Protein AF-A0A975BTT2-F1 (afdb_monomer)

Organism: NCBI:txid45655

Nearest PDB structures (foldseek):
  5cwn-assembly1_A  TM=3.944E-01  e=1.419E-01  synthetic construct
  6ait-assembly1_B  TM=2.945E-01  e=3.411E+00  Escherichia coli K-12
  5xi8-assembly1_A  TM=2.889E-01  e=7.943E+00  Escherichia coli K-12

InterPro domains:
  IPR011990 Tetratricopeptide-like helical domain superfamily [G3DSA:1.25.40.10] (944-1102)
  IPR011990 Tetratricopeptide-like helical domain superfamily [SSF48452] (947-1094)

Mean predicted aligned error: 12.02 Å

Foldseek 3Di:
DVVVVVVVVVVLQVVLVVLLVVLLVVLLVLVCVLLVVVLLQDLFAFFDAQSLFVLVLLVCCQPPAVVVVHQWFWDCFAQLIFTRLLQAFGVLSCQQRVCCNPPVRRSRNSNSCSLCVLVSLQLVLQLQLCVLLVFGFPQSLLLSLLLLCQQQVPPDQCLACYLSNSLNPRSLRSNLNSLQSNLLSNVNNCLVVVPDLLVSLVSLLNSCSSDVLSSLLSVLLLVLVCLQRLRVVSSVSSPLLSCLQCLLRVLSCVVFLPPFFDQLFFAPQQCLDPLVVLVVVLVLLLLCLLVLLLCLLAPPLCVSQDVDRLVVSLVSVLLSQLSNQLSVLLNVLLCQQQPVCSRDGFQDDGDSCNHVVHNPVSVVCPVCSNVVSNVRSVVRSVVSNVLSVDPVSNNVVSVVRSLVSLLVVVLVVLLLLLLLVLCLDPDPVSSVVSPPPVNSCVVSVVVSVVVSCCCVPPPLNVVLSVCSNHDDDRSCSSSLVSSLLSLLLCLLLCLVVSHYSSNSVSSNVSSSSCCNSNSPPRSSLVSDPSVSSSVVSVVSSVSSSVCSVRPGDVSSVSSCLRSVHQVPFQQSVLVLVVLCCQLPVDPDHQLLFFAEEEAQDQPCVRRRGRCNCSCSCVRNVHRYHDHDRSRRGLSSLLSQQLNQLLYVDGDDSAFFQHFHVNLPLNVLVCQLQLYFKYKYQDPQSCVSQVVDVQKDWDDDRPRITMITRNPRPRDQKDFQFFQEAEAADPCLQVQLVVLSLPSVLSSHKYFHVVFVPDPLLVVSHDYYDNDSPDPPVRRVHTDDCPPWDKDWDDDSFKIKMFTPDAQGKMWRSRFDDPQKDKDQFDDWTQMGNGTTITHGNDRMMMIGRHDDPSSVVSVVSNVVSVVVVVVVVCCVVVVCVVVVVVVVVVVVVDCVVVVVVVVSVVCVVCSSVVVVVVSVSSVVSSVVSSVPPPLLSVLLSQLSNLQVVLVVCVVVVNNVSSLVSLVVSLVSLVVCQVVVVVDRRPSNLSSLQSNLVSCVSVVVNVVSLVSLVCCCPVPLRGPCVLVSLLSNLVSLVVQLVVLQVVLLVCLVVVVQVSSVVSLVSSLVSLVSSLVSLVSSCVSNVSDPSVVVSVVVSVVVVVVLQVCLVVQCVRHDDVVSNVSSDDDDQDDAWDKQKDKFFLLDDFAFSVHWDAQQWKKWKAKDKWKWLAAPVCCVQTPTDTQQAPPPRPVQVVCLVCQVQKPHRPRHFFHKWKDFDHDIDTDDHGDIDRHRHTGTITIHTTYRNVSSNRMGMIITMIMHTD

Radius of gyration: 40.45 Å; Cα contacts (8 Å, |Δi|>4): 2154; chains: 1; bounding box: 118×83×113 Å

Secondary structure (DSSP, 8-state):
-HHHHHHHHHHHHHHHHHHHHHHHHHHHHHHHHHTTGGGGGS-----STTHHHHHHHHHHIIIIITTTT-SSEEETTSTT-EEETTSS--HHHHHHHHHHHHH---HHHHHHHHHHHHHHHHHHHHHHHHHHTT--TTHHHHHHHHTHHHHT--S-SSSSSSHHHIIIIIHHHHHHHHHHHHHHHHHHHHHHHT--HHHHHHHHHHHHHH-HHHHHHHHHHHHHHHHHH--HHHHHHHHHHHHHHHHHHHHHHHHHSTTTS-------GGGGSHHHHHHHHHHHHHHHHHHHHHHHHSTTSGGGTSSSHHHHHHHHHHHHHHHHHHHHHHHHHHHHHHGGGGG--TTPPP-GGG-TT-HHHHHHHTTTHHHHHHHHHHHHHHHHHHHTTSHHHHHHHHHHHHHHHHHHHHHHHHHHHHHHHHHT-SSHHHHHHHTSHHHHHHHHHHHHHHHHHHHHH-HHHHHHHHHHHHS-----HHHHHHHHHHHHHHHHHGGGGTS-GGGGHHHHHHHHHHIIIIIIIIHHHHTS-HHHHHHHHHHHHHHHHHHHHHH--HHHHHHHHHHH-GGGSTTHHHHHHHHHHHHHSSSS-TTTSPEEEE---GGGGGGTSTTGGGGHHHHTS--BS--S-GGG-TTHHHHHHHHHTT-S----SS------S-TTTHHHHHHHTTEEEEEE-SHHHHHHHHTSTTEEEEEEETTEEEEEETT----SEE--SBPPEEE--TTHHHHHHHHHT-GGGTTS-EEEGGG---HHHHTT---EES-SS--GGGGG-B---TT--EEEEE-SSEEEEEES-TTS-EEEEEE--TTEEEESEEEEEEETTTEEEEEESSSEEEEEE---HHHHHHHHHHHHHHHHHHHHHHHHTTTTHHHHHHHHHHHHHSTHHHHHHHHHHHHHHHHHHHHHHHHHHHHHHHHHHHHHTTHHHHHHHHHHHHHHHHHHHHHTT-HHHHHHHHHHHHHHHHHHHTTGGG---HHHHHHHHHHHHHHHHTT-HHHHHHHHHHHHHH-TTSTTHHHHHHHHHHHHHHHHHHHHHHHHHHHHTT-HHHHHHHHHHHHHHHHHHHHHHHHHHHHTTTSHHHHHHHHHHHHHHHHHHHHHHHHHTT---HHHHHHHS---PPPTT-EEEEEEETT--SEEEEEEE-TT-EEEEEEEEEEESS-GGGTTTS--B-TBTTTT-HHHHHTGGGGGGSSSTTSPTTBEEEEETTEEEE--TT-EEEPSSSEEEEEEESS-TTTGGG-EEEEEEEEEE-

pLDDT: mean 88.84, std 9.87, range [39.41, 98.69]

Structure (mmCIF, N/CA/C/O backbone):
data_AF-A0A975BTT2-F1
#
_entry.id   AF-A0A975BTT2-F1
#
loop_
_atom_site.group_PDB
_atom_site.id
_atom_site.type_symbol
_atom_site.label_atom_id
_atom_site.label_alt_id
_atom_site.label_comp_id
_atom_site.label_asym_id
_atom_site.label_entity_id
_atom_site.label_seq_id
_atom_site.pdbx_PDB_ins_code
_atom_site.Cartn_x
_atom_site.Cartn_y
_atom_site.Cartn_z
_atom_site.occupancy
_atom_site.B_iso_or_equiv
_atom_site.auth_seq_id
_atom_site.auth_comp_id
_atom_site.auth_asym_id
_atom_site.auth_atom_id
_atom_site.pdbx_PDB_model_num
ATOM 1 N N . MET A 1 1 ? -45.512 -0.799 49.404 1.00 47.72 1 MET A N 1
ATOM 2 C CA . MET A 1 1 ? -44.491 0.119 48.835 1.00 47.72 1 MET A CA 1
ATOM 3 C C . MET A 1 1 ? -43.420 -0.596 48.000 1.00 47.72 1 MET A C 1
ATOM 5 O O . MET A 1 1 ? -43.301 -0.250 46.832 1.00 47.72 1 MET A O 1
ATOM 9 N N . ASN A 1 2 ? -42.724 -1.633 48.498 1.00 48.53 2 ASN A N 1
ATOM 10 C CA . ASN A 1 2 ? -41.663 -2.338 47.738 1.00 48.53 2 ASN A CA 1
ATOM 11 C C . ASN A 1 2 ? -42.106 -2.972 46.397 1.00 48.53 2 ASN A C 1
ATOM 13 O O . ASN A 1 2 ? -41.347 -2.934 45.431 1.00 48.53 2 ASN A O 1
ATOM 17 N N . ALA A 1 3 ? -43.338 -3.491 46.289 1.00 39.41 3 ALA A N 1
ATOM 18 C CA . ALA A 1 3 ? -43.885 -4.033 45.033 1.00 39.41 3 ALA A CA 1
ATOM 19 C C . ALA A 1 3 ? -44.203 -2.946 43.979 1.00 39.41 3 ALA A C 1
ATOM 21 O O . ALA A 1 3 ? -44.110 -3.169 42.777 1.00 39.41 3 ALA A O 1
ATOM 22 N N . MET A 1 4 ? -44.548 -1.735 44.424 1.00 39.75 4 MET A N 1
ATOM 23 C CA . MET A 1 4 ? -44.899 -0.613 43.544 1.00 39.75 4 MET A CA 1
ATOM 24 C C . MET A 1 4 ? -43.637 0.062 42.982 1.00 39.75 4 MET A C 1
ATOM 26 O O . MET A 1 4 ? -43.594 0.450 41.815 1.00 39.75 4 MET A O 1
ATOM 30 N N . GLU A 1 5 ? -42.576 0.140 43.791 1.00 45.06 5 GLU A N 1
ATOM 31 C CA . GLU A 1 5 ? -41.278 0.693 43.393 1.00 45.06 5 GLU A CA 1
ATOM 32 C C . GLU A 1 5 ? -40.499 -0.246 42.452 1.00 45.06 5 GLU A C 1
ATOM 34 O O . GLU A 1 5 ? -39.875 0.208 41.491 1.00 45.06 5 GLU A O 1
ATOM 39 N N . THR A 1 6 ? -40.593 -1.562 42.666 1.00 53.91 6 THR A N 1
ATOM 40 C CA . THR A 1 6 ? -40.057 -2.582 41.745 1.00 53.91 6 THR A CA 1
ATOM 41 C C . THR A 1 6 ? -40.800 -2.588 40.408 1.00 53.91 6 THR A C 1
ATOM 43 O O . THR A 1 6 ? -40.156 -2.599 39.359 1.00 53.91 6 THR A O 1
ATOM 46 N N . ASN A 1 7 ? -42.132 -2.464 40.414 1.00 54.94 7 ASN A N 1
ATOM 47 C CA . ASN A 1 7 ? -42.937 -2.369 39.190 1.00 54.94 7 ASN A CA 1
ATOM 48 C C . ASN A 1 7 ? -42.639 -1.073 38.395 1.00 54.94 7 ASN A C 1
ATOM 50 O O . ASN A 1 7 ? -42.498 -1.097 37.172 1.00 54.94 7 ASN A O 1
ATOM 54 N N . LYS A 1 8 ? -42.417 0.061 39.080 1.00 59.75 8 LYS A N 1
ATOM 55 C CA . LYS A 1 8 ? -42.018 1.337 38.450 1.00 59.75 8 LYS A CA 1
ATOM 56 C C . LYS A 1 8 ? -40.603 1.300 37.851 1.00 59.75 8 LYS A C 1
ATOM 58 O O . LYS A 1 8 ? -40.391 1.830 36.757 1.00 59.75 8 LYS A O 1
ATOM 63 N N . LYS A 1 9 ? -39.645 0.644 38.521 1.00 68.69 9 LYS A N 1
ATOM 64 C CA . LYS A 1 9 ? -38.297 0.400 37.972 1.00 68.69 9 LYS A CA 1
ATOM 65 C C . LYS A 1 9 ? -38.365 -0.524 36.749 1.00 68.69 9 LYS A C 1
ATOM 67 O O . LYS A 1 9 ? -37.767 -0.200 35.729 1.00 68.69 9 LYS A O 1
ATOM 72 N N . SER A 1 10 ? -39.164 -1.592 36.806 1.00 73.62 10 SER A N 1
ATOM 73 C CA . SER A 1 10 ? -39.391 -2.519 35.684 1.00 73.62 10 SER A CA 1
ATOM 74 C C . SER A 1 10 ? -39.946 -1.816 34.435 1.00 73.62 10 SER A C 1
ATOM 76 O O . SER A 1 10 ? -39.355 -1.921 33.361 1.00 73.62 10 SER A O 1
ATOM 78 N N . LYS A 1 11 ? -41.004 -1.003 34.581 1.00 78.88 11 LYS A N 1
ATOM 79 C CA . LYS A 1 11 ? -41.582 -0.221 33.468 1.00 78.88 11 LYS A CA 1
ATOM 80 C C . LYS A 1 11 ? -40.584 0.758 32.843 1.00 78.88 11 LYS A C 1
ATOM 82 O O . LYS A 1 11 ? -40.527 0.886 31.625 1.00 78.88 11 LYS A O 1
ATOM 87 N N . THR A 1 12 ? -39.771 1.422 33.668 1.00 82.12 12 THR A N 1
ATOM 88 C CA . THR A 1 12 ? -38.714 2.329 33.185 1.00 82.12 12 THR A CA 1
ATOM 89 C C . THR A 1 12 ? -37.678 1.578 32.343 1.00 82.12 12 THR A C 1
ATOM 91 O O . THR A 1 12 ? -37.356 2.019 31.245 1.00 82.12 12 THR A O 1
ATOM 94 N N . TYR A 1 13 ? -37.202 0.416 32.804 1.00 84.62 13 TYR A N 1
ATOM 95 C CA . TYR A 1 13 ? -36.250 -0.404 32.044 1.00 84.62 13 TYR A CA 1
ATOM 96 C C . TYR A 1 13 ? -36.829 -0.942 30.732 1.00 84.62 13 TYR A C 1
ATOM 98 O O . TYR A 1 13 ? -36.121 -0.999 29.728 1.00 84.62 13 TYR A O 1
ATOM 106 N N . GLN A 1 14 ? -38.108 -1.328 30.722 1.00 87.56 14 GLN A N 1
ATOM 107 C CA . GLN A 1 14 ? -38.795 -1.734 29.494 1.00 87.56 14 GLN A CA 1
ATOM 108 C C . GLN A 1 14 ? -38.831 -0.588 28.478 1.00 87.56 14 GLN A C 1
ATOM 110 O O . GLN A 1 14 ? -38.454 -0.792 27.327 1.00 87.56 14 GLN A O 1
ATOM 115 N N . LEU A 1 15 ? -39.201 0.622 28.910 1.00 91.12 15 LEU A N 1
ATOM 116 C CA . LEU A 1 15 ? -39.246 1.800 28.043 1.00 91.12 15 LEU A CA 1
ATOM 117 C C . LEU A 1 15 ? -37.867 2.152 27.460 1.00 91.12 15 LEU A C 1
ATOM 119 O O . LEU A 1 15 ? -37.757 2.445 26.271 1.00 91.12 15 LEU A O 1
ATOM 123 N N . GLU A 1 16 ? -36.809 2.082 28.271 1.00 91.94 16 GLU A N 1
ATOM 124 C CA . GLU A 1 16 ? -35.426 2.297 27.821 1.00 91.94 16 GLU A CA 1
ATOM 125 C C . GLU A 1 16 ? -35.002 1.274 26.756 1.00 91.94 16 GLU A C 1
ATOM 127 O O . GLU A 1 16 ? -34.456 1.655 25.724 1.00 91.94 16 GLU A O 1
ATOM 132 N N . ASN A 1 17 ? -35.290 -0.016 26.966 1.00 91.62 17 ASN A N 1
ATOM 133 C CA . ASN A 1 17 ? -34.939 -1.065 26.005 1.00 91.62 17 ASN A CA 1
ATOM 134 C C . ASN A 1 17 ? -35.750 -0.960 24.699 1.00 91.62 17 ASN A C 1
ATOM 136 O O . ASN A 1 17 ? -35.196 -1.186 23.625 1.00 91.62 17 ASN A O 1
ATOM 140 N N . ILE A 1 18 ? -37.039 -0.598 24.768 1.00 94.50 18 ILE A N 1
ATOM 141 C CA . ILE A 1 18 ? -37.861 -0.332 23.574 1.00 94.50 18 ILE A CA 1
ATOM 142 C C . ILE A 1 18 ? -37.282 0.854 22.799 1.00 94.50 18 ILE A C 1
ATOM 144 O O . ILE A 1 18 ? -37.147 0.787 21.581 1.00 94.50 18 ILE A O 1
ATOM 148 N N . THR A 1 19 ? -36.890 1.918 23.504 1.00 95.38 19 THR A N 1
ATOM 149 C CA . THR A 1 19 ? -36.279 3.101 22.882 1.00 95.38 19 THR A CA 1
ATOM 150 C C . THR A 1 19 ? -34.962 2.745 22.191 1.00 95.38 19 THR A C 1
ATOM 152 O O . THR A 1 19 ? -34.764 3.124 21.040 1.00 95.38 19 THR A O 1
ATOM 155 N N . ASP A 1 20 ? -34.088 1.980 22.857 1.00 95.19 20 ASP A N 1
ATOM 156 C CA . ASP A 1 20 ? -32.849 1.460 22.265 1.00 95.19 20 ASP A CA 1
ATOM 157 C C . ASP A 1 20 ? -33.132 0.680 20.969 1.00 95.19 20 ASP A C 1
ATOM 159 O O . ASP A 1 20 ? -32.488 0.930 19.951 1.00 95.19 20 ASP A O 1
ATOM 163 N N . PHE A 1 21 ? -34.110 -0.233 20.987 1.00 96.50 21 PHE A N 1
ATOM 164 C CA . PHE A 1 21 ? -34.485 -1.036 19.821 1.00 96.50 21 PHE A CA 1
ATOM 165 C C . PHE A 1 21 ? -35.000 -0.174 18.662 1.00 96.50 21 PHE A C 1
ATOM 167 O O . PHE A 1 21 ? -34.540 -0.331 17.530 1.00 96.50 21 PHE A O 1
ATOM 174 N N . VAL A 1 22 ? -35.912 0.764 18.934 1.00 98.00 22 VAL A N 1
ATOM 175 C CA . VAL A 1 22 ? -36.478 1.662 17.914 1.00 98.00 22 VAL A CA 1
ATOM 176 C C . VAL A 1 22 ? -35.386 2.519 17.281 1.00 98.00 22 VAL A C 1
ATOM 178 O O . VAL A 1 22 ? -35.292 2.584 16.057 1.00 98.00 22 VAL A O 1
ATOM 181 N N . LEU A 1 23 ? -34.530 3.142 18.093 1.00 98.12 23 LEU A N 1
ATOM 182 C CA . LEU A 1 23 ? -33.458 4.006 17.599 1.00 98.12 23 LEU A CA 1
ATOM 183 C C . LEU A 1 23 ? -32.373 3.217 16.852 1.00 98.12 23 LEU A C 1
ATOM 185 O O . LEU A 1 23 ? -31.891 3.681 15.823 1.00 98.12 23 LEU A O 1
ATOM 189 N N . LEU A 1 24 ? -32.012 2.015 17.309 1.00 97.75 24 LEU A N 1
ATOM 190 C CA . LEU A 1 24 ? -31.065 1.165 16.584 1.00 97.75 24 LEU A CA 1
ATOM 191 C C . LEU A 1 24 ? -31.643 0.706 15.237 1.00 97.75 24 LEU A C 1
ATOM 193 O O . LEU A 1 24 ? -30.945 0.745 14.226 1.00 97.75 24 LEU A O 1
ATOM 197 N N . THR A 1 25 ? -32.926 0.337 15.202 1.00 98.06 25 THR A N 1
ATOM 198 C CA . THR A 1 25 ? -33.619 -0.022 13.955 1.00 98.06 25 THR A CA 1
ATOM 199 C C . THR A 1 25 ? -33.701 1.179 13.013 1.00 98.06 25 THR A C 1
ATOM 201 O O . THR A 1 25 ? -33.450 1.029 11.823 1.00 98.06 25 THR A O 1
ATOM 204 N N . TYR A 1 26 ? -33.968 2.381 13.533 1.00 98.19 26 TYR A N 1
ATOM 205 C CA . TYR A 1 26 ? -33.929 3.629 12.765 1.00 98.19 26 TYR A CA 1
ATOM 206 C C . TYR A 1 26 ? -32.566 3.852 12.092 1.00 98.19 26 TYR A C 1
ATOM 208 O O . TYR A 1 26 ? -32.519 4.133 10.896 1.00 98.19 26 TYR A O 1
ATOM 216 N N . LEU A 1 27 ? -31.458 3.660 12.817 1.00 98.25 27 LEU A N 1
ATOM 217 C CA . LEU A 1 27 ? -30.109 3.775 12.251 1.00 98.25 27 LEU A CA 1
ATOM 218 C C . LEU A 1 27 ? -29.862 2.732 11.144 1.00 98.25 27 LEU A C 1
ATOM 220 O O . LEU A 1 27 ? -29.331 3.067 10.088 1.00 98.25 27 LEU A O 1
ATOM 224 N N . LEU A 1 28 ? -30.270 1.477 11.344 1.00 98.06 28 LEU A N 1
ATOM 225 C CA . LEU A 1 28 ? -30.096 0.421 10.337 1.00 98.06 28 LEU A CA 1
ATOM 226 C C . LEU A 1 28 ? -30.966 0.636 9.092 1.00 98.06 28 LEU A C 1
ATOM 228 O O . LEU A 1 28 ? -30.482 0.467 7.973 1.00 98.06 28 LEU A O 1
ATOM 232 N N . MET A 1 29 ? -32.221 1.054 9.274 1.00 97.88 29 MET A N 1
ATOM 233 C CA . MET A 1 29 ? -33.107 1.430 8.170 1.00 97.88 29 MET A CA 1
ATOM 234 C C . MET A 1 29 ? -32.534 2.613 7.391 1.00 97.88 29 MET A C 1
ATOM 236 O O . MET A 1 29 ? -32.548 2.598 6.164 1.00 97.88 29 MET A O 1
ATOM 240 N N . PHE A 1 30 ? -31.964 3.603 8.083 1.00 97.75 30 PHE A N 1
ATOM 241 C CA . PHE A 1 30 ? -31.269 4.702 7.426 1.00 97.75 30 PHE A CA 1
ATOM 242 C C . PHE A 1 30 ? -30.112 4.209 6.547 1.00 97.75 30 PHE A C 1
ATOM 244 O O . PHE A 1 30 ? -30.034 4.615 5.391 1.00 97.75 30 PHE A O 1
ATOM 251 N N . LEU A 1 31 ? -29.248 3.315 7.048 1.00 97.56 31 LEU A N 1
ATOM 252 C CA . LEU A 1 31 ? -28.158 2.751 6.240 1.00 97.56 31 LEU A CA 1
ATOM 253 C C . LEU A 1 31 ? -28.687 2.032 4.994 1.00 97.56 31 LEU A C 1
ATOM 255 O O . LEU A 1 31 ? -28.156 2.253 3.911 1.00 97.56 31 LEU A O 1
ATOM 259 N N . ALA A 1 32 ? -29.745 1.227 5.130 1.00 96.88 32 ALA A N 1
ATOM 260 C CA . ALA A 1 32 ? -30.360 0.500 4.015 1.00 96.88 32 ALA A CA 1
ATOM 261 C C . ALA A 1 32 ? -31.002 1.418 2.958 1.00 96.88 32 ALA A C 1
ATOM 263 O O . ALA A 1 32 ? -31.023 1.083 1.774 1.00 96.88 32 ALA A O 1
ATOM 264 N N . LEU A 1 33 ? -31.531 2.572 3.375 1.00 96.38 33 LEU A N 1
ATOM 265 C CA . LEU A 1 33 ? -32.117 3.562 2.469 1.00 96.38 33 LEU A CA 1
ATOM 266 C C . LEU A 1 33 ? -31.047 4.445 1.815 1.00 96.38 33 LEU A C 1
ATOM 268 O O . LEU A 1 33 ? -31.126 4.719 0.619 1.00 96.38 33 LEU A O 1
ATOM 272 N N . TYR A 1 34 ? -30.046 4.886 2.582 1.00 96.25 34 TYR A N 1
ATOM 273 C CA . TYR A 1 34 ? -28.946 5.710 2.078 1.00 96.25 34 TYR A CA 1
ATOM 274 C C . TYR A 1 34 ? -28.091 4.920 1.077 1.00 96.25 34 TYR A C 1
ATOM 276 O O . TYR A 1 34 ? -27.867 5.361 -0.055 1.00 96.25 34 TYR A O 1
ATOM 284 N N . PHE A 1 35 ? -27.660 3.722 1.478 1.00 96.25 35 PHE A N 1
ATOM 285 C CA . PHE A 1 35 ? -27.037 2.736 0.604 1.00 96.25 35 PHE A CA 1
ATOM 286 C C . PHE A 1 35 ? -28.126 1.861 0.001 1.00 96.25 35 PHE A C 1
ATOM 288 O O . PHE A 1 35 ? -28.300 0.729 0.433 1.00 96.25 35 PHE A O 1
ATOM 295 N N . ASP A 1 36 ? -28.863 2.419 -0.963 1.00 95.19 36 ASP A N 1
ATOM 296 C CA . ASP A 1 36 ? -29.970 1.774 -1.680 1.00 95.19 36 ASP A CA 1
ATOM 297 C C . ASP A 1 36 ? -29.777 0.253 -1.815 1.00 95.19 36 ASP A C 1
ATOM 299 O O . ASP A 1 36 ? -29.040 -0.229 -2.686 1.00 95.19 36 ASP A O 1
ATOM 303 N N . ILE A 1 37 ? -30.408 -0.489 -0.897 1.00 95.81 37 ILE A N 1
ATOM 304 C CA . ILE A 1 37 ? -30.110 -1.905 -0.641 1.00 95.81 37 ILE A CA 1
ATOM 305 C C . ILE A 1 37 ? -30.389 -2.790 -1.859 1.00 95.81 37 ILE A C 1
ATOM 307 O O . ILE A 1 37 ? -29.839 -3.881 -1.983 1.00 95.81 37 ILE A O 1
ATOM 311 N N . ARG A 1 38 ? -31.199 -2.299 -2.805 1.00 95.44 38 ARG A N 1
ATOM 312 C CA . ARG A 1 38 ? -31.540 -2.997 -4.048 1.00 95.44 38 ARG A CA 1
ATOM 313 C C . ARG A 1 38 ? -30.301 -3.318 -4.882 1.00 95.44 38 ARG A C 1
ATOM 315 O O . ARG A 1 38 ? -30.254 -4.384 -5.486 1.00 95.44 38 ARG A O 1
ATOM 322 N N . TYR A 1 39 ? -29.278 -2.457 -4.873 1.00 95.94 39 TYR A N 1
ATOM 323 C CA . TYR A 1 39 ? -28.038 -2.725 -5.612 1.00 95.94 39 TYR A CA 1
ATOM 324 C C . TYR A 1 39 ? -27.250 -3.917 -5.052 1.00 95.94 39 TYR A C 1
ATOM 326 O O . TYR A 1 39 ? -26.527 -4.556 -5.814 1.00 95.94 39 TYR A O 1
ATOM 334 N N . LEU A 1 40 ? -27.419 -4.277 -3.774 1.00 96.00 40 LEU A N 1
ATOM 335 C CA . LEU A 1 40 ? -26.759 -5.458 -3.200 1.00 96.00 40 LEU A CA 1
ATOM 336 C C . LEU A 1 40 ? -27.276 -6.762 -3.798 1.00 96.00 40 LEU A C 1
ATOM 338 O O . LEU A 1 40 ? -26.522 -7.719 -3.894 1.00 96.00 40 LEU A O 1
ATOM 342 N N . PHE A 1 41 ? -28.540 -6.777 -4.216 1.00 96.31 41 PHE A N 1
ATOM 343 C CA . PHE A 1 41 ? -29.203 -7.943 -4.798 1.00 96.31 41 PHE A CA 1
ATOM 344 C C . PHE A 1 41 ? -29.212 -7.926 -6.330 1.00 96.31 41 PHE A C 1
ATOM 346 O O . PHE A 1 41 ? -29.799 -8.809 -6.947 1.00 96.31 41 PHE A O 1
ATOM 353 N N . SER A 1 42 ? -28.580 -6.925 -6.950 1.00 95.12 42 SER A N 1
ATOM 354 C CA . SER A 1 42 ? -28.370 -6.918 -8.398 1.00 95.12 42 SER A CA 1
ATOM 355 C C . SER A 1 42 ? -27.211 -7.840 -8.767 1.00 95.12 42 SER A C 1
ATOM 357 O O . SER A 1 42 ? -26.133 -7.740 -8.175 1.00 95.12 42 SER A O 1
ATOM 359 N N . ASP A 1 43 ? -27.432 -8.717 -9.745 1.00 96.00 43 ASP A N 1
ATOM 360 C CA . ASP A 1 43 ? -26.402 -9.591 -10.307 1.00 96.00 43 ASP A CA 1
ATOM 361 C C . ASP A 1 43 ? -25.536 -8.802 -11.297 1.00 96.00 43 ASP A C 1
ATOM 363 O O . ASP A 1 43 ? -25.738 -8.823 -12.506 1.00 96.00 43 ASP A O 1
ATOM 367 N N . THR A 1 44 ? -24.647 -7.986 -10.737 1.00 95.12 44 THR A N 1
ATOM 368 C CA . THR A 1 44 ? -23.674 -7.179 -11.480 1.00 95.12 44 THR A CA 1
ATOM 369 C C . THR A 1 44 ? -22.331 -7.236 -10.774 1.00 95.12 44 THR A C 1
ATOM 371 O O . THR A 1 44 ? -22.275 -7.213 -9.537 1.00 95.12 44 THR A O 1
ATOM 374 N N . ILE A 1 45 ? -21.241 -7.320 -11.525 1.00 94.56 45 ILE A N 1
ATOM 375 C CA . ILE A 1 45 ? -19.903 -7.504 -10.960 1.00 94.56 45 ILE A CA 1
ATOM 376 C C . ILE A 1 45 ? -19.398 -6.177 -10.398 1.00 94.56 45 ILE A C 1
ATOM 378 O O . ILE A 1 45 ? -19.357 -5.167 -11.097 1.00 94.56 45 ILE A O 1
ATOM 382 N N . VAL A 1 46 ? -18.998 -6.175 -9.124 1.00 93.62 46 VAL A N 1
ATOM 383 C CA . VAL A 1 46 ? -18.501 -4.971 -8.444 1.00 93.62 46 VAL A CA 1
ATOM 384 C C . VAL A 1 46 ? -17.289 -4.364 -9.154 1.00 93.62 46 VAL A C 1
ATOM 386 O O . VAL A 1 46 ? -16.412 -5.077 -9.626 1.00 93.62 46 VAL A O 1
ATOM 389 N N . THR A 1 47 ? -17.223 -3.033 -9.190 1.00 91.88 47 THR A N 1
ATOM 390 C CA . THR A 1 47 ? -16.120 -2.286 -9.817 1.00 91.88 47 THR A CA 1
ATOM 391 C C . THR A 1 47 ? -15.638 -1.131 -8.929 1.00 91.88 47 THR A C 1
ATOM 393 O O . THR A 1 47 ? -16.225 -0.872 -7.881 1.00 91.88 47 THR A O 1
ATOM 396 N N . GLY A 1 48 ? -14.592 -0.413 -9.347 1.00 86.25 48 GLY A N 1
ATOM 397 C CA . GLY A 1 48 ? -14.101 0.810 -8.703 1.00 86.25 48 GLY A CA 1
ATOM 398 C C . GLY A 1 48 ? -13.011 0.572 -7.657 1.00 86.25 48 GLY A C 1
ATOM 399 O O . GLY A 1 48 ? -13.151 -0.269 -6.770 1.00 86.25 48 GLY A O 1
ATOM 400 N N . GLY A 1 49 ? -11.921 1.344 -7.748 1.00 83.00 49 GLY A N 1
ATOM 401 C CA . GLY A 1 49 ? -10.746 1.174 -6.886 1.00 83.00 49 GLY A CA 1
ATOM 402 C C . GLY A 1 49 ? -10.218 -0.263 -6.918 1.00 83.00 49 GLY A C 1
ATOM 403 O O . GLY A 1 49 ? -10.261 -0.920 -7.957 1.00 83.00 49 GLY A O 1
ATOM 404 N N . ASP A 1 50 ? -9.798 -0.774 -5.763 1.00 87.25 50 ASP A N 1
ATOM 405 C CA . ASP A 1 50 ? -9.366 -2.168 -5.602 1.00 87.25 50 ASP A CA 1
ATOM 406 C C . ASP A 1 50 ? -10.547 -3.160 -5.644 1.00 87.25 50 ASP A C 1
ATOM 408 O O . ASP A 1 50 ? -10.350 -4.360 -5.823 1.00 87.25 50 ASP A O 1
ATOM 412 N N . THR A 1 51 ? -11.792 -2.674 -5.523 1.00 86.75 51 THR A N 1
ATOM 413 C CA . THR A 1 51 ? -12.997 -3.523 -5.505 1.00 86.75 51 THR A CA 1
ATOM 414 C C . THR A 1 51 ? -13.198 -4.290 -6.809 1.00 86.75 51 THR A C 1
ATOM 416 O O . THR A 1 51 ? -13.665 -5.426 -6.773 1.00 86.75 51 THR A O 1
ATOM 419 N N . ALA A 1 52 ? -12.788 -3.701 -7.935 1.00 87.44 52 ALA A N 1
ATOM 420 C CA . ALA A 1 52 ? -12.759 -4.346 -9.249 1.00 87.44 52 ALA A CA 1
ATOM 421 C C . ALA A 1 52 ? -11.997 -5.686 -9.235 1.00 87.44 52 ALA A C 1
ATOM 423 O O . ALA A 1 52 ? -12.450 -6.680 -9.799 1.00 87.44 52 ALA A O 1
ATOM 424 N N . SER A 1 53 ? -10.869 -5.736 -8.527 1.00 89.94 53 SER A N 1
ATOM 425 C CA . SER A 1 53 ? -9.998 -6.911 -8.471 1.00 89.94 53 SER A CA 1
ATOM 426 C C . SER A 1 53 ? -10.487 -7.965 -7.470 1.00 89.94 53 SER A C 1
ATOM 428 O O . SER A 1 53 ? -10.181 -9.149 -7.612 1.00 89.94 53 SER A O 1
ATOM 430 N N . TRP A 1 54 ? -11.285 -7.573 -6.466 1.00 92.00 54 TRP A N 1
ATOM 431 C CA . TRP A 1 54 ? -11.776 -8.498 -5.435 1.00 92.00 54 TRP A CA 1
ATOM 432 C C . TRP A 1 54 ? -12.724 -9.567 -5.956 1.00 92.00 54 TRP A C 1
ATOM 434 O O . TRP A 1 54 ? -12.813 -10.630 -5.339 1.00 92.00 54 TRP A O 1
ATOM 444 N N . TYR A 1 55 ? -13.396 -9.326 -7.083 1.00 93.25 55 TYR A N 1
ATOM 445 C CA . TYR A 1 55 ? -14.217 -10.357 -7.705 1.00 93.25 55 TYR A CA 1
ATOM 446 C C . TYR A 1 55 ? -13.371 -11.554 -8.155 1.00 93.25 55 TYR A C 1
ATOM 448 O O . TYR A 1 55 ? -13.731 -12.680 -7.836 1.00 93.25 55 TYR A O 1
ATOM 456 N N . GLY A 1 56 ? -12.217 -11.325 -8.797 1.00 92.69 56 GLY A N 1
ATOM 457 C CA . GLY A 1 56 ? -11.308 -12.404 -9.210 1.00 92.69 56 GLY A CA 1
ATOM 458 C C . GLY A 1 56 ? -10.753 -13.200 -8.032 1.00 92.69 56 GLY A C 1
ATOM 459 O O . GLY A 1 56 ? -10.776 -14.426 -8.042 1.00 92.69 56 GLY A O 1
ATOM 460 N N . VAL A 1 57 ? -10.382 -12.512 -6.952 1.00 93.94 57 VAL A N 1
ATOM 461 C CA . VAL A 1 57 ? -9.907 -13.154 -5.715 1.00 93.94 57 VAL A CA 1
ATOM 462 C C . VAL A 1 57 ? -11.001 -14.015 -5.065 1.00 93.94 57 VAL A C 1
ATOM 464 O O . VAL A 1 57 ? -10.741 -15.141 -4.637 1.00 93.94 57 VAL A O 1
ATOM 467 N N . ALA A 1 58 ? -12.239 -13.514 -5.003 1.00 95.75 58 ALA A N 1
ATOM 468 C CA . ALA A 1 58 ? -13.379 -14.269 -4.484 1.00 95.75 58 ALA A CA 1
ATOM 469 C C . ALA A 1 58 ? -13.771 -15.439 -5.403 1.00 95.75 58 ALA A C 1
ATOM 471 O O . ALA A 1 58 ? -14.166 -16.495 -4.911 1.00 95.75 58 ALA A O 1
ATOM 472 N N . HIS A 1 59 ? -13.644 -15.254 -6.719 1.00 95.56 59 HIS A N 1
ATOM 473 C CA . HIS A 1 59 ? -13.904 -16.276 -7.725 1.00 95.56 59 HIS A CA 1
ATOM 474 C C . HIS A 1 59 ? -12.924 -17.438 -7.580 1.00 95.56 59 HIS A C 1
ATOM 476 O O . HIS A 1 59 ? -13.369 -18.568 -7.447 1.00 95.56 59 HIS A O 1
ATOM 482 N N . HIS A 1 60 ? -11.623 -17.163 -7.462 1.00 95.38 60 HIS A N 1
ATOM 483 C CA . HIS A 1 60 ? -10.607 -18.188 -7.209 1.00 95.38 60 HIS A CA 1
ATOM 484 C C . HIS A 1 60 ? -10.879 -18.988 -5.919 1.00 95.38 60 HIS A C 1
ATOM 486 O O . HIS A 1 60 ? -10.738 -20.209 -5.887 1.00 95.38 60 HIS A O 1
ATOM 492 N N . MET A 1 61 ? -11.344 -18.330 -4.845 1.00 96.94 61 MET A N 1
ATOM 493 C CA . MET A 1 61 ? -11.780 -19.048 -3.638 1.00 96.94 61 MET A CA 1
ATOM 494 C C . MET A 1 61 ? -12.960 -19.990 -3.918 1.00 96.94 61 MET A C 1
ATOM 496 O O . MET A 1 61 ? -12.995 -21.094 -3.379 1.00 96.94 61 MET A O 1
ATOM 500 N N . LEU A 1 62 ? -13.928 -19.549 -4.724 1.00 97.50 62 LEU A N 1
ATOM 501 C CA . LEU A 1 62 ? -15.137 -20.303 -5.047 1.00 97.50 62 LEU A CA 1
ATOM 502 C C . LEU A 1 62 ? -14.870 -21.487 -5.987 1.00 97.50 62 LEU A C 1
ATOM 504 O O . LEU A 1 62 ? -15.435 -22.552 -5.749 1.00 97.50 62 LEU A O 1
ATOM 508 N N . THR A 1 63 ? -14.075 -21.290 -7.042 1.00 95.31 63 THR A N 1
ATOM 509 C CA . THR A 1 63 ? -13.906 -22.269 -8.129 1.00 95.31 63 THR A CA 1
ATOM 510 C C . THR A 1 63 ? -12.730 -23.209 -7.926 1.00 95.31 63 THR A C 1
ATOM 512 O O . THR A 1 63 ? -12.854 -24.369 -8.289 1.00 95.31 63 THR A O 1
ATOM 515 N N . GLU A 1 64 ? -11.653 -22.751 -7.281 1.00 95.25 64 GLU A N 1
ATOM 516 C CA . GLU A 1 64 ? -10.434 -23.557 -7.117 1.00 95.25 64 GLU A CA 1
ATOM 517 C C . GLU A 1 64 ? -10.266 -24.041 -5.672 1.00 95.25 64 GLU A C 1
ATOM 519 O O . GLU A 1 64 ? -10.098 -25.226 -5.398 1.00 95.25 64 GLU A O 1
ATOM 524 N N . LEU A 1 65 ? -10.341 -23.131 -4.692 1.00 96.38 65 LEU A N 1
ATOM 525 C CA . LEU A 1 65 ? -9.928 -23.468 -3.323 1.00 96.38 65 LEU A CA 1
ATOM 526 C C . LEU A 1 65 ? -10.969 -24.284 -2.551 1.00 96.38 65 LEU A C 1
ATOM 528 O O . LEU A 1 65 ? -10.623 -25.293 -1.934 1.00 96.38 65 LEU A O 1
ATOM 532 N N . LEU A 1 66 ? -12.231 -23.845 -2.527 1.00 96.62 66 LEU A N 1
ATOM 533 C CA . LEU A 1 66 ? -13.279 -24.529 -1.762 1.00 96.62 66 LEU A CA 1
ATOM 534 C C . LEU A 1 66 ? -13.561 -25.960 -2.260 1.00 96.62 66 LEU A C 1
ATOM 536 O O . LEU A 1 66 ? -13.676 -26.833 -1.391 1.00 96.62 66 LEU A O 1
ATOM 540 N N . PRO A 1 67 ? -13.632 -26.239 -3.580 1.00 95.56 67 PRO A N 1
ATOM 541 C CA . PRO A 1 67 ? -13.805 -27.603 -4.091 1.00 95.56 67 PRO A CA 1
ATOM 542 C C . PRO A 1 67 ? -12.689 -28.560 -3.650 1.00 95.56 67 PRO A C 1
ATOM 544 O O . PRO A 1 67 ? -12.974 -29.691 -3.261 1.00 95.56 67 PRO A O 1
ATOM 547 N N . ASP A 1 68 ? -11.450 -28.070 -3.577 1.00 92.50 68 ASP A N 1
ATOM 548 C CA . ASP A 1 68 ? -10.281 -28.823 -3.099 1.00 92.50 68 ASP A CA 1
ATOM 549 C C . ASP A 1 68 ? -10.163 -28.898 -1.563 1.00 92.50 68 ASP A C 1
ATOM 551 O O . ASP A 1 68 ? -9.184 -29.418 -1.013 1.00 92.50 68 ASP A O 1
ATOM 555 N N . GLY A 1 69 ? -11.128 -28.346 -0.819 1.00 92.75 69 GLY A N 1
ATOM 556 C CA . GLY A 1 69 ? -11.085 -28.293 0.645 1.00 92.75 69 GLY A CA 1
ATOM 557 C C . GLY A 1 69 ? -9.957 -27.405 1.189 1.00 92.75 69 GLY A C 1
ATOM 558 O O . GLY A 1 69 ? -9.423 -27.655 2.279 1.00 92.75 69 GLY A O 1
ATOM 559 N N . ARG A 1 70 ? -9.565 -26.374 0.435 1.00 93.38 70 ARG A N 1
ATOM 560 C CA . ARG A 1 70 ? -8.488 -25.429 0.752 1.00 93.38 70 ARG A CA 1
ATOM 561 C C . ARG A 1 70 ? -9.032 -24.043 1.107 1.00 93.38 70 ARG A C 1
ATOM 563 O O . ARG A 1 70 ? -10.109 -23.630 0.697 1.00 93.38 70 ARG A O 1
ATOM 570 N N . LEU A 1 71 ? -8.250 -23.308 1.901 1.00 94.56 71 LEU A N 1
ATOM 571 C CA . LEU A 1 71 ? -8.497 -21.891 2.232 1.00 94.56 71 LEU A CA 1
ATOM 572 C C . LEU A 1 71 ? -7.429 -20.950 1.660 1.00 94.56 71 LEU A C 1
ATOM 574 O O . LEU A 1 71 ? -7.575 -19.736 1.736 1.00 94.56 71 LEU A O 1
ATOM 578 N N . MET A 1 72 ? -6.332 -21.519 1.164 1.00 94.00 72 MET A N 1
ATOM 579 C CA . MET A 1 72 ? -5.156 -20.838 0.629 1.00 94.00 72 MET A CA 1
ATOM 580 C C . MET A 1 72 ? -4.621 -21.700 -0.513 1.00 94.00 72 MET A C 1
ATOM 582 O O . MET A 1 72 ? -4.700 -22.932 -0.429 1.00 94.00 72 MET A O 1
ATOM 586 N N . GLY A 1 73 ? -4.074 -21.074 -1.549 1.00 94.00 73 GLY A N 1
ATOM 587 C CA . GLY A 1 73 ? -3.535 -21.782 -2.706 1.00 94.00 73 GLY A CA 1
ATOM 588 C C . GLY A 1 73 ? -2.906 -20.840 -3.721 1.00 94.00 73 GLY A C 1
ATOM 589 O O . GLY A 1 73 ? -2.814 -19.641 -3.477 1.00 94.00 73 GLY A O 1
ATOM 590 N N . TRP A 1 74 ? -2.444 -21.394 -4.830 1.00 95.69 74 TRP A N 1
ATOM 591 C CA . TRP A 1 74 ? -1.782 -20.671 -5.901 1.00 95.69 74 TRP A CA 1
ATOM 592 C C . TRP A 1 74 ? -2.778 -20.187 -6.948 1.00 95.69 74 TRP A C 1
ATOM 594 O O . TRP A 1 74 ? -3.590 -20.959 -7.439 1.00 95.69 74 TRP A O 1
ATOM 604 N N . ASP A 1 75 ? -2.698 -18.907 -7.291 1.00 94.75 75 ASP A N 1
ATOM 605 C CA . ASP A 1 75 ? -3.499 -18.300 -8.347 1.00 94.75 75 ASP A CA 1
ATOM 606 C C . ASP A 1 75 ? -2.583 -17.884 -9.501 1.00 94.75 75 ASP A C 1
ATOM 608 O O . ASP A 1 75 ? -1.767 -16.980 -9.321 1.00 94.75 75 ASP A O 1
ATOM 612 N N . MET A 1 76 ? -2.709 -18.529 -10.668 1.00 93.00 76 MET A N 1
ATOM 613 C CA . MET A 1 76 ? -1.920 -18.224 -11.874 1.00 93.00 76 MET A CA 1
ATOM 614 C C . MET A 1 76 ? -2.313 -16.899 -12.541 1.00 93.00 76 MET A C 1
ATOM 616 O O . MET A 1 76 ? -1.567 -16.393 -13.381 1.00 93.00 76 MET A O 1
ATOM 620 N N . GLY A 1 77 ? -3.477 -16.336 -12.203 1.00 90.25 77 GLY A N 1
ATOM 621 C CA . GLY A 1 77 ? -4.117 -15.271 -12.972 1.00 90.25 77 GLY A CA 1
ATOM 622 C C . GLY A 1 77 ? -3.328 -13.963 -13.057 1.00 90.25 77 GLY A C 1
ATOM 623 O O . GLY A 1 77 ? -3.430 -13.261 -14.063 1.00 90.25 77 GLY A O 1
ATOM 624 N N . ASN A 1 78 ? -2.532 -13.634 -12.034 1.00 92.31 78 ASN A N 1
ATOM 625 C CA . ASN A 1 78 ? -1.766 -12.386 -11.951 1.00 92.31 78 ASN A CA 1
ATOM 626 C C . ASN A 1 78 ? -0.310 -12.652 -11.535 1.00 92.31 78 ASN A C 1
ATOM 628 O O . ASN A 1 78 ? -0.017 -13.676 -10.925 1.00 92.31 78 ASN A O 1
ATOM 632 N N . PHE A 1 79 ? 0.599 -11.702 -11.780 1.00 93.00 79 PHE A N 1
ATOM 633 C CA . PHE A 1 79 ? 1.970 -11.702 -11.243 1.00 93.00 79 PHE A CA 1
ATOM 634 C C . PHE A 1 79 ? 2.815 -12.953 -11.543 1.00 93.00 79 PHE A C 1
ATOM 636 O O . PHE A 1 79 ? 3.691 -13.287 -10.755 1.00 93.00 79 PHE A O 1
ATOM 643 N N . CYS A 1 80 ? 2.563 -13.643 -12.660 1.00 94.62 80 CYS A N 1
ATOM 644 C CA . CYS A 1 80 ? 3.145 -14.962 -12.951 1.00 94.62 80 CYS A CA 1
ATOM 645 C C . CYS A 1 80 ? 2.816 -16.041 -11.907 1.00 94.62 80 CYS A C 1
ATOM 647 O O . CYS A 1 80 ? 3.525 -17.040 -11.817 1.00 94.62 80 CYS A O 1
ATOM 649 N N . GLY A 1 81 ? 1.742 -15.859 -11.149 1.00 94.19 81 GLY A N 1
ATOM 650 C CA . GLY A 1 81 ? 1.353 -16.725 -10.056 1.00 94.19 81 GLY A CA 1
ATOM 651 C C . GLY A 1 81 ? 1.663 -16.128 -8.682 1.00 94.19 81 GLY A C 1
ATOM 652 O O . GLY A 1 81 ? 2.724 -15.542 -8.460 1.00 94.19 81 GLY A O 1
ATOM 653 N N . TYR A 1 82 ? 0.738 -16.268 -7.734 1.00 93.81 82 TYR A N 1
ATOM 654 C CA . TYR A 1 82 ? 0.958 -15.846 -6.349 1.00 93.81 82 TYR A CA 1
ATOM 655 C C . TYR A 1 82 ? 0.162 -16.705 -5.348 1.00 93.81 82 TYR A C 1
ATOM 657 O O . TYR A 1 82 ? -0.897 -17.240 -5.686 1.00 93.81 82 TYR A O 1
ATOM 665 N N . PRO A 1 83 ? 0.633 -16.838 -4.091 1.00 93.81 83 PRO A N 1
ATOM 666 C CA . PRO A 1 83 ? -0.015 -17.650 -3.063 1.00 93.81 83 PRO A CA 1
ATOM 667 C C . PRO A 1 83 ? -1.208 -16.902 -2.440 1.00 93.81 83 PRO A C 1
ATOM 669 O O . PRO A 1 83 ? -1.121 -16.309 -1.355 1.00 93.81 83 PRO A O 1
ATOM 672 N N . ASN A 1 84 ? -2.342 -16.925 -3.134 1.00 92.38 84 ASN A N 1
ATOM 673 C CA . ASN A 1 84 ? -3.591 -16.300 -2.718 1.00 92.38 84 ASN A CA 1
ATOM 674 C C . ASN A 1 84 ? -4.016 -16.745 -1.297 1.00 92.38 84 ASN A C 1
ATOM 676 O O . ASN A 1 84 ? -3.862 -17.903 -0.894 1.00 92.38 84 ASN A O 1
ATOM 680 N N . PHE A 1 85 ? -4.501 -15.786 -0.503 1.00 93.12 85 PHE A N 1
ATOM 681 C CA . PHE A 1 85 ? -4.839 -15.893 0.929 1.00 93.12 85 PHE A CA 1
ATOM 682 C C . PHE A 1 85 ? -3.722 -16.317 1.900 1.00 93.12 85 PHE A C 1
ATOM 684 O O . PHE A 1 85 ? -3.935 -16.263 3.112 1.00 93.12 85 PHE A O 1
ATOM 691 N N . SER A 1 86 ? -2.514 -16.642 1.430 1.00 91.00 86 SER A N 1
ATOM 692 C CA . SER A 1 86 ? -1.392 -16.977 2.326 1.00 91.00 86 SER A CA 1
ATOM 693 C C . SER A 1 86 ? -0.885 -15.753 3.086 1.00 91.00 86 SER A C 1
ATOM 695 O O . SER A 1 86 ? -0.519 -15.856 4.249 1.00 91.00 86 SER A O 1
ATOM 697 N N . PHE A 1 87 ? -0.931 -14.575 2.457 1.00 88.88 87 PHE A N 1
ATOM 698 C CA . PHE A 1 87 ? -0.576 -13.287 3.071 1.00 88.88 87 PHE A CA 1
ATOM 699 C C . PHE A 1 87 ? -1.754 -12.301 3.103 1.00 88.88 87 PHE A C 1
ATOM 701 O O . PHE A 1 87 ? -1.560 -11.099 3.298 1.00 88.88 87 PHE A O 1
ATOM 708 N N . TYR A 1 88 ? -2.978 -12.798 2.899 1.00 89.81 88 TYR A N 1
ATOM 709 C CA . TYR A 1 88 ? -4.197 -11.991 2.875 1.00 89.81 88 TYR A CA 1
ATOM 710 C C . TYR A 1 88 ? -5.338 -12.639 3.668 1.00 89.81 88 TYR A C 1
ATOM 712 O O . TYR A 1 88 ? -5.233 -13.767 4.136 1.00 89.81 88 TYR A O 1
ATOM 720 N N . PHE A 1 89 ? -6.413 -11.889 3.887 1.00 93.38 89 PHE A N 1
ATOM 721 C CA . PHE A 1 89 ? -7.465 -12.214 4.850 1.00 93.38 89 PHE A CA 1
ATOM 722 C C . PHE A 1 89 ? -8.503 -13.198 4.306 1.00 93.38 89 PHE A C 1
ATOM 724 O O . PHE A 1 89 ? -8.883 -13.109 3.145 1.00 93.38 89 PHE A O 1
ATOM 731 N N . ILE A 1 90 ? -9.011 -14.089 5.164 1.00 95.62 90 ILE A N 1
ATOM 732 C CA . ILE A 1 90 ? -9.849 -15.232 4.752 1.00 95.62 90 ILE A CA 1
ATOM 733 C C . ILE A 1 90 ? -11.350 -15.038 5.062 1.00 95.62 90 ILE A C 1
ATOM 735 O O . ILE A 1 90 ? -12.163 -15.141 4.144 1.00 95.62 90 ILE A O 1
ATOM 739 N N . PRO A 1 91 ? -11.785 -14.735 6.307 1.00 97.12 91 PRO A N 1
ATOM 740 C CA . PRO A 1 91 ? -13.204 -14.708 6.665 1.00 97.12 91 PRO A CA 1
ATOM 741 C C . PRO A 1 91 ? -14.065 -13.744 5.836 1.00 97.12 91 PRO A C 1
ATOM 743 O O . PRO A 1 91 ? -15.169 -14.144 5.476 1.00 97.12 91 PRO A O 1
ATOM 746 N N . PRO A 1 92 ? -13.613 -12.519 5.488 1.00 96.44 92 PRO A N 1
ATOM 747 C CA . PRO A 1 92 ? -14.382 -11.632 4.618 1.00 96.44 92 PRO A CA 1
ATOM 748 C C . PRO A 1 92 ? -14.710 -12.251 3.251 1.00 96.44 92 PRO A C 1
ATOM 750 O O . PRO A 1 92 ? -15.822 -12.073 2.765 1.00 96.44 92 PRO A O 1
ATOM 753 N N . PHE A 1 93 ? -13.783 -13.010 2.657 1.00 97.50 93 PHE A N 1
ATOM 754 C CA . PHE A 1 93 ? -14.013 -13.695 1.382 1.00 97.50 93 PHE A CA 1
ATOM 755 C C . PHE A 1 93 ? -14.840 -14.965 1.559 1.00 97.50 93 PHE A C 1
ATOM 757 O O . PHE A 1 93 ? -15.719 -15.221 0.744 1.00 97.50 93 PHE A O 1
ATOM 764 N N . LEU A 1 94 ? -14.674 -15.701 2.664 1.00 97.56 94 LEU A N 1
ATOM 765 C CA . LEU A 1 94 ? -15.560 -16.825 2.989 1.00 97.56 94 LEU A CA 1
ATOM 766 C C . LEU A 1 94 ? -17.016 -16.383 3.181 1.00 97.56 94 LEU A C 1
ATOM 768 O O . LEU A 1 94 ? -17.921 -17.114 2.790 1.00 97.56 94 LEU A O 1
ATOM 772 N N . LEU A 1 95 ? -17.261 -15.188 3.732 1.00 97.19 95 LEU A N 1
ATOM 773 C CA . LEU A 1 95 ? -18.612 -14.620 3.823 1.00 97.19 95 LEU A CA 1
ATOM 774 C C . LEU A 1 95 ? -19.255 -14.389 2.445 1.00 97.19 95 LEU A C 1
ATOM 776 O O . LEU A 1 95 ? -20.480 -14.381 2.360 1.00 97.19 95 LEU A O 1
ATOM 780 N N . ALA A 1 96 ? -18.455 -14.230 1.386 1.00 97.06 96 ALA A N 1
ATOM 781 C CA . ALA A 1 96 ? -18.927 -14.133 0.007 1.00 97.06 96 ALA A CA 1
ATOM 782 C C . ALA A 1 96 ? -19.005 -15.509 -0.679 1.00 97.06 96 ALA A C 1
ATOM 784 O O . ALA A 1 96 ? -20.037 -15.871 -1.245 1.00 97.06 96 ALA A O 1
ATOM 785 N N . ALA A 1 97 ? -17.930 -16.294 -0.614 1.00 98.06 97 ALA A N 1
ATOM 786 C CA . ALA A 1 97 ? -17.790 -17.539 -1.359 1.00 98.06 97 ALA A CA 1
ATOM 787 C C . ALA A 1 97 ? -18.629 -18.687 -0.775 1.00 98.06 97 ALA A C 1
ATOM 789 O O . ALA A 1 97 ? -19.228 -19.431 -1.542 1.00 98.06 97 ALA A O 1
ATOM 790 N N . LEU A 1 98 ? -18.750 -18.821 0.555 1.00 96.88 98 LEU A N 1
ATOM 791 C CA . LEU A 1 98 ? -19.495 -19.940 1.156 1.00 96.88 98 LEU A CA 1
ATOM 792 C C . LEU A 1 98 ? -20.991 -19.926 0.819 1.00 96.88 98 LEU A C 1
ATOM 794 O O . LEU A 1 98 ? -21.502 -20.985 0.463 1.00 96.88 98 LEU A O 1
ATOM 798 N N . PRO A 1 99 ? -21.727 -18.796 0.897 1.00 97.31 99 PRO A N 1
ATOM 799 C CA . PRO A 1 99 ? -23.130 -18.798 0.492 1.00 97.31 99 PRO A CA 1
ATOM 800 C C . PRO A 1 99 ? -23.319 -19.104 -0.999 1.00 97.31 99 PRO A C 1
ATOM 802 O O . PRO A 1 99 ? -24.296 -19.755 -1.357 1.00 97.31 99 PRO A O 1
ATOM 805 N N . SER A 1 100 ? -22.381 -18.673 -1.849 1.00 97.38 100 SER A N 1
ATOM 806 C CA . SER A 1 100 ? -22.372 -19.028 -3.273 1.00 97.38 100 SER A CA 1
ATOM 807 C C . SER A 1 100 ? -22.164 -20.536 -3.459 1.00 97.38 100 SER A C 1
ATOM 809 O O . SER A 1 100 ? -22.990 -21.202 -4.076 1.00 97.38 100 SER A O 1
ATOM 811 N N . TYR A 1 101 ? -21.142 -21.102 -2.812 1.00 97.12 101 TYR A N 1
ATOM 812 C CA . TYR A 1 101 ? -20.800 -22.523 -2.885 1.00 97.12 101 TYR A CA 1
ATOM 813 C C . TYR A 1 101 ? -21.898 -23.446 -2.328 1.00 97.12 101 TYR A C 1
ATOM 815 O O . TYR A 1 101 ? -22.234 -24.455 -2.936 1.00 97.12 101 TYR A O 1
ATOM 823 N N . LEU A 1 102 ? -22.477 -23.107 -1.170 1.00 96.62 102 LEU A N 1
ATOM 824 C CA . LEU A 1 102 ? -23.437 -23.967 -0.466 1.00 96.62 102 LEU A CA 1
ATOM 825 C C . LEU A 1 102 ? -24.874 -23.845 -0.986 1.00 96.62 102 LEU A C 1
ATOM 827 O O . LEU A 1 102 ? -25.637 -24.803 -0.871 1.00 96.62 102 LEU A O 1
ATOM 831 N N . PHE A 1 103 ? -25.266 -22.675 -1.497 1.00 96.88 103 PHE A N 1
ATOM 832 C CA . PHE A 1 103 ? -26.656 -22.391 -1.878 1.00 96.88 103 PHE A CA 1
ATOM 833 C C . PHE A 1 103 ? -26.833 -22.007 -3.353 1.00 96.88 103 PHE A C 1
ATOM 835 O O . PHE A 1 103 ? -27.961 -21.743 -3.764 1.00 96.88 103 PHE A O 1
ATOM 842 N N . GLY A 1 104 ? -25.759 -21.945 -4.148 1.00 94.75 104 GLY A N 1
ATOM 843 C CA . GLY A 1 104 ? -25.818 -21.563 -5.564 1.00 94.75 104 GLY A CA 1
ATOM 844 C C . GLY A 1 104 ? -26.209 -20.100 -5.800 1.00 94.75 104 GLY A C 1
ATOM 845 O O . GLY A 1 104 ? -26.764 -19.770 -6.845 1.00 94.75 104 GLY A O 1
ATOM 846 N N . LEU A 1 105 ? -25.986 -19.220 -4.818 1.00 96.94 105 LEU A N 1
ATOM 847 C CA . LEU A 1 105 ? -26.268 -17.787 -4.956 1.00 96.94 105 LEU A CA 1
ATOM 848 C C . LEU A 1 105 ? -25.200 -17.111 -5.834 1.00 96.94 105 LEU A C 1
ATOM 850 O O . LEU A 1 105 ? -24.026 -17.437 -5.680 1.00 96.94 105 LEU A O 1
ATOM 854 N N . PRO A 1 106 ? -25.545 -16.121 -6.681 1.00 97.38 106 PRO A N 1
ATOM 855 C CA . PRO A 1 106 ? -24.550 -15.416 -7.489 1.00 97.38 106 PRO A CA 1
ATOM 856 C C . PRO A 1 106 ? -23.440 -14.790 -6.631 1.00 97.38 106 PRO A C 1
ATOM 858 O O . PRO A 1 106 ? -23.721 -14.029 -5.697 1.00 97.38 106 PRO A O 1
ATOM 861 N N . LEU A 1 107 ? -22.174 -15.069 -6.967 1.00 97.50 107 LEU A N 1
ATOM 862 C CA . LEU A 1 107 ? -21.012 -14.535 -6.240 1.00 97.50 107 LEU A CA 1
ATOM 863 C C . LEU A 1 107 ? -20.984 -12.998 -6.248 1.00 97.50 107 LEU A C 1
ATOM 865 O O . LEU A 1 107 ? -20.582 -12.369 -5.270 1.00 97.50 107 LEU A O 1
ATOM 869 N N . SER A 1 108 ? -21.450 -12.389 -7.338 1.00 96.38 108 SER A N 1
ATOM 870 C CA . SER A 1 108 ? -21.627 -10.941 -7.491 1.00 96.38 108 SER A CA 1
ATOM 871 C C . SER A 1 108 ? -22.489 -10.342 -6.369 1.00 96.38 108 SER A C 1
ATOM 873 O O . SER A 1 108 ? -22.159 -9.286 -5.830 1.00 96.38 108 SER A O 1
ATOM 875 N N . VAL A 1 109 ? -23.554 -11.036 -5.960 1.00 97.75 109 VAL A N 1
ATOM 876 C CA . VAL A 1 109 ? -24.483 -10.630 -4.896 1.00 97.75 109 VAL A CA 1
ATOM 877 C C . VAL A 1 109 ? -23.876 -10.896 -3.521 1.00 97.75 109 VAL A C 1
ATOM 879 O O . VAL A 1 109 ? -23.849 -10.008 -2.663 1.00 97.75 109 VAL A O 1
ATOM 882 N N . THR A 1 110 ? -23.352 -12.100 -3.288 1.00 98.00 110 THR A N 1
ATOM 883 C CA . THR A 1 110 ? -22.806 -12.471 -1.973 1.00 98.00 110 THR A CA 1
ATOM 884 C C . THR A 1 110 ? -21.562 -11.655 -1.617 1.00 98.00 110 THR A C 1
ATOM 886 O O . THR A 1 110 ? -21.393 -11.280 -0.454 1.00 98.00 110 THR A O 1
ATOM 889 N N . LEU A 1 111 ? -20.738 -11.279 -2.601 1.00 97.62 111 LEU A N 1
ATOM 890 C CA . LEU A 1 111 ? -19.595 -10.386 -2.405 1.00 97.62 111 LEU A CA 1
ATOM 891 C C . LEU A 1 111 ? -20.029 -8.970 -2.007 1.00 97.62 111 LEU A C 1
ATOM 893 O O . LEU A 1 111 ? -19.462 -8.407 -1.070 1.00 97.62 111 LEU A O 1
ATOM 897 N N . LYS A 1 112 ? -21.070 -8.403 -2.632 1.00 97.69 112 LYS A N 1
ATOM 898 C CA . LYS A 1 112 ? -21.629 -7.096 -2.224 1.00 97.69 112 LYS A CA 1
ATOM 899 C C . LYS A 1 112 ? -22.135 -7.125 -0.784 1.00 97.69 112 LYS A C 1
ATOM 901 O O . LYS A 1 112 ? -21.872 -6.200 -0.011 1.00 97.69 112 LYS A O 1
ATOM 906 N N . LEU A 1 113 ? -22.819 -8.204 -0.399 1.00 97.62 113 LEU A N 1
ATOM 907 C CA . LEU A 1 113 ? -23.272 -8.410 0.978 1.00 97.62 113 LEU A CA 1
ATOM 908 C C . LEU A 1 113 ? -22.085 -8.498 1.949 1.00 97.62 113 LEU A C 1
ATOM 910 O O . LEU A 1 113 ? -22.096 -7.835 2.991 1.00 97.62 113 LEU A O 1
ATOM 914 N N . ALA A 1 114 ? -21.034 -9.245 1.600 1.00 97.56 114 ALA A N 1
ATOM 915 C CA . ALA A 1 114 ? -19.819 -9.344 2.407 1.00 97.56 114 ALA A CA 1
ATOM 916 C C . ALA A 1 114 ? -19.125 -7.979 2.575 1.00 97.56 114 ALA A C 1
ATOM 918 O O . ALA A 1 114 ? -18.797 -7.597 3.702 1.00 97.56 114 ALA A O 1
ATOM 919 N N . ILE A 1 115 ? -18.994 -7.199 1.494 1.00 97.06 115 ILE A N 1
ATOM 920 C CA . ILE A 1 115 ? -18.416 -5.844 1.509 1.00 97.06 115 ILE A CA 1
ATOM 921 C C . ILE A 1 115 ? -19.189 -4.923 2.465 1.00 97.06 115 ILE A C 1
ATOM 923 O O . ILE A 1 115 ? -18.591 -4.210 3.274 1.00 97.06 115 ILE A O 1
ATOM 927 N N . MET A 1 116 ? -20.523 -4.961 2.422 1.00 97.31 116 MET A N 1
ATOM 928 C CA . MET A 1 116 ? -21.371 -4.094 3.249 1.00 97.31 116 MET A CA 1
ATOM 929 C C . MET A 1 116 ? -21.507 -4.550 4.704 1.00 97.31 116 MET A C 1
ATOM 931 O O . MET A 1 116 ? -21.877 -3.745 5.563 1.00 97.31 116 MET A O 1
ATOM 935 N N . THR A 1 117 ? -21.198 -5.810 5.015 1.00 97.25 117 THR A N 1
ATOM 936 C CA . THR A 1 117 ? -21.438 -6.394 6.344 1.00 97.25 117 THR A CA 1
ATOM 937 C C . THR A 1 117 ? -20.769 -5.585 7.459 1.00 97.25 117 THR A C 1
ATOM 939 O O . THR A 1 117 ? -21.403 -5.298 8.473 1.00 97.25 117 THR A O 1
ATOM 942 N N . GLY A 1 118 ? -19.525 -5.131 7.269 1.00 97.19 118 GLY A N 1
ATOM 943 C CA . GLY A 1 118 ? -18.832 -4.301 8.262 1.00 97.19 118 GLY A CA 1
ATOM 944 C C . GLY A 1 118 ? -19.535 -2.962 8.542 1.00 97.19 118 GLY A C 1
ATOM 945 O O . GLY A 1 118 ? -19.638 -2.548 9.698 1.00 97.19 118 GLY A O 1
ATOM 946 N N . ILE A 1 119 ? -20.084 -2.314 7.507 1.00 97.75 119 ILE A N 1
ATOM 947 C CA . ILE A 1 119 ? -20.813 -1.038 7.620 1.00 97.75 119 ILE A CA 1
ATOM 948 C C . ILE A 1 119 ? -22.084 -1.202 8.456 1.00 97.75 119 ILE A C 1
ATOM 950 O O . ILE A 1 119 ? -22.322 -0.413 9.373 1.00 97.75 119 ILE A O 1
ATOM 954 N N . PHE A 1 120 ? -22.873 -2.244 8.189 1.00 98.00 120 PHE A N 1
ATOM 955 C CA . PHE A 1 120 ? -24.102 -2.511 8.942 1.00 98.00 120 PHE A CA 1
ATOM 956 C C . PHE A 1 120 ? -23.830 -3.032 10.359 1.00 98.00 120 PHE A C 1
ATOM 958 O O . PHE A 1 120 ? -24.585 -2.723 11.284 1.00 98.00 120 PHE A O 1
ATOM 965 N N . LEU A 1 121 ? -22.748 -3.792 10.562 1.00 97.94 121 LEU A N 1
ATOM 966 C CA . LEU A 1 121 ? -22.415 -4.351 11.872 1.00 97.94 121 LEU A CA 1
ATOM 967 C C . LEU A 1 121 ? -21.887 -3.309 12.859 1.00 97.94 121 LEU A C 1
ATOM 969 O O . LEU A 1 121 ? -22.209 -3.417 14.040 1.00 97.94 121 LEU A O 1
ATOM 973 N N . LEU A 1 122 ? -21.108 -2.313 12.425 1.00 98.19 122 LEU A N 1
ATOM 974 C CA . LEU A 1 122 ? -20.444 -1.372 13.338 1.00 98.19 122 LEU A CA 1
ATOM 975 C C . LEU A 1 122 ? -21.381 -0.683 14.363 1.00 98.19 122 LEU A C 1
ATOM 977 O O . LEU A 1 122 ? -21.041 -0.692 15.553 1.00 98.19 122 LEU A O 1
ATOM 981 N N . PRO A 1 123 ? -22.547 -0.104 13.999 1.00 98.00 123 PRO A N 1
ATOM 982 C CA . PRO A 1 123 ? -23.453 0.485 14.992 1.00 98.00 123 PRO A CA 1
ATOM 983 C C . PRO A 1 123 ? -24.009 -0.563 15.970 1.00 98.00 123 PRO A C 1
ATOM 985 O O . PRO A 1 123 ? -24.120 -0.300 17.171 1.00 98.00 123 PRO A O 1
ATOM 988 N N . VAL A 1 124 ? -24.298 -1.773 15.484 1.00 98.31 124 VAL A N 1
ATOM 989 C CA . VAL A 1 124 ? -24.856 -2.882 16.275 1.00 98.31 124 VAL A CA 1
ATOM 990 C C . VAL A 1 124 ? -23.833 -3.403 17.282 1.00 98.31 124 VAL A C 1
ATOM 992 O O . VAL A 1 124 ? -24.116 -3.530 18.476 1.00 98.31 124 VAL A O 1
ATOM 995 N N . THR A 1 125 ? -22.612 -3.672 16.834 1.00 98.25 125 THR A N 1
ATOM 996 C CA . THR A 1 125 ? -21.527 -4.153 17.692 1.00 98.25 125 THR A CA 1
ATOM 997 C C . THR A 1 125 ? -21.054 -3.080 18.665 1.00 98.25 125 THR A C 1
ATOM 999 O O . THR A 1 125 ? -20.685 -3.420 19.789 1.00 98.25 125 THR A O 1
ATOM 1002 N N . THR A 1 126 ? -21.129 -1.796 18.299 1.00 98.00 126 THR A N 1
ATOM 1003 C CA . THR A 1 126 ? -20.878 -0.673 19.217 1.00 98.00 126 THR A CA 1
ATOM 1004 C C . THR A 1 126 ? -21.924 -0.626 20.327 1.00 98.00 126 THR A C 1
ATOM 1006 O O . THR A 1 126 ? -21.554 -0.580 21.504 1.00 98.00 126 THR A O 1
ATOM 1009 N N . TYR A 1 127 ? -23.216 -0.726 19.986 1.00 97.75 127 TYR A N 1
ATOM 1010 C CA . TYR A 1 127 ? -24.304 -0.807 20.967 1.00 97.75 127 TYR A CA 1
ATOM 1011 C C . TYR A 1 127 ? -24.059 -1.946 21.966 1.00 97.75 127 TYR A C 1
ATOM 1013 O O . TYR A 1 127 ? -23.968 -1.738 23.181 1.00 97.75 127 TYR A O 1
ATOM 1021 N N . PHE A 1 128 ? -23.887 -3.164 21.456 1.00 97.44 128 PHE A N 1
ATOM 1022 C CA . PHE A 1 128 ? -23.724 -4.341 22.298 1.00 97.44 128 PHE A CA 1
ATOM 1023 C C . PHE A 1 128 ? -22.387 -4.353 23.056 1.00 97.44 128 PHE A C 1
ATOM 1025 O O . PHE A 1 128 ? -22.338 -4.800 24.206 1.00 97.44 128 PHE A O 1
ATOM 1032 N N . GLY A 1 129 ? -21.318 -3.820 22.462 1.00 96.56 129 GLY A N 1
ATOM 1033 C CA . GLY A 1 129 ? -20.018 -3.629 23.102 1.00 96.56 129 GLY A CA 1
ATOM 1034 C C . GLY A 1 129 ? -20.119 -2.720 24.326 1.00 96.56 129 GLY A C 1
ATOM 1035 O O . GLY A 1 129 ? -19.700 -3.104 25.420 1.00 96.56 129 GLY A O 1
ATOM 1036 N N . LEU A 1 130 ? -20.779 -1.567 24.194 1.00 95.06 130 LEU A N 1
ATOM 1037 C CA . LEU A 1 130 ? -21.006 -0.646 25.312 1.00 95.06 130 LEU A CA 1
ATOM 1038 C C . LEU A 1 130 ? -21.916 -1.255 26.393 1.00 95.06 130 LEU A C 1
ATOM 1040 O O . LEU A 1 130 ? -21.619 -1.131 27.585 1.00 95.06 130 LEU A O 1
ATOM 1044 N N . ARG A 1 131 ? -22.970 -1.998 26.019 1.00 93.50 131 ARG A N 1
ATOM 1045 C CA . ARG A 1 131 ? -23.781 -2.761 26.995 1.00 93.50 131 ARG A CA 1
ATOM 1046 C C . ARG A 1 131 ? -22.927 -3.775 27.758 1.00 93.50 131 ARG A C 1
ATOM 1048 O O . ARG A 1 131 ? -23.062 -3.902 28.975 1.00 93.50 131 ARG A O 1
ATOM 1055 N N . ALA A 1 132 ? -22.025 -4.481 27.074 1.00 93.81 132 ALA A N 1
ATOM 1056 C CA . ALA A 1 132 ? -21.122 -5.440 27.705 1.00 93.81 132 ALA A CA 1
ATOM 1057 C C . ALA A 1 132 ? -20.122 -4.760 28.663 1.00 93.81 132 ALA A C 1
ATOM 1059 O O . ALA A 1 132 ? -19.838 -5.310 29.727 1.00 93.81 132 ALA A O 1
ATOM 1060 N N . MET A 1 133 ? -19.696 -3.526 28.375 1.00 91.12 133 MET A N 1
ATOM 1061 C CA . MET A 1 133 ? -18.917 -2.686 29.303 1.00 91.12 133 MET A CA 1
ATOM 1062 C C . MET A 1 133 ? -19.727 -2.113 30.479 1.00 91.12 133 MET A C 1
ATOM 1064 O O . MET A 1 133 ? -19.170 -1.407 31.317 1.00 91.12 133 MET A O 1
ATOM 1068 N N . ARG A 1 134 ? -21.016 -2.466 30.596 1.00 89.69 134 ARG A N 1
ATOM 1069 C CA . ARG A 1 134 ? -21.959 -2.034 31.644 1.00 89.69 134 ARG A CA 1
ATOM 1070 C C . ARG A 1 134 ? -22.421 -0.579 31.535 1.00 89.69 134 ARG A C 1
ATOM 1072 O O . ARG A 1 134 ? -22.966 -0.052 32.507 1.00 89.69 134 ARG A O 1
ATOM 1079 N N . TYR A 1 135 ? -22.274 0.056 30.372 1.00 89.69 135 TYR A N 1
ATOM 1080 C CA . TYR A 1 135 ? -22.959 1.324 30.126 1.00 89.69 135 TYR A CA 1
ATOM 1081 C C . TYR A 1 135 ? -24.474 1.102 30.052 1.00 89.69 135 TYR A C 1
ATOM 1083 O O . TYR A 1 135 ? -24.954 0.104 29.506 1.00 89.69 135 TYR A O 1
ATOM 1091 N N . ARG A 1 136 ? -25.230 2.041 30.624 1.00 88.44 136 ARG A N 1
ATOM 1092 C CA . ARG A 1 136 ? -26.698 2.029 30.661 1.00 88.44 136 ARG A CA 1
ATOM 1093 C C . ARG A 1 136 ? -27.273 3.065 29.701 1.00 88.44 136 ARG A C 1
ATOM 1095 O O . ARG A 1 136 ? -26.563 3.962 29.253 1.00 88.44 136 ARG A O 1
ATOM 1102 N N . PHE A 1 137 ? -28.564 2.939 29.412 1.00 91.12 137 PHE A N 1
ATOM 1103 C CA . PHE A 1 137 ? -29.307 3.914 28.622 1.00 91.12 137 PHE A CA 1
ATOM 1104 C C . PHE A 1 137 ? -29.076 5.354 29.133 1.00 91.12 137 PHE A C 1
ATOM 1106 O O . PHE A 1 137 ? -29.176 5.577 30.349 1.00 91.12 137 PHE A O 1
ATOM 1113 N N . PRO A 1 138 ? -28.777 6.336 28.256 1.00 93.19 138 PRO A N 1
ATOM 1114 C CA . PRO A 1 138 ? -28.826 6.294 26.781 1.00 93.19 138 PRO A CA 1
ATOM 1115 C C . PRO A 1 138 ? -27.485 6.011 26.071 1.00 93.19 138 PRO A C 1
ATOM 1117 O O . PRO A 1 138 ? -27.400 6.080 24.847 1.00 93.19 138 PRO A O 1
ATOM 1120 N N . VAL A 1 139 ? -26.414 5.705 26.809 1.00 93.56 139 VAL A N 1
ATOM 1121 C CA . VAL A 1 139 ? -25.043 5.649 26.265 1.00 93.56 139 VAL A CA 1
ATOM 1122 C C . VAL A 1 139 ? -24.866 4.673 25.085 1.00 93.56 139 VAL A C 1
ATOM 1124 O O . VAL A 1 139 ? -24.262 5.072 24.091 1.00 93.56 139 VAL A O 1
ATOM 1127 N N . PRO A 1 140 ? -25.358 3.419 25.132 1.00 95.31 140 PRO A N 1
ATOM 1128 C CA . PRO A 1 140 ? -25.100 2.444 24.072 1.00 95.31 140 PRO A CA 1
ATOM 1129 C C . PRO A 1 140 ? -25.670 2.846 22.710 1.00 95.31 140 PRO A C 1
ATOM 1131 O O . PRO A 1 140 ? -24.984 2.703 21.700 1.00 95.31 140 PRO A O 1
ATOM 1134 N N . VAL A 1 141 ? -26.895 3.381 22.673 1.00 96.38 141 VAL A N 1
ATOM 1135 C CA . VAL A 1 141 ? -27.522 3.823 21.420 1.00 96.38 141 VAL A CA 1
ATOM 1136 C C . VAL A 1 141 ? -26.927 5.131 20.907 1.00 96.38 141 VAL A C 1
ATOM 1138 O O . VAL A 1 141 ? -26.738 5.284 19.704 1.00 96.38 141 VAL A O 1
ATOM 1141 N N . MET A 1 142 ? -26.505 6.029 21.806 1.00 95.38 142 MET A N 1
ATOM 1142 C CA . MET A 1 142 ? -25.691 7.184 21.414 1.00 95.38 142 MET A CA 1
ATOM 1143 C C . MET A 1 142 ? -24.357 6.743 20.803 1.00 95.38 142 MET A C 1
ATOM 1145 O O . MET A 1 142 ? -23.941 7.297 19.795 1.00 95.38 142 MET A O 1
ATOM 1149 N N . GLY A 1 143 ? -23.699 5.719 21.351 1.00 95.38 143 GLY A N 1
ATOM 1150 C CA . GLY A 1 143 ? -22.492 5.146 20.750 1.00 95.38 143 GLY A CA 1
ATOM 1151 C C . GLY A 1 143 ? -22.740 4.579 19.350 1.00 95.38 143 GLY A C 1
ATOM 1152 O O . GLY A 1 143 ? -21.945 4.821 18.444 1.00 95.38 143 GLY A O 1
ATOM 1153 N N . ALA A 1 144 ? -23.868 3.888 19.150 1.00 97.06 144 ALA A N 1
ATOM 1154 C CA . ALA A 1 144 ? -24.282 3.407 17.833 1.00 97.06 144 ALA A CA 1
ATOM 1155 C C . ALA A 1 144 ? -24.480 4.563 16.837 1.00 97.06 144 ALA A C 1
ATOM 1157 O O . ALA A 1 144 ? -23.914 4.519 15.748 1.00 97.06 144 ALA A O 1
ATOM 1158 N N . GLY A 1 145 ? -25.189 5.629 17.224 1.00 96.44 145 GLY A N 1
ATOM 1159 C CA . GLY A 1 145 ? -25.346 6.828 16.392 1.00 96.44 145 GLY A CA 1
ATOM 1160 C C . GLY A 1 145 ? -24.014 7.531 16.104 1.00 96.44 145 GLY A C 1
ATOM 1161 O O . GLY A 1 145 ? -23.738 7.899 14.967 1.00 96.44 145 GLY A O 1
ATOM 1162 N N . ALA A 1 146 ? -23.135 7.638 17.104 1.00 94.94 146 ALA A N 1
ATOM 1163 C CA . ALA A 1 146 ? -21.823 8.267 16.962 1.00 94.94 146 ALA A CA 1
ATOM 1164 C C . ALA A 1 146 ? -20.895 7.505 15.999 1.00 94.94 146 ALA A C 1
ATOM 1166 O O . ALA A 1 146 ? -20.030 8.121 15.378 1.00 94.94 146 ALA A O 1
ATOM 1167 N N . SER A 1 147 ? -21.090 6.192 15.822 1.00 96.00 147 SER A N 1
ATOM 1168 C CA . SER A 1 147 ? -20.330 5.407 14.840 1.00 96.00 147 SER A CA 1
ATOM 1169 C C . SER A 1 147 ? -20.529 5.893 13.396 1.00 96.00 147 SER A C 1
ATOM 1171 O O . SER A 1 147 ? -19.615 5.760 12.582 1.00 96.00 147 SER A O 1
ATOM 1173 N N . PHE A 1 148 ? -21.653 6.554 13.078 1.00 95.50 148 PHE A N 1
ATOM 1174 C CA . PHE A 1 148 ? -21.884 7.138 11.749 1.00 95.50 148 PHE A CA 1
ATOM 1175 C C . PHE A 1 148 ? -20.894 8.257 11.425 1.00 95.50 148 PHE A C 1
ATOM 1177 O O . PHE A 1 148 ? -20.503 8.401 10.271 1.00 95.50 148 PHE A O 1
ATOM 1184 N N . LEU A 1 149 ? -20.418 8.993 12.435 1.00 91.25 149 LEU A N 1
ATOM 1185 C CA . LEU A 1 149 ? -19.395 10.029 12.254 1.00 91.25 149 LEU A CA 1
ATOM 1186 C C . LEU A 1 149 ? -18.054 9.448 11.777 1.00 91.25 149 LEU A C 1
ATOM 1188 O O . LEU A 1 149 ? -17.211 10.184 11.274 1.00 91.25 149 LEU A O 1
ATOM 1192 N N . ILE A 1 150 ? -17.854 8.137 11.937 1.00 93.00 150 ILE A N 1
ATOM 1193 C CA . ILE A 1 150 ? -16.705 7.410 11.390 1.00 93.00 150 ILE A CA 1
ATOM 1194 C C . ILE A 1 150 ? -17.057 6.844 10.023 1.00 93.00 150 ILE A C 1
ATOM 1196 O O . ILE A 1 150 ? -16.341 7.123 9.067 1.00 93.00 150 ILE A O 1
ATOM 1200 N N . VAL A 1 151 ? -18.173 6.113 9.915 1.00 95.81 151 VAL A N 1
ATOM 1201 C CA . VAL A 1 151 ? -18.608 5.473 8.660 1.00 95.81 151 VAL A CA 1
ATOM 1202 C C . VAL A 1 151 ? -18.688 6.479 7.512 1.00 95.81 151 VAL A C 1
ATOM 1204 O O . VAL A 1 151 ? -18.234 6.184 6.411 1.00 95.81 151 VAL A O 1
ATOM 1207 N N . PHE A 1 152 ? -19.212 7.675 7.768 1.00 94.81 152 PHE A N 1
ATOM 1208 C CA . PHE A 1 152 ? -19.431 8.711 6.756 1.00 94.81 152 PHE A CA 1
ATOM 1209 C C . PHE A 1 152 ? -18.361 9.809 6.759 1.00 94.81 152 PHE A C 1
ATOM 1211 O O . PHE A 1 152 ? -18.556 10.863 6.159 1.00 94.81 152 PHE A O 1
ATOM 1218 N N . ASN A 1 153 ? -17.225 9.588 7.423 1.00 90.50 153 ASN A N 1
ATOM 1219 C CA . ASN A 1 153 ? -16.127 10.547 7.408 1.00 90.50 153 ASN A CA 1
ATOM 1220 C C . ASN A 1 153 ? -15.518 10.637 5.999 1.00 90.50 153 ASN A C 1
ATOM 1222 O O . ASN A 1 153 ? -14.931 9.667 5.530 1.00 90.50 153 ASN A O 1
ATOM 1226 N N . GLU A 1 154 ? -15.627 11.789 5.335 1.00 90.81 154 GLU A N 1
ATOM 1227 C CA . GLU A 1 154 ? -15.077 11.993 3.986 1.00 90.81 154 GLU A CA 1
ATOM 1228 C C . GLU A 1 154 ? -13.656 12.561 3.951 1.00 90.81 154 GLU A C 1
ATOM 1230 O O . GLU A 1 154 ? -13.081 12.722 2.869 1.00 90.81 154 GLU A O 1
ATOM 1235 N N . SER A 1 155 ? -13.076 12.872 5.111 1.00 82.62 155 SER A N 1
ATOM 1236 C CA . SER A 1 155 ? -11.737 13.458 5.209 1.00 82.62 155 SER A CA 1
ATOM 1237 C C . SER A 1 155 ? -10.638 12.484 4.779 1.00 82.62 155 SER A C 1
ATOM 1239 O O . SER A 1 155 ? -9.494 12.900 4.611 1.00 82.62 155 SER A O 1
ATOM 1241 N N . TYR A 1 156 ? -10.965 11.199 4.601 1.00 83.69 156 TYR A N 1
ATOM 1242 C CA . TYR A 1 156 ? -10.050 10.182 4.101 1.00 83.69 156 TYR A CA 1
ATOM 1243 C C . TYR A 1 156 ? -10.757 9.067 3.325 1.00 83.69 156 TYR A C 1
ATOM 1245 O O . TYR A 1 156 ? -11.900 8.711 3.610 1.00 83.69 156 TYR A O 1
ATOM 1253 N N . THR A 1 157 ? -10.049 8.489 2.353 1.00 83.62 157 THR A N 1
ATOM 1254 C CA . THR A 1 157 ? -10.598 7.504 1.406 1.00 83.62 157 THR A CA 1
ATOM 1255 C C . THR A 1 157 ? -9.922 6.135 1.441 1.00 83.62 157 THR A C 1
ATOM 1257 O O . THR A 1 157 ? -10.465 5.220 0.845 1.00 83.62 157 THR A O 1
ATOM 1260 N N . MET A 1 158 ? -8.769 5.975 2.107 1.00 75.12 158 MET A N 1
ATOM 1261 C CA . MET A 1 158 ? -7.981 4.722 2.127 1.00 75.12 158 MET A CA 1
ATOM 1262 C C . MET A 1 158 ? -7.296 4.475 3.490 1.00 75.12 158 MET A C 1
ATOM 1264 O O . MET A 1 158 ? -6.144 4.047 3.557 1.00 75.12 158 MET A O 1
ATOM 1268 N N . PHE A 1 159 ? -7.928 4.873 4.605 1.00 78.94 159 PHE A N 1
ATOM 1269 C CA . PHE A 1 159 ? -7.323 4.722 5.949 1.00 78.94 159 PHE A CA 1
ATOM 1270 C C . PHE A 1 159 ? -7.921 3.552 6.737 1.00 78.94 159 PHE A C 1
ATOM 1272 O O . PHE A 1 159 ? -7.253 2.997 7.614 1.00 78.94 159 PHE A O 1
ATOM 1279 N N . GLY A 1 160 ? -9.132 3.124 6.382 1.00 86.00 160 GLY A N 1
ATOM 1280 C CA . GLY A 1 160 ? -9.865 2.034 7.017 1.00 86.00 160 GLY A CA 1
ATOM 1281 C C . GLY A 1 160 ? -10.947 2.535 7.968 1.00 86.00 160 GLY A C 1
ATOM 1282 O O . GLY A 1 160 ? -10.872 3.634 8.511 1.00 86.00 160 GLY A O 1
ATOM 1283 N N . GLY A 1 161 ? -11.979 1.718 8.176 1.00 89.62 161 GLY A N 1
ATOM 1284 C CA . GLY A 1 161 ? -13.021 1.970 9.179 1.00 89.62 161 GLY A CA 1
ATOM 1285 C C . GLY A 1 161 ? -14.150 2.913 8.742 1.00 89.62 161 GLY A C 1
ATOM 1286 O O . GLY A 1 161 ? -15.068 3.136 9.530 1.00 89.62 161 GLY A O 1
ATOM 1287 N N . ASN A 1 162 ? -14.121 3.432 7.507 1.00 94.88 162 ASN A N 1
ATOM 1288 C CA . ASN A 1 162 ? -15.204 4.222 6.912 1.00 94.88 162 ASN A CA 1
ATOM 1289 C C . ASN A 1 162 ? -15.704 3.634 5.575 1.00 94.88 162 ASN A C 1
ATOM 1291 O O . ASN A 1 162 ? -15.105 2.718 5.001 1.00 94.88 162 ASN A O 1
ATOM 1295 N N . ALA A 1 163 ? -16.812 4.172 5.066 1.00 96.00 163 ALA A N 1
ATOM 1296 C CA . ALA A 1 163 ? -17.448 3.718 3.832 1.00 96.00 163 ALA A CA 1
ATOM 1297 C C . ALA A 1 163 ? -16.571 3.967 2.595 1.00 96.00 163 ALA A C 1
ATOM 1299 O O . ALA A 1 163 ? -16.458 3.088 1.749 1.00 96.00 163 ALA A O 1
ATOM 1300 N N . LEU A 1 164 ? -15.891 5.118 2.507 1.00 95.31 164 LEU A N 1
ATOM 1301 C CA . LEU A 1 164 ? -15.004 5.413 1.373 1.00 95.31 164 LEU A CA 1
ATOM 1302 C C . LEU A 1 164 ? -13.845 4.422 1.283 1.00 95.31 164 LEU A C 1
ATOM 1304 O O . LEU A 1 164 ? -13.591 3.897 0.209 1.00 95.31 164 LEU A O 1
ATOM 1308 N N . SER A 1 165 ? -13.217 4.096 2.414 1.00 94.06 165 SER A N 1
ATOM 1309 C CA . SER A 1 165 ? -12.175 3.068 2.485 1.00 94.06 165 SER A CA 1
ATOM 1310 C C . SER A 1 165 ? -12.716 1.688 2.122 1.00 94.06 165 SER A C 1
ATOM 1312 O O . SER A 1 165 ? -12.068 0.942 1.397 1.00 94.06 165 SER A O 1
ATOM 1314 N N . THR A 1 166 ? -13.931 1.358 2.570 1.00 95.38 166 THR A N 1
ATOM 1315 C CA . THR A 1 166 ? -14.598 0.094 2.217 1.00 95.38 166 THR A CA 1
ATOM 1316 C C . THR A 1 166 ? -14.765 -0.036 0.700 1.00 95.38 166 THR A C 1
ATOM 1318 O O . THR A 1 166 ? -14.385 -1.057 0.138 1.00 95.38 166 THR A O 1
ATOM 1321 N N . PHE A 1 167 ? -15.253 1.014 0.032 1.00 94.12 167 PHE A N 1
ATOM 1322 C CA . PHE A 1 167 ? -15.445 1.044 -1.425 1.00 94.12 167 PHE A CA 1
ATOM 1323 C C . PHE A 1 167 ? -14.151 1.273 -2.220 1.00 94.12 167 PHE A C 1
ATOM 1325 O O . PHE A 1 167 ? -14.098 0.952 -3.405 1.00 94.12 167 PHE A O 1
ATOM 1332 N N . ALA A 1 168 ? -13.094 1.787 -1.590 1.00 90.81 168 ALA A N 1
ATOM 1333 C CA . ALA A 1 168 ? -11.756 1.776 -2.170 1.00 90.81 168 ALA A CA 1
ATOM 1334 C C . ALA A 1 168 ? -11.166 0.359 -2.214 1.00 90.81 168 ALA A C 1
ATOM 1336 O O . ALA A 1 168 ? 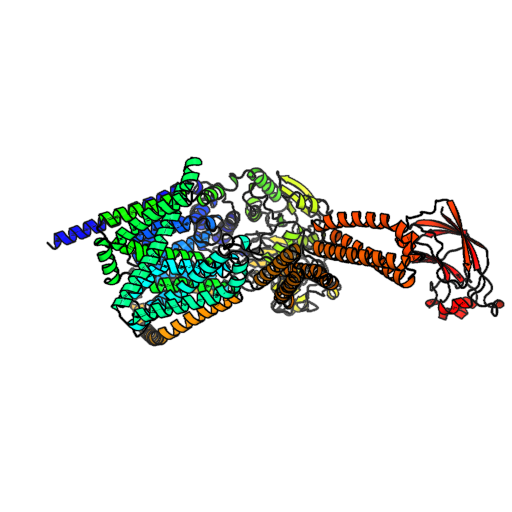-10.307 0.110 -3.050 1.00 90.81 168 ALA A O 1
ATOM 1337 N N . GLY A 1 169 ? -11.644 -0.553 -1.354 1.00 89.69 169 GLY A N 1
ATOM 1338 C CA . GLY A 1 169 ? -11.215 -1.951 -1.308 1.00 89.69 169 GLY A CA 1
ATOM 1339 C C . GLY A 1 169 ? -11.001 -2.533 0.086 1.00 89.69 169 GLY A C 1
ATOM 1340 O O . GLY A 1 169 ? -10.697 -3.713 0.218 1.00 89.69 169 GLY A O 1
ATOM 1341 N N . GLU A 1 170 ? -11.152 -1.752 1.150 1.00 92.00 170 GLU A N 1
ATOM 1342 C CA . GLU A 1 170 ? -10.732 -2.136 2.503 1.00 92.00 170 GLU A CA 1
ATOM 1343 C C . GLU A 1 170 ? -11.858 -2.762 3.332 1.00 92.00 170 GLU A C 1
ATOM 1345 O O . GLU A 1 170 ? -11.957 -2.575 4.550 1.00 92.00 170 GLU A O 1
ATOM 1350 N N . PHE A 1 171 ? -12.738 -3.516 2.679 1.00 94.94 171 PHE A N 1
ATOM 1351 C CA . PHE A 1 171 ? -13.888 -4.130 3.337 1.00 94.94 171 PHE A CA 1
ATOM 1352 C C . PHE A 1 171 ? -13.482 -5.165 4.402 1.00 94.94 171 PHE A C 1
ATOM 1354 O O . PHE A 1 171 ? -14.127 -5.255 5.448 1.00 94.94 171 PHE A O 1
ATOM 1361 N N . CYS A 1 172 ? -12.355 -5.862 4.207 1.00 95.81 172 CYS A N 1
ATOM 1362 C CA . CYS A 1 172 ? -11.750 -6.741 5.211 1.00 95.81 172 CYS A CA 1
ATOM 1363 C C . CYS A 1 172 ? -11.418 -5.985 6.509 1.00 95.81 172 CYS A C 1
ATOM 1365 O O . CYS A 1 172 ? -11.756 -6.439 7.607 1.00 95.81 172 CYS A O 1
ATOM 1367 N N . TYR A 1 173 ? -10.818 -4.789 6.388 1.00 96.12 173 TYR A N 1
ATOM 1368 C CA . TYR A 1 173 ? -10.557 -3.907 7.530 1.00 96.12 173 TYR A CA 1
ATOM 1369 C C . TYR A 1 173 ? -11.869 -3.515 8.198 1.00 96.12 173 TYR A C 1
ATOM 1371 O O . TYR A 1 173 ? -11.981 -3.602 9.419 1.00 96.12 173 TYR A O 1
ATOM 1379 N N . MET A 1 174 ? -12.863 -3.092 7.412 1.00 97.19 174 MET A N 1
ATOM 1380 C CA . MET A 1 174 ? -14.147 -2.631 7.936 1.00 97.19 174 MET A CA 1
ATOM 1381 C C . MET A 1 174 ? -14.878 -3.725 8.722 1.00 97.19 174 MET A C 1
ATOM 1383 O O . MET A 1 174 ? -15.415 -3.447 9.795 1.00 97.19 174 MET A O 1
ATOM 1387 N N . LEU A 1 175 ? -14.855 -4.974 8.248 1.00 97.81 175 LEU A N 1
ATOM 1388 C CA . LEU A 1 175 ? -15.426 -6.107 8.976 1.00 97.81 175 LEU A CA 1
ATOM 1389 C C . LEU A 1 175 ? -14.704 -6.340 10.308 1.00 97.81 175 LEU A C 1
ATOM 1391 O O . LEU A 1 175 ? -15.348 -6.407 11.357 1.00 97.81 175 LEU A O 1
ATOM 1395 N N . ALA A 1 176 ? -13.370 -6.417 10.294 1.00 98.31 176 ALA A N 1
ATOM 1396 C CA . ALA A 1 176 ? -12.585 -6.594 11.515 1.00 98.31 176 ALA A CA 1
ATOM 1397 C C . ALA A 1 176 ? -12.812 -5.436 12.505 1.00 98.31 176 ALA A C 1
ATOM 1399 O O . ALA A 1 176 ? -12.971 -5.651 13.710 1.00 98.31 176 ALA A O 1
ATOM 1400 N N . PHE A 1 177 ? -12.884 -4.205 11.993 1.00 98.19 177 PHE A N 1
ATOM 1401 C CA . PHE A 1 177 ? -13.149 -2.994 12.762 1.00 98.19 177 PHE A CA 1
ATOM 1402 C C . PHE A 1 177 ? -14.553 -2.991 13.366 1.00 98.19 177 PHE A C 1
ATOM 1404 O O . PHE A 1 177 ? -14.716 -2.608 14.519 1.00 98.19 177 PHE A O 1
ATOM 1411 N N . ALA A 1 178 ? -15.557 -3.500 12.652 1.00 98.12 178 ALA A N 1
ATOM 1412 C CA . ALA A 1 178 ? -16.900 -3.685 13.185 1.00 98.12 178 ALA A CA 1
ATOM 1413 C C . ALA A 1 178 ? -16.953 -4.743 14.297 1.00 98.12 178 ALA A C 1
ATOM 1415 O O . ALA A 1 178 ? -17.765 -4.623 15.207 1.00 98.12 178 ALA A O 1
ATOM 1416 N N . LEU A 1 179 ? -16.086 -5.758 14.299 1.00 98.25 179 LEU A N 1
ATOM 1417 C CA . LEU A 1 179 ? -16.027 -6.752 15.382 1.00 98.25 179 LEU A CA 1
ATOM 1418 C C . LEU A 1 179 ? -15.316 -6.230 16.644 1.00 98.25 179 LEU A C 1
ATOM 1420 O O . LEU A 1 179 ? -15.615 -6.684 17.757 1.00 98.25 179 LEU A O 1
ATOM 1424 N N . LEU A 1 180 ? -14.414 -5.257 16.493 1.00 98.12 180 LEU A N 1
ATOM 1425 C CA . LEU A 1 180 ? -13.593 -4.711 17.574 1.00 98.12 180 LEU A CA 1
ATOM 1426 C C . LEU A 1 180 ? -14.410 -4.165 18.772 1.00 98.12 180 LEU A C 1
ATOM 1428 O O . LEU A 1 180 ? -14.101 -4.561 19.895 1.00 98.12 180 LEU A O 1
ATOM 1432 N N . PRO A 1 181 ? -15.476 -3.348 18.621 1.00 97.62 181 PRO A N 1
ATOM 1433 C CA . PRO A 1 181 ? -16.256 -2.840 19.756 1.00 97.62 181 PRO A CA 1
ATOM 1434 C C . PRO A 1 181 ? -16.903 -3.950 20.594 1.00 97.62 181 PRO A C 1
ATOM 1436 O O . PRO A 1 181 ? -16.893 -3.910 21.831 1.00 97.62 181 PRO A O 1
ATOM 1439 N N . TRP A 1 182 ? -17.442 -4.975 19.928 1.00 97.44 182 TRP A N 1
ATOM 1440 C CA . TRP A 1 182 ? -18.040 -6.127 20.598 1.00 97.44 182 TRP A CA 1
ATOM 1441 C C . TRP A 1 182 ? -16.985 -6.947 21.336 1.00 97.44 182 TRP A C 1
ATOM 1443 O O . TRP A 1 182 ? -17.203 -7.342 22.487 1.00 97.44 182 TRP A O 1
ATOM 1453 N N . PHE A 1 183 ? -15.820 -7.150 20.719 1.00 98.12 183 PHE A N 1
ATOM 1454 C CA . PHE A 1 183 ? -14.668 -7.768 21.369 1.00 98.12 183 PHE A CA 1
ATOM 1455 C C . PHE A 1 183 ? -14.238 -6.977 22.604 1.00 98.12 183 PHE A C 1
ATOM 1457 O O . PHE A 1 183 ? -14.145 -7.535 23.698 1.00 98.12 183 PHE A O 1
ATOM 1464 N N . MET A 1 184 ? -14.082 -5.660 22.473 1.00 96.62 184 MET A N 1
ATOM 1465 C CA . MET A 1 184 ? -13.659 -4.803 23.572 1.00 96.62 184 MET A CA 1
ATOM 1466 C C . MET A 1 184 ? -14.595 -4.937 24.778 1.00 96.62 184 MET A C 1
ATOM 1468 O O . MET A 1 184 ? -14.141 -5.145 25.909 1.00 96.62 184 MET A O 1
ATOM 1472 N N . GLY A 1 185 ? -15.908 -4.876 24.539 1.00 95.38 185 GLY A N 1
ATOM 1473 C CA . GLY A 1 185 ? -16.909 -4.971 25.596 1.00 95.38 185 GLY A CA 1
ATOM 1474 C C . GLY A 1 185 ? -17.056 -6.363 26.202 1.00 95.38 185 GLY A C 1
ATOM 1475 O O . GLY A 1 185 ? -17.158 -6.507 27.425 1.00 95.38 185 GLY A O 1
ATOM 1476 N N . SER A 1 186 ? -17.032 -7.405 25.375 1.00 95.81 186 SER A N 1
ATOM 1477 C CA . SER A 1 186 ? -17.139 -8.794 25.834 1.00 95.81 186 SER A CA 1
ATOM 1478 C C . SER A 1 186 ? -15.918 -9.234 26.645 1.00 95.81 186 SER A C 1
ATOM 1480 O O . SER A 1 186 ? -16.087 -9.877 27.687 1.00 95.81 186 SER A O 1
ATOM 1482 N N . VAL A 1 187 ? -14.706 -8.827 26.252 1.00 95.25 187 VAL A N 1
ATOM 1483 C CA . VAL A 1 187 ? -13.482 -9.065 27.032 1.00 95.25 187 VAL A CA 1
ATOM 1484 C C . VAL A 1 187 ? -13.502 -8.257 28.326 1.00 95.25 187 VAL A C 1
ATOM 1486 O O . VAL A 1 187 ? -13.186 -8.811 29.381 1.00 95.25 187 VAL A O 1
ATOM 1489 N N . TYR A 1 188 ? -13.936 -6.991 28.291 1.00 93.50 188 TYR A N 1
ATOM 1490 C CA . TYR A 1 188 ? -14.076 -6.175 29.500 1.00 93.50 188 TYR A CA 1
ATOM 1491 C C . TYR A 1 188 ? -14.998 -6.847 30.526 1.00 93.50 188 TYR A C 1
ATOM 1493 O O . TYR A 1 188 ? -14.623 -6.979 31.692 1.00 93.50 188 TYR A O 1
ATOM 1501 N N . ARG A 1 189 ? -16.165 -7.348 30.102 1.00 91.88 189 ARG A N 1
ATOM 1502 C CA . ARG A 1 189 ? -17.092 -8.087 30.976 1.00 91.88 189 ARG A CA 1
ATOM 1503 C C . ARG A 1 189 ? -16.500 -9.399 31.484 1.00 91.88 189 ARG A C 1
ATOM 1505 O O . ARG A 1 189 ? -16.628 -9.729 32.665 1.00 91.88 189 ARG A O 1
ATOM 1512 N N . GLY A 1 190 ? -15.876 -10.161 30.591 1.00 90.81 190 GLY A N 1
ATOM 1513 C CA . GLY A 1 190 ? -15.292 -11.453 30.929 1.00 90.81 190 GLY A CA 1
ATOM 1514 C C . GLY A 1 190 ? -14.112 -11.327 31.889 1.00 90.81 190 GLY A C 1
ATOM 1515 O O . GLY A 1 190 ? -13.972 -12.156 32.771 1.00 90.81 190 GLY A O 1
ATOM 1516 N N . SER A 1 191 ? -13.345 -10.236 31.836 1.00 89.00 191 SER A N 1
ATOM 1517 C CA . SER A 1 191 ? -12.244 -9.991 32.781 1.00 89.00 191 SER A CA 1
ATOM 1518 C C . SER A 1 191 ? -12.691 -9.795 34.238 1.00 89.00 191 SER A C 1
ATOM 1520 O O . SER A 1 191 ? -11.898 -10.034 35.141 1.00 89.00 191 SER A O 1
ATOM 1522 N N . ASP A 1 192 ? -13.949 -9.403 34.485 1.00 85.88 192 ASP A N 1
ATOM 1523 C CA . ASP A 1 192 ? -14.506 -9.338 35.847 1.00 85.88 192 ASP A CA 1
ATOM 1524 C C . ASP A 1 192 ? -15.041 -10.688 36.332 1.00 85.88 192 ASP A C 1
ATOM 1526 O O . ASP A 1 192 ? -15.095 -10.944 37.529 1.00 85.88 192 ASP A O 1
ATOM 1530 N N . THR A 1 193 ? -15.518 -11.517 35.402 1.00 86.31 193 THR A N 1
ATOM 1531 C CA . THR A 1 193 ? -16.244 -12.761 35.709 1.00 86.31 193 THR A CA 1
ATOM 1532 C C . THR A 1 193 ? -15.407 -14.018 35.483 1.00 86.31 193 THR A C 1
ATOM 1534 O O . THR A 1 193 ? -15.843 -15.102 35.852 1.00 86.31 193 THR A O 1
ATOM 1537 N N . GLU A 1 194 ? -14.251 -13.879 34.833 1.00 83.44 194 GLU A N 1
ATOM 1538 C CA . GLU A 1 194 ? -13.394 -14.936 34.277 1.00 83.44 194 GLU A CA 1
ATOM 1539 C C . GLU A 1 194 ? -14.128 -15.921 33.341 1.00 83.44 194 GLU A C 1
ATOM 1541 O O . GLU A 1 194 ? -13.645 -17.017 33.051 1.00 83.44 194 GLU A O 1
ATOM 1546 N N . LYS A 1 195 ? -15.291 -15.513 32.814 1.00 86.19 195 LYS A N 1
ATOM 1547 C CA . LYS A 1 195 ? -16.146 -16.301 31.915 1.00 86.19 195 LYS A CA 1
ATOM 1548 C C . LYS A 1 195 ? -16.074 -15.785 30.479 1.00 86.19 195 LYS A C 1
ATOM 1550 O O . LYS A 1 195 ? -15.824 -14.609 30.233 1.00 86.19 195 LYS A O 1
ATOM 1555 N N . GLY A 1 196 ? -16.341 -16.672 29.520 1.00 88.31 196 GLY A N 1
ATOM 1556 C CA . GLY A 1 196 ? -16.415 -16.322 28.095 1.00 88.31 196 GLY A CA 1
ATOM 1557 C C . GLY A 1 196 ? -15.069 -16.260 27.364 1.00 88.31 196 GLY A C 1
ATOM 1558 O O . GLY A 1 196 ? -15.017 -15.731 26.258 1.00 88.31 196 GLY A O 1
ATOM 1559 N N . ALA A 1 197 ? -13.993 -16.812 27.940 1.00 90.81 197 ALA A N 1
ATOM 1560 C CA . ALA A 1 197 ? -12.663 -16.806 27.323 1.00 90.81 197 ALA A CA 1
ATOM 1561 C C . ALA A 1 197 ? -12.642 -17.484 25.941 1.00 90.81 197 ALA A C 1
ATOM 1563 O O . ALA A 1 197 ? -11.994 -16.971 25.040 1.00 90.81 197 ALA A O 1
ATOM 1564 N N . VAL A 1 198 ? -13.399 -18.577 25.757 1.00 91.69 198 VAL A N 1
ATOM 1565 C CA . VAL A 1 198 ? -13.516 -19.282 24.466 1.00 91.69 198 VAL A CA 1
ATOM 1566 C C . VAL A 1 198 ? -14.121 -18.382 23.396 1.00 91.69 198 VAL A C 1
ATOM 1568 O O . VAL A 1 198 ? -13.486 -18.127 22.380 1.00 91.69 198 VAL A O 1
ATOM 1571 N N . LYS A 1 199 ? -15.307 -17.820 23.664 1.00 94.12 199 LYS A N 1
ATOM 1572 C CA . LYS A 1 199 ? -15.972 -16.868 22.764 1.00 94.12 199 LYS A CA 1
ATOM 1573 C C . LYS A 1 199 ? -15.044 -15.713 22.382 1.00 94.12 199 LYS A C 1
ATOM 1575 O O . LYS A 1 199 ? -14.977 -15.337 21.219 1.00 94.12 199 LYS A O 1
ATOM 1580 N N . ASN A 1 200 ? -14.344 -15.147 23.361 1.00 96.31 200 ASN A N 1
ATOM 1581 C CA . ASN A 1 200 ? -13.484 -13.993 23.131 1.00 96.31 200 ASN A CA 1
ATOM 1582 C C . ASN A 1 200 ? -12.178 -14.362 22.418 1.00 96.31 200 ASN A C 1
ATOM 1584 O O . ASN A 1 200 ? -11.705 -13.576 21.608 1.00 96.31 200 ASN A O 1
ATOM 1588 N N . GLY A 1 201 ? -11.627 -15.553 22.657 1.00 96.75 201 GLY A N 1
ATOM 1589 C CA . GLY A 1 201 ? -10.504 -16.089 21.891 1.00 96.75 201 GLY A CA 1
ATOM 1590 C C . GLY A 1 201 ? -10.869 -16.334 20.429 1.00 96.75 201 GLY A C 1
ATOM 1591 O O . GLY A 1 201 ? -10.145 -15.888 19.549 1.00 96.75 201 GLY A O 1
ATOM 1592 N N . ILE A 1 202 ? -12.034 -16.936 20.159 1.00 97.19 202 ILE A N 1
ATOM 1593 C CA . ILE A 1 202 ? -12.550 -17.102 18.789 1.00 97.19 202 ILE A CA 1
ATOM 1594 C C . ILE A 1 202 ? -12.739 -15.735 18.129 1.00 97.19 202 ILE A C 1
ATOM 1596 O O . ILE A 1 202 ? -12.309 -15.537 17.001 1.00 97.19 202 ILE A O 1
ATOM 1600 N N . LEU A 1 203 ? -13.334 -14.770 18.834 1.00 97.69 203 LEU A N 1
ATOM 1601 C CA . LEU A 1 203 ? -13.538 -13.424 18.301 1.00 97.69 203 LEU A CA 1
ATOM 1602 C C . LEU A 1 203 ? -12.212 -12.702 18.010 1.00 97.69 203 LEU A C 1
ATOM 1604 O O . LEU A 1 203 ? -12.106 -12.036 16.985 1.00 97.69 203 LEU A O 1
ATOM 1608 N N . LEU A 1 204 ? -11.194 -12.867 18.861 1.00 98.19 204 LEU A N 1
ATOM 1609 C CA . LEU A 1 204 ? -9.839 -12.374 18.597 1.00 98.19 204 LEU A CA 1
ATOM 1610 C C . LEU A 1 204 ? -9.245 -13.032 17.342 1.00 98.19 204 LEU A C 1
ATOM 1612 O O . LEU A 1 204 ? -8.698 -12.330 16.494 1.00 98.19 204 LEU A O 1
ATOM 1616 N N . GLY A 1 205 ? -9.404 -14.352 17.210 1.00 97.62 205 GLY A N 1
ATOM 1617 C CA . GLY A 1 205 ? -8.984 -15.114 16.035 1.00 97.62 205 GLY A CA 1
ATOM 1618 C C . GLY A 1 205 ? -9.670 -14.642 14.751 1.00 97.62 205 GLY A C 1
ATOM 1619 O O . GLY A 1 205 ? -9.006 -14.397 13.752 1.00 97.62 205 GLY A O 1
ATOM 1620 N N . LEU A 1 206 ? -10.987 -14.415 14.792 1.00 97.62 206 LEU A N 1
ATOM 1621 C CA . LEU A 1 206 ? -11.764 -13.891 13.664 1.00 97.62 206 LEU A CA 1
ATOM 1622 C C . LEU A 1 206 ? -11.331 -12.478 13.267 1.00 97.62 206 LEU A C 1
ATOM 1624 O O . LEU A 1 206 ? -11.227 -12.199 12.075 1.00 97.62 206 LEU A O 1
ATOM 1628 N N . ILE A 1 207 ? -11.046 -11.597 14.233 1.00 98.38 207 ILE A N 1
ATOM 1629 C CA . ILE A 1 207 ? -10.483 -10.267 13.949 1.00 98.38 207 ILE A CA 1
ATOM 1630 C C . ILE A 1 207 ? -9.121 -10.413 13.255 1.00 98.38 207 ILE A C 1
ATOM 1632 O O . ILE A 1 207 ? -8.885 -9.742 12.254 1.00 98.38 207 ILE A O 1
ATOM 1636 N N . GLY A 1 208 ? -8.255 -11.308 13.741 1.00 97.00 208 GLY A N 1
ATOM 1637 C CA . GLY A 1 208 ? -6.944 -11.600 13.150 1.00 97.00 208 GLY A CA 1
ATOM 1638 C C . GLY A 1 208 ? -7.001 -12.124 11.726 1.00 97.00 208 GLY A C 1
ATOM 1639 O O . GLY A 1 208 ? -6.348 -11.559 10.852 1.00 97.00 208 GLY A O 1
ATOM 1640 N N . LEU A 1 209 ? -7.823 -13.142 11.483 1.00 97.06 209 LEU A N 1
ATOM 1641 C CA . LEU A 1 209 ? -8.021 -13.711 10.152 1.00 97.06 209 LEU A CA 1
ATOM 1642 C C . LEU A 1 209 ? -8.702 -12.724 9.192 1.00 97.06 209 LEU A C 1
ATOM 1644 O O . LEU A 1 209 ? -8.500 -12.832 7.986 1.00 97.06 209 LEU A O 1
ATOM 1648 N N . SER A 1 210 ? -9.504 -11.780 9.705 1.00 97.00 210 SER A N 1
ATOM 1649 C CA . SER A 1 210 ? -10.189 -10.765 8.890 1.00 97.00 210 SER A CA 1
ATOM 1650 C C . SER A 1 210 ? -9.309 -9.571 8.553 1.00 97.00 210 SER A C 1
ATOM 1652 O O . SER A 1 210 ? -9.426 -9.041 7.453 1.00 97.00 210 SER A O 1
ATOM 1654 N N . HIS A 1 211 ? -8.481 -9.098 9.492 1.00 94.75 211 HIS A N 1
ATOM 1655 C CA . HIS A 1 211 ? -7.538 -8.020 9.225 1.00 94.75 211 HIS A CA 1
ATOM 1656 C C . HIS A 1 211 ? -6.456 -7.859 10.307 1.00 94.75 211 HIS A C 1
ATOM 1658 O O . HIS A 1 211 ? -6.722 -7.410 11.430 1.00 94.75 211 HIS A O 1
ATOM 1664 N N . LEU A 1 212 ? -5.190 -8.076 9.938 1.00 90.94 212 LEU A N 1
ATOM 1665 C CA . LEU A 1 212 ? -4.053 -8.023 10.867 1.00 90.94 212 LEU A CA 1
ATOM 1666 C C . LEU A 1 212 ? -3.888 -6.649 11.549 1.00 90.94 212 LEU A C 1
ATOM 1668 O O . LEU A 1 212 ? -3.599 -6.572 12.743 1.00 90.94 212 LEU A O 1
ATOM 1672 N N . PHE A 1 213 ? -4.133 -5.544 10.833 1.00 92.00 213 PHE A N 1
ATOM 1673 C CA . PHE A 1 213 ? -3.981 -4.199 11.416 1.00 92.00 213 PHE A CA 1
ATOM 1674 C C . PHE A 1 213 ? -5.074 -3.825 12.432 1.00 92.00 213 PHE A C 1
ATOM 1676 O O . PHE A 1 213 ? -4.859 -2.908 13.218 1.00 92.00 213 PHE A O 1
ATOM 1683 N N . VAL A 1 214 ? -6.208 -4.540 12.478 1.00 96.62 214 VAL A N 1
ATOM 1684 C CA . VAL A 1 214 ? -7.229 -4.367 13.536 1.00 96.62 214 VAL A CA 1
ATOM 1685 C C . VAL A 1 214 ? -6.993 -5.341 14.695 1.00 96.62 214 VAL A C 1
ATOM 1687 O O . VAL A 1 214 ? -7.274 -5.024 15.854 1.00 96.62 214 VAL A O 1
ATOM 1690 N N . PHE A 1 215 ? -6.394 -6.497 14.409 1.00 96.81 215 PHE A N 1
ATOM 1691 C CA . PHE A 1 215 ? -5.953 -7.450 15.424 1.00 96.81 215 PHE A CA 1
ATOM 1692 C C . PHE A 1 215 ? -4.943 -6.856 16.402 1.00 96.81 215 PHE A C 1
ATOM 1694 O O . PHE A 1 215 ? -5.067 -7.085 17.602 1.00 96.81 215 PHE A O 1
ATOM 1701 N N . ILE A 1 216 ? -4.006 -6.028 15.935 1.00 95.81 216 ILE A N 1
ATOM 1702 C CA . ILE A 1 216 ? -3.043 -5.352 16.819 1.00 95.81 216 ILE A CA 1
ATOM 1703 C C . ILE A 1 216 ? -3.763 -4.485 17.881 1.00 95.81 216 ILE A C 1
ATOM 1705 O O . ILE A 1 216 ? -3.542 -4.728 19.068 1.00 95.81 216 ILE A O 1
ATOM 1709 N N . PRO A 1 217 ? -4.673 -3.546 17.538 1.00 96.88 217 PRO A N 1
ATOM 1710 C CA . PRO A 1 217 ? -5.531 -2.862 18.510 1.00 96.88 217 PRO A CA 1
ATOM 1711 C C . PRO A 1 217 ? -6.328 -3.795 19.435 1.00 96.88 217 PRO A C 1
ATOM 1713 O O . PRO A 1 217 ? -6.470 -3.497 20.622 1.00 96.88 217 PRO A O 1
ATOM 1716 N N . ALA A 1 218 ? -6.829 -4.931 18.939 1.00 97.81 218 ALA A N 1
ATOM 1717 C CA . ALA A 1 218 ? -7.525 -5.916 19.771 1.00 97.81 218 ALA A CA 1
ATOM 1718 C C . ALA A 1 218 ? -6.582 -6.559 20.811 1.00 97.81 218 ALA A C 1
ATOM 1720 O O . ALA A 1 218 ? -6.933 -6.672 21.987 1.00 97.81 218 ALA A O 1
ATOM 1721 N N . VAL A 1 219 ? -5.356 -6.913 20.421 1.00 96.94 219 VAL A N 1
ATOM 1722 C CA . VAL A 1 219 ? -4.319 -7.411 21.337 1.00 96.94 219 VAL A CA 1
ATOM 1723 C C . VAL A 1 219 ? -3.903 -6.325 22.332 1.00 96.94 219 VAL A C 1
ATOM 1725 O O . VAL A 1 219 ? -3.840 -6.592 23.533 1.00 96.94 219 VAL A O 1
ATOM 1728 N N . LEU A 1 220 ? -3.700 -5.085 21.875 1.00 95.69 220 LEU A N 1
ATOM 1729 C CA . LEU A 1 220 ? -3.412 -3.941 22.744 1.00 95.69 220 LEU A CA 1
ATOM 1730 C C . LEU A 1 220 ? -4.518 -3.742 23.784 1.00 95.69 220 LEU A C 1
ATOM 1732 O O . LEU A 1 220 ? -4.216 -3.540 24.956 1.00 95.69 220 LEU A O 1
ATOM 1736 N N . TRP A 1 221 ? -5.790 -3.882 23.403 1.00 95.31 221 TRP A N 1
ATOM 1737 C CA . TRP A 1 221 ? -6.910 -3.824 24.343 1.00 95.31 221 TRP A CA 1
ATOM 1738 C C . TRP A 1 221 ? -6.803 -4.885 25.448 1.00 95.31 221 TRP A C 1
ATOM 1740 O O . TRP A 1 221 ? -7.007 -4.578 26.626 1.00 95.31 221 TRP A O 1
ATOM 1750 N N . VAL A 1 222 ? -6.431 -6.120 25.096 1.00 94.56 222 VAL A N 1
ATOM 1751 C CA . VAL A 1 222 ? -6.207 -7.214 26.057 1.00 94.56 222 VAL A CA 1
ATOM 1752 C C . VAL A 1 222 ? -5.018 -6.915 26.980 1.00 94.56 222 VAL A C 1
ATOM 1754 O O . VAL A 1 222 ? -5.123 -7.109 28.193 1.00 94.56 222 VAL A O 1
ATOM 1757 N N . ILE A 1 223 ? -3.916 -6.386 26.442 1.00 92.44 223 ILE A N 1
ATOM 1758 C CA . ILE A 1 223 ? -2.732 -5.979 27.217 1.00 92.44 223 ILE A CA 1
ATOM 1759 C C . ILE A 1 223 ? -3.082 -4.837 28.183 1.00 92.44 223 ILE A C 1
ATOM 1761 O O . ILE A 1 223 ? -2.769 -4.901 29.374 1.00 92.44 223 ILE A O 1
ATOM 1765 N N . CYS A 1 224 ? -3.786 -3.807 27.714 1.00 91.06 224 CYS A N 1
ATOM 1766 C CA . CYS A 1 224 ? -4.243 -2.703 28.553 1.00 91.06 224 CYS A CA 1
ATOM 1767 C C . CYS A 1 224 ? -5.190 -3.193 29.655 1.00 91.06 224 CYS A C 1
ATOM 1769 O O . CYS A 1 224 ? -5.088 -2.740 30.795 1.00 91.06 224 CYS A O 1
ATOM 1771 N N . LEU A 1 225 ? -6.066 -4.156 29.355 1.00 89.50 225 LEU A N 1
ATOM 1772 C CA . LEU A 1 225 ? -6.917 -4.808 30.350 1.00 89.50 225 LEU A CA 1
ATOM 1773 C C . LEU A 1 225 ? -6.123 -5.602 31.388 1.00 89.50 225 LEU A C 1
ATOM 1775 O O . LEU A 1 225 ? -6.465 -5.551 32.570 1.00 89.50 225 LEU A O 1
ATOM 1779 N N . TYR A 1 226 ? -5.057 -6.299 30.988 1.00 88.56 226 TYR A N 1
ATOM 1780 C CA . TYR A 1 226 ? -4.151 -6.956 31.930 1.00 88.56 226 TYR A CA 1
ATOM 1781 C C . TYR A 1 226 ? -3.540 -5.937 32.896 1.00 88.56 226 TYR A C 1
ATOM 1783 O O . TYR A 1 226 ? -3.650 -6.099 34.114 1.00 88.56 226 TYR A O 1
ATOM 1791 N N . PHE A 1 227 ? -2.982 -4.840 32.381 1.00 85.56 227 PHE A N 1
ATOM 1792 C CA . PHE A 1 227 ? -2.440 -3.778 33.229 1.00 85.56 227 PHE A CA 1
ATOM 1793 C C . PHE A 1 227 ? -3.504 -3.102 34.095 1.00 85.56 227 PHE A C 1
ATOM 1795 O O . PHE A 1 227 ? -3.164 -2.616 35.169 1.00 85.56 227 PHE A O 1
ATOM 1802 N N . ALA A 1 228 ? -4.768 -3.102 33.656 1.00 80.44 228 ALA A N 1
ATOM 1803 C CA . ALA A 1 228 ? -5.903 -2.482 34.335 1.00 80.44 228 ALA A CA 1
ATOM 1804 C C . ALA A 1 228 ? -6.705 -3.407 35.265 1.00 80.44 228 ALA A C 1
ATOM 1806 O O . ALA A 1 228 ? -7.584 -2.907 35.965 1.00 80.44 228 ALA A O 1
ATOM 1807 N N . LYS A 1 229 ? -6.468 -4.727 35.282 1.00 81.62 229 LYS A N 1
ATOM 1808 C CA . LYS A 1 229 ? -7.200 -5.676 36.155 1.00 81.62 229 LYS A CA 1
ATOM 1809 C C . LYS A 1 229 ? -6.340 -6.798 36.751 1.00 81.62 229 LYS A C 1
ATOM 1811 O O . LYS A 1 229 ? -6.711 -7.346 37.781 1.00 81.62 229 LYS A O 1
ATOM 1816 N N . GLY A 1 230 ? -5.188 -7.123 36.163 1.00 77.44 230 GLY A N 1
ATOM 1817 C CA . GLY A 1 230 ? -4.235 -8.131 36.655 1.00 77.44 230 GLY A CA 1
ATOM 1818 C C . GLY A 1 230 ? -4.587 -9.593 36.374 1.00 77.44 230 GLY A C 1
ATOM 1819 O O . GLY A 1 230 ? -3.827 -10.472 36.753 1.00 77.44 230 GLY A O 1
ATOM 1820 N N . LYS A 1 231 ? -5.711 -9.863 35.704 1.00 80.56 231 LYS A N 1
ATOM 1821 C CA . LYS A 1 231 ? -6.279 -11.211 35.549 1.00 80.56 231 LYS A CA 1
ATOM 1822 C C . LYS A 1 231 ? -5.636 -12.007 34.416 1.00 80.56 231 LYS A C 1
ATOM 1824 O O . LYS A 1 231 ? -6.183 -12.110 33.317 1.00 80.56 231 LYS A O 1
ATOM 1829 N N . ILE A 1 232 ? -4.472 -12.586 34.690 1.00 83.62 232 ILE A N 1
ATOM 1830 C CA . ILE A 1 232 ? -3.632 -13.210 33.663 1.00 83.62 232 ILE A CA 1
ATOM 1831 C C . ILE A 1 232 ? -4.209 -14.530 33.137 1.00 83.62 232 ILE A C 1
ATOM 1833 O O . ILE A 1 232 ? -4.194 -14.753 31.932 1.00 83.62 232 ILE A O 1
ATOM 1837 N N . ARG A 1 233 ? -4.819 -15.366 33.992 1.00 83.94 233 ARG A N 1
ATOM 1838 C CA . ARG A 1 233 ? -5.394 -16.668 33.592 1.00 83.94 233 ARG A CA 1
ATOM 1839 C C . ARG A 1 233 ? -6.438 -16.535 32.482 1.00 83.94 233 ARG A C 1
ATOM 1841 O O . ARG A 1 233 ? -6.428 -17.288 31.512 1.00 83.94 233 ARG A O 1
ATOM 1848 N N . TYR A 1 234 ? -7.356 -15.586 32.636 1.00 87.94 234 TYR A N 1
ATOM 1849 C CA . TYR A 1 234 ? -8.410 -15.328 31.658 1.00 87.94 234 TYR A CA 1
ATOM 1850 C C . TYR A 1 234 ? -7.838 -14.812 30.329 1.00 87.94 234 TYR A C 1
ATOM 1852 O O . TYR A 1 234 ? -8.244 -15.259 29.257 1.00 87.94 234 TYR A O 1
ATOM 1860 N N . ILE A 1 235 ? -6.853 -13.918 30.409 1.00 90.19 235 ILE A N 1
ATOM 1861 C CA . ILE A 1 235 ? -6.190 -13.308 29.253 1.00 90.19 235 ILE A CA 1
ATOM 1862 C C . ILE A 1 235 ? -5.360 -14.332 28.473 1.00 90.19 235 ILE A C 1
ATOM 1864 O O . ILE A 1 235 ? -5.480 -14.401 27.253 1.00 90.19 235 ILE A O 1
ATOM 1868 N N . TRP A 1 236 ? -4.608 -15.190 29.166 1.00 88.56 236 TRP A N 1
ATOM 1869 C CA . TRP A 1 236 ? -3.875 -16.299 28.553 1.00 88.56 236 TRP A CA 1
ATOM 1870 C C . TRP A 1 236 ? -4.790 -17.238 27.772 1.00 88.56 236 TRP A C 1
ATOM 1872 O O . TRP A 1 236 ? -4.445 -17.632 26.663 1.00 88.56 236 TRP A O 1
ATOM 1882 N N . LYS A 1 237 ? -5.973 -17.569 28.309 1.00 89.94 237 LYS A N 1
ATOM 1883 C CA . LYS A 1 237 ? -6.952 -18.404 27.593 1.00 89.94 237 LYS A CA 1
ATOM 1884 C C . LYS A 1 237 ? -7.430 -17.747 26.297 1.00 89.94 237 LYS A C 1
ATOM 1886 O O . LYS A 1 237 ? -7.527 -18.430 25.286 1.00 89.94 237 LYS A O 1
ATOM 1891 N N . ILE A 1 238 ? -7.714 -16.441 26.316 1.00 94.75 238 ILE A N 1
ATOM 1892 C CA . ILE A 1 238 ? -8.095 -15.701 25.101 1.00 94.75 238 ILE A CA 1
ATOM 1893 C C . ILE A 1 238 ? -6.964 -15.753 24.074 1.00 94.75 238 ILE A C 1
ATOM 1895 O O . ILE A 1 238 ? -7.224 -16.061 22.915 1.00 94.75 238 ILE A O 1
ATOM 1899 N N . ALA A 1 239 ? -5.728 -15.474 24.500 1.00 94.44 239 ALA A N 1
ATOM 1900 C CA . ALA A 1 239 ? -4.566 -15.442 23.620 1.00 94.44 239 ALA A CA 1
ATOM 1901 C C . ALA A 1 239 ? -4.297 -16.809 22.972 1.00 94.44 239 ALA A C 1
ATOM 1903 O O . ALA A 1 239 ? -4.159 -16.877 21.756 1.00 94.44 239 ALA A O 1
ATOM 1904 N N . TRP A 1 240 ? -4.303 -17.895 23.753 1.00 94.00 240 TRP A N 1
ATOM 1905 C CA . TRP A 1 240 ? -4.088 -19.250 23.235 1.00 94.00 240 TRP A CA 1
ATOM 1906 C C . TRP A 1 240 ? -5.184 -19.706 22.281 1.00 94.00 240 TRP A C 1
ATOM 1908 O O . TRP A 1 240 ? -4.878 -20.307 21.260 1.00 94.00 240 TRP A O 1
ATOM 1918 N N . ILE A 1 241 ? -6.450 -19.413 22.585 1.00 95.81 241 ILE A N 1
ATOM 1919 C CA . ILE A 1 241 ? -7.558 -19.775 21.694 1.00 95.81 241 ILE A CA 1
ATOM 1920 C C . ILE A 1 241 ? -7.500 -18.942 20.412 1.00 95.81 241 ILE A C 1
ATOM 1922 O O . ILE A 1 241 ? -7.660 -19.498 19.332 1.00 95.81 241 ILE A O 1
ATOM 1926 N N . GLY A 1 242 ? -7.226 -17.637 20.512 1.00 96.94 242 GLY A N 1
ATOM 1927 C CA . GLY A 1 242 ? -7.048 -16.774 19.343 1.00 96.94 242 GLY A CA 1
ATOM 1928 C C . GLY A 1 242 ? -5.891 -17.234 18.456 1.00 96.94 242 GLY A C 1
ATOM 1929 O O . GLY A 1 242 ? -6.080 -17.399 17.255 1.00 96.94 242 GLY A O 1
ATOM 1930 N N . PHE A 1 243 ? -4.730 -17.525 19.053 1.00 97.19 243 PHE A N 1
ATOM 1931 C CA . PHE A 1 243 ? -3.584 -18.104 18.350 1.00 97.19 243 PHE A CA 1
ATOM 1932 C C . PHE A 1 243 ? -3.936 -19.452 17.720 1.00 97.19 243 PHE A C 1
ATOM 1934 O O . PHE A 1 243 ? -3.686 -19.648 16.540 1.00 97.19 243 PHE A O 1
ATOM 1941 N N . GLY A 1 244 ? -4.567 -20.353 18.474 1.00 97.50 244 GLY A N 1
ATOM 1942 C CA . GLY A 1 244 ? -4.953 -21.674 17.996 1.00 97.50 244 GLY A CA 1
ATOM 1943 C C . GLY A 1 244 ? -5.876 -21.611 16.780 1.00 97.50 244 GLY A C 1
ATOM 1944 O O . GLY A 1 244 ? -5.605 -22.255 15.773 1.00 97.50 244 GLY A O 1
ATOM 1945 N N . VAL A 1 245 ? -6.903 -20.756 16.812 1.00 97.50 245 VAL A N 1
ATOM 1946 C CA . VAL A 1 245 ? -7.812 -20.516 15.673 1.00 97.50 245 VAL A CA 1
ATOM 1947 C C . VAL A 1 245 ? -7.071 -19.984 14.440 1.00 97.50 245 VAL A C 1
ATOM 1949 O O . VAL A 1 245 ? -7.468 -20.283 13.319 1.00 97.50 245 VAL A O 1
ATOM 1952 N N . MET A 1 246 ? -5.995 -19.221 14.634 1.00 97.19 246 MET A N 1
ATOM 1953 C CA . MET A 1 246 ? -5.219 -18.588 13.563 1.00 97.19 246 MET A CA 1
ATOM 1954 C C . MET A 1 246 ? -3.973 -19.367 13.131 1.00 97.19 246 MET A C 1
ATOM 1956 O O . MET A 1 246 ? -3.334 -18.963 12.161 1.00 97.19 246 MET A O 1
ATOM 1960 N N . ALA A 1 247 ? -3.580 -20.421 13.849 1.00 97.38 247 ALA A N 1
ATOM 1961 C CA . ALA A 1 247 ? -2.255 -21.031 13.727 1.00 97.38 247 ALA A CA 1
ATOM 1962 C C . ALA A 1 247 ? -1.939 -21.497 12.298 1.00 97.38 247 ALA A C 1
ATOM 1964 O O . ALA A 1 247 ? -0.823 -21.284 11.829 1.00 97.38 247 ALA A O 1
ATOM 1965 N N . PHE A 1 248 ? -2.931 -22.050 11.590 1.00 95.81 248 PHE A N 1
ATOM 1966 C CA . PHE A 1 248 ? -2.819 -22.461 10.185 1.00 95.81 248 PHE A CA 1
ATOM 1967 C C . PHE A 1 248 ? -2.432 -21.330 9.219 1.00 95.81 248 PHE A C 1
ATOM 1969 O O . PHE A 1 248 ? -1.887 -21.615 8.162 1.00 95.81 248 PHE A O 1
ATOM 1976 N N . TRP A 1 249 ? -2.703 -20.074 9.579 1.00 95.31 249 TRP A N 1
ATOM 1977 C CA . TRP A 1 249 ? -2.480 -18.891 8.746 1.00 95.31 249 TRP A CA 1
ATOM 1978 C C . TRP A 1 249 ? -1.312 -18.037 9.257 1.00 95.31 249 TRP A C 1
ATOM 1980 O O . TRP A 1 249 ? -0.439 -17.640 8.493 1.00 95.31 249 TRP A O 1
ATOM 1990 N N . ILE A 1 250 ? -1.231 -17.793 10.571 1.00 94.88 250 ILE A N 1
ATOM 1991 C CA . ILE A 1 250 ? -0.198 -16.911 11.137 1.00 94.88 250 ILE A CA 1
ATOM 1992 C C . ILE A 1 250 ? 1.201 -17.544 11.124 1.00 94.88 250 ILE A C 1
ATOM 1994 O O . ILE A 1 250 ? 2.179 -16.819 10.967 1.00 94.88 250 ILE A O 1
ATOM 1998 N N . LEU A 1 251 ? 1.322 -18.871 11.273 1.00 95.06 251 LEU A N 1
ATOM 1999 C CA . LEU A 1 251 ? 2.632 -19.534 11.260 1.00 95.06 251 LEU A CA 1
ATOM 2000 C C . LEU A 1 251 ? 3.284 -19.509 9.868 1.00 95.06 251 LEU A C 1
ATOM 2002 O O . LEU A 1 251 ? 4.435 -19.076 9.796 1.00 95.06 251 LEU A O 1
ATOM 2006 N N . PRO A 1 252 ? 2.589 -19.873 8.769 1.00 93.00 252 PRO A N 1
ATOM 2007 C CA . PRO A 1 252 ? 3.136 -19.704 7.422 1.00 93.00 252 PRO A CA 1
ATOM 2008 C C . PRO A 1 252 ? 3.519 -18.257 7.110 1.00 93.00 252 PRO A C 1
ATOM 2010 O O . PRO A 1 252 ? 4.596 -18.024 6.574 1.00 93.00 252 PRO A O 1
ATOM 2013 N N . ILE A 1 253 ? 2.705 -17.274 7.517 1.00 90.94 253 ILE A N 1
ATOM 2014 C CA . ILE A 1 253 ? 3.043 -15.853 7.338 1.00 90.94 253 ILE A CA 1
ATOM 2015 C C . ILE A 1 253 ? 4.357 -15.502 8.030 1.00 90.94 253 ILE A C 1
ATOM 2017 O O . ILE A 1 253 ? 5.205 -14.847 7.433 1.00 90.94 253 ILE A O 1
ATOM 2021 N N . LEU A 1 254 ? 4.537 -15.914 9.287 1.00 90.88 254 LEU A N 1
ATOM 2022 C CA . LEU A 1 254 ? 5.764 -15.622 10.031 1.00 90.88 254 LEU A CA 1
ATOM 2023 C C . LEU A 1 254 ? 6.990 -16.306 9.416 1.00 90.88 254 LEU A C 1
ATOM 2025 O O . LEU A 1 254 ? 8.068 -15.721 9.436 1.00 90.88 254 LEU A O 1
ATOM 2029 N N . ALA A 1 255 ? 6.820 -17.508 8.865 1.00 92.44 255 ALA A N 1
ATOM 2030 C CA . ALA A 1 255 ? 7.902 -18.274 8.257 1.00 92.44 255 ALA A CA 1
ATOM 2031 C C . ALA A 1 255 ? 8.286 -17.785 6.851 1.00 92.44 255 ALA A C 1
ATOM 2033 O O . ALA A 1 255 ? 9.461 -17.825 6.503 1.00 92.44 255 ALA A O 1
ATOM 2034 N N . TYR A 1 256 ? 7.315 -17.331 6.053 1.00 90.50 256 TYR A N 1
ATOM 2035 C CA . TYR A 1 256 ? 7.496 -17.076 4.618 1.00 90.50 256 TYR A CA 1
ATOM 2036 C C . TYR A 1 256 ? 7.283 -15.619 4.203 1.00 90.50 256 TYR A C 1
ATOM 2038 O O . TYR A 1 256 ? 7.261 -15.322 3.013 1.00 90.50 256 TYR A O 1
ATOM 2046 N N . ARG A 1 257 ? 7.140 -14.679 5.145 1.00 86.38 257 ARG A N 1
ATOM 2047 C CA . ARG A 1 257 ? 7.015 -13.255 4.800 1.00 86.38 257 ARG A CA 1
ATOM 2048 C C . ARG A 1 257 ? 8.222 -12.749 4.004 1.00 86.38 257 ARG A C 1
ATOM 2050 O O . ARG A 1 257 ? 8.039 -12.124 2.969 1.00 86.38 257 ARG A O 1
ATOM 2057 N N . TYR A 1 258 ? 9.440 -12.958 4.489 1.00 84.75 258 TYR A N 1
ATOM 2058 C CA . TYR A 1 258 ? 10.653 -12.534 3.786 1.00 84.75 258 TYR A CA 1
ATOM 2059 C C . TYR A 1 258 ? 11.355 -13.768 3.202 1.00 84.75 258 TYR A C 1
ATOM 2061 O O . TYR A 1 258 ? 11.460 -14.760 3.927 1.00 84.75 258 TYR A O 1
ATOM 2069 N N . PRO A 1 259 ? 11.815 -13.753 1.936 1.00 87.12 259 PRO A N 1
ATOM 2070 C CA . PRO A 1 259 ? 11.773 -12.652 0.959 1.00 87.12 259 PRO A CA 1
ATOM 2071 C C . PRO A 1 259 ? 10.555 -12.666 0.005 1.00 87.12 259 PRO A C 1
ATOM 2073 O O . PRO A 1 259 ? 10.491 -11.881 -0.933 1.00 87.12 259 PRO A O 1
ATOM 2076 N N . TYR A 1 260 ? 9.563 -13.537 0.222 1.00 89.25 260 TYR A N 1
ATOM 2077 C CA . TYR A 1 260 ? 8.493 -13.804 -0.759 1.00 89.25 260 TYR A CA 1
ATOM 2078 C C . TYR A 1 260 ? 7.347 -12.776 -0.807 1.00 89.25 260 TYR A C 1
ATOM 2080 O O . TYR A 1 260 ? 6.391 -12.944 -1.566 1.00 89.25 260 TYR A O 1
ATOM 2088 N N . THR A 1 261 ? 7.408 -11.716 0.001 1.00 84.75 261 THR A N 1
ATOM 2089 C CA . THR A 1 261 ? 6.418 -10.630 0.009 1.00 84.75 261 THR A CA 1
ATOM 2090 C C . THR A 1 261 ? 7.071 -9.299 -0.315 1.00 84.75 261 THR A C 1
ATOM 2092 O O . THR A 1 261 ? 8.194 -9.023 0.102 1.00 84.75 261 THR A O 1
ATOM 2095 N N . SER A 1 262 ? 6.332 -8.432 -1.006 1.00 77.94 262 SER A N 1
ATOM 2096 C CA . SER A 1 262 ? 6.774 -7.061 -1.260 1.00 77.94 262 SER A CA 1
ATOM 2097 C C . SER A 1 262 ? 6.294 -6.135 -0.132 1.00 77.94 262 SER A C 1
ATOM 2099 O O . SER A 1 262 ? 5.090 -6.091 0.152 1.00 77.94 262 SER A O 1
ATOM 2101 N N . PRO A 1 263 ? 7.178 -5.366 0.531 1.00 73.69 263 PRO A N 1
ATOM 2102 C CA . PRO A 1 263 ? 6.757 -4.438 1.575 1.00 73.69 263 PRO A CA 1
ATOM 2103 C C . PRO A 1 263 ? 5.817 -3.344 1.044 1.00 73.69 263 PRO A C 1
ATOM 2105 O O . PRO A 1 263 ? 6.167 -2.572 0.153 1.00 73.69 263 PRO A O 1
ATOM 2108 N N . VAL A 1 264 ? 4.627 -3.228 1.639 1.00 70.50 264 VAL A N 1
ATOM 2109 C CA . VAL A 1 264 ? 3.645 -2.171 1.334 1.00 70.50 264 VAL A CA 1
ATOM 2110 C C . VAL A 1 264 ? 3.777 -1.072 2.383 1.00 70.50 264 VAL A C 1
ATOM 2112 O O . VAL A 1 264 ? 3.030 -1.015 3.363 1.00 70.50 264 VAL A O 1
ATOM 2115 N N . TYR A 1 265 ? 4.775 -0.211 2.200 1.00 69.94 265 TYR A N 1
ATOM 2116 C CA . TYR A 1 265 ? 5.097 0.854 3.144 1.00 69.94 265 TYR A CA 1
ATOM 2117 C C . TYR A 1 265 ? 4.484 2.193 2.709 1.00 69.94 265 TYR A C 1
ATOM 2119 O O . TYR A 1 265 ? 5.101 2.995 2.013 1.00 69.94 265 TYR A O 1
ATOM 2127 N N . ILE A 1 266 ? 3.241 2.438 3.138 1.00 68.25 266 ILE A N 1
ATOM 2128 C CA . ILE A 1 266 ? 2.518 3.688 2.865 1.00 68.25 266 ILE A CA 1
ATOM 2129 C C . ILE A 1 266 ? 2.631 4.608 4.076 1.00 68.25 266 ILE A C 1
ATOM 2131 O O . ILE A 1 266 ? 2.186 4.270 5.174 1.00 68.25 266 ILE A O 1
ATOM 2135 N N . ILE A 1 267 ? 3.197 5.791 3.848 1.00 65.44 267 ILE A N 1
ATOM 2136 C CA . ILE A 1 267 ? 3.437 6.794 4.883 1.00 65.44 267 ILE A CA 1
ATOM 2137 C C . ILE A 1 267 ? 2.507 7.963 4.656 1.00 65.44 267 ILE A C 1
ATOM 2139 O O . ILE A 1 267 ? 2.536 8.609 3.601 1.00 65.44 267 ILE A O 1
ATOM 2143 N N . TRP A 1 268 ? 1.739 8.309 5.682 1.00 70.38 268 TRP A N 1
ATOM 2144 C CA . TRP A 1 268 ? 0.954 9.529 5.624 1.00 70.38 268 TRP A CA 1
ATOM 2145 C C . TRP A 1 268 ? 1.841 10.780 5.719 1.00 70.38 268 TRP A C 1
ATOM 2147 O O . TRP A 1 268 ? 2.307 11.169 6.797 1.00 70.38 268 TRP A O 1
ATOM 2157 N N . ARG A 1 269 ? 2.088 11.394 4.554 1.00 69.06 269 ARG A N 1
ATOM 2158 C CA . ARG A 1 269 ? 3.086 12.458 4.353 1.00 69.06 269 ARG A CA 1
ATOM 2159 C C . ARG A 1 269 ? 2.827 13.714 5.191 1.00 69.06 269 ARG A C 1
ATOM 2161 O O . ARG A 1 269 ? 3.786 14.319 5.663 1.00 69.06 269 ARG A O 1
ATOM 2168 N N . ASP A 1 270 ? 1.572 14.082 5.445 1.00 68.50 270 ASP A N 1
ATOM 2169 C CA . ASP A 1 270 ? 1.250 15.313 6.186 1.00 68.50 270 ASP A CA 1
ATOM 2170 C C . ASP A 1 270 ? 1.749 15.261 7.639 1.00 68.50 270 ASP A C 1
ATOM 2172 O O . ASP A 1 270 ? 2.353 16.212 8.139 1.00 68.50 270 ASP A O 1
ATOM 2176 N N . PHE A 1 271 ? 1.631 14.099 8.289 1.00 67.25 271 PHE A N 1
ATOM 2177 C CA . PHE A 1 271 ? 2.098 13.860 9.663 1.00 67.25 271 PHE A CA 1
ATOM 2178 C C . PHE A 1 271 ? 3.616 13.651 9.779 1.00 67.25 271 PHE A C 1
ATOM 2180 O O . PHE A 1 271 ? 4.119 13.283 10.841 1.00 67.25 271 PHE A O 1
ATOM 2187 N N . MET A 1 272 ? 4.373 13.887 8.705 1.00 70.25 272 MET A N 1
ATOM 2188 C CA . MET A 1 272 ? 5.827 14.056 8.791 1.00 70.25 272 MET A CA 1
ATOM 2189 C C . MET A 1 272 ? 6.208 15.433 9.347 1.00 70.25 272 MET A C 1
ATOM 2191 O O . MET A 1 272 ? 7.323 15.621 9.833 1.00 70.25 272 MET A O 1
ATOM 2195 N N . ASN A 1 273 ? 5.296 16.406 9.285 1.00 78.00 273 ASN A N 1
ATOM 2196 C CA . ASN A 1 273 ? 5.518 17.764 9.760 1.00 78.00 273 ASN A CA 1
ATOM 2197 C C . ASN A 1 273 ? 5.016 17.928 11.201 1.00 78.00 273 ASN A C 1
ATOM 2199 O O . ASN A 1 273 ? 3.876 17.592 11.525 1.00 78.00 273 ASN A O 1
ATOM 2203 N N . LEU A 1 274 ? 5.852 18.528 12.052 1.00 82.50 274 LEU A N 1
ATOM 2204 C CA . LEU A 1 274 ? 5.563 18.721 13.472 1.00 82.50 274 LEU A CA 1
ATOM 2205 C C . LEU A 1 274 ? 4.240 19.467 13.731 1.00 82.50 274 LEU A C 1
ATOM 2207 O O . LEU A 1 274 ? 3.566 19.161 14.708 1.00 82.50 274 LEU A O 1
ATOM 2211 N N . ARG A 1 275 ? 3.818 20.386 12.851 1.00 88.69 275 ARG A N 1
ATOM 2212 C CA . ARG A 1 275 ? 2.532 21.103 12.972 1.00 88.69 275 ARG A CA 1
ATOM 2213 C C . ARG A 1 275 ? 1.333 20.173 12.849 1.00 88.69 275 ARG A C 1
ATOM 2215 O O . ARG A 1 275 ? 0.410 20.277 13.647 1.00 88.69 275 ARG A O 1
ATOM 2222 N N . TYR A 1 276 ? 1.357 19.250 11.893 1.00 86.69 276 TYR A N 1
ATOM 2223 C CA . TYR A 1 276 ? 0.286 18.271 11.709 1.00 86.69 276 TYR A CA 1
ATOM 2224 C C . TYR A 1 276 ? 0.266 17.266 12.858 1.00 86.69 276 TYR A C 1
ATOM 2226 O O . TYR A 1 276 ? -0.786 17.035 13.452 1.00 86.69 276 TYR A O 1
ATOM 2234 N N . THR A 1 277 ? 1.438 16.770 13.262 1.00 85.62 277 THR A N 1
ATOM 2235 C CA . THR A 1 277 ? 1.574 15.882 14.425 1.00 85.62 277 THR A CA 1
ATOM 2236 C C . THR A 1 277 ? 1.044 16.534 15.700 1.00 85.62 277 THR A C 1
ATOM 2238 O O . THR A 1 277 ? 0.246 15.931 16.416 1.00 85.62 277 THR A O 1
ATOM 2241 N N . LEU A 1 278 ? 1.424 17.786 15.972 1.00 90.44 278 LEU A N 1
ATOM 2242 C CA . LEU A 1 278 ? 0.936 18.536 17.130 1.00 90.44 278 LEU A CA 1
ATOM 2243 C C . LEU A 1 278 ? -0.541 18.919 17.001 1.00 90.44 278 LEU A C 1
ATOM 2245 O O . LEU A 1 278 ? -1.225 18.968 18.013 1.00 90.44 278 LEU A O 1
ATOM 2249 N N . THR A 1 279 ? -1.074 19.112 15.795 1.00 91.06 279 THR A N 1
ATOM 2250 C CA . THR A 1 279 ? -2.523 19.292 15.590 1.00 91.06 279 THR A CA 1
ATOM 2251 C C . THR A 1 279 ? -3.286 18.026 15.968 1.00 91.06 279 THR A C 1
ATOM 2253 O O . THR A 1 279 ? -4.244 18.100 16.735 1.00 91.06 279 THR A O 1
ATOM 2256 N N . GLY A 1 280 ? -2.831 16.857 15.505 1.00 89.06 280 GLY A N 1
ATOM 2257 C CA . GLY A 1 280 ? -3.417 15.570 15.880 1.00 89.06 280 GLY A CA 1
ATOM 2258 C C . GLY A 1 280 ? -3.343 15.311 17.388 1.00 89.06 280 GLY A C 1
ATOM 2259 O O . GLY A 1 280 ? -4.349 14.967 18.007 1.00 89.06 280 GLY A O 1
ATOM 2260 N N . LEU A 1 281 ? -2.182 15.556 18.008 1.00 90.19 281 LEU A N 1
ATOM 2261 C CA . LEU A 1 281 ? -2.020 15.462 19.465 1.00 90.19 281 LEU A CA 1
ATOM 2262 C C . LEU A 1 281 ? -2.887 16.482 20.211 1.00 90.19 281 LEU A C 1
ATOM 2264 O O . LEU A 1 281 ? -3.481 16.146 21.230 1.00 90.19 281 LEU A O 1
ATOM 2268 N N . GLY A 1 282 ? -3.010 17.703 19.693 1.00 92.75 282 GLY A N 1
ATOM 2269 C CA . GLY A 1 282 ? -3.868 18.749 20.240 1.00 92.75 282 GLY A CA 1
ATOM 2270 C C . GLY A 1 282 ? -5.338 18.346 20.223 1.00 92.75 282 GLY A C 1
ATOM 2271 O O . GLY A 1 282 ? -6.016 18.504 21.236 1.00 92.75 282 GLY A O 1
ATOM 2272 N N . ALA A 1 283 ? -5.808 17.750 19.125 1.00 91.75 283 ALA A N 1
ATOM 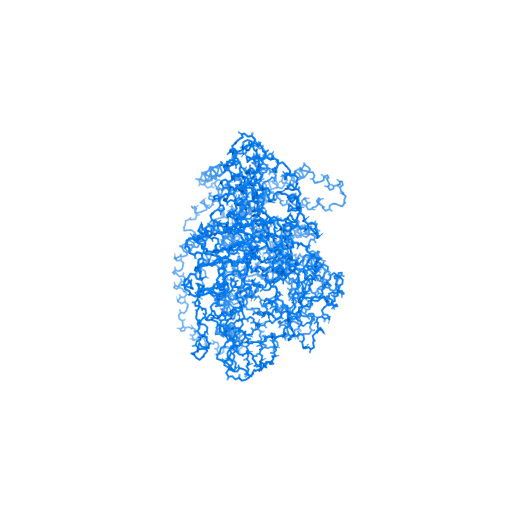2273 C CA . ALA A 1 283 ? -7.153 17.191 19.024 1.00 91.75 283 ALA A CA 1
ATOM 2274 C C . ALA A 1 283 ? -7.365 16.039 20.021 1.00 91.75 283 ALA A C 1
ATOM 2276 O O . ALA A 1 283 ? -8.385 16.013 20.711 1.00 91.75 283 ALA A O 1
ATOM 2277 N N . ILE A 1 284 ? -6.387 15.134 20.168 1.00 93.25 284 ILE A N 1
ATOM 2278 C CA . ILE A 1 284 ? -6.420 14.066 21.181 1.00 93.25 284 ILE A CA 1
ATOM 2279 C C . ILE A 1 284 ? -6.536 14.670 22.584 1.00 93.25 284 ILE A C 1
ATOM 2281 O O . ILE A 1 284 ? -7.467 14.326 23.311 1.00 93.25 284 ILE A O 1
ATOM 2285 N N . PHE A 1 285 ? -5.637 15.586 22.963 1.00 93.88 285 PHE A N 1
ATOM 2286 C CA . PHE A 1 285 ? -5.637 16.228 24.281 1.00 93.88 285 PHE A CA 1
ATOM 2287 C C . PHE A 1 285 ? -6.942 16.974 24.552 1.00 93.88 285 PHE A C 1
ATOM 2289 O O . PHE A 1 285 ? -7.520 16.833 25.629 1.00 93.88 285 PHE A O 1
ATOM 2296 N N . LEU A 1 286 ? -7.452 17.711 23.570 1.00 93.50 286 LEU A N 1
ATOM 2297 C CA . LEU A 1 286 ? -8.706 18.436 23.703 1.00 93.50 286 LEU A CA 1
ATOM 2298 C C . LEU A 1 286 ? -9.884 17.483 23.971 1.00 93.50 286 LEU A C 1
ATOM 2300 O O . LEU A 1 286 ? -10.656 17.705 24.905 1.00 93.50 286 LEU A O 1
ATOM 2304 N N . MET A 1 287 ? -9.982 16.394 23.203 1.00 92.44 287 MET A N 1
ATOM 2305 C CA . MET A 1 287 ? -11.055 15.400 23.319 1.00 92.44 287 MET A CA 1
ATOM 2306 C C . MET A 1 287 ? -10.996 14.606 24.631 1.00 92.44 287 MET A C 1
ATOM 2308 O O . MET A 1 287 ? -12.036 14.336 25.236 1.00 92.44 287 MET A O 1
ATOM 2312 N N . ILE A 1 288 ? -9.800 14.243 25.111 1.00 92.00 288 ILE A N 1
ATOM 2313 C CA . ILE A 1 288 ? -9.649 13.480 26.365 1.00 92.00 288 ILE A CA 1
ATOM 2314 C C . ILE A 1 288 ? -9.624 14.364 27.614 1.00 92.00 288 ILE A C 1
ATOM 2316 O O . ILE A 1 288 ? -9.841 13.849 28.711 1.00 92.00 288 ILE A O 1
ATOM 2320 N N . GLY A 1 289 ? -9.400 15.674 27.477 1.00 91.88 289 GLY A N 1
ATOM 2321 C CA . GLY A 1 289 ? -9.293 16.635 28.580 1.00 91.88 289 GLY A CA 1
ATOM 2322 C C . GLY A 1 289 ? -10.423 16.550 29.618 1.00 91.88 289 GLY A C 1
ATOM 2323 O O . GLY A 1 289 ? -10.122 16.448 30.813 1.00 91.88 289 GLY A O 1
ATOM 2324 N N . PRO A 1 290 ? -11.712 16.501 29.219 1.00 91.12 290 PRO A N 1
ATOM 2325 C CA . PRO A 1 290 ? -12.817 16.317 30.162 1.00 91.12 290 PRO A CA 1
ATOM 2326 C C . PRO A 1 290 ? -12.728 14.983 30.919 1.00 91.12 290 PRO A C 1
ATOM 2328 O O . PRO A 1 290 ? -12.921 14.942 32.134 1.00 91.12 290 PRO A O 1
ATOM 2331 N N . SER A 1 291 ? -12.363 13.899 30.231 1.00 88.56 291 SER A N 1
ATOM 2332 C CA . SER A 1 291 ? -12.219 12.563 30.826 1.00 88.56 291 SER A CA 1
ATOM 2333 C C . SER A 1 291 ? -11.029 12.468 31.787 1.00 88.56 291 SER A C 1
ATOM 2335 O O . SER A 1 291 ? -11.137 11.830 32.838 1.00 88.56 291 SER A O 1
ATOM 2337 N N . VAL A 1 292 ? -9.911 13.133 31.470 1.00 89.19 292 VAL A N 1
ATOM 2338 C CA . VAL A 1 292 ? -8.741 13.267 32.355 1.00 89.19 292 VAL A CA 1
ATOM 2339 C C . VAL A 1 292 ? -9.137 14.016 33.625 1.00 89.19 292 VAL A C 1
ATOM 2341 O O . VAL A 1 292 ? -8.907 13.518 34.727 1.00 89.19 292 VAL A O 1
ATOM 2344 N N . ALA A 1 293 ? -9.799 15.170 33.485 1.00 89.50 293 ALA A N 1
ATOM 2345 C CA . ALA A 1 293 ? -10.256 15.973 34.615 1.00 89.50 293 ALA A CA 1
ATOM 2346 C C . ALA A 1 293 ? -11.197 15.183 35.537 1.00 89.50 293 ALA A C 1
ATOM 2348 O O . ALA A 1 293 ? -10.989 15.141 36.750 1.00 89.50 293 ALA A O 1
ATOM 2349 N N . LEU A 1 294 ? -12.191 14.495 34.969 1.00 86.06 294 LEU A N 1
ATOM 2350 C CA . LEU A 1 294 ? -13.107 13.639 35.725 1.00 86.06 294 LEU A CA 1
ATOM 2351 C C . LEU A 1 294 ? -12.376 12.484 36.423 1.00 86.06 294 LEU A C 1
ATOM 2353 O O . LEU A 1 294 ? -12.659 12.187 37.584 1.00 86.06 294 LEU A O 1
ATOM 2357 N N . SER A 1 295 ? -11.404 11.860 35.757 1.00 82.94 295 SER A N 1
ATOM 2358 C CA . SER A 1 295 ? -10.610 10.767 36.332 1.00 82.94 295 SER A CA 1
ATOM 2359 C C . SER A 1 295 ? -9.729 11.224 37.497 1.00 82.94 295 SER A C 1
ATOM 2361 O O . SER A 1 295 ? -9.587 10.482 38.470 1.00 82.94 295 SER A O 1
ATOM 2363 N N . CYS A 1 296 ? -9.192 12.446 37.445 1.00 83.81 296 CYS A N 1
ATOM 2364 C CA . CYS A 1 296 ? -8.458 13.067 38.552 1.00 83.81 296 CYS A CA 1
ATOM 2365 C C . CYS A 1 296 ? -9.365 13.428 39.743 1.00 83.81 296 CYS A C 1
ATOM 2367 O O . CYS A 1 296 ? -8.902 13.421 40.883 1.00 83.81 296 CYS A O 1
ATOM 2369 N N . LEU A 1 297 ? -10.648 13.719 39.497 1.00 82.62 297 LEU A N 1
ATOM 2370 C CA . LEU A 1 297 ? -11.631 14.052 40.536 1.00 82.62 297 LEU A CA 1
ATOM 2371 C C . LEU A 1 297 ? -12.222 12.817 41.238 1.00 82.62 297 LEU A C 1
ATOM 2373 O O . LEU A 1 297 ? -12.569 12.883 42.419 1.00 82.62 297 LEU A O 1
ATOM 2377 N N . ARG A 1 298 ? -12.344 11.681 40.540 1.00 78.31 298 ARG A N 1
ATOM 2378 C CA . ARG A 1 298 ? -12.915 10.443 41.096 1.00 78.31 298 ARG A CA 1
ATOM 2379 C C . ARG A 1 298 ? -11.985 9.806 42.137 1.00 78.31 298 ARG A C 1
ATOM 2381 O O . ARG A 1 298 ? -10.845 9.431 41.852 1.00 78.31 298 ARG A O 1
ATOM 2388 N N . LYS A 1 299 ? -12.493 9.572 43.353 1.00 63.00 299 LYS A N 1
ATOM 2389 C CA . LYS A 1 299 ? -11.751 8.844 44.399 1.00 63.00 299 LYS A CA 1
ATOM 2390 C C . LYS A 1 299 ? -11.551 7.373 43.986 1.00 63.00 299 LYS A C 1
ATOM 2392 O O . LYS A 1 299 ? -12.509 6.638 43.793 1.00 63.00 299 LYS A O 1
ATOM 2397 N N . GLY A 1 300 ? -10.296 6.925 43.891 1.00 53.97 300 GLY A N 1
ATOM 2398 C CA . GLY A 1 300 ? -9.924 5.507 43.762 1.00 53.97 300 GLY A CA 1
ATOM 2399 C C . GLY A 1 300 ? -9.601 5.012 42.347 1.00 53.97 300 GLY A C 1
ATOM 2400 O O . GLY A 1 300 ? -9.165 3.871 42.215 1.00 53.97 300 GLY A O 1
ATOM 2401 N N . VAL A 1 301 ? -9.743 5.840 41.304 1.00 51.66 301 VAL A N 1
ATOM 2402 C CA . VAL A 1 301 ? -9.478 5.438 39.903 1.00 51.66 301 VAL A CA 1
ATOM 2403 C C . VAL A 1 301 ? -7.976 5.262 39.628 1.00 51.66 301 VAL A C 1
ATOM 2405 O O . VAL A 1 301 ? -7.572 4.254 39.056 1.00 51.66 301 VAL A O 1
ATOM 2408 N N . LEU A 1 302 ? -7.125 6.172 40.119 1.00 50.59 302 LEU A N 1
ATOM 2409 C CA . LEU A 1 302 ? -5.660 6.104 39.950 1.00 50.59 302 LEU A CA 1
ATOM 2410 C C . LEU A 1 302 ? -4.930 5.179 40.942 1.00 50.59 302 LEU A C 1
ATOM 2412 O O . LEU A 1 302 ? -3.763 4.858 40.724 1.00 50.59 302 LEU A O 1
ATOM 2416 N N . LYS A 1 303 ? -5.611 4.690 41.993 1.00 45.69 303 LYS A N 1
ATOM 2417 C CA . LYS A 1 303 ? -5.055 3.704 42.948 1.00 45.69 303 LYS A CA 1
ATOM 2418 C C . LYS A 1 303 ? -4.722 2.368 42.264 1.00 45.69 303 LYS A C 1
ATOM 2420 O O . LYS A 1 303 ? -3.956 1.576 42.794 1.00 45.69 303 LYS A O 1
ATOM 2425 N N . PHE A 1 304 ? -5.307 2.131 41.089 1.00 46.12 304 PHE A N 1
ATOM 2426 C CA . PHE A 1 304 ? -5.126 0.912 40.315 1.00 46.12 304 PHE A CA 1
ATOM 2427 C C . PHE A 1 304 ? -3.727 0.803 39.669 1.00 46.12 304 PHE A C 1
ATOM 2429 O O . PHE A 1 304 ? -3.197 -0.298 39.544 1.00 46.12 304 PHE A O 1
ATOM 2436 N N . TYR A 1 305 ? -3.105 1.936 39.318 1.00 48.25 305 TYR A N 1
ATOM 2437 C CA . TYR A 1 305 ? -1.829 1.975 38.588 1.00 48.25 305 TYR A CA 1
ATOM 2438 C C . TYR A 1 305 ? -0.623 2.359 39.461 1.00 48.25 305 TYR A C 1
ATOM 2440 O O . TYR A 1 305 ? 0.499 1.977 39.145 1.00 48.25 305 TYR A O 1
ATOM 2448 N N . PHE A 1 306 ? -0.838 3.074 40.574 1.00 46.75 306 PHE A N 1
ATOM 2449 C CA . PHE A 1 306 ? 0.235 3.566 41.445 1.00 46.75 306 PHE A CA 1
ATOM 2450 C C . PHE A 1 306 ? -0.109 3.399 42.934 1.00 46.75 306 PHE A C 1
ATOM 2452 O O . PHE A 1 306 ? -1.230 3.670 43.366 1.00 46.75 306 PHE A O 1
ATOM 2459 N N . SER A 1 307 ? 0.881 3.000 43.741 1.00 41.94 307 SER A N 1
ATOM 2460 C CA . SER A 1 307 ? 0.720 2.627 45.159 1.00 41.94 307 SER A CA 1
ATOM 2461 C C . SER A 1 307 ? 0.322 3.779 46.101 1.00 41.94 307 SER A C 1
ATOM 2463 O O . SER A 1 307 ? -0.132 3.523 47.216 1.00 41.94 307 SER A O 1
ATOM 2465 N N . LYS A 1 308 ? 0.427 5.051 45.674 1.00 50.97 308 LYS A N 1
ATOM 2466 C CA . LYS A 1 308 ? 0.016 6.242 46.450 1.00 50.97 308 LYS A CA 1
ATOM 2467 C C . LYS A 1 308 ? -0.964 7.128 45.663 1.00 50.97 308 LYS A C 1
ATOM 2469 O O . LYS A 1 308 ? -0.577 7.903 44.796 1.00 50.97 308 LYS A O 1
ATOM 2474 N N . GLN A 1 309 ? -2.243 7.060 46.043 1.00 46.34 309 GLN A N 1
ATOM 2475 C CA . GLN A 1 309 ? -3.402 7.598 45.312 1.00 46.34 309 GLN A CA 1
ATOM 2476 C C . GLN A 1 309 ? -3.398 9.121 45.051 1.00 46.34 309 GLN A C 1
ATOM 2478 O O . GLN A 1 309 ? -3.762 9.537 43.954 1.00 46.34 309 GLN A O 1
ATOM 2483 N N . LEU A 1 310 ? -3.011 9.965 46.021 1.00 50.22 310 LEU A N 1
ATOM 2484 C CA . LEU A 1 310 ? -3.086 11.427 45.840 1.00 50.22 310 LEU A CA 1
ATOM 2485 C C . LEU A 1 310 ? -1.967 11.977 44.941 1.00 50.22 310 LEU A C 1
ATOM 2487 O O . LEU A 1 310 ? -2.239 12.798 44.071 1.00 50.22 310 LEU A O 1
ATOM 2491 N N . LYS A 1 311 ? -0.723 11.499 45.096 1.00 59.72 311 LYS A N 1
ATOM 2492 C CA . LYS A 1 311 ? 0.427 12.046 44.352 1.00 59.72 311 LYS A CA 1
ATOM 2493 C C . LYS A 1 311 ? 0.339 11.767 42.844 1.00 59.72 311 LYS A C 1
ATOM 2495 O O . LYS A 1 311 ? 0.670 12.642 42.054 1.00 59.72 311 LYS A O 1
ATOM 2500 N N . SER A 1 312 ? -0.171 10.604 42.437 1.00 66.44 312 SER A N 1
ATOM 2501 C CA . SER A 1 312 ? -0.236 10.220 41.018 1.00 66.44 312 SER A CA 1
ATOM 2502 C C . SER A 1 312 ? -1.266 11.011 40.204 1.00 66.44 312 SER A C 1
ATOM 2504 O O . SER A 1 312 ? -0.998 11.346 39.055 1.00 66.44 312 SER A O 1
ATOM 2506 N N . SER A 1 313 ? -2.419 11.356 40.791 1.00 73.62 313 SER A N 1
ATOM 2507 C CA . SER A 1 313 ? -3.450 12.168 40.114 1.00 73.62 313 SER A CA 1
ATOM 2508 C C . SER A 1 313 ? -2.988 13.604 39.840 1.00 73.62 313 SER A C 1
ATOM 2510 O O . SER A 1 313 ? -3.227 14.152 38.766 1.00 73.62 313 SER A O 1
ATOM 2512 N N . HIS A 1 314 ? -2.253 14.184 40.792 1.00 84.38 314 HIS A N 1
ATOM 2513 C CA . HIS A 1 314 ? -1.660 15.509 40.667 1.00 84.38 314 HIS A CA 1
ATOM 2514 C C . HIS A 1 314 ? -0.603 15.536 39.558 1.00 84.38 314 HIS A C 1
ATOM 2516 O O . HIS A 1 314 ? -0.648 16.411 38.698 1.00 84.38 314 HIS A O 1
ATOM 2522 N N . ILE A 1 315 ? 0.298 14.547 39.535 1.00 83.25 315 ILE A N 1
ATOM 2523 C CA . ILE A 1 315 ? 1.349 14.437 38.512 1.00 83.25 315 ILE A CA 1
ATOM 2524 C C . ILE A 1 315 ? 0.740 14.278 37.115 1.00 83.25 315 ILE A C 1
ATOM 2526 O O . ILE A 1 315 ? 1.157 14.982 36.199 1.00 83.25 315 ILE A O 1
ATOM 2530 N N . LEU A 1 316 ? -0.273 13.415 36.954 1.00 85.19 316 LEU A N 1
ATOM 2531 C CA . LEU A 1 316 ? -0.957 13.227 35.671 1.00 85.19 316 LEU A CA 1
ATOM 2532 C C . LEU A 1 316 ? -1.514 14.551 35.134 1.00 85.19 316 LEU A C 1
ATOM 2534 O O . LEU A 1 316 ? -1.270 14.894 33.981 1.00 85.19 316 LEU A O 1
ATOM 2538 N N . MET A 1 317 ? -2.223 15.310 35.973 1.00 89.31 317 MET A N 1
ATOM 2539 C CA . MET A 1 317 ? -2.809 16.590 35.571 1.00 89.31 317 MET A CA 1
ATOM 2540 C C . MET A 1 317 ? -1.739 17.640 35.229 1.00 89.31 317 MET A C 1
ATOM 2542 O O . MET A 1 317 ? -1.895 18.384 34.261 1.00 89.31 317 MET A O 1
ATOM 2546 N N . VAL A 1 318 ? -0.640 17.697 35.989 1.00 90.00 318 VAL A N 1
ATOM 2547 C CA . VAL A 1 318 ? 0.483 18.618 35.729 1.00 90.00 318 VAL A CA 1
ATOM 2548 C C . VAL A 1 318 ? 1.149 18.310 34.387 1.00 90.00 318 VAL A C 1
ATOM 2550 O O . VAL A 1 318 ? 1.315 19.213 33.571 1.00 90.00 318 VAL A O 1
ATOM 2553 N N . LEU A 1 319 ? 1.477 17.042 34.124 1.00 89.31 319 LEU A N 1
ATOM 2554 C CA . LEU A 1 319 ? 2.082 16.630 32.853 1.00 89.31 319 LEU A CA 1
ATOM 2555 C C . LEU A 1 319 ? 1.138 16.893 31.677 1.00 89.31 319 LEU A C 1
ATOM 2557 O O . LEU A 1 319 ? 1.546 17.477 30.676 1.00 89.31 319 LEU A O 1
ATOM 2561 N N . PHE A 1 320 ? -0.135 16.521 31.825 1.00 91.25 320 PHE A N 1
ATOM 2562 C CA . PHE A 1 320 ? -1.148 16.712 30.794 1.00 91.25 320 PHE A CA 1
ATOM 2563 C C . PHE A 1 320 ? -1.314 18.186 30.414 1.00 91.25 320 PHE A C 1
ATOM 2565 O O . PHE A 1 320 ? -1.279 18.538 29.238 1.00 91.25 320 PHE A O 1
ATOM 2572 N N . THR A 1 321 ? -1.462 19.062 31.412 1.00 92.69 321 THR A N 1
ATOM 2573 C CA . THR A 1 321 ? -1.631 20.502 31.177 1.00 92.69 321 THR A CA 1
ATOM 2574 C C . THR A 1 321 ? -0.384 21.151 30.583 1.00 92.69 321 THR A C 1
ATOM 2576 O O . THR A 1 321 ? -0.530 21.978 29.687 1.00 92.69 321 THR A O 1
ATOM 2579 N N . GLY A 1 322 ? 0.822 20.739 30.993 1.00 93.44 322 GLY A N 1
ATOM 2580 C CA . GLY A 1 322 ? 2.073 21.183 30.367 1.00 93.44 322 GLY A CA 1
ATOM 2581 C C . GLY A 1 322 ? 2.163 20.782 28.890 1.00 93.44 322 GLY A C 1
ATOM 2582 O O . GLY A 1 322 ? 2.338 21.636 28.022 1.00 93.44 322 GLY A O 1
ATOM 2583 N N . MET A 1 323 ? 1.949 19.500 28.573 1.00 92.62 323 MET A N 1
ATOM 2584 C CA . MET A 1 323 ? 1.978 18.997 27.189 1.00 92.62 323 MET A CA 1
ATOM 2585 C C . MET A 1 323 ? 0.907 19.645 26.301 1.00 92.62 323 MET A C 1
ATOM 2587 O O . MET A 1 323 ? 1.173 19.992 25.145 1.00 92.62 323 MET A O 1
ATOM 2591 N N . PHE A 1 324 ? -0.300 19.841 26.834 1.00 94.62 324 PHE A N 1
ATOM 2592 C CA . PHE A 1 324 ? -1.377 20.499 26.103 1.00 94.62 324 PHE A CA 1
ATOM 2593 C C . PHE A 1 324 ? -1.077 21.986 25.869 1.00 94.62 324 PHE A C 1
ATOM 2595 O O . PHE A 1 324 ? -1.273 22.476 24.758 1.00 94.62 324 PHE A O 1
ATOM 2602 N N . ALA A 1 325 ? -0.519 22.684 26.866 1.00 94.75 325 ALA A N 1
ATOM 2603 C CA . ALA A 1 325 ? -0.085 24.072 26.728 1.00 94.75 325 ALA A CA 1
ATOM 2604 C C . ALA A 1 325 ? 1.037 24.223 25.692 1.00 94.75 325 ALA A C 1
ATOM 2606 O O . ALA A 1 325 ? 0.942 25.102 24.838 1.00 94.75 325 ALA A O 1
ATOM 2607 N N . PHE A 1 326 ? 2.046 23.341 25.705 1.00 96.06 326 PHE A N 1
ATOM 2608 C CA . PHE A 1 326 ? 3.085 23.307 24.669 1.00 96.06 326 PHE A CA 1
ATOM 2609 C C . PHE A 1 326 ? 2.463 23.220 23.273 1.00 96.06 326 PHE A C 1
ATOM 2611 O O . PHE A 1 326 ? 2.780 24.014 22.392 1.00 96.06 326 PHE A O 1
ATOM 2618 N N . THR A 1 327 ? 1.543 22.271 23.097 1.00 95.19 327 THR A N 1
ATOM 2619 C CA . THR A 1 327 ? 0.884 22.002 21.816 1.00 95.19 327 THR A CA 1
ATOM 2620 C C . THR A 1 327 ? 0.085 23.213 21.336 1.00 95.19 327 THR A C 1
ATOM 2622 O O . THR A 1 327 ? 0.246 23.646 20.196 1.00 95.19 327 THR A O 1
ATOM 2625 N N . LEU A 1 328 ? -0.737 23.802 22.208 1.00 94.50 328 LEU A N 1
ATOM 2626 C CA . LEU A 1 328 ? -1.573 24.951 21.868 1.00 94.50 328 LEU A CA 1
ATOM 2627 C C . LEU A 1 328 ? -0.734 26.192 21.539 1.00 94.50 328 LEU A C 1
ATOM 2629 O O . LEU A 1 328 ? -0.988 26.848 20.531 1.00 94.50 328 LEU A O 1
ATOM 2633 N N . VAL A 1 329 ? 0.277 26.499 22.356 1.00 96.06 329 VAL A N 1
ATOM 2634 C CA . VAL A 1 329 ? 1.154 27.663 22.144 1.00 96.06 329 VAL A CA 1
ATOM 2635 C C . VAL A 1 329 ? 1.982 27.495 20.877 1.00 96.06 329 VAL A C 1
ATOM 2637 O O . VAL A 1 329 ? 2.108 28.455 20.115 1.00 96.06 329 VAL A O 1
ATOM 2640 N N . TYR A 1 330 ? 2.471 26.282 20.604 1.00 95.88 330 TYR A N 1
ATOM 2641 C CA . TYR A 1 330 ? 3.172 25.974 19.363 1.00 95.88 330 TYR A CA 1
ATOM 2642 C C . TYR A 1 330 ? 2.280 26.238 18.150 1.00 95.88 330 TYR A C 1
ATOM 2644 O O . TYR A 1 330 ? 2.674 26.982 17.253 1.00 95.88 330 TYR A O 1
ATOM 2652 N N . LEU A 1 331 ? 1.067 25.674 18.124 1.00 94.69 331 LEU A N 1
ATOM 2653 C CA . LEU A 1 331 ? 0.146 25.838 16.997 1.00 94.69 331 LEU A CA 1
ATOM 2654 C C . LEU A 1 331 ? -0.302 27.293 16.835 1.00 94.69 331 LEU A C 1
ATOM 2656 O O . LEU A 1 331 ? -0.341 27.790 15.712 1.00 94.69 331 LEU A O 1
ATOM 2660 N N . LEU A 1 332 ? -0.566 27.997 17.938 1.00 94.56 332 LEU A N 1
ATOM 2661 C CA . LEU A 1 332 ? -0.923 29.414 17.916 1.00 94.56 332 LEU A CA 1
ATOM 2662 C C . LEU A 1 332 ? 0.227 30.269 17.379 1.00 94.56 332 LEU A C 1
ATOM 2664 O O . LEU A 1 332 ? 0.013 31.100 16.504 1.00 94.56 332 LEU A O 1
ATOM 2668 N N . SER A 1 333 ? 1.454 30.041 17.845 1.00 94.00 333 SER A N 1
ATOM 2669 C CA . SER A 1 333 ? 2.637 30.748 17.346 1.00 94.00 333 SER A CA 1
ATOM 2670 C C . SER A 1 333 ? 2.877 30.471 15.862 1.00 94.00 333 SER A C 1
ATOM 2672 O O . SER A 1 333 ? 3.148 31.397 15.102 1.00 94.00 333 SER A O 1
ATOM 2674 N N . GLN A 1 334 ? 2.708 29.224 15.415 1.00 92.75 334 GLN A N 1
ATOM 2675 C CA . GLN A 1 334 ? 2.791 28.880 13.993 1.00 92.75 334 GLN A CA 1
ATOM 2676 C C . GLN A 1 334 ? 1.694 29.566 13.174 1.00 92.75 334 GLN A C 1
ATOM 2678 O O . GLN A 1 334 ? 1.980 30.073 12.093 1.00 92.75 334 GLN A O 1
ATOM 2683 N N . TYR A 1 335 ? 0.462 29.634 13.682 1.00 92.62 335 TYR A N 1
ATOM 2684 C CA . TYR A 1 335 ? -0.631 30.353 13.027 1.00 92.62 335 TYR A CA 1
ATOM 2685 C C . TYR A 1 335 ? -0.352 31.859 12.937 1.00 92.62 335 TYR A C 1
ATOM 2687 O O . TYR A 1 335 ? -0.557 32.456 11.886 1.00 92.62 335 TYR A O 1
ATOM 2695 N N . LEU A 1 336 ? 0.186 32.469 13.996 1.00 92.94 336 LEU A N 1
ATOM 2696 C CA . LEU A 1 336 ? 0.575 33.882 13.988 1.00 92.94 336 LEU A CA 1
ATOM 2697 C C . LEU A 1 336 ? 1.672 34.176 12.953 1.00 92.94 336 LEU A C 1
ATOM 2699 O O . LEU A 1 336 ? 1.627 35.219 12.306 1.00 92.94 336 LEU A O 1
ATOM 2703 N N . ILE A 1 337 ? 2.621 33.252 12.771 1.00 91.31 337 ILE A N 1
ATOM 2704 C CA . ILE A 1 337 ? 3.739 33.376 11.820 1.00 91.31 337 ILE A CA 1
ATOM 2705 C C . ILE A 1 337 ? 3.308 33.108 10.374 1.00 91.31 337 ILE A C 1
ATOM 2707 O O . ILE A 1 337 ? 3.816 33.751 9.458 1.00 91.31 337 ILE A O 1
ATOM 2711 N N . LEU A 1 338 ? 2.427 32.134 10.147 1.00 89.31 338 LEU A N 1
ATOM 2712 C CA . LEU A 1 338 ? 2.128 31.615 8.808 1.00 89.31 338 LEU A CA 1
ATOM 2713 C C . LEU A 1 338 ? 0.760 32.041 8.267 1.00 89.31 338 LEU A C 1
ATOM 2715 O O . LEU A 1 338 ? 0.525 31.933 7.067 1.00 89.31 338 LEU A O 1
ATOM 2719 N N . GLY A 1 339 ? -0.148 32.508 9.122 1.00 89.00 339 GLY A N 1
ATOM 2720 C CA . GLY A 1 339 ? -1.510 32.859 8.735 1.00 89.00 339 GLY A CA 1
ATOM 2721 C C . GLY A 1 339 ? -2.226 31.691 8.053 1.00 89.00 339 GLY A C 1
ATOM 2722 O O . GLY A 1 339 ? -2.282 30.579 8.585 1.00 89.00 339 GLY A O 1
ATOM 2723 N N . LYS A 1 340 ? -2.762 31.932 6.850 1.00 85.25 340 LYS A N 1
ATOM 2724 C CA . LYS A 1 340 ? -3.480 30.903 6.075 1.00 85.25 340 LYS A CA 1
ATOM 2725 C C . LYS A 1 340 ? -2.550 29.809 5.531 1.00 85.25 340 LYS A C 1
ATOM 2727 O O . LYS A 1 340 ? -3.013 28.694 5.311 1.00 85.25 340 LYS A O 1
ATOM 2732 N N . ASP A 1 341 ? -1.244 30.070 5.436 1.00 85.81 341 ASP A N 1
ATOM 2733 C CA . ASP A 1 341 ? -0.234 29.090 5.009 1.00 85.81 341 ASP A CA 1
ATOM 2734 C C . ASP A 1 341 ? 0.200 28.135 6.147 1.00 85.81 341 ASP A C 1
ATOM 2736 O O . ASP A 1 341 ? 1.175 27.379 6.013 1.00 85.81 341 ASP A O 1
ATOM 2740 N N . LEU A 1 342 ? -0.514 28.115 7.284 1.00 86.88 342 LEU A N 1
ATOM 2741 C CA . LEU A 1 342 ? -0.290 27.152 8.372 1.00 86.88 342 LEU A CA 1
ATOM 2742 C C . LEU A 1 342 ? -0.304 25.697 7.873 1.00 86.88 342 LEU A C 1
ATOM 2744 O O . LEU A 1 342 ? 0.437 24.866 8.392 1.00 86.88 342 LEU A O 1
ATOM 2748 N N . TRP A 1 343 ? -1.089 25.407 6.838 1.00 85.75 343 TRP A N 1
ATOM 2749 C CA . TRP A 1 343 ? -1.296 24.058 6.315 1.00 85.75 343 TRP A CA 1
ATOM 2750 C C . TRP A 1 343 ? -0.510 23.759 5.029 1.00 85.75 343 TRP A C 1
ATOM 2752 O O . TRP A 1 343 ? -0.795 22.773 4.363 1.00 85.75 343 TRP A O 1
ATOM 2762 N N . HIS A 1 344 ? 0.506 24.547 4.660 1.00 81.44 344 HIS A N 1
ATOM 2763 C CA . HIS A 1 344 ? 1.337 24.194 3.496 1.00 81.44 344 HIS A CA 1
ATOM 2764 C C . HIS A 1 344 ? 2.041 22.830 3.689 1.00 81.44 344 HIS A C 1
ATOM 2766 O O . HIS A 1 344 ? 2.508 22.510 4.793 1.00 81.44 344 HIS A O 1
ATOM 2772 N N . THR A 1 345 ? 2.150 22.042 2.617 1.00 72.88 345 THR A N 1
ATOM 2773 C CA . THR A 1 345 ? 2.761 20.700 2.599 1.00 72.88 345 THR A CA 1
ATOM 2774 C C . THR A 1 345 ? 3.730 20.532 1.426 1.00 72.88 345 THR A C 1
ATOM 2776 O O . THR A 1 345 ? 3.808 21.364 0.519 1.00 72.88 345 THR A O 1
ATOM 2779 N N . GLY A 1 346 ? 4.515 19.451 1.466 1.00 74.44 346 GLY A N 1
ATOM 2780 C CA . GLY A 1 346 ? 5.495 19.131 0.430 1.00 74.44 346 GLY A CA 1
ATOM 2781 C C . GLY A 1 346 ? 6.643 20.136 0.367 1.00 74.44 346 GLY A C 1
ATOM 2782 O O . GLY A 1 346 ? 7.103 20.622 1.402 1.00 74.44 346 GLY A O 1
ATOM 2783 N N . VAL A 1 347 ? 7.097 20.416 -0.854 1.00 73.50 347 VAL A N 1
ATOM 2784 C CA . VAL A 1 347 ? 8.238 21.296 -1.157 1.00 73.50 347 VAL A CA 1
ATOM 2785 C C . VAL A 1 347 ? 7.901 22.783 -1.047 1.00 73.50 347 VAL A C 1
ATOM 2787 O O . VAL A 1 347 ? 8.809 23.584 -0.882 1.00 73.50 347 VAL A O 1
ATOM 2790 N N . THR A 1 348 ? 6.609 23.131 -1.047 1.00 76.69 348 THR A N 1
ATOM 2791 C CA . THR A 1 348 ? 6.146 24.523 -1.050 1.00 76.69 348 THR A CA 1
ATOM 2792 C C . THR A 1 348 ? 6.661 25.306 0.157 1.00 76.69 348 THR A C 1
ATOM 2794 O O . THR A 1 348 ? 6.556 24.864 1.311 1.00 76.69 348 THR A O 1
ATOM 2797 N N . VAL A 1 349 ? 7.213 26.495 -0.093 1.00 77.81 349 VAL A N 1
ATOM 2798 C CA . VAL A 1 349 ? 7.711 27.369 0.972 1.00 77.81 349 VAL A CA 1
ATOM 2799 C C . VAL A 1 349 ? 6.657 28.425 1.322 1.00 77.81 349 VAL A C 1
ATOM 2801 O O . VAL A 1 349 ? 6.275 29.217 0.458 1.00 77.81 349 VAL A O 1
ATOM 2804 N N . PRO A 1 350 ? 6.248 28.533 2.599 1.00 77.69 350 PRO A N 1
ATOM 2805 C CA . PRO A 1 350 ? 5.167 29.418 3.014 1.00 77.69 350 PRO A CA 1
ATOM 2806 C C . PRO A 1 350 ? 5.448 30.885 2.687 1.00 77.69 350 PRO A C 1
ATOM 2808 O O . PRO A 1 350 ? 6.588 31.373 2.775 1.00 77.69 350 PRO A O 1
ATOM 2811 N N . ASN A 1 351 ? 4.389 31.614 2.354 1.00 79.00 351 ASN A N 1
ATOM 2812 C CA . ASN A 1 351 ? 4.445 33.041 2.132 1.00 79.00 351 ASN A CA 1
ATOM 2813 C C . ASN A 1 351 ? 4.209 33.801 3.445 1.00 79.00 351 ASN A C 1
ATOM 2815 O O . ASN A 1 351 ? 3.084 34.087 3.851 1.00 79.00 351 ASN A O 1
ATOM 2819 N N . LEU A 1 352 ? 5.309 34.211 4.080 1.00 80.44 352 LEU A N 1
ATOM 2820 C CA . LEU A 1 352 ? 5.287 34.998 5.318 1.00 80.44 352 LEU A CA 1
ATOM 2821 C C . LEU A 1 352 ? 4.613 36.375 5.179 1.00 80.44 352 LEU A C 1
ATOM 2823 O O . LEU A 1 352 ? 4.381 37.026 6.194 1.00 80.44 352 LEU A O 1
ATOM 2827 N N . SER A 1 353 ? 4.276 36.843 3.969 1.00 79.12 353 SER A N 1
ATOM 2828 C CA . SER A 1 353 ? 3.467 38.062 3.816 1.00 79.12 353 SER A CA 1
ATOM 2829 C C . SER A 1 353 ? 2.046 37.895 4.356 1.00 79.12 353 SER A C 1
ATOM 2831 O O . SER A 1 353 ? 1.391 38.888 4.647 1.00 79.12 353 SER A O 1
ATOM 2833 N N . GLN A 1 354 ? 1.570 36.656 4.498 1.00 81.44 354 GLN A N 1
ATOM 2834 C CA . GLN A 1 354 ? 0.270 36.346 5.093 1.00 81.44 354 GLN A CA 1
ATOM 2835 C C . GLN A 1 354 ? 0.308 36.280 6.629 1.00 81.44 354 GLN A C 1
ATOM 2837 O O . GLN A 1 354 ? -0.712 36.001 7.259 1.00 81.44 354 GLN A O 1
ATOM 2842 N N . SER A 1 355 ? 1.478 36.512 7.233 1.00 87.12 355 SER A N 1
ATOM 2843 C CA . SER A 1 355 ? 1.662 36.536 8.681 1.00 87.12 355 SER A CA 1
ATOM 2844 C C . SER A 1 355 ? 0.820 37.625 9.343 1.00 87.12 355 SER A C 1
ATOM 2846 O O . SER A 1 355 ? 0.839 38.780 8.916 1.00 87.12 355 SER A O 1
ATOM 2848 N N . LEU A 1 356 ? 0.181 37.282 10.462 1.00 87.81 356 LEU A N 1
ATOM 2849 C CA . LEU A 1 356 ? -0.524 38.240 11.321 1.00 87.81 356 LEU A CA 1
ATOM 2850 C C . LEU A 1 356 ? 0.445 39.169 12.075 1.00 87.81 356 LEU A C 1
ATOM 2852 O O . LEU A 1 356 ? 0.038 40.221 12.555 1.00 87.81 356 LEU A O 1
ATOM 2856 N N . LEU A 1 357 ? 1.723 38.791 12.165 1.00 87.94 357 LEU A N 1
ATOM 2857 C CA . LEU A 1 357 ? 2.799 39.556 12.806 1.00 87.94 357 LEU A CA 1
ATOM 2858 C C . LEU A 1 357 ? 3.577 40.449 11.821 1.00 87.94 357 LEU A C 1
ATOM 2860 O O . LEU A 1 357 ? 4.452 41.209 12.230 1.00 87.94 357 LEU A O 1
ATOM 2864 N N . GLY A 1 358 ? 3.301 40.334 10.518 1.00 85.25 358 GLY A N 1
ATOM 2865 C CA . GLY A 1 358 ? 4.105 40.937 9.453 1.00 85.25 358 GLY A CA 1
ATOM 2866 C C . GLY A 1 358 ? 5.379 40.141 9.120 1.00 85.25 358 GLY A C 1
ATOM 2867 O O . GLY A 1 358 ? 5.912 39.390 9.939 1.00 85.25 358 GLY A O 1
ATOM 2868 N N . LYS A 1 359 ? 5.885 40.301 7.885 1.00 83.50 359 LYS A N 1
ATOM 2869 C CA . LYS A 1 359 ? 6.976 39.479 7.305 1.00 83.50 359 LYS A CA 1
ATOM 2870 C C . LYS A 1 359 ? 8.262 39.490 8.147 1.00 83.50 359 LYS A C 1
ATOM 2872 O O . LYS A 1 359 ? 8.858 38.436 8.355 1.00 83.50 359 LYS A O 1
ATOM 2877 N N . SER A 1 360 ? 8.683 40.665 8.626 1.00 82.12 360 SER A N 1
ATOM 2878 C CA . SER A 1 360 ? 9.950 40.844 9.358 1.00 82.12 360 SER A CA 1
ATOM 2879 C C . SER A 1 360 ? 9.933 40.153 10.727 1.00 82.12 360 SER A C 1
ATOM 2881 O O . SER A 1 360 ? 10.786 39.312 11.017 1.00 82.12 360 SER A O 1
ATOM 2883 N N . LEU A 1 361 ? 8.900 40.424 11.533 1.00 84.31 361 LEU A N 1
ATOM 2884 C CA . LEU A 1 361 ? 8.751 39.830 12.862 1.00 84.31 361 LEU A CA 1
ATOM 2885 C C . LEU A 1 361 ? 8.519 38.313 12.779 1.00 84.31 361 LEU A C 1
ATOM 2887 O O . LEU A 1 361 ? 9.090 37.559 13.563 1.00 84.31 361 LEU A O 1
ATOM 2891 N N . ALA A 1 362 ? 7.759 37.844 11.784 1.00 85.12 362 ALA A N 1
ATOM 2892 C CA . ALA A 1 362 ? 7.531 36.418 11.550 1.00 85.12 362 ALA A CA 1
ATOM 2893 C C . ALA A 1 362 ? 8.828 35.642 11.269 1.00 85.12 362 ALA A C 1
ATOM 2895 O O . ALA A 1 362 ? 9.020 34.542 11.792 1.00 85.12 362 ALA A O 1
ATOM 2896 N N . ALA A 1 363 ? 9.733 36.220 10.472 1.00 81.44 363 ALA A N 1
ATOM 2897 C CA . ALA A 1 363 ? 11.025 35.614 10.165 1.00 81.44 363 ALA A CA 1
ATOM 2898 C C . ALA A 1 363 ? 11.907 35.477 11.418 1.00 81.44 363 ALA A C 1
ATOM 2900 O O . ALA A 1 363 ? 12.529 34.434 11.612 1.00 81.44 363 ALA A O 1
ATOM 2901 N N . GLN A 1 364 ? 11.904 36.485 12.296 1.00 85.12 364 GLN A N 1
ATOM 2902 C CA . GLN A 1 364 ? 12.637 36.446 13.566 1.00 85.12 364 GLN A CA 1
ATOM 2903 C C . GLN A 1 364 ? 12.017 35.450 14.556 1.00 85.12 364 GLN A C 1
ATOM 2905 O O . GLN A 1 364 ? 12.727 34.656 15.175 1.00 85.12 364 GLN A O 1
ATOM 2910 N N . MET A 1 365 ? 10.686 35.440 14.679 1.00 86.75 365 MET A N 1
ATOM 2911 C CA . MET A 1 365 ? 9.975 34.587 15.636 1.00 86.75 365 MET A CA 1
ATOM 2912 C C . MET A 1 365 ? 10.036 33.094 15.304 1.00 86.75 365 MET A C 1
ATOM 2914 O O . MET A 1 365 ? 9.886 32.274 16.209 1.00 86.75 365 MET A O 1
ATOM 2918 N N . LYS A 1 366 ? 10.304 32.713 14.047 1.00 83.88 366 LYS A N 1
ATOM 2919 C CA . LYS A 1 366 ? 10.351 31.307 13.609 1.00 83.88 366 LYS A CA 1
ATOM 2920 C C . LYS A 1 366 ? 11.277 30.432 14.466 1.00 83.88 366 LYS A C 1
ATOM 2922 O O . LYS A 1 366 ? 10.900 29.312 14.804 1.00 83.88 366 LYS A O 1
ATOM 2927 N N . ASN A 1 367 ? 12.440 30.949 14.868 1.00 85.81 367 ASN A N 1
ATOM 2928 C CA . ASN A 1 367 ? 13.412 30.211 15.689 1.00 85.81 367 ASN A CA 1
ATOM 2929 C C . ASN A 1 367 ? 13.033 30.160 17.181 1.00 85.81 367 ASN A C 1
ATOM 2931 O O . ASN A 1 367 ? 13.528 29.311 17.918 1.00 85.81 367 ASN A O 1
ATOM 2935 N N . TRP A 1 368 ? 12.125 31.032 17.625 1.00 91.06 368 TRP A N 1
ATOM 2936 C CA . TRP A 1 368 ? 11.696 31.143 19.020 1.00 91.06 368 TRP A CA 1
ATOM 2937 C C . TRP A 1 368 ? 10.424 30.357 19.338 1.00 91.06 368 TRP A C 1
ATOM 2939 O O . TRP A 1 368 ? 10.094 30.201 20.511 1.00 91.06 368 TRP A O 1
ATOM 2949 N N . VAL A 1 369 ? 9.733 29.803 18.335 1.00 92.69 369 VAL A N 1
ATOM 2950 C CA . VAL A 1 369 ? 8.470 29.070 18.535 1.00 92.69 369 VAL A CA 1
ATOM 2951 C C . VAL A 1 369 ? 8.612 27.943 19.560 1.00 92.69 369 VAL A C 1
ATOM 2953 O O . VAL A 1 369 ? 7.798 27.847 20.477 1.00 92.69 369 VAL A O 1
ATOM 2956 N N . ILE A 1 370 ? 9.640 27.096 19.431 1.00 93.69 370 ILE A N 1
ATOM 2957 C CA . ILE A 1 370 ? 9.860 25.975 20.358 1.00 93.69 370 ILE A CA 1
ATOM 2958 C C . ILE A 1 370 ? 10.229 26.487 21.765 1.00 93.69 370 ILE A C 1
ATOM 2960 O O . ILE A 1 370 ? 9.533 26.097 22.704 1.00 93.69 370 ILE A O 1
ATOM 2964 N N . PRO A 1 371 ? 11.230 27.379 21.946 1.00 95.69 371 PRO A N 1
ATOM 2965 C CA . PRO A 1 371 ? 11.534 27.968 23.253 1.00 95.69 371 PRO A CA 1
ATOM 2966 C C . PRO A 1 371 ? 10.334 28.626 23.945 1.00 95.69 371 PRO A C 1
ATOM 2968 O O . PRO A 1 371 ? 10.088 28.361 25.120 1.00 95.69 371 PRO A O 1
ATOM 2971 N N . ILE A 1 372 ? 9.547 29.430 23.219 1.00 94.00 372 ILE A N 1
ATOM 2972 C CA . ILE A 1 372 ? 8.338 30.084 23.746 1.00 94.00 372 ILE A CA 1
ATOM 2973 C C . ILE A 1 372 ? 7.330 29.023 24.199 1.00 94.00 372 ILE A C 1
ATOM 2975 O O . ILE A 1 372 ? 6.821 29.080 25.317 1.00 94.00 372 ILE A O 1
ATOM 2979 N N . SER A 1 373 ? 7.084 28.011 23.367 1.00 95.62 373 SER A N 1
ATOM 2980 C CA . SER A 1 373 ? 6.155 26.924 23.696 1.00 95.62 373 SER A CA 1
ATOM 2981 C C . SER A 1 373 ? 6.601 26.141 24.937 1.00 95.62 373 SER A C 1
ATOM 2983 O O . SER A 1 373 ? 5.769 25.803 25.780 1.00 95.62 373 SER A O 1
ATOM 2985 N N . LEU A 1 374 ? 7.907 25.885 25.093 1.00 95.56 374 LEU A N 1
ATOM 2986 C CA . LEU A 1 374 ? 8.476 25.245 26.286 1.00 95.56 374 LEU A CA 1
ATOM 2987 C C . LEU A 1 374 ? 8.334 26.123 27.533 1.00 95.56 374 LEU A C 1
ATOM 2989 O O . LEU A 1 374 ? 7.941 25.618 28.583 1.00 95.56 374 LEU A O 1
ATOM 2993 N N . PHE A 1 375 ? 8.600 27.425 27.423 1.00 96.25 375 PHE A N 1
ATOM 2994 C CA . PHE A 1 375 ? 8.443 28.368 28.530 1.00 96.25 375 PHE A CA 1
ATOM 2995 C C . PHE A 1 375 ? 6.998 28.390 29.047 1.00 96.25 375 PHE A C 1
ATOM 2997 O O . PHE A 1 375 ? 6.763 28.183 30.239 1.00 96.25 375 PHE A O 1
ATOM 3004 N N . PHE A 1 376 ? 6.016 28.552 28.153 1.00 95.12 376 PHE A N 1
ATOM 3005 C CA . PHE A 1 376 ? 4.601 28.538 28.536 1.00 95.12 376 PHE A CA 1
ATOM 3006 C C . PHE A 1 376 ? 4.148 27.170 29.061 1.00 95.12 376 PHE A C 1
ATOM 3008 O O . PHE A 1 376 ? 3.359 27.114 30.003 1.00 95.12 376 PHE A O 1
ATOM 3015 N N . SER A 1 377 ? 4.671 26.070 28.513 1.00 95.44 377 SER A N 1
ATOM 3016 C CA . SER A 1 377 ? 4.445 24.719 29.042 1.00 95.44 377 SER A CA 1
ATOM 3017 C C . SER A 1 377 ? 4.909 24.584 30.494 1.00 95.44 377 SER A C 1
ATOM 3019 O O . SER A 1 377 ? 4.130 24.168 31.354 1.00 95.44 377 SER A O 1
ATOM 3021 N N . LEU A 1 378 ? 6.145 24.999 30.797 1.00 95.50 378 LEU A N 1
ATOM 3022 C CA . LEU A 1 378 ? 6.704 24.963 32.151 1.00 95.50 378 LEU A CA 1
ATOM 3023 C C . LEU A 1 378 ? 5.940 25.887 33.103 1.00 95.50 378 LEU A C 1
ATOM 3025 O O . LEU A 1 378 ? 5.653 25.496 34.235 1.00 95.50 378 LEU A O 1
ATOM 3029 N N . MET A 1 379 ? 5.552 27.078 32.642 1.00 94.94 379 MET A N 1
ATOM 3030 C CA . MET A 1 379 ? 4.744 28.018 33.419 1.00 94.94 379 MET A CA 1
ATOM 3031 C C . MET A 1 379 ? 3.372 27.424 33.769 1.00 94.94 379 MET A C 1
ATOM 3033 O O . MET A 1 379 ? 2.950 27.478 34.926 1.00 94.94 379 MET A O 1
ATOM 3037 N N . MET A 1 380 ? 2.695 26.795 32.804 1.00 93.06 380 MET A N 1
ATOM 3038 C CA . MET A 1 380 ? 1.408 26.132 33.029 1.00 93.06 380 MET A CA 1
ATOM 3039 C C . MET A 1 380 ? 1.539 24.900 33.928 1.00 93.06 380 MET A C 1
ATOM 3041 O O . MET A 1 380 ? 0.701 24.701 34.809 1.00 93.06 380 MET A O 1
ATOM 3045 N N . ALA A 1 381 ? 2.607 24.115 33.778 1.00 91.44 381 ALA A N 1
ATOM 3046 C CA . ALA A 1 381 ? 2.903 22.992 34.662 1.00 91.44 381 ALA A CA 1
ATOM 3047 C C . ALA A 1 381 ? 3.178 23.461 36.104 1.00 91.44 381 ALA A C 1
ATOM 3049 O O . ALA A 1 381 ? 2.658 22.871 37.054 1.00 91.44 381 ALA A O 1
ATOM 3050 N N . ALA A 1 382 ? 3.924 24.554 36.290 1.00 91.31 382 ALA A N 1
ATOM 3051 C CA . ALA A 1 382 ? 4.175 25.156 37.600 1.00 91.31 382 ALA A CA 1
ATOM 3052 C C . ALA A 1 382 ? 2.890 25.717 38.234 1.00 91.31 382 ALA A C 1
ATOM 3054 O O . ALA A 1 382 ? 2.647 25.516 39.428 1.00 91.31 382 ALA A O 1
ATOM 3055 N N . ALA A 1 383 ? 2.026 26.355 37.439 1.00 89.75 383 ALA A N 1
ATOM 3056 C CA . ALA A 1 383 ? 0.710 26.801 37.887 1.00 89.75 383 ALA A CA 1
ATOM 3057 C C . ALA A 1 383 ? -0.163 25.611 38.322 1.00 89.75 383 ALA A C 1
ATOM 3059 O O . ALA A 1 383 ? -0.711 25.619 39.427 1.00 89.75 383 ALA A O 1
ATOM 3060 N N . ALA A 1 384 ? -0.234 24.550 37.512 1.00 87.69 384 ALA A N 1
ATOM 3061 C CA . ALA A 1 384 ? -0.937 23.315 37.858 1.00 87.69 384 ALA A CA 1
ATOM 3062 C C . ALA A 1 384 ? -0.385 22.701 39.156 1.00 87.69 384 ALA A C 1
ATOM 3064 O O . ALA A 1 384 ? -1.160 22.355 40.051 1.00 87.69 384 ALA A O 1
ATOM 3065 N N . LEU A 1 385 ? 0.942 22.657 39.321 1.00 89.44 385 LEU A N 1
ATOM 3066 C CA . LEU A 1 385 ? 1.602 22.190 40.542 1.00 89.44 385 LEU A CA 1
ATOM 3067 C C . LEU A 1 385 ? 1.197 23.040 41.757 1.00 89.44 385 LEU A C 1
ATOM 3069 O O . LEU A 1 385 ? 0.925 22.499 42.829 1.00 89.44 385 LEU A O 1
ATOM 3073 N N . TRP A 1 386 ? 1.074 24.359 41.610 1.00 88.62 386 TRP A N 1
ATOM 3074 C CA . TRP A 1 386 ? 0.601 25.233 42.685 1.00 88.62 386 TRP A CA 1
ATOM 3075 C C . TRP A 1 386 ? -0.839 24.917 43.117 1.00 88.62 386 TRP A C 1
ATOM 3077 O O . TRP A 1 386 ? -1.116 24.860 44.321 1.00 88.62 386 TRP A O 1
ATOM 3087 N N . PHE A 1 387 ? -1.745 24.631 42.174 1.00 87.19 387 PHE A N 1
ATOM 3088 C CA . PHE A 1 387 ? -3.119 24.217 42.493 1.00 87.19 387 PHE A CA 1
ATOM 3089 C C . PHE A 1 387 ? -3.168 22.890 43.266 1.00 87.19 387 PHE A C 1
ATOM 3091 O O . PHE A 1 387 ? -4.061 22.715 44.096 1.00 87.19 387 PHE A O 1
ATOM 3098 N N . THR A 1 388 ? -2.185 21.999 43.084 1.00 83.56 388 THR A N 1
ATOM 3099 C CA . THR A 1 388 ? -2.102 20.720 43.819 1.00 83.56 388 THR A CA 1
ATOM 3100 C C . THR A 1 388 ? -1.751 20.873 45.305 1.00 83.56 388 THR A C 1
ATOM 3102 O O . THR A 1 388 ? -1.961 19.936 46.075 1.00 83.56 388 THR A O 1
ATOM 3105 N N . LYS A 1 389 ? -1.283 22.053 45.754 1.00 84.50 389 LYS A N 1
ATOM 3106 C CA . LYS A 1 389 ? -0.948 22.305 47.173 1.00 84.50 389 LYS A CA 1
ATOM 3107 C C . LYS A 1 389 ? -2.164 22.245 48.108 1.00 84.50 389 LYS A C 1
ATOM 3109 O O . LYS A 1 389 ? -1.998 21.993 49.298 1.00 84.50 389 LYS A O 1
ATOM 3114 N N . LYS A 1 390 ? -3.381 22.500 47.606 1.00 84.31 390 LYS A N 1
ATOM 3115 C CA . LYS A 1 390 ? -4.639 22.383 48.371 1.00 84.31 390 LYS A CA 1
ATOM 3116 C C . LYS A 1 390 ? -5.683 21.624 47.555 1.00 84.31 390 LYS A C 1
ATOM 3118 O O . LYS A 1 390 ? -6.026 22.059 46.461 1.00 84.31 390 LYS A O 1
ATOM 3123 N N . ASN A 1 391 ? -6.284 20.578 48.128 1.00 80.75 391 ASN A N 1
ATOM 3124 C CA . ASN A 1 391 ? -7.286 19.753 47.434 1.00 80.75 391 ASN A CA 1
ATOM 3125 C C . ASN A 1 391 ? -8.473 20.566 46.885 1.00 80.75 391 ASN A C 1
ATOM 3127 O O . ASN A 1 391 ? -8.908 20.327 45.765 1.00 80.75 391 ASN A O 1
ATOM 3131 N N . SER A 1 392 ? -8.952 21.578 47.619 1.00 83.69 392 SER A N 1
ATOM 3132 C CA . SER A 1 392 ? -10.050 22.441 47.153 1.00 83.69 392 SER A CA 1
ATOM 3133 C C . SER A 1 392 ? -9.673 23.309 45.946 1.00 83.69 392 SER A C 1
ATOM 3135 O O . SER A 1 392 ? -10.522 23.614 45.110 1.00 83.69 392 SER A O 1
ATOM 3137 N N . ARG A 1 393 ? -8.399 23.706 45.832 1.00 86.88 393 ARG A N 1
ATOM 3138 C CA . ARG A 1 393 ? -7.870 24.446 44.678 1.00 86.88 393 ARG A CA 1
ATOM 3139 C C . ARG A 1 393 ? -7.692 23.520 43.476 1.00 86.88 393 ARG A C 1
ATOM 3141 O O . ARG A 1 393 ? -8.105 23.883 42.380 1.00 86.88 393 ARG A O 1
ATOM 3148 N N . PHE A 1 394 ? -7.156 22.321 43.699 1.00 86.62 394 PHE A N 1
ATOM 3149 C CA . PHE A 1 394 ? -7.002 21.293 42.670 1.00 86.62 394 PHE A CA 1
ATOM 3150 C C . PHE A 1 394 ? -8.347 20.858 42.074 1.00 86.62 394 PHE A C 1
ATOM 3152 O O . PHE A 1 394 ? -8.484 20.753 40.857 1.00 86.62 394 PHE A O 1
ATOM 3159 N N . GLU A 1 395 ? -9.365 20.676 42.916 1.00 87.12 395 GLU A N 1
ATOM 3160 C CA . GLU A 1 395 ? -10.713 20.324 42.472 1.00 87.12 395 GLU A CA 1
ATOM 3161 C C . GLU A 1 395 ? -11.324 21.415 41.582 1.00 87.12 395 GLU A C 1
ATOM 3163 O O . GLU A 1 395 ? -11.832 21.115 40.499 1.00 87.12 395 GLU A O 1
ATOM 3168 N N . LYS A 1 396 ? -11.236 22.686 42.003 1.00 88.56 396 LYS A N 1
ATOM 3169 C CA . LYS A 1 396 ? -11.693 23.830 41.194 1.00 88.56 396 LYS A CA 1
ATOM 3170 C C . LYS A 1 396 ? -10.961 23.898 39.855 1.00 88.56 396 LYS A C 1
ATOM 3172 O O . LYS A 1 396 ? -11.603 24.106 38.831 1.00 88.56 396 LYS A O 1
ATOM 3177 N N . PHE A 1 397 ? -9.646 23.680 39.865 1.00 90.69 397 PHE A N 1
ATOM 3178 C CA . PHE A 1 397 ? -8.826 23.661 38.658 1.00 90.69 397 PHE A CA 1
ATOM 3179 C C . PHE A 1 397 ? -9.253 22.552 37.687 1.00 90.69 397 PHE A C 1
ATOM 3181 O O . PHE A 1 397 ? -9.520 22.840 36.525 1.00 90.69 397 PHE A O 1
ATOM 3188 N N . CYS A 1 398 ? -9.407 21.308 38.156 1.00 89.31 398 CYS A N 1
ATOM 3189 C CA . CYS A 1 398 ? -9.846 20.194 37.309 1.00 89.31 398 CYS A CA 1
ATOM 3190 C C . CYS A 1 398 ? -11.244 20.435 36.725 1.00 89.31 398 CYS A C 1
ATOM 3192 O O . CYS A 1 398 ? -11.450 20.226 35.531 1.00 89.31 398 CYS A O 1
ATOM 3194 N N . LYS A 1 399 ? -12.195 20.916 37.541 1.00 88.75 399 LYS A N 1
ATOM 3195 C CA . LYS A 1 399 ? -13.553 21.254 37.083 1.00 88.75 399 LYS A CA 1
ATOM 3196 C C . LYS A 1 399 ? -13.526 22.334 35.997 1.00 88.75 399 LYS A C 1
ATOM 3198 O O . LYS A 1 399 ? -14.157 22.154 34.961 1.00 88.75 399 LYS A O 1
ATOM 3203 N N . ALA A 1 400 ? -12.772 23.415 36.208 1.00 90.69 400 ALA A N 1
ATOM 3204 C CA . ALA A 1 400 ? -12.645 24.502 35.238 1.00 90.69 400 ALA A CA 1
ATOM 3205 C C . ALA A 1 400 ? -11.970 24.044 33.935 1.00 90.69 400 ALA A C 1
ATOM 3207 O O . ALA A 1 400 ? -12.469 24.334 32.851 1.00 90.69 400 ALA A O 1
ATOM 3208 N N . PHE A 1 401 ? -10.877 23.285 34.035 1.00 91.44 401 PHE A N 1
ATOM 3209 C CA . PHE A 1 401 ? -10.150 22.769 32.877 1.00 91.44 401 PHE A CA 1
ATOM 3210 C C . PHE A 1 401 ? -11.001 21.805 32.040 1.00 91.44 401 PHE A C 1
ATOM 3212 O O . PHE A 1 401 ? -11.106 21.962 30.824 1.00 91.44 401 PHE A O 1
ATOM 3219 N N . GLY A 1 402 ? -11.638 20.827 32.692 1.00 91.06 402 GLY A N 1
ATOM 3220 C CA . GLY A 1 402 ? -12.511 19.866 32.021 1.00 91.06 402 GLY A CA 1
ATOM 3221 C C . GLY A 1 402 ? -13.708 20.545 31.358 1.00 91.06 402 GLY A C 1
ATOM 3222 O O . GLY A 1 402 ? -14.038 20.216 30.221 1.00 91.06 402 GLY A O 1
ATOM 3223 N N . PHE A 1 403 ? -14.306 21.536 32.029 1.00 91.00 403 PHE A N 1
ATOM 3224 C CA . PHE A 1 403 ? -15.376 22.356 31.465 1.00 91.00 403 PHE A CA 1
ATOM 3225 C C . PHE A 1 403 ? -14.912 23.134 30.229 1.00 91.00 403 PHE A C 1
ATOM 3227 O O . PHE A 1 403 ? -15.584 23.084 29.205 1.00 91.00 403 PHE A O 1
ATOM 3234 N N . LEU A 1 404 ? -13.751 23.794 30.283 1.00 92.38 404 LEU A N 1
ATOM 3235 C CA . LEU A 1 404 ? -13.216 24.549 29.147 1.00 92.38 404 LEU A CA 1
ATOM 3236 C C . LEU A 1 404 ? -12.952 23.645 27.936 1.00 92.38 404 LEU A C 1
ATOM 3238 O O . LEU A 1 404 ? -13.342 23.990 26.822 1.00 92.38 404 LEU A O 1
ATOM 3242 N N . CYS A 1 405 ? -12.343 22.473 28.149 1.00 93.25 405 CYS A N 1
ATOM 3243 C CA . CYS A 1 405 ? -12.119 21.504 27.074 1.00 93.25 405 CYS A CA 1
ATOM 3244 C C . CYS A 1 405 ? -13.450 21.018 26.485 1.00 93.25 405 CYS A C 1
ATOM 3246 O O . CYS A 1 405 ? -13.619 21.032 25.270 1.00 93.25 405 CYS A O 1
ATOM 3248 N N . PHE A 1 406 ? -14.416 20.651 27.336 1.00 92.25 406 PHE A N 1
ATOM 3249 C CA . PHE A 1 406 ? -15.736 20.191 26.899 1.00 92.25 406 PHE A CA 1
ATOM 3250 C C . PHE A 1 406 ? -16.467 21.258 26.082 1.00 92.25 406 PHE A C 1
ATOM 3252 O O . PHE A 1 406 ? -16.956 20.966 24.994 1.00 92.25 406 PHE A O 1
ATOM 3259 N N . MET A 1 407 ? -16.492 22.499 26.574 1.00 93.00 407 MET A N 1
ATOM 3260 C CA . MET A 1 407 ? -17.112 23.616 25.867 1.00 93.00 407 MET A CA 1
ATOM 3261 C C . MET A 1 407 ? -16.416 23.892 24.540 1.00 93.00 407 MET A C 1
ATOM 3263 O O . MET A 1 407 ? -17.097 24.130 23.558 1.00 93.00 407 MET A O 1
ATOM 3267 N N . THR A 1 408 ? -15.088 23.791 24.477 1.00 93.38 408 THR A N 1
ATOM 3268 C CA . THR A 1 408 ? -14.341 23.977 23.225 1.00 93.38 408 THR A CA 1
ATOM 3269 C C . THR A 1 408 ? -14.699 22.902 22.196 1.00 93.38 408 THR A C 1
ATOM 3271 O O . THR A 1 408 ? -14.976 23.236 21.047 1.00 93.38 408 THR A O 1
ATOM 3274 N N . VAL A 1 409 ? -14.760 21.624 22.596 1.00 93.19 409 VAL A N 1
ATOM 3275 C CA . VAL A 1 409 ? -15.212 20.539 21.705 1.00 93.19 409 VAL A CA 1
ATOM 3276 C C . VAL A 1 409 ? -16.652 20.778 21.251 1.00 93.19 409 VAL A C 1
ATOM 3278 O O . VAL A 1 409 ? -16.952 20.647 20.068 1.00 93.19 409 VAL A O 1
ATOM 3281 N N . LEU A 1 410 ? -17.539 21.177 22.167 1.00 92.12 410 LEU A N 1
ATOM 3282 C CA . LEU A 1 410 ? -18.932 21.480 21.848 1.00 92.12 410 LEU A CA 1
ATOM 3283 C C . LEU A 1 410 ? -19.048 22.640 20.848 1.00 92.12 410 LEU A C 1
ATOM 3285 O O . LEU A 1 410 ? -19.823 22.536 19.903 1.00 92.12 410 LEU A O 1
ATOM 3289 N N . THR A 1 411 ? -18.254 23.702 21.003 1.00 93.56 411 THR A N 1
ATOM 3290 C CA . THR A 1 411 ? -18.193 24.821 20.052 1.00 93.56 411 THR A CA 1
ATOM 3291 C C . THR A 1 411 ? -17.774 24.350 18.667 1.00 93.56 411 THR A C 1
ATOM 3293 O O . THR A 1 411 ? -18.387 24.756 17.684 1.00 93.56 411 THR A O 1
ATOM 3296 N N . VAL A 1 412 ? -16.760 23.480 18.578 1.00 92.19 412 VAL A N 1
ATOM 3297 C CA . VAL A 1 412 ? -16.324 22.901 17.298 1.00 92.19 412 VAL A CA 1
ATOM 3298 C C . VAL A 1 412 ? -17.455 22.085 16.676 1.00 92.19 412 VAL A C 1
ATOM 3300 O O . VAL A 1 412 ? -17.779 22.302 15.516 1.00 92.19 412 VAL A O 1
ATOM 3303 N N . ILE A 1 413 ? -18.125 21.221 17.446 1.00 90.25 413 ILE A N 1
ATOM 3304 C CA . ILE A 1 413 ? -19.268 20.434 16.955 1.00 90.25 413 ILE A CA 1
ATOM 3305 C C . ILE A 1 413 ? -20.400 21.345 16.457 1.00 90.25 413 ILE A C 1
ATOM 3307 O O . ILE A 1 413 ? -20.947 21.102 15.385 1.00 90.25 413 ILE A O 1
ATOM 3311 N N . ILE A 1 414 ? -20.745 22.402 17.200 1.00 91.75 414 ILE A N 1
ATOM 3312 C CA . ILE A 1 414 ? -21.777 23.372 16.798 1.00 91.75 414 ILE A CA 1
ATOM 3313 C C . ILE A 1 414 ? -21.370 24.089 15.507 1.00 91.75 414 ILE A C 1
ATOM 3315 O O . ILE A 1 414 ? -22.198 24.227 14.610 1.00 91.75 414 ILE A O 1
ATOM 3319 N N . ALA A 1 415 ? -20.112 24.521 15.397 1.00 91.88 415 ALA A N 1
ATOM 3320 C CA . ALA A 1 415 ? -19.602 25.197 14.209 1.00 91.88 415 ALA A CA 1
ATOM 3321 C C . ALA A 1 415 ? -19.612 24.281 12.978 1.00 91.88 415 ALA A C 1
ATOM 3323 O O . ALA A 1 415 ? -20.041 24.709 11.908 1.00 91.88 415 ALA A O 1
ATOM 3324 N N . GLU A 1 416 ? -19.207 23.020 13.129 1.00 89.31 416 GLU A N 1
ATOM 3325 C CA . GLU A 1 416 ? -19.249 22.026 12.053 1.00 89.31 416 GLU A CA 1
ATOM 3326 C C . GLU A 1 416 ? -20.689 21.710 11.632 1.00 89.31 416 GLU A C 1
ATOM 3328 O O . GLU A 1 416 ? -21.010 21.754 10.445 1.00 89.31 416 GLU A O 1
ATOM 3333 N N . LEU A 1 417 ? -21.600 21.483 12.586 1.00 88.56 417 LEU A N 1
ATOM 3334 C CA . LEU A 1 417 ? -23.023 21.284 12.287 1.00 88.56 417 LEU A CA 1
ATOM 3335 C C . LEU A 1 417 ? -23.626 22.501 11.576 1.00 88.56 417 LEU A C 1
ATOM 3337 O O . LEU A 1 417 ? -24.354 22.343 10.597 1.00 88.56 417 LEU A O 1
ATOM 3341 N N . TYR A 1 418 ? -23.295 23.713 12.024 1.00 91.31 418 TYR A N 1
ATOM 3342 C CA . TYR A 1 418 ? -23.720 24.947 11.371 1.00 91.31 418 TYR A CA 1
ATOM 3343 C C . TYR A 1 418 ? -23.194 25.032 9.935 1.00 91.31 418 TYR A C 1
ATOM 3345 O O . TYR A 1 418 ? -23.954 25.387 9.033 1.00 91.31 418 TYR A O 1
ATOM 3353 N N . GLN A 1 419 ? -21.923 24.690 9.697 1.00 90.19 419 GLN A N 1
ATOM 3354 C CA . GLN A 1 419 ? -21.352 24.673 8.350 1.00 90.19 419 GLN A CA 1
ATOM 3355 C C . GLN A 1 419 ? -22.044 23.647 7.454 1.00 90.19 419 GLN A C 1
ATOM 3357 O O . GLN A 1 419 ? -22.386 23.986 6.323 1.00 90.19 419 GLN A O 1
ATOM 3362 N N . ILE A 1 420 ? -22.281 22.430 7.950 1.00 87.69 420 ILE A N 1
ATOM 3363 C CA . ILE A 1 420 ? -22.977 21.367 7.213 1.00 87.69 420 ILE A CA 1
ATOM 3364 C C . ILE A 1 420 ? -24.379 21.835 6.804 1.00 87.69 420 ILE A C 1
ATOM 3366 O O . ILE A 1 420 ? -24.721 21.810 5.622 1.00 87.69 420 ILE A O 1
ATOM 3370 N N . ILE A 1 421 ? -25.164 22.343 7.759 1.00 87.25 421 ILE A N 1
ATOM 3371 C CA . ILE A 1 421 ? -26.526 22.829 7.502 1.00 87.25 421 ILE A CA 1
ATOM 3372 C C . ILE A 1 421 ? -26.497 24.013 6.528 1.00 87.25 421 ILE A C 1
ATOM 3374 O O . ILE A 1 421 ? -27.217 24.012 5.532 1.00 87.25 421 ILE A O 1
ATOM 3378 N N . SER A 1 422 ? -25.625 24.996 6.755 1.00 88.88 422 SER A N 1
ATOM 3379 C CA . SER A 1 422 ? -25.551 26.200 5.918 1.00 88.88 422 SER A CA 1
ATOM 3380 C C . SER A 1 422 ? -25.115 25.893 4.484 1.00 88.88 422 SER A C 1
ATOM 3382 O O . SER A 1 422 ? -25.630 26.497 3.546 1.00 88.88 422 SER A O 1
ATOM 3384 N N . ARG A 1 423 ? -24.190 24.941 4.286 1.00 87.00 423 ARG A N 1
ATOM 3385 C CA . ARG A 1 423 ? -23.743 24.514 2.947 1.00 87.00 423 ARG A CA 1
ATOM 3386 C C . ARG A 1 423 ? -24.816 23.750 2.177 1.00 87.00 423 ARG A C 1
ATOM 3388 O O . ARG A 1 423 ? -24.761 23.758 0.951 1.00 87.00 423 ARG A O 1
ATOM 3395 N N . SER A 1 424 ? -25.764 23.130 2.877 1.00 84.06 424 SER A N 1
ATOM 3396 C CA . SER A 1 424 ? -26.876 22.391 2.269 1.00 84.06 424 SER A CA 1
ATOM 3397 C C . SER A 1 424 ? -28.028 23.277 1.771 1.00 84.06 424 SER A C 1
ATOM 3399 O O . SER A 1 424 ? -28.940 22.778 1.115 1.00 84.06 424 SER A O 1
ATOM 3401 N N . ALA A 1 425 ? -28.004 24.587 2.051 1.00 84.56 425 ALA A N 1
ATOM 3402 C CA . ALA A 1 425 ? -29.024 25.516 1.574 1.00 84.56 425 ALA A CA 1
ATOM 3403 C C . ALA A 1 425 ? -29.014 25.615 0.035 1.00 84.56 425 ALA A C 1
ATOM 3405 O O . ALA A 1 425 ? -27.976 25.889 -0.566 1.00 84.56 425 ALA A O 1
ATOM 3406 N N . GLY A 1 426 ? -30.180 25.411 -0.592 1.00 80.38 426 GLY A N 1
ATOM 3407 C CA . GLY A 1 426 ? -30.314 25.382 -2.054 1.00 80.38 426 GLY A CA 1
ATOM 3408 C C . GLY A 1 426 ? -30.204 26.747 -2.746 1.00 80.38 426 GLY A C 1
ATOM 3409 O O . GLY A 1 426 ? -29.835 26.804 -3.913 1.00 80.38 426 GLY A O 1
ATOM 3410 N N . ASP A 1 427 ? -30.493 27.845 -2.040 1.00 90.25 427 ASP A N 1
ATOM 3411 C CA . ASP A 1 427 ? -30.346 29.206 -2.567 1.00 90.25 427 ASP A CA 1
ATOM 3412 C C . ASP A 1 427 ? -28.942 29.761 -2.263 1.00 90.25 427 ASP A C 1
ATOM 3414 O O . ASP A 1 427 ? -28.534 29.864 -1.102 1.00 90.25 427 ASP A O 1
ATOM 3418 N N . GLU A 1 428 ? -28.203 30.149 -3.307 1.00 90.25 428 GLU A N 1
ATOM 3419 C CA . GLU A 1 428 ? -26.823 30.642 -3.185 1.00 90.25 428 GLU A CA 1
ATOM 3420 C C . GLU A 1 428 ? -26.710 31.963 -2.402 1.00 90.25 428 GLU A C 1
ATOM 3422 O O . GLU A 1 428 ? -25.711 32.182 -1.715 1.00 90.25 428 GLU A O 1
ATOM 3427 N N . LYS A 1 429 ? -27.728 32.837 -2.419 1.00 89.31 429 LYS A N 1
ATOM 3428 C CA . LYS A 1 429 ? -27.709 34.082 -1.627 1.00 89.31 429 LYS A CA 1
ATOM 3429 C C . LYS A 1 429 ? -27.881 33.780 -0.143 1.00 89.31 429 LYS A C 1
ATOM 3431 O O . LYS A 1 429 ? -27.169 34.355 0.685 1.00 89.31 429 LYS A O 1
ATOM 3436 N N . VAL A 1 430 ? -28.786 32.863 0.194 1.00 87.94 430 VAL A N 1
ATOM 3437 C CA . VAL A 1 430 ? -29.005 32.394 1.572 1.00 87.94 430 VAL A CA 1
ATOM 3438 C C . VAL A 1 430 ? -27.752 31.694 2.095 1.00 87.94 430 VAL A C 1
ATOM 3440 O O . VAL A 1 430 ? -27.244 32.042 3.164 1.00 87.94 430 VAL A O 1
ATOM 3443 N N . LYS A 1 431 ? -27.193 30.769 1.312 1.00 89.81 431 LYS A N 1
ATOM 3444 C CA . LYS A 1 431 ? -25.945 30.066 1.623 1.00 89.81 431 LYS A CA 1
ATOM 3445 C C . LYS A 1 431 ? -24.787 31.039 1.848 1.00 89.81 431 LYS A C 1
ATOM 3447 O O . LYS A 1 431 ? -24.126 30.973 2.884 1.00 89.81 431 LYS A O 1
ATOM 3452 N N . ALA A 1 432 ? -24.571 31.989 0.938 1.00 90.62 432 ALA A N 1
ATOM 3453 C CA . ALA A 1 432 ? -23.519 32.993 1.076 1.00 90.62 432 ALA A CA 1
ATOM 3454 C C . ALA A 1 432 ? -23.700 33.868 2.326 1.00 90.62 432 ALA A C 1
ATOM 3456 O O . ALA A 1 432 ? -22.711 34.209 2.974 1.00 90.62 432 ALA A O 1
ATOM 3457 N N . PHE A 1 433 ? -24.939 34.216 2.695 1.00 92.50 433 PHE A N 1
ATOM 3458 C CA . PHE A 1 433 ? -25.225 34.971 3.916 1.00 92.50 433 PHE A CA 1
ATOM 3459 C C . PHE A 1 433 ? -24.843 34.191 5.180 1.00 92.50 433 PHE A C 1
ATOM 3461 O O . PHE A 1 433 ? -24.083 34.711 6.001 1.00 92.50 433 PHE A O 1
ATOM 3468 N N . PHE A 1 434 ? -25.310 32.947 5.320 1.00 90.56 434 PHE A N 1
ATOM 3469 C CA . PHE A 1 434 ? -25.023 32.125 6.500 1.00 90.56 434 PHE A CA 1
ATOM 3470 C C . PHE A 1 434 ? -23.550 31.694 6.581 1.00 90.56 434 PHE A C 1
ATOM 3472 O O . PHE A 1 434 ? -23.026 31.524 7.680 1.00 90.56 434 PHE A O 1
ATOM 3479 N N . LEU A 1 435 ? -22.837 31.599 5.456 1.00 90.75 435 LEU A N 1
ATOM 3480 C CA . LEU A 1 435 ? -21.400 31.298 5.440 1.00 90.75 435 LEU A CA 1
ATOM 3481 C C . LEU A 1 435 ? -20.495 32.501 5.759 1.00 90.75 435 LEU A C 1
ATOM 3483 O O . LEU A 1 435 ? -19.284 32.321 5.901 1.00 90.75 435 LEU A O 1
ATOM 3487 N N . LYS A 1 436 ? -21.034 33.720 5.915 1.00 92.19 436 LYS A N 1
ATOM 3488 C CA . LYS A 1 436 ? -20.231 34.867 6.372 1.00 92.19 436 LYS A CA 1
ATOM 3489 C C . LYS A 1 436 ? -19.658 34.583 7.760 1.00 92.19 436 LYS A C 1
ATOM 3491 O O . LYS A 1 436 ? -20.402 34.292 8.695 1.00 92.19 436 LYS A O 1
ATOM 3496 N N . THR A 1 437 ? -18.348 34.783 7.923 1.00 89.31 437 THR A N 1
ATOM 3497 C CA . THR A 1 437 ? -17.630 34.536 9.186 1.00 89.31 437 THR A CA 1
ATOM 3498 C C . THR A 1 437 ? -18.272 35.246 10.377 1.00 89.31 437 THR A C 1
ATOM 3500 O O . THR A 1 437 ? -18.370 34.657 11.447 1.00 89.31 437 THR A O 1
ATOM 3503 N N . ALA A 1 438 ? -18.755 36.481 10.188 1.00 91.50 438 ALA A N 1
ATOM 3504 C CA . ALA A 1 438 ? -19.436 37.238 11.237 1.00 91.50 438 ALA A CA 1
ATOM 3505 C C . ALA A 1 438 ? -20.743 36.565 11.689 1.00 91.50 438 ALA A C 1
ATOM 3507 O O . ALA A 1 438 ? -20.946 36.381 12.883 1.00 91.50 438 ALA A O 1
ATOM 3508 N N . VAL A 1 439 ? -21.591 36.134 10.746 1.00 92.12 439 VAL A N 1
ATOM 3509 C CA . VAL A 1 439 ? -22.874 35.474 11.049 1.00 92.12 439 VAL A CA 1
ATOM 3510 C C . VAL A 1 439 ? -22.628 34.133 11.732 1.00 92.12 439 VAL A C 1
ATOM 3512 O O . VAL A 1 439 ? -23.185 33.878 12.798 1.00 92.12 439 VAL A O 1
ATOM 3515 N N . MET A 1 440 ? -21.729 33.317 11.174 1.00 91.38 440 MET A N 1
ATOM 3516 C CA . MET A 1 440 ? -21.335 32.040 11.770 1.00 91.38 440 MET A CA 1
ATOM 3517 C C . MET A 1 440 ? -20.823 32.226 13.203 1.00 91.38 440 MET A C 1
ATOM 3519 O O . MET A 1 440 ? -21.278 31.530 14.109 1.00 91.38 440 MET A O 1
ATOM 3523 N N . ALA A 1 441 ? -19.911 33.179 13.424 1.00 91.50 441 ALA A N 1
ATOM 3524 C CA . ALA A 1 441 ? -19.352 33.454 14.744 1.00 91.50 441 ALA A CA 1
ATOM 3525 C C . ALA A 1 441 ? -20.422 33.936 15.735 1.00 91.50 441 ALA A C 1
ATOM 3527 O O . ALA A 1 441 ? -20.431 33.477 16.875 1.00 91.50 441 ALA A O 1
ATOM 3528 N N . SER A 1 442 ? -21.348 34.803 15.311 1.00 92.25 442 SER A N 1
ATOM 3529 C CA . SER A 1 442 ? -22.460 35.262 16.150 1.00 92.25 442 SER A CA 1
ATOM 3530 C C .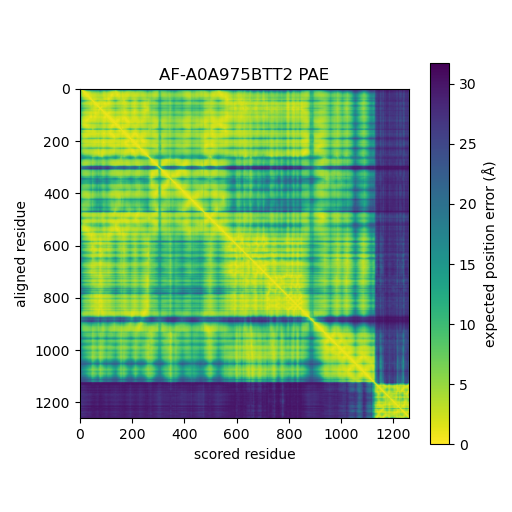 SER A 1 442 ? -23.391 34.115 16.540 1.00 92.25 442 SER A C 1
ATOM 3532 O O . SER A 1 442 ? -23.669 33.940 17.724 1.00 92.25 442 SER A O 1
ATOM 3534 N N . VAL A 1 443 ? -23.833 33.299 15.580 1.00 92.00 443 VAL A N 1
ATOM 3535 C CA . VAL A 1 443 ? -24.755 32.182 15.839 1.00 92.00 443 VAL A CA 1
ATOM 3536 C C . VAL A 1 443 ? -24.091 31.125 16.721 1.00 92.00 443 VAL A C 1
ATOM 3538 O O . VAL A 1 443 ? -24.626 30.774 17.775 1.00 92.00 443 VAL A O 1
ATOM 3541 N N . CYS A 1 444 ? -22.896 30.662 16.346 1.00 92.31 444 CYS A N 1
ATOM 3542 C CA . CYS A 1 444 ? -22.154 29.678 17.136 1.00 92.31 444 CYS A CA 1
ATOM 3543 C C . CYS A 1 444 ? -21.822 30.223 18.531 1.00 92.31 444 CYS A C 1
ATOM 3545 O O . CYS A 1 444 ? -21.902 29.485 19.513 1.00 92.31 444 CYS A O 1
ATOM 3547 N N . GLY A 1 445 ? -21.497 31.516 18.630 1.00 92.50 445 GLY A N 1
ATOM 3548 C CA . GLY A 1 445 ? -21.255 32.217 19.886 1.00 92.50 445 GLY A CA 1
ATOM 3549 C C . GLY A 1 445 ? -22.478 32.212 20.798 1.00 92.50 445 GLY A C 1
ATOM 3550 O O . GLY A 1 445 ? -22.354 31.817 21.954 1.00 92.50 445 GLY A O 1
ATOM 3551 N N . VAL A 1 446 ? -23.664 32.557 20.283 1.00 94.12 446 VAL A N 1
ATOM 3552 C CA . VAL A 1 446 ? -24.923 32.511 21.048 1.00 94.12 446 VAL A CA 1
ATOM 3553 C C . VAL A 1 446 ? -25.186 31.098 21.565 1.00 94.12 446 VAL A C 1
ATOM 3555 O O . VAL A 1 446 ? -25.332 30.923 22.771 1.00 94.12 446 VAL A O 1
ATOM 3558 N N . PHE A 1 447 ? -25.154 30.075 20.704 1.00 91.88 447 PHE A N 1
ATOM 3559 C CA . PHE A 1 447 ? -25.383 28.689 21.136 1.00 91.88 447 PHE A CA 1
ATOM 3560 C C . PHE A 1 447 ? -24.363 28.216 22.177 1.00 91.88 447 PHE A C 1
ATOM 3562 O O . PHE A 1 447 ? -24.736 27.588 23.169 1.00 91.88 447 PHE A O 1
ATOM 3569 N N . THR A 1 448 ? -23.086 28.551 21.987 1.00 92.31 448 THR A N 1
ATOM 3570 C CA . THR A 1 448 ? -22.011 28.196 22.923 1.00 92.31 448 THR A CA 1
ATOM 3571 C C . THR A 1 448 ? -22.200 28.884 24.273 1.00 92.31 448 THR A C 1
ATOM 3573 O O . THR A 1 448 ? -22.055 28.241 25.313 1.00 92.31 448 THR A O 1
ATOM 3576 N N . LEU A 1 449 ? -22.553 30.172 24.282 1.00 92.12 449 LEU A N 1
ATOM 3577 C CA . LEU A 1 449 ? -22.798 30.938 25.504 1.00 92.12 449 LEU A CA 1
ATOM 3578 C C . LEU A 1 449 ? -24.052 30.448 26.229 1.00 92.12 449 LEU A C 1
ATOM 3580 O O . LEU A 1 449 ? -24.013 30.290 27.446 1.00 92.12 449 LEU A O 1
ATOM 3584 N N . THR A 1 450 ? -25.133 30.140 25.510 1.00 91.44 450 THR A N 1
ATOM 3585 C CA . THR A 1 450 ? -26.351 29.561 26.094 1.00 91.44 450 THR A CA 1
ATOM 3586 C C . THR A 1 450 ? -26.080 28.179 26.682 1.00 91.44 450 THR A C 1
ATOM 3588 O O . THR A 1 450 ? -26.483 27.909 27.815 1.00 91.44 450 THR A O 1
ATOM 3591 N N . ALA A 1 451 ? -25.348 27.318 25.967 1.00 87.62 451 ALA A N 1
ATOM 3592 C CA . ALA A 1 451 ? -24.926 26.020 26.485 1.00 87.62 451 ALA A CA 1
ATOM 3593 C C . ALA A 1 451 ? -24.045 26.192 27.730 1.00 87.62 451 ALA A C 1
ATOM 3595 O O . ALA A 1 451 ? -24.317 25.583 28.763 1.00 87.62 451 ALA A O 1
ATOM 3596 N N . GLY A 1 452 ? -23.042 27.071 27.676 1.00 88.62 452 GLY A N 1
ATOM 3597 C CA . GLY A 1 452 ? -22.157 27.368 28.801 1.00 88.62 452 GLY A CA 1
ATOM 3598 C C . GLY A 1 452 ? -22.913 27.901 30.018 1.00 88.62 452 GLY A C 1
ATOM 3599 O O . GLY A 1 452 ? -22.681 27.438 31.134 1.00 88.62 452 GLY A O 1
ATOM 3600 N N . TRP A 1 453 ? -23.870 28.807 29.808 1.00 89.25 453 TRP A N 1
ATOM 3601 C CA . TRP A 1 453 ? -24.754 29.326 30.850 1.00 89.25 453 TRP A CA 1
ATOM 3602 C C . TRP A 1 453 ? -25.595 28.206 31.472 1.00 89.25 453 TRP A C 1
ATOM 3604 O O . TRP A 1 453 ? -25.619 28.060 32.696 1.00 89.25 453 TRP A O 1
ATOM 3614 N N . PHE A 1 454 ? -26.205 27.347 30.650 1.00 85.94 454 PHE A N 1
ATOM 3615 C CA . PHE A 1 454 ? -26.958 26.192 31.133 1.00 85.94 454 PHE A CA 1
ATOM 3616 C C . PHE A 1 454 ? -26.073 25.243 31.952 1.00 85.94 454 PHE A C 1
ATOM 3618 O O . PHE A 1 454 ? -26.428 24.906 33.081 1.00 85.94 454 PHE A O 1
ATOM 3625 N N . PHE A 1 455 ? -24.898 24.857 31.446 1.00 83.56 455 PHE A N 1
ATOM 3626 C CA . PHE A 1 455 ? -23.985 23.962 32.159 1.00 83.56 455 PHE A CA 1
ATOM 3627 C C . PHE A 1 455 ? -23.457 24.572 33.469 1.00 83.56 455 PHE A C 1
ATOM 3629 O O . PHE A 1 455 ? -23.275 23.857 34.456 1.00 83.56 455 PHE A O 1
ATOM 3636 N N . PHE A 1 456 ? -23.237 25.887 33.519 1.00 81.88 456 PHE A N 1
ATOM 3637 C CA . PHE A 1 456 ? -22.677 26.542 34.700 1.00 81.88 456 PHE A CA 1
ATOM 3638 C C . PHE A 1 456 ? -23.723 26.844 35.785 1.00 81.88 456 PHE A C 1
ATOM 3640 O O . PHE A 1 456 ? -23.440 26.693 36.980 1.00 81.88 456 PHE A O 1
ATOM 3647 N N . PHE A 1 457 ? -24.937 27.255 35.406 1.00 84.44 457 PHE A N 1
ATOM 3648 C CA . PHE A 1 457 ? -25.968 27.696 36.353 1.00 84.44 457 PHE A CA 1
ATOM 3649 C C . PHE A 1 457 ? -27.023 26.630 36.676 1.00 84.44 457 PHE A C 1
ATOM 3651 O O . PHE A 1 457 ? -27.612 26.685 37.758 1.00 84.44 457 PHE A O 1
ATOM 3658 N N . SER A 1 458 ? -27.226 25.622 35.821 1.00 84.44 458 SER A N 1
ATOM 3659 C CA . SER A 1 458 ? -28.237 24.584 36.054 1.00 84.44 458 SER A CA 1
ATOM 3660 C C . SER A 1 458 ? -27.936 23.748 37.299 1.00 84.44 458 SER A C 1
ATOM 3662 O O . SER A 1 458 ? -26.891 23.101 37.431 1.00 84.44 458 SER A O 1
ATOM 3664 N N . LYS A 1 459 ? -28.912 23.699 38.213 1.00 82.81 459 LYS A N 1
ATOM 3665 C CA . LYS A 1 459 ? -28.865 22.839 39.403 1.00 82.81 459 LYS A CA 1
ATOM 3666 C C . LYS A 1 459 ? -28.801 21.358 39.020 1.00 82.81 459 LYS A C 1
ATOM 3668 O O . LYS A 1 459 ? -28.071 20.605 39.657 1.00 82.81 459 LYS A O 1
ATOM 3673 N N . ILE A 1 460 ? -29.506 20.962 37.957 1.00 79.31 460 ILE A N 1
ATOM 3674 C CA . ILE A 1 460 ? -29.513 19.586 37.437 1.00 79.31 460 ILE A CA 1
ATOM 3675 C C . ILE A 1 460 ? -28.105 19.196 36.981 1.00 79.31 460 ILE A C 1
ATOM 3677 O O . ILE A 1 460 ? -27.616 18.131 37.350 1.00 79.31 460 ILE A O 1
ATOM 3681 N N . VAL A 1 461 ? -27.421 20.086 36.250 1.00 80.38 461 VAL A N 1
ATOM 3682 C CA . VAL A 1 461 ? -26.052 19.843 35.772 1.00 80.38 461 VAL A CA 1
ATOM 3683 C C . VAL A 1 461 ? -25.083 19.698 36.943 1.00 80.38 461 VAL A C 1
ATOM 3685 O O . VAL A 1 461 ? -24.317 18.738 36.984 1.00 80.38 461 VAL A O 1
ATOM 3688 N N . LYS A 1 462 ? -25.127 20.609 37.924 1.00 82.75 462 LYS A N 1
ATOM 3689 C CA . LYS A 1 462 ? -24.250 20.543 39.108 1.00 82.75 462 LYS A CA 1
ATOM 3690 C C . LYS A 1 462 ? -24.415 19.230 39.870 1.00 82.75 462 LYS A C 1
ATOM 3692 O O . LYS A 1 462 ? -23.414 18.627 40.255 1.00 82.75 462 LYS A O 1
ATOM 3697 N N . VAL A 1 463 ? -25.658 18.780 40.058 1.00 82.12 463 VAL A N 1
ATOM 3698 C CA . VAL A 1 463 ? -25.965 17.495 40.704 1.00 82.12 463 VAL A CA 1
ATOM 3699 C C . VAL A 1 463 ? -25.428 16.330 39.871 1.00 82.12 463 VAL A C 1
ATOM 3701 O O . VAL A 1 463 ? -24.734 15.477 40.417 1.00 82.12 463 VAL A O 1
ATOM 3704 N N . ALA A 1 464 ? -25.661 16.324 38.556 1.00 79.00 464 ALA A N 1
ATOM 3705 C CA . ALA A 1 464 ? -25.184 15.268 37.665 1.00 79.00 464 ALA A CA 1
ATOM 3706 C C . ALA A 1 464 ? -23.647 15.175 37.622 1.00 79.00 464 ALA A C 1
ATOM 3708 O O . ALA A 1 464 ? -23.101 14.080 37.735 1.00 79.00 464 ALA A O 1
ATOM 3709 N N . VAL A 1 465 ? -22.925 16.301 37.538 1.00 80.75 465 VAL A N 1
ATOM 3710 C CA . VAL A 1 465 ? -21.449 16.315 37.593 1.00 80.75 465 VAL A CA 1
ATOM 3711 C C . VAL A 1 465 ? -20.947 15.821 38.949 1.00 80.75 465 VAL A C 1
ATOM 3713 O O . VAL A 1 465 ? -20.010 15.025 39.000 1.00 80.75 465 VAL A O 1
ATOM 3716 N N . GLN A 1 466 ? -21.570 16.249 40.050 1.00 81.69 466 GLN A N 1
ATOM 3717 C CA . GLN A 1 466 ? -21.187 15.782 41.381 1.00 81.69 466 GLN A CA 1
ATOM 3718 C C . GLN A 1 466 ? -21.423 14.273 41.536 1.00 81.69 466 GLN A C 1
ATOM 3720 O O . GLN A 1 466 ? -20.566 13.586 42.090 1.00 81.69 466 GLN A O 1
ATOM 3725 N N . HIS A 1 467 ? -22.523 13.747 40.990 1.00 77.06 467 HIS A N 1
ATOM 3726 C CA . HIS A 1 467 ? -22.784 12.308 40.927 1.00 77.06 467 HIS A CA 1
ATOM 3727 C C . HIS A 1 467 ? -21.764 11.562 40.073 1.00 77.06 467 HIS A C 1
ATOM 3729 O O . HIS A 1 467 ? -21.259 10.529 40.496 1.00 77.06 467 HIS A O 1
ATOM 3735 N N . LEU A 1 468 ? -21.371 12.109 38.925 1.00 77.81 468 LEU A N 1
ATOM 3736 C CA . LEU A 1 468 ? -20.363 11.501 38.057 1.00 77.81 468 LEU A CA 1
ATOM 3737 C C . LEU A 1 468 ? -18.964 11.427 38.703 1.00 77.81 468 LEU A C 1
ATOM 3739 O O . LEU A 1 468 ? -18.139 10.591 38.317 1.00 77.81 468 LEU A O 1
ATOM 3743 N N . ILE A 1 469 ? -18.693 12.315 39.664 1.00 79.44 469 ILE A N 1
ATOM 3744 C CA . ILE A 1 469 ? -17.487 12.313 40.503 1.00 79.44 469 ILE A CA 1
ATOM 3745 C C . ILE A 1 469 ? -17.625 11.306 41.657 1.00 79.44 469 ILE A C 1
ATOM 3747 O O . ILE A 1 469 ? -16.638 10.652 42.008 1.00 79.44 469 ILE A O 1
ATOM 3751 N N . SER A 1 470 ? -18.814 11.188 42.259 1.00 74.62 470 SER A N 1
ATOM 3752 C CA . SER A 1 470 ? -19.047 10.341 43.436 1.00 74.62 470 SER A CA 1
ATOM 3753 C C . SER A 1 470 ? -19.322 8.873 43.110 1.00 74.62 470 SER A C 1
ATOM 3755 O O . SER A 1 470 ? -18.936 8.008 43.895 1.00 74.62 470 SER A O 1
ATOM 3757 N N . GLU A 1 471 ? -19.962 8.573 41.980 1.00 66.62 471 GLU A N 1
ATOM 3758 C CA . GLU A 1 471 ? -20.275 7.210 41.560 1.00 66.62 471 GLU A CA 1
ATOM 3759 C C . GLU A 1 471 ? -19.227 6.643 40.587 1.00 66.62 471 GLU A C 1
ATOM 3761 O O . GLU A 1 471 ? -18.910 7.257 39.561 1.00 66.62 471 GLU A O 1
ATOM 3766 N N . PRO A 1 472 ? -18.688 5.440 40.854 1.00 59.41 472 PRO A N 1
ATOM 3767 C CA . PRO A 1 472 ? -17.772 4.782 39.942 1.00 59.41 472 PRO A CA 1
ATOM 3768 C C . PRO A 1 472 ? -18.555 4.146 38.782 1.00 59.41 472 PRO A C 1
ATOM 3770 O O . PRO A 1 472 ? -19.013 3.010 38.879 1.00 59.41 472 PRO A O 1
ATOM 3773 N N . GLY A 1 473 ? -18.674 4.864 37.662 1.00 62.69 473 GLY A N 1
ATOM 3774 C CA . GLY A 1 473 ? -19.045 4.265 36.373 1.00 62.69 473 GLY A CA 1
ATOM 3775 C C . GLY A 1 473 ? -18.019 3.219 35.889 1.00 62.69 473 GLY A C 1
ATOM 3776 O O . GLY A 1 473 ? -17.059 2.904 36.608 1.00 62.69 473 GLY A O 1
ATOM 3777 N N . PRO A 1 474 ? -18.173 2.677 34.664 1.00 66.19 474 PRO A N 1
ATOM 3778 C CA . PRO A 1 474 ? -17.181 1.781 34.074 1.00 66.19 474 PRO A CA 1
ATOM 3779 C C . PRO A 1 474 ? -15.772 2.390 34.148 1.00 66.19 474 PRO A C 1
ATOM 3781 O O . PRO A 1 474 ? -15.542 3.539 33.774 1.00 66.19 474 PRO A O 1
ATOM 3784 N N . ARG A 1 475 ? -14.806 1.631 34.679 1.00 72.38 475 ARG A N 1
ATOM 3785 C CA . ARG A 1 475 ? -13.402 2.067 34.795 1.00 72.38 475 ARG A CA 1
ATOM 3786 C C . ARG A 1 475 ? -12.665 1.810 33.482 1.00 72.38 475 ARG A C 1
ATOM 3788 O O . ARG A 1 475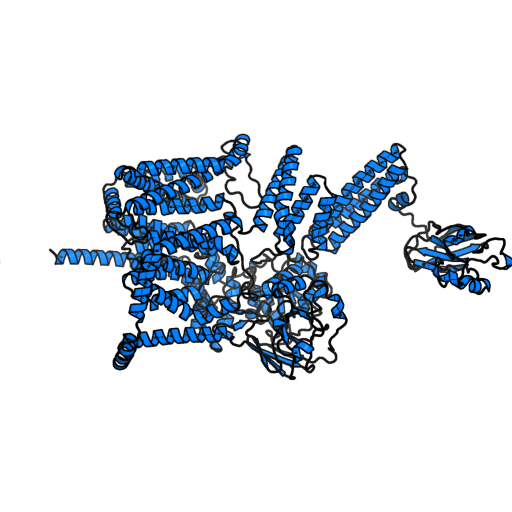 ? -11.852 0.894 33.401 1.00 72.38 475 ARG A O 1
ATOM 3795 N N . THR A 1 476 ? -13.015 2.560 32.448 1.00 82.25 476 THR A N 1
ATOM 3796 C CA . THR A 1 476 ? -12.553 2.360 31.062 1.00 82.25 476 THR A CA 1
ATOM 3797 C C . THR A 1 476 ? -11.488 3.365 30.632 1.00 82.25 476 THR A C 1
ATOM 3799 O O . THR A 1 476 ? -10.639 3.010 29.820 1.00 82.25 476 THR A O 1
ATOM 3802 N N . PHE A 1 477 ? -11.445 4.559 31.241 1.00 83.56 477 PHE A N 1
ATOM 3803 C CA . PHE A 1 477 ? -10.506 5.638 30.893 1.00 83.56 477 PHE A CA 1
ATOM 3804 C C . PHE A 1 477 ? -9.051 5.172 30.722 1.00 83.56 477 PHE A C 1
ATOM 3806 O O . PHE A 1 477 ? -8.458 5.405 29.676 1.00 83.56 477 PHE A O 1
ATOM 3813 N N . GLY A 1 478 ? -8.474 4.487 31.718 1.00 80.50 478 GLY A N 1
ATOM 3814 C CA . GLY A 1 478 ? -7.074 4.044 31.655 1.00 80.50 478 GLY A CA 1
ATOM 3815 C C . GLY A 1 478 ? -6.806 3.015 30.551 1.00 80.50 478 GLY A C 1
ATOM 3816 O O . GLY A 1 478 ? -5.721 2.995 29.979 1.00 80.50 478 GLY A O 1
ATOM 3817 N N . ILE A 1 479 ? -7.808 2.199 30.211 1.00 89.44 479 ILE A N 1
ATOM 3818 C CA . ILE A 1 479 ? -7.716 1.196 29.144 1.00 89.44 479 ILE A CA 1
ATOM 3819 C C . ILE A 1 479 ? -7.813 1.890 27.780 1.00 89.44 479 ILE A C 1
ATOM 3821 O O . ILE A 1 479 ? -6.991 1.626 26.910 1.00 89.44 479 ILE A O 1
ATOM 3825 N N . TYR A 1 480 ? -8.756 2.824 27.610 1.00 91.81 480 TYR A N 1
ATOM 3826 C CA . TYR A 1 480 ? -8.876 3.643 26.400 1.00 91.81 480 TYR A CA 1
ATOM 3827 C C . TYR A 1 480 ? -7.635 4.503 26.155 1.00 91.81 480 TYR A C 1
ATOM 3829 O O . TYR A 1 480 ? -7.111 4.510 25.046 1.00 91.81 480 TYR A O 1
ATOM 3837 N N . ALA A 1 481 ? -7.119 5.173 27.188 1.00 89.19 481 ALA A N 1
ATOM 3838 C CA . ALA A 1 481 ? -5.892 5.958 27.097 1.00 89.19 481 ALA A CA 1
ATOM 3839 C C . ALA A 1 481 ? -4.683 5.080 26.735 1.00 89.19 481 ALA A C 1
ATOM 3841 O O . ALA A 1 481 ? -3.881 5.465 25.887 1.00 89.19 481 ALA A O 1
ATOM 3842 N N . GLY A 1 482 ? -4.584 3.883 27.328 1.00 90.94 482 GLY A N 1
ATOM 3843 C CA . GLY A 1 482 ? -3.565 2.896 26.973 1.00 90.94 482 GLY A CA 1
ATOM 3844 C C . GLY A 1 482 ? -3.675 2.427 25.521 1.00 90.94 482 GLY A C 1
ATOM 3845 O O . GLY A 1 482 ? -2.658 2.345 24.840 1.00 90.94 482 GLY A O 1
ATOM 3846 N N . LEU A 1 483 ? -4.893 2.189 25.024 1.00 94.44 483 LEU A N 1
ATOM 3847 C CA . LEU A 1 483 ? -5.132 1.809 23.630 1.00 94.44 483 LEU A CA 1
ATOM 3848 C C . LEU A 1 483 ? -4.773 2.946 22.663 1.00 94.44 483 LEU A C 1
ATOM 3850 O O . LEU A 1 483 ? -4.090 2.692 21.678 1.00 94.44 483 LEU A O 1
ATOM 3854 N N . ILE A 1 484 ? -5.162 4.194 22.958 1.00 94.75 484 ILE A N 1
ATOM 3855 C CA . ILE A 1 484 ? -4.764 5.368 22.162 1.00 94.75 484 ILE A CA 1
ATOM 3856 C C . ILE A 1 484 ? -3.239 5.464 22.108 1.00 94.75 484 ILE A C 1
ATOM 3858 O O . ILE A 1 484 ? -2.668 5.562 21.025 1.00 94.75 484 ILE A O 1
ATOM 3862 N N . PHE A 1 485 ? -2.575 5.402 23.264 1.00 92.69 485 PHE A N 1
ATOM 3863 C CA . PHE A 1 485 ? -1.121 5.488 23.340 1.00 92.69 485 PHE A CA 1
ATOM 3864 C C . PHE A 1 485 ? -0.436 4.335 22.595 1.00 92.69 485 PHE A C 1
ATOM 3866 O O . PHE A 1 485 ? 0.506 4.573 21.845 1.00 92.69 485 PHE A O 1
ATOM 3873 N N . GLY A 1 486 ? -0.943 3.107 22.734 1.00 94.88 486 GLY A N 1
ATOM 3874 C CA . GLY A 1 486 ? -0.456 1.936 22.008 1.00 94.88 486 GLY A CA 1
ATOM 3875 C C . GLY A 1 486 ? -0.614 2.079 20.494 1.00 94.88 486 GLY A C 1
ATOM 3876 O O . GLY A 1 486 ? 0.349 1.871 19.766 1.00 94.88 486 GLY A O 1
ATOM 3877 N N . CYS A 1 487 ? -1.781 2.505 20.005 1.00 95.19 487 CYS A N 1
ATOM 3878 C CA . CYS A 1 487 ? -2.000 2.751 18.578 1.00 95.19 487 CYS A CA 1
ATOM 3879 C C . CYS A 1 487 ? -1.099 3.870 18.036 1.00 95.19 487 CYS A C 1
ATOM 3881 O O . CYS A 1 487 ? -0.566 3.731 16.940 1.00 95.19 487 CYS A O 1
ATOM 3883 N N . VAL A 1 488 ? -0.873 4.947 18.798 1.00 92.88 488 VAL A N 1
ATOM 3884 C CA . VAL A 1 488 ? 0.085 6.005 18.426 1.00 92.88 488 VAL A CA 1
ATOM 3885 C C . VAL A 1 488 ? 1.516 5.462 18.396 1.00 92.88 488 VAL A C 1
ATOM 3887 O O . VAL A 1 488 ? 2.265 5.768 17.471 1.00 92.88 488 VAL A O 1
ATOM 3890 N N . ALA A 1 489 ? 1.901 4.619 19.356 1.00 93.62 489 ALA A N 1
ATOM 3891 C CA . ALA A 1 489 ? 3.214 3.986 19.358 1.00 93.62 489 ALA A CA 1
ATOM 3892 C C . ALA A 1 489 ? 3.414 3.094 18.128 1.00 93.62 489 ALA A C 1
ATOM 3894 O O . ALA A 1 489 ? 4.429 3.219 17.449 1.00 93.62 489 ALA A O 1
ATOM 3895 N N . ILE A 1 490 ? 2.427 2.262 17.786 1.00 93.44 490 ILE A N 1
ATOM 3896 C CA . ILE A 1 490 ? 2.482 1.420 16.587 1.00 93.44 490 ILE A CA 1
ATOM 3897 C C . ILE A 1 490 ? 2.430 2.258 15.304 1.00 93.44 490 ILE A C 1
ATOM 3899 O O . ILE A 1 490 ? 3.146 1.934 14.364 1.00 93.44 490 ILE A O 1
ATOM 3903 N N . TYR A 1 491 ? 1.679 3.361 15.258 1.00 91.31 491 TYR A N 1
ATOM 3904 C CA . TYR A 1 491 ? 1.697 4.293 14.123 1.00 91.31 491 TYR A CA 1
ATOM 3905 C C . TYR A 1 491 ? 3.127 4.766 13.811 1.00 91.31 491 TYR A C 1
ATOM 3907 O O . TYR A 1 491 ? 3.582 4.660 12.677 1.00 91.31 491 TYR A O 1
ATOM 3915 N N . PHE A 1 492 ? 3.884 5.204 14.822 1.00 89.00 492 PHE A N 1
ATOM 3916 C CA . PHE A 1 492 ? 5.285 5.596 14.625 1.00 89.00 492 PHE A CA 1
ATOM 3917 C C . PHE A 1 492 ? 6.229 4.399 14.433 1.00 89.00 492 PHE A C 1
ATOM 3919 O O . PHE A 1 492 ? 7.193 4.498 13.676 1.00 89.00 492 PHE A O 1
ATOM 3926 N N . GLY A 1 493 ? 5.945 3.264 15.074 1.00 90.00 493 GLY A N 1
ATOM 3927 C CA . GLY A 1 493 ? 6.728 2.033 14.962 1.00 90.00 493 GLY A CA 1
ATOM 3928 C C . GLY A 1 493 ? 6.549 1.274 13.647 1.00 90.00 493 GLY A C 1
ATOM 3929 O O . GLY A 1 493 ? 7.415 0.483 13.284 1.00 90.00 493 GLY A O 1
ATOM 3930 N N . SER A 1 494 ? 5.470 1.537 12.905 1.00 89.06 494 SER A N 1
ATOM 3931 C CA . SER A 1 494 ? 5.148 0.889 11.624 1.00 89.06 494 SER A CA 1
ATOM 3932 C C . SER A 1 494 ? 6.243 1.071 10.574 1.00 89.06 494 SER A C 1
ATOM 3934 O O . SER A 1 494 ? 6.410 0.210 9.715 1.00 89.06 494 SER A O 1
ATOM 3936 N N . HIS A 1 495 ? 7.041 2.138 10.701 1.00 85.56 495 HIS A N 1
ATOM 3937 C CA . HIS A 1 495 ? 8.250 2.354 9.912 1.00 85.56 495 HIS A CA 1
ATOM 3938 C C . HIS A 1 495 ? 9.221 1.169 9.978 1.00 85.56 495 HIS A C 1
ATOM 3940 O O . HIS A 1 495 ? 9.691 0.721 8.942 1.00 85.56 495 HIS A O 1
ATOM 3946 N N . PHE A 1 496 ? 9.482 0.628 11.169 1.00 85.69 496 PHE A N 1
ATOM 3947 C CA . PHE A 1 496 ? 10.440 -0.469 11.353 1.00 85.69 496 PHE A CA 1
ATOM 3948 C C . PHE A 1 496 ? 9.906 -1.819 10.866 1.00 85.69 496 PHE A C 1
ATOM 3950 O O . PHE A 1 496 ? 10.669 -2.759 10.688 1.00 85.69 496 PHE A O 1
ATOM 3957 N N . LEU A 1 497 ? 8.590 -1.919 10.667 1.00 80.81 497 LEU A N 1
ATOM 3958 C CA . LEU A 1 497 ? 7.921 -3.124 10.181 1.00 80.81 497 LEU A CA 1
ATOM 3959 C C . LEU A 1 497 ? 7.602 -3.054 8.679 1.00 80.81 497 LEU A C 1
ATOM 3961 O O . LEU A 1 497 ? 7.060 -4.023 8.142 1.00 80.81 497 LEU A O 1
ATOM 3965 N N . ASN A 1 498 ? 7.885 -1.920 8.020 1.00 79.50 498 ASN A N 1
ATOM 3966 C CA . ASN A 1 498 ? 7.497 -1.615 6.640 1.00 79.50 498 ASN A CA 1
ATOM 3967 C C . ASN A 1 498 ? 6.012 -1.926 6.355 1.00 79.50 498 ASN A C 1
ATOM 3969 O O . ASN A 1 498 ? 5.679 -2.596 5.378 1.00 79.50 498 ASN A O 1
ATOM 3973 N N . ILE A 1 499 ? 5.118 -1.473 7.244 1.00 83.50 499 ILE A N 1
ATOM 3974 C CA . ILE A 1 499 ? 3.656 -1.628 7.116 1.00 83.50 499 ILE A CA 1
ATOM 3975 C C . ILE A 1 499 ? 2.950 -0.262 7.042 1.00 83.50 499 ILE A C 1
ATOM 3977 O O . ILE A 1 499 ? 3.518 0.734 7.496 1.00 83.50 499 ILE A O 1
ATOM 3981 N N . PRO A 1 500 ? 1.703 -0.188 6.532 1.00 85.12 500 PRO A N 1
ATOM 3982 C CA . PRO A 1 500 ? 0.950 1.063 6.465 1.00 85.12 500 PRO A CA 1
ATOM 3983 C C . PRO A 1 500 ? 0.628 1.622 7.859 1.00 85.12 500 PRO A C 1
ATOM 3985 O O . PRO A 1 500 ? -0.161 1.042 8.610 1.00 85.12 500 PRO A O 1
ATOM 3988 N N . ASP A 1 501 ? 1.200 2.778 8.193 1.00 86.00 501 ASP A N 1
ATOM 3989 C CA . ASP A 1 501 ? 1.056 3.397 9.518 1.00 86.00 501 ASP A CA 1
ATOM 3990 C C . ASP A 1 501 ? -0.362 3.919 9.790 1.00 86.00 501 ASP A C 1
ATOM 3992 O O . ASP A 1 501 ? -0.899 3.792 10.893 1.00 86.00 501 ASP A O 1
ATOM 3996 N N . ILE A 1 502 ? -1.017 4.454 8.765 1.00 85.69 502 ILE A N 1
ATOM 3997 C CA . ILE A 1 502 ? -2.301 5.147 8.880 1.00 85.69 502 ILE A CA 1
ATOM 3998 C C . ILE A 1 502 ? -3.438 4.274 9.440 1.00 85.69 502 ILE A C 1
ATOM 4000 O O . ILE A 1 502 ? -4.390 4.781 10.036 1.00 85.69 502 ILE A O 1
ATOM 4004 N N . ARG A 1 503 ? -3.295 2.948 9.334 1.00 88.94 503 ARG A N 1
ATOM 4005 C CA . ARG A 1 503 ? -4.252 1.919 9.774 1.00 88.94 503 ARG A CA 1
ATOM 4006 C C . ARG A 1 503 ? -4.536 1.924 11.273 1.00 88.94 503 ARG A C 1
ATOM 4008 O O . ARG A 1 503 ? -5.531 1.338 11.703 1.00 88.94 503 ARG A O 1
ATOM 4015 N N . PHE A 1 504 ? -3.687 2.580 12.060 1.00 92.25 504 PHE A N 1
ATOM 4016 C CA . PHE A 1 504 ? -3.823 2.677 13.513 1.00 92.25 504 PHE A CA 1
ATOM 4017 C C . PHE A 1 504 ? -4.561 3.942 13.977 1.00 92.25 504 PHE A C 1
ATOM 4019 O O . PHE A 1 504 ? -4.880 4.050 15.161 1.00 92.25 504 PHE A O 1
ATOM 4026 N N . LEU A 1 505 ? -4.903 4.872 13.073 1.00 90.44 505 LEU A N 1
ATOM 4027 C CA . LEU A 1 505 ? -5.679 6.071 13.418 1.00 90.44 505 LEU A CA 1
ATOM 4028 C C . LEU A 1 505 ? -7.196 5.840 13.557 1.00 90.44 505 LEU A C 1
ATOM 4030 O O . LEU A 1 505 ? -7.767 6.413 14.488 1.00 90.44 505 LEU A O 1
ATOM 4034 N N . PRO A 1 506 ? -7.880 5.014 12.735 1.00 93.44 506 PRO A N 1
ATOM 4035 C CA . PRO A 1 506 ? -9.317 4.779 12.908 1.00 93.44 506 PRO A CA 1
ATOM 4036 C C . PRO A 1 506 ? -9.702 4.240 14.302 1.00 93.44 506 PRO A C 1
ATOM 4038 O O . PRO A 1 506 ? -10.652 4.765 14.890 1.00 93.44 506 PRO A O 1
ATOM 4041 N N . PRO A 1 507 ? -8.958 3.294 14.921 1.00 95.31 507 PRO A N 1
ATOM 4042 C CA . PRO A 1 507 ? -9.206 2.879 16.302 1.00 95.31 507 PRO A CA 1
ATOM 4043 C C . PRO A 1 507 ? -9.000 4.010 17.315 1.00 95.31 507 PRO A C 1
ATOM 4045 O O . PRO A 1 507 ? -9.763 4.104 18.274 1.00 95.31 507 PRO A O 1
ATOM 4048 N N . VAL A 1 508 ? -8.016 4.895 17.101 1.00 94.50 508 VAL A N 1
ATOM 4049 C CA . VAL A 1 508 ? -7.818 6.090 17.943 1.00 94.50 508 VAL A CA 1
ATOM 4050 C C . VAL A 1 508 ? -9.036 7.001 17.846 1.00 94.50 508 VAL A C 1
ATOM 4052 O O . VAL A 1 508 ? -9.614 7.348 18.874 1.00 94.50 508 VAL A O 1
ATOM 4055 N N . LEU A 1 509 ? -9.472 7.338 16.628 1.00 93.44 509 LEU A N 1
ATOM 4056 C CA . LEU A 1 509 ? -10.644 8.183 16.399 1.00 93.44 509 LEU A CA 1
ATOM 4057 C C . LEU A 1 509 ? -11.904 7.586 17.039 1.00 93.44 509 LEU A C 1
ATOM 4059 O O . LEU A 1 509 ? -12.640 8.295 17.725 1.00 93.44 509 LEU A O 1
ATOM 4063 N N . PHE A 1 510 ? -12.124 6.281 16.877 1.00 94.88 510 PHE A N 1
ATOM 4064 C CA . PHE A 1 510 ? -13.257 5.590 17.488 1.00 94.88 510 PHE A CA 1
ATOM 4065 C C . PHE A 1 510 ? -13.233 5.660 19.008 1.00 94.88 510 PHE A C 1
ATOM 4067 O O . PHE A 1 510 ? -14.232 6.033 19.620 1.00 94.88 510 PHE A O 1
ATOM 4074 N N . VAL A 1 511 ? -12.088 5.382 19.630 1.00 95.06 511 VAL A N 1
ATOM 4075 C CA . VAL A 1 511 ? -11.958 5.464 21.087 1.00 95.06 511 VAL A CA 1
ATOM 4076 C C . VAL A 1 511 ? -12.144 6.899 21.586 1.00 95.06 511 VAL A C 1
ATOM 4078 O O . VAL A 1 511 ? -12.805 7.086 22.603 1.00 95.06 511 VAL A O 1
ATOM 4081 N N . LEU A 1 512 ? -11.650 7.919 20.878 1.00 94.44 512 LEU A N 1
ATOM 4082 C CA . LEU A 1 512 ? -11.888 9.327 21.235 1.00 94.44 512 LEU A CA 1
ATOM 4083 C C . LEU A 1 512 ? -13.379 9.685 21.201 1.00 94.44 512 LEU A C 1
ATOM 4085 O O . LEU A 1 512 ? -13.878 10.333 22.123 1.00 94.44 512 LEU A O 1
ATOM 4089 N N . ILE A 1 513 ? -14.094 9.231 20.168 1.00 92.44 513 ILE A N 1
ATOM 4090 C CA . ILE A 1 513 ? -15.548 9.397 20.036 1.00 92.44 513 ILE A CA 1
ATOM 4091 C C . ILE A 1 513 ? -16.260 8.698 21.199 1.00 92.44 513 ILE A C 1
ATOM 4093 O O . ILE A 1 513 ? -17.121 9.304 21.839 1.00 92.44 513 ILE A O 1
ATOM 4097 N N . LEU A 1 514 ? -15.870 7.466 21.542 1.00 91.50 514 LEU A N 1
ATOM 4098 C CA . LEU A 1 514 ? -16.428 6.761 22.697 1.00 91.50 514 LEU A CA 1
ATOM 4099 C C . LEU A 1 514 ? -16.120 7.479 24.017 1.00 91.50 514 LEU A C 1
ATOM 4101 O O . LEU A 1 514 ? -17.015 7.641 24.838 1.00 91.50 514 LEU A O 1
ATOM 4105 N N . MET A 1 515 ? -14.901 7.965 24.240 1.00 90.56 515 MET A N 1
ATOM 4106 C CA . MET A 1 515 ? -14.567 8.711 25.458 1.00 90.56 515 MET A CA 1
ATOM 4107 C C . MET A 1 515 ? -15.417 9.984 25.579 1.00 90.56 515 MET A C 1
ATOM 4109 O O . MET A 1 515 ? -15.972 10.269 26.638 1.00 90.56 515 MET A O 1
ATOM 4113 N N . PHE A 1 516 ? -15.590 10.740 24.498 1.00 90.25 516 PHE A N 1
ATOM 4114 C CA . PHE A 1 516 ? -16.370 11.975 24.553 1.00 90.25 516 PHE A CA 1
ATOM 4115 C C . PHE A 1 516 ? -17.885 11.727 24.679 1.00 90.25 516 PHE A C 1
ATOM 4117 O O . PHE A 1 516 ? -18.556 12.333 25.522 1.00 90.25 516 PHE A O 1
ATOM 4124 N N . PHE A 1 517 ? -18.453 10.823 23.877 1.00 88.44 517 PHE A N 1
ATOM 4125 C CA . PHE A 1 517 ? -19.900 10.592 23.869 1.00 88.44 517 PHE A CA 1
ATOM 4126 C C . PHE A 1 517 ? -20.367 9.574 24.908 1.00 88.44 517 PHE A C 1
ATOM 4128 O O . PHE A 1 517 ? -21.446 9.762 25.460 1.00 88.44 517 PHE A O 1
ATOM 4135 N N . ALA A 1 518 ? -19.592 8.536 25.229 1.00 84.56 518 ALA A N 1
ATOM 4136 C CA . ALA A 1 518 ? -19.976 7.532 26.224 1.00 84.56 518 ALA A CA 1
ATOM 4137 C C . ALA A 1 518 ? -19.537 7.912 27.649 1.00 84.56 518 ALA A C 1
ATOM 4139 O O . ALA A 1 518 ? -20.379 7.950 28.553 1.00 84.56 518 ALA A O 1
ATOM 4140 N N . ASP A 1 519 ? -18.255 8.237 27.868 1.00 81.56 519 ASP A N 1
ATOM 4141 C CA . ASP A 1 519 ? -17.731 8.511 29.222 1.00 81.56 519 ASP A CA 1
ATOM 4142 C C . ASP A 1 519 ? -18.114 9.891 29.761 1.00 81.56 519 ASP A C 1
ATOM 4144 O O . ASP A 1 519 ? -18.318 10.038 30.970 1.00 81.56 519 ASP A O 1
ATOM 4148 N N . VAL A 1 520 ? -18.231 10.894 28.887 1.00 85.44 520 VAL A N 1
ATOM 4149 C CA . VAL A 1 520 ? -18.556 12.269 29.292 1.00 85.44 520 VAL A CA 1
ATOM 4150 C C . VAL A 1 520 ? -20.036 12.565 29.050 1.00 85.44 520 VAL A C 1
ATOM 4152 O O . VAL A 1 520 ? -20.813 12.640 30.002 1.00 85.44 520 VAL A O 1
ATOM 4155 N N . SER A 1 521 ? -20.454 12.690 27.788 1.00 84.56 521 SER A N 1
ATOM 4156 C CA . SER A 1 521 ? -21.774 13.241 27.432 1.00 84.56 521 SER A CA 1
ATOM 4157 C C . SER A 1 521 ? -22.941 12.314 27.792 1.00 84.56 521 SER A C 1
ATOM 4159 O O . SER A 1 521 ? -23.906 12.717 28.440 1.00 84.56 521 SER A O 1
ATOM 4161 N N . GLY A 1 522 ? -22.862 11.046 27.404 1.00 84.06 522 GLY A N 1
ATOM 4162 C CA . GLY A 1 522 ? -23.912 10.064 27.647 1.00 84.06 522 GLY A CA 1
ATOM 4163 C C . GLY A 1 522 ? -23.988 9.651 29.115 1.00 84.06 522 GLY A C 1
ATOM 4164 O O . GLY A 1 522 ? -25.082 9.470 29.646 1.00 84.06 522 GLY A O 1
ATOM 4165 N N . SER A 1 523 ? -22.846 9.573 29.806 1.00 79.56 523 SER A N 1
ATOM 4166 C CA . SER A 1 523 ? -22.833 9.352 31.254 1.00 79.56 523 SER A CA 1
ATOM 4167 C C . SER A 1 523 ? -23.456 10.535 31.997 1.00 79.56 523 SER A C 1
ATOM 4169 O O . SER A 1 523 ? -24.227 10.316 32.927 1.00 79.56 523 SER A O 1
ATOM 4171 N N . PHE A 1 524 ? -23.225 11.773 31.553 1.00 82.94 524 PHE A N 1
ATOM 4172 C CA . PHE A 1 524 ? -23.938 12.942 32.071 1.00 82.94 524 PHE A CA 1
ATOM 4173 C C . PHE A 1 524 ? -25.461 12.816 31.882 1.00 82.94 524 PHE A C 1
ATOM 4175 O O . PHE A 1 524 ? -26.211 12.959 32.848 1.00 82.94 524 PHE A O 1
ATOM 4182 N N . LEU A 1 525 ? -25.919 12.458 30.676 1.00 85.12 525 LEU A N 1
ATOM 4183 C CA . LEU A 1 525 ? -27.344 12.251 30.386 1.00 85.12 525 LEU A CA 1
ATOM 4184 C C . LEU A 1 525 ? -27.954 11.101 31.192 1.00 85.12 525 LEU A C 1
ATOM 4186 O O . LEU A 1 525 ? -29.113 11.194 31.583 1.00 85.12 525 LEU A O 1
ATOM 4190 N N . SER A 1 526 ? -27.202 10.035 31.480 1.00 83.62 526 SER A N 1
ATOM 4191 C CA . SER A 1 526 ? -27.711 8.846 32.184 1.00 83.62 526 SER A CA 1
ATOM 4192 C C . SER A 1 526 ? -28.278 9.141 33.582 1.00 83.62 526 SER A C 1
ATOM 4194 O O . SER A 1 526 ? -29.082 8.358 34.087 1.00 83.62 526 SER A O 1
ATOM 4196 N N . TRP A 1 527 ? -27.921 10.293 34.160 1.00 79.62 527 TRP A N 1
ATOM 4197 C CA . TRP A 1 527 ? -28.399 10.787 35.455 1.00 79.62 527 TRP A CA 1
ATOM 4198 C C . TRP A 1 527 ? -29.585 11.757 35.366 1.00 79.62 527 TRP A C 1
ATOM 4200 O O . TRP A 1 527 ? -30.103 12.196 36.393 1.00 79.62 527 TRP A O 1
ATOM 4210 N N . CYS A 1 528 ? -30.038 12.103 34.161 1.00 83.56 528 CYS A N 1
ATOM 4211 C CA . CYS A 1 528 ? -31.222 12.931 33.955 1.00 83.56 528 CYS A CA 1
ATOM 4212 C C . CYS A 1 528 ? -32.530 12.111 34.053 1.00 83.56 528 CYS A C 1
ATOM 4214 O O . CYS A 1 528 ? -32.520 10.881 33.918 1.00 83.56 528 CYS A O 1
ATOM 4216 N N . PRO A 1 529 ? -33.695 12.768 34.241 1.00 86.31 529 PRO A N 1
ATOM 4217 C CA . PRO A 1 529 ? -34.998 12.101 34.191 1.00 86.31 529 PRO A CA 1
ATOM 4218 C C . PRO A 1 529 ? -35.193 11.293 32.898 1.00 86.31 529 PRO A C 1
ATOM 4220 O O . PRO A 1 529 ? -34.686 11.677 31.846 1.00 86.31 529 PRO A O 1
ATOM 4223 N N . VAL A 1 530 ? -35.954 10.190 32.954 1.00 87.62 530 VAL A N 1
ATOM 4224 C CA . VAL A 1 530 ? -36.129 9.265 31.810 1.00 87.62 530 VAL A CA 1
ATOM 4225 C C . VAL A 1 530 ? -36.573 9.971 30.523 1.00 87.62 530 VAL A C 1
ATOM 4227 O O . VAL A 1 530 ? -36.004 9.701 29.472 1.00 87.62 530 VAL A O 1
ATOM 4230 N N . ASN A 1 531 ? -37.479 10.948 30.611 1.00 88.62 531 ASN A N 1
ATOM 4231 C CA . ASN A 1 531 ? -37.938 11.715 29.449 1.00 88.62 531 ASN A CA 1
ATOM 4232 C C . ASN A 1 531 ? -36.788 12.494 28.789 1.00 88.62 531 ASN A C 1
ATOM 4234 O O . ASN A 1 531 ? -36.662 12.491 27.572 1.00 88.62 531 ASN A O 1
ATOM 4238 N N . VAL A 1 532 ? -35.899 13.099 29.586 1.00 89.19 532 VAL A N 1
ATOM 4239 C CA . VAL A 1 532 ? -34.722 13.827 29.081 1.00 89.19 532 VAL A CA 1
ATOM 4240 C C . VAL A 1 532 ? -33.723 12.865 28.441 1.00 89.19 532 VAL A C 1
ATOM 4242 O O . VAL A 1 532 ? -33.126 13.196 27.421 1.00 89.19 532 VAL A O 1
ATOM 4245 N N . ARG A 1 533 ? -33.560 11.661 29.001 1.00 91.38 533 ARG A N 1
ATOM 4246 C CA . ARG A 1 533 ? -32.690 10.620 28.430 1.00 91.38 533 ARG A CA 1
ATOM 4247 C C . ARG A 1 533 ? -33.198 10.136 27.076 1.00 91.38 533 ARG A C 1
ATOM 4249 O O . ARG A 1 533 ? -32.406 10.041 26.146 1.00 91.38 533 ARG A O 1
ATOM 4256 N N . ILE A 1 534 ? -34.502 9.879 26.967 1.00 94.12 534 ILE A N 1
ATOM 4257 C CA . ILE A 1 534 ? -35.155 9.459 25.719 1.00 94.12 534 ILE A CA 1
ATOM 4258 C C . ILE A 1 534 ? -35.046 10.557 24.664 1.00 94.12 534 ILE A C 1
ATOM 4260 O O . ILE A 1 534 ? -34.516 10.301 23.584 1.00 94.12 534 ILE A O 1
ATOM 4264 N N . SER A 1 535 ? -35.459 11.785 24.985 1.00 93.44 535 SER A N 1
ATOM 4265 C CA . SER A 1 535 ? -35.363 12.909 24.049 1.00 93.44 535 SER A CA 1
ATOM 4266 C C . SER A 1 535 ? -33.915 13.194 23.656 1.00 93.44 535 SER A C 1
ATOM 4268 O O . SER A 1 535 ? -33.636 13.413 22.484 1.00 93.44 535 SER A O 1
ATOM 4270 N N . GLY A 1 536 ? -32.977 13.131 24.605 1.00 92.19 536 GLY A N 1
ATOM 4271 C CA . GLY A 1 536 ? -31.551 13.309 24.340 1.00 92.19 536 GLY A CA 1
ATOM 4272 C C . GLY A 1 536 ? -30.992 12.248 23.391 1.00 92.19 536 GLY A C 1
ATOM 4273 O O . GLY A 1 536 ? -30.301 12.596 22.438 1.00 92.19 536 GLY A O 1
ATOM 4274 N N . ALA A 1 537 ? -31.329 10.971 23.601 1.00 94.88 537 ALA A N 1
ATOM 4275 C CA . ALA A 1 537 ? -30.921 9.878 22.718 1.00 94.88 537 ALA A CA 1
ATOM 4276 C C . ALA A 1 537 ? -31.505 10.028 21.306 1.00 94.88 537 ALA A C 1
ATOM 4278 O O . ALA A 1 537 ? -30.779 9.874 20.322 1.00 94.88 537 ALA A O 1
ATOM 4279 N N . ALA A 1 538 ? -32.796 10.360 21.208 1.00 96.62 538 ALA A N 1
ATOM 4280 C CA . ALA A 1 538 ? -33.488 10.544 19.937 1.00 96.62 538 ALA A CA 1
ATOM 4281 C C . ALA A 1 538 ? -32.929 11.740 19.152 1.00 96.62 538 ALA A C 1
ATOM 4283 O O . ALA A 1 538 ? -32.572 11.583 17.987 1.00 96.62 538 ALA A O 1
ATOM 4284 N N . ILE A 1 539 ? -32.773 12.903 19.800 1.00 95.12 539 ILE A N 1
ATOM 4285 C CA . ILE A 1 539 ? -32.170 14.100 19.194 1.00 95.12 539 ILE A CA 1
ATOM 4286 C C . ILE A 1 539 ? -30.743 13.796 18.747 1.00 95.12 539 ILE A C 1
ATOM 4288 O O . ILE A 1 539 ? -30.369 14.155 17.637 1.00 95.12 539 ILE A O 1
ATOM 4292 N N . PHE A 1 540 ? -29.950 13.104 19.567 1.00 94.25 540 PHE A N 1
ATOM 4293 C CA . PHE A 1 540 ? -28.580 12.758 19.205 1.00 94.25 540 PHE A CA 1
ATOM 4294 C C . PHE A 1 540 ? -28.518 11.864 17.958 1.00 94.25 540 PHE A C 1
ATOM 4296 O O . PHE A 1 540 ? -27.812 12.193 17.008 1.00 94.25 540 PHE A O 1
ATOM 4303 N N . CYS A 1 541 ? -29.290 10.773 17.918 1.00 96.38 541 CYS A N 1
ATOM 4304 C CA . CYS A 1 541 ? -29.322 9.876 16.757 1.00 96.38 541 CYS A CA 1
ATOM 4305 C C . CYS A 1 541 ? -29.849 10.589 15.503 1.00 96.38 541 CYS A C 1
ATOM 4307 O O . CYS A 1 541 ? -29.312 10.398 14.412 1.00 96.38 541 CYS A O 1
ATOM 4309 N N . PHE A 1 542 ? -30.862 11.444 15.660 1.00 95.75 542 PHE A N 1
ATOM 4310 C CA . PHE A 1 542 ? -31.377 12.281 14.583 1.00 95.75 542 PHE A CA 1
ATOM 4311 C C . PHE A 1 542 ? -30.316 13.254 14.057 1.00 95.75 542 PHE A C 1
ATOM 4313 O O . PHE A 1 542 ? -30.127 13.332 12.849 1.00 95.75 542 PHE A O 1
ATOM 4320 N N . LEU A 1 543 ? -29.577 13.940 14.935 1.00 93.00 543 LEU A N 1
ATOM 4321 C CA . LEU A 1 543 ? -28.496 14.850 14.546 1.00 93.00 543 LEU A CA 1
ATOM 4322 C C . LEU A 1 543 ? -27.349 14.117 13.844 1.00 93.00 543 LEU A C 1
ATOM 4324 O O . LEU A 1 543 ? -26.822 14.646 12.871 1.00 93.00 543 LEU A O 1
ATOM 4328 N N . CYS A 1 544 ? -26.988 12.904 14.276 1.00 94.12 544 CYS A N 1
ATOM 4329 C CA . CYS A 1 544 ? -26.009 12.078 13.563 1.00 94.12 544 CYS A CA 1
ATOM 4330 C C . CYS A 1 544 ? -26.482 11.751 12.140 1.00 94.12 544 CYS A C 1
ATOM 4332 O O . CYS A 1 544 ? -25.723 11.940 11.194 1.00 94.12 544 CYS A O 1
ATOM 4334 N N . VAL A 1 545 ? -27.737 11.322 11.966 1.00 94.88 545 VAL A N 1
ATOM 4335 C CA . VAL A 1 545 ? -28.312 11.058 10.635 1.00 94.88 545 VAL A CA 1
ATOM 4336 C C . VAL A 1 545 ? -28.395 12.330 9.791 1.00 94.88 545 VAL A C 1
ATOM 4338 O O . VAL A 1 545 ? -28.040 12.312 8.616 1.00 94.88 545 VAL A O 1
ATOM 4341 N N . MET A 1 546 ? -28.810 13.450 10.383 1.00 91.75 546 MET A N 1
ATOM 4342 C CA . MET A 1 546 ? -28.896 14.736 9.693 1.00 91.75 546 MET A CA 1
ATOM 4343 C C . MET A 1 546 ? -27.515 15.218 9.232 1.00 91.75 546 MET A C 1
ATOM 4345 O O . MET A 1 546 ? -27.365 15.662 8.097 1.00 91.75 546 MET A O 1
ATOM 4349 N N . ALA A 1 547 ? -26.492 15.075 10.079 1.00 90.06 547 ALA A N 1
ATOM 4350 C CA . ALA A 1 547 ? -25.113 15.400 9.727 1.00 90.06 547 ALA A CA 1
ATOM 4351 C C . ALA A 1 547 ? -24.619 14.562 8.539 1.00 90.06 547 ALA A C 1
ATOM 4353 O O . ALA A 1 547 ? -23.943 15.093 7.663 1.00 90.06 547 ALA A O 1
ATOM 4354 N N . VAL A 1 548 ? -24.999 13.283 8.465 1.00 91.56 548 VAL A N 1
ATOM 4355 C CA . VAL A 1 548 ? -24.691 12.419 7.316 1.00 91.56 548 VAL A CA 1
ATOM 4356 C C . VAL A 1 548 ? -25.440 12.873 6.064 1.00 91.56 548 VAL A C 1
ATOM 4358 O O . VAL A 1 548 ? -24.814 13.080 5.027 1.00 91.56 548 VAL A O 1
ATOM 4361 N N . MET A 1 549 ? -26.758 13.061 6.152 1.00 91.00 549 MET A N 1
ATOM 4362 C CA . MET A 1 549 ? -27.607 13.423 5.010 1.00 91.00 549 MET A CA 1
ATOM 4363 C C . MET A 1 549 ? -27.209 14.747 4.360 1.00 91.00 549 MET A C 1
ATOM 4365 O O . MET A 1 549 ? -27.263 14.870 3.140 1.00 91.00 549 MET A O 1
ATOM 4369 N N . LEU A 1 550 ? -26.823 15.732 5.170 1.00 88.50 550 LEU A N 1
ATOM 4370 C CA . LEU A 1 550 ? -26.460 17.065 4.691 1.00 88.50 550 LEU A CA 1
ATOM 4371 C C . LEU A 1 550 ? -24.954 17.218 4.437 1.00 88.50 550 LEU A C 1
ATOM 4373 O O . LEU A 1 550 ? -24.551 18.091 3.673 1.00 88.50 550 LEU A O 1
ATOM 4377 N N . GLY A 1 551 ? -24.123 16.411 5.103 1.00 84.25 551 GLY A N 1
ATOM 4378 C CA . GLY A 1 551 ? -22.668 16.571 5.123 1.00 84.25 551 GLY A CA 1
ATOM 4379 C C . GLY A 1 551 ? -21.883 15.547 4.308 1.00 84.25 551 GLY A C 1
ATOM 4380 O O . GLY A 1 551 ? -20.692 15.763 4.101 1.00 84.25 551 GLY A O 1
ATOM 4381 N N . SER A 1 552 ? -22.510 14.458 3.844 1.00 86.06 552 SER A N 1
ATOM 4382 C CA . SER A 1 552 ? -21.826 13.399 3.089 1.00 86.06 552 SER A CA 1
ATOM 4383 C C . SER A 1 552 ? -22.518 13.067 1.765 1.00 86.06 552 SER A C 1
ATOM 4385 O O . SER A 1 552 ? -23.711 12.759 1.709 1.00 86.06 552 SER A O 1
ATOM 4387 N N . ALA A 1 553 ? -21.742 13.090 0.686 1.00 87.69 553 ALA A N 1
ATOM 4388 C CA . ALA A 1 553 ? -22.172 12.783 -0.674 1.00 87.69 553 ALA A CA 1
ATOM 4389 C C . ALA A 1 553 ? -21.358 11.639 -1.300 1.00 87.69 553 ALA A C 1
ATOM 4391 O O . ALA A 1 553 ? -21.915 10.803 -2.018 1.00 87.69 553 ALA A O 1
ATOM 4392 N N . LYS A 1 554 ? -20.051 11.564 -1.023 1.00 93.62 554 LYS A N 1
ATOM 4393 C CA . LYS A 1 554 ? -19.143 10.594 -1.647 1.00 93.62 554 LYS A CA 1
ATOM 4394 C C . LYS A 1 554 ? -19.485 9.142 -1.291 1.00 93.62 554 LYS A C 1
ATOM 4396 O O . LYS A 1 554 ? -19.496 8.336 -2.220 1.00 93.62 554 LYS A O 1
ATOM 4401 N N . PRO A 1 555 ? -19.815 8.773 -0.029 1.00 94.75 555 PRO A N 1
ATOM 4402 C CA . PRO A 1 555 ? -20.157 7.393 0.310 1.00 94.75 555 PRO A CA 1
ATOM 4403 C C . PRO A 1 555 ? -21.301 6.840 -0.541 1.00 94.75 555 PRO A C 1
ATOM 4405 O O . PRO A 1 555 ? -21.186 5.741 -1.073 1.00 94.75 555 PRO A O 1
ATOM 4408 N N . GLY A 1 556 ? -22.376 7.613 -0.727 1.00 94.50 556 GLY A N 1
ATOM 4409 C CA . GLY A 1 556 ? -23.508 7.205 -1.561 1.00 94.50 556 GLY A CA 1
ATOM 4410 C C . GLY A 1 556 ? -23.161 7.122 -3.052 1.00 94.50 556 GLY A C 1
ATOM 4411 O O . GLY A 1 556 ? -23.642 6.226 -3.746 1.00 94.50 556 GLY A O 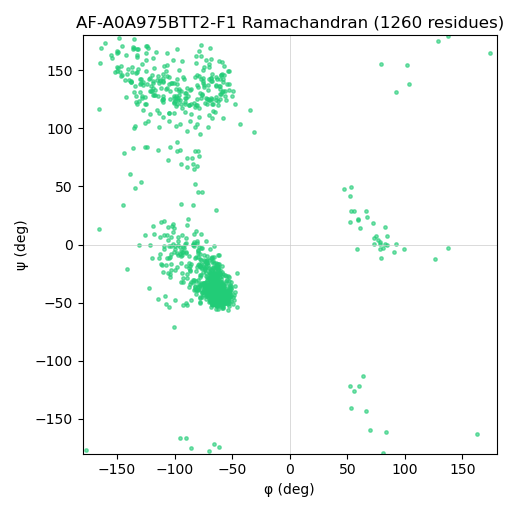1
ATOM 4412 N N . GLN A 1 557 ? -22.309 8.021 -3.555 1.00 93.31 557 GLN A N 1
ATOM 4413 C CA . GLN A 1 557 ? -21.853 7.998 -4.951 1.00 93.31 557 GLN A CA 1
ATOM 4414 C C . GLN A 1 557 ? -20.974 6.779 -5.246 1.00 93.31 557 GLN A C 1
ATOM 4416 O O . GLN A 1 557 ? -21.249 6.058 -6.204 1.00 93.31 557 GLN A O 1
ATOM 4421 N N . TRP A 1 558 ? -19.964 6.524 -4.412 1.00 93.94 558 TRP A N 1
ATOM 4422 C CA . TRP A 1 558 ? -19.055 5.384 -4.564 1.00 93.94 558 TRP A CA 1
ATOM 4423 C C . TRP A 1 558 ? -19.796 4.065 -4.379 1.00 93.94 558 TRP A C 1
ATOM 4425 O O . TRP A 1 558 ? -19.633 3.160 -5.187 1.00 93.94 558 TRP A O 1
ATOM 4435 N N . TYR A 1 559 ? -20.711 3.990 -3.408 1.00 95.38 559 TYR A N 1
ATOM 4436 C CA . TYR A 1 559 ? -21.603 2.844 -3.259 1.00 95.38 559 TYR A CA 1
ATOM 4437 C C . TYR A 1 559 ? -22.341 2.517 -4.564 1.00 95.38 559 TYR A C 1
ATOM 4439 O O . TYR A 1 559 ? -22.292 1.380 -5.031 1.00 95.38 559 TYR A O 1
ATOM 4447 N N . ARG A 1 560 ? -23.008 3.506 -5.177 1.00 94.25 560 ARG A N 1
ATOM 4448 C CA . ARG A 1 560 ? -23.756 3.286 -6.425 1.00 94.25 560 ARG A CA 1
ATOM 4449 C C . ARG A 1 560 ? -22.831 2.949 -7.587 1.00 94.25 560 ARG A C 1
ATOM 4451 O O . ARG A 1 560 ? -23.189 2.089 -8.376 1.00 94.25 560 ARG A O 1
ATOM 4458 N N . TYR A 1 561 ? -21.684 3.616 -7.702 1.00 91.94 561 TYR A N 1
ATOM 4459 C CA . TYR A 1 561 ? -20.711 3.341 -8.758 1.00 91.94 561 TYR A CA 1
ATOM 4460 C C . TYR A 1 561 ? -20.201 1.897 -8.671 1.00 91.94 561 TYR A C 1
ATOM 4462 O O . TYR A 1 561 ? -20.322 1.151 -9.638 1.00 91.94 561 TYR A O 1
ATOM 4470 N N . ASN A 1 562 ? -19.750 1.469 -7.490 1.00 93.94 562 ASN A N 1
ATOM 4471 C CA . ASN A 1 562 ? -19.207 0.130 -7.292 1.00 93.94 562 ASN A CA 1
ATOM 4472 C C . ASN A 1 562 ? -20.264 -0.965 -7.473 1.00 93.94 562 ASN A C 1
ATOM 4474 O O . ASN A 1 562 ? -20.000 -1.960 -8.139 1.00 93.94 562 ASN A O 1
ATOM 4478 N N . ASN A 1 563 ? -21.455 -0.798 -6.882 1.00 95.06 563 ASN A N 1
ATOM 4479 C CA . ASN A 1 563 ? -22.467 -1.861 -6.821 1.00 95.06 563 ASN A CA 1
ATOM 4480 C C . ASN A 1 563 ? -23.380 -1.925 -8.049 1.00 95.06 563 ASN A C 1
ATOM 4482 O O . ASN A 1 563 ? -24.008 -2.960 -8.262 1.00 95.06 563 ASN A O 1
ATOM 4486 N N . LYS A 1 564 ? -23.463 -0.858 -8.859 1.00 93.69 564 LYS A N 1
ATOM 4487 C CA . LYS A 1 564 ? -24.044 -0.959 -10.207 1.00 93.69 564 LYS A CA 1
ATOM 4488 C C . LYS A 1 564 ? -23.188 -1.827 -11.127 1.00 93.69 564 LYS A C 1
ATOM 4490 O O . LYS A 1 564 ? -23.744 -2.434 -12.033 1.00 93.69 564 LYS A O 1
ATOM 4495 N N . GLY A 1 565 ? -21.893 -1.905 -10.836 1.00 92.81 565 GLY A N 1
ATOM 4496 C CA . GLY A 1 565 ? -20.961 -2.817 -11.469 1.00 92.81 565 GLY A CA 1
ATOM 4497 C C . GLY A 1 565 ? -20.439 -2.354 -12.822 1.00 92.81 565 GLY A C 1
ATOM 4498 O O . GLY A 1 565 ? -20.780 -1.267 -13.305 1.00 92.81 565 GLY A O 1
ATOM 4499 N N . TYR A 1 566 ? -19.592 -3.192 -13.416 1.00 92.56 566 TYR A N 1
ATOM 4500 C CA . TYR A 1 566 ? -19.036 -3.000 -14.758 1.00 92.56 566 TYR A CA 1
ATOM 4501 C C . TYR A 1 566 ? -20.124 -2.725 -15.798 1.00 92.56 566 TYR A C 1
ATOM 4503 O O . TYR A 1 566 ? -19.963 -1.855 -16.651 1.00 92.56 566 TYR A O 1
ATOM 4511 N N . GLU A 1 567 ? -21.256 -3.406 -15.669 1.00 94.06 567 GLU A N 1
ATOM 4512 C CA . GLU A 1 567 ? -22.408 -3.437 -16.567 1.00 94.06 567 GLU A CA 1
ATOM 4513 C C . GLU A 1 567 ? -23.055 -2.061 -16.756 1.00 94.06 567 GLU A C 1
ATOM 4515 O O . GLU A 1 567 ? -23.639 -1.773 -17.801 1.00 94.06 567 GLU A O 1
ATOM 4520 N N . ALA A 1 568 ? -22.941 -1.185 -15.756 1.00 93.12 568 ALA A N 1
ATOM 4521 C CA . ALA A 1 568 ? -23.478 0.170 -15.813 1.00 93.12 568 ALA A CA 1
ATOM 4522 C C . ALA A 1 568 ? -22.464 1.210 -16.313 1.00 93.12 568 ALA A C 1
ATOM 4524 O O . ALA A 1 568 ? -22.800 2.396 -16.404 1.00 93.12 568 ALA A O 1
ATOM 4525 N N . THR A 1 569 ? -21.223 0.806 -16.596 1.00 92.50 569 THR A N 1
ATOM 4526 C CA . THR A 1 569 ? -20.181 1.728 -17.052 1.00 92.50 569 THR A CA 1
ATOM 4527 C C . THR A 1 569 ? -20.345 2.053 -18.544 1.00 92.50 569 THR A C 1
ATOM 4529 O O . THR A 1 569 ? -20.718 1.185 -19.338 1.00 92.50 569 THR A O 1
ATOM 4532 N N . PRO A 1 570 ? -20.041 3.289 -18.988 1.00 93.56 570 PRO A N 1
ATOM 4533 C CA . PRO A 1 570 ? -20.180 3.663 -20.398 1.00 93.56 570 PRO A CA 1
ATOM 4534 C C . PRO A 1 570 ? -19.298 2.853 -21.361 1.00 93.56 570 PRO A C 1
ATOM 4536 O O . PRO A 1 570 ? -19.601 2.768 -22.548 1.00 93.56 570 PRO A O 1
ATOM 4539 N N . GLY A 1 571 ? -18.176 2.313 -20.881 1.00 94.12 571 GLY A N 1
ATOM 4540 C CA . GLY A 1 571 ? -17.230 1.510 -21.655 1.00 94.12 571 GLY A CA 1
ATOM 4541 C C . GLY A 1 571 ? -17.502 0.005 -21.634 1.00 94.12 571 GLY A C 1
ATOM 4542 O O . GLY A 1 571 ? -16.752 -0.734 -22.264 1.00 94.12 571 GLY A O 1
ATOM 4543 N N . TYR A 1 572 ? -18.551 -0.471 -20.952 1.00 94.88 572 TYR A N 1
ATOM 4544 C CA . TYR A 1 572 ? -18.765 -1.907 -20.736 1.00 94.88 572 TYR A CA 1
ATOM 4545 C C . TYR A 1 572 ? -18.821 -2.728 -22.029 1.00 94.88 572 TYR A C 1
ATOM 4547 O O . TYR A 1 572 ? -18.235 -3.800 -22.108 1.00 94.88 572 TYR A O 1
ATOM 4555 N N . ARG A 1 573 ? -19.469 -2.208 -23.081 1.00 95.81 573 ARG A N 1
ATOM 4556 C CA . ARG A 1 573 ? -19.554 -2.903 -24.378 1.00 95.81 573 ARG A CA 1
ATOM 4557 C C . ARG A 1 573 ? -18.183 -3.142 -25.005 1.00 95.81 573 ARG A C 1
ATOM 4559 O O . ARG A 1 573 ? -17.937 -4.220 -25.530 1.00 95.81 573 ARG A O 1
ATOM 4566 N N . ASP A 1 574 ? -17.305 -2.146 -24.950 1.00 96.38 574 ASP A N 1
ATOM 4567 C CA . ASP A 1 574 ? -15.943 -2.270 -25.470 1.00 96.38 574 ASP A CA 1
ATOM 4568 C C . ASP A 1 574 ? -15.121 -3.224 -24.594 1.00 96.38 574 ASP A C 1
ATOM 4570 O O . ASP A 1 574 ? -14.385 -4.051 -25.125 1.00 96.38 574 ASP A O 1
ATOM 4574 N N . PHE A 1 575 ? -15.311 -3.170 -23.268 1.00 95.44 575 PHE A N 1
ATOM 4575 C CA . PHE A 1 575 ? -14.684 -4.086 -22.311 1.00 95.44 575 PHE A CA 1
ATOM 4576 C C . PHE A 1 575 ? -15.086 -5.553 -22.541 1.00 95.44 575 PHE A C 1
ATOM 4578 O O . PHE A 1 575 ? -14.229 -6.430 -22.542 1.00 95.44 575 PHE A O 1
ATOM 4585 N N . VAL A 1 576 ? -16.364 -5.844 -22.787 1.00 96.06 576 VAL A N 1
ATOM 4586 C CA . VAL A 1 576 ? -16.809 -7.209 -23.115 1.00 96.06 576 VAL A CA 1
ATOM 4587 C C . VAL A 1 576 ? -16.179 -7.670 -24.430 1.00 96.06 576 VAL A C 1
ATOM 4589 O O . VAL A 1 576 ? -15.563 -8.729 -24.476 1.00 96.06 576 VAL A O 1
ATOM 4592 N N . ARG A 1 577 ? -16.224 -6.833 -25.476 1.00 97.62 577 ARG A N 1
ATOM 4593 C CA . ARG A 1 577 ? -15.677 -7.178 -26.799 1.00 97.62 577 ARG A CA 1
ATOM 4594 C C . ARG A 1 577 ? -14.175 -7.466 -26.784 1.00 97.62 577 ARG A C 1
ATOM 4596 O O . ARG A 1 577 ? -13.747 -8.377 -27.484 1.00 97.62 577 ARG A O 1
ATOM 4603 N N . ILE A 1 578 ? -13.382 -6.706 -26.025 1.00 97.56 578 ILE A N 1
ATOM 4604 C CA . ILE A 1 578 ? -11.938 -6.965 -25.921 1.00 97.56 578 ILE A CA 1
ATOM 4605 C C . ILE A 1 578 ? -11.655 -8.265 -25.159 1.00 97.56 578 ILE A C 1
ATOM 4607 O O . ILE A 1 578 ? -10.800 -9.030 -25.587 1.00 97.56 578 ILE A O 1
ATOM 4611 N N . ASN A 1 579 ? -12.394 -8.563 -24.085 1.00 97.19 579 ASN A N 1
ATOM 4612 C CA . ASN A 1 579 ? -12.237 -9.826 -23.358 1.00 97.19 579 ASN A CA 1
ATOM 4613 C C . ASN A 1 579 ? -12.639 -11.032 -24.213 1.00 97.19 579 ASN A C 1
ATOM 4615 O O . ASN A 1 579 ? -11.914 -12.025 -24.243 1.00 97.19 579 ASN A O 1
ATOM 4619 N N . ASP A 1 580 ? -13.746 -10.927 -24.951 1.00 97.38 580 ASP A N 1
ATOM 4620 C CA . ASP A 1 580 ? -14.176 -11.968 -25.885 1.00 97.38 580 ASP A CA 1
ATOM 4621 C C . ASP A 1 580 ? -13.162 -12.165 -27.017 1.00 97.38 580 ASP A C 1
ATOM 4623 O O . ASP A 1 580 ? -12.913 -13.299 -27.422 1.00 97.38 580 ASP A O 1
ATOM 4627 N N . TYR A 1 581 ? -12.534 -11.091 -27.504 1.00 97.50 581 TYR A N 1
ATOM 4628 C CA . TYR A 1 581 ? -11.446 -11.188 -28.476 1.00 97.50 581 TYR A CA 1
ATOM 4629 C C . TYR A 1 581 ? -10.233 -11.929 -27.897 1.00 97.50 581 TYR A C 1
ATOM 4631 O O . TYR A 1 581 ? -9.771 -12.892 -28.500 1.00 97.50 581 TYR A O 1
ATOM 4639 N N . LEU A 1 582 ? -9.750 -11.533 -26.715 1.00 97.25 582 LEU A N 1
ATOM 4640 C CA . LEU A 1 582 ? -8.578 -12.142 -26.065 1.00 97.25 582 LEU A CA 1
ATOM 4641 C C . LEU A 1 582 ? -8.791 -13.617 -25.698 1.00 97.25 582 LEU A C 1
ATOM 4643 O O . LEU A 1 582 ? -7.841 -14.402 -25.745 1.00 97.25 582 LEU A O 1
ATOM 4647 N N . ARG A 1 583 ? -10.033 -14.004 -25.375 1.00 96.44 583 ARG A N 1
ATOM 4648 C CA . ARG A 1 583 ? -10.415 -15.402 -25.133 1.00 96.44 583 ARG A CA 1
ATOM 4649 C C . ARG A 1 583 ? -10.187 -16.283 -26.365 1.00 96.44 583 ARG A C 1
ATOM 4651 O O . ARG A 1 583 ? -9.840 -17.443 -26.214 1.00 96.44 583 ARG A O 1
ATOM 4658 N N . HIS A 1 584 ? -10.373 -15.748 -27.570 1.00 94.62 584 HIS A N 1
ATOM 4659 C CA . HIS A 1 584 ? -10.307 -16.522 -28.817 1.00 94.62 584 HIS A CA 1
ATOM 4660 C C . HIS A 1 584 ? -9.115 -16.148 -29.707 1.00 94.62 584 HIS A C 1
ATOM 4662 O O . HIS A 1 584 ? -9.035 -16.608 -30.843 1.00 94.62 584 HIS A O 1
ATOM 4668 N N . SER A 1 585 ? -8.205 -15.286 -29.241 1.00 91.12 585 SER A N 1
ATOM 4669 C CA . SER A 1 585 ? -7.106 -14.791 -30.076 1.00 91.12 585 SER A CA 1
ATOM 4670 C C . SER A 1 585 ? -5.962 -15.795 -30.246 1.00 91.12 585 SER A C 1
ATOM 4672 O O . SER A 1 585 ? -5.045 -15.520 -31.009 1.00 91.12 585 SER A O 1
ATOM 4674 N N . GLU A 1 586 ? -5.976 -16.908 -29.512 1.00 89.75 586 GLU A N 1
ATOM 4675 C CA . GLU A 1 586 ? -4.985 -17.986 -29.591 1.00 89.75 586 GLU A CA 1
ATOM 4676 C C . GLU A 1 586 ? -5.705 -19.307 -29.861 1.00 89.75 586 GLU A C 1
ATOM 4678 O O . GLU A 1 586 ? -6.828 -19.513 -29.404 1.00 89.75 586 GLU A O 1
ATOM 4683 N N . ASN A 1 587 ? -5.046 -20.225 -30.567 1.00 83.19 587 ASN A N 1
ATOM 4684 C CA . ASN A 1 587 ? -5.595 -21.549 -30.887 1.00 83.19 587 ASN A CA 1
ATOM 4685 C C . ASN A 1 587 ? -5.384 -22.562 -29.744 1.00 83.19 587 ASN A C 1
ATOM 4687 O O . ASN A 1 587 ? -5.139 -23.742 -29.987 1.00 83.19 587 ASN A O 1
ATOM 4691 N N . THR A 1 588 ? -5.429 -22.098 -28.499 1.00 84.44 588 THR A N 1
ATOM 4692 C CA . THR A 1 588 ? -5.209 -22.894 -27.288 1.00 84.44 588 THR A CA 1
ATOM 4693 C C . THR A 1 588 ? -6.254 -22.539 -26.241 1.00 84.44 588 THR A C 1
ATOM 4695 O O . THR A 1 588 ? -6.964 -21.541 -26.363 1.00 84.44 588 THR A O 1
ATOM 4698 N N . ASP A 1 589 ? -6.329 -23.342 -25.183 1.00 89.94 589 ASP A N 1
ATOM 4699 C CA . ASP A 1 589 ? -7.070 -22.961 -23.987 1.00 89.94 589 ASP A CA 1
ATOM 4700 C C . ASP A 1 589 ? -6.615 -21.567 -23.477 1.00 89.94 589 ASP A C 1
ATOM 4702 O O . ASP A 1 589 ? -5.404 -21.317 -23.412 1.00 89.94 589 ASP A O 1
ATOM 4706 N N . PRO A 1 590 ? -7.539 -20.640 -23.138 1.00 92.56 590 PRO A N 1
ATOM 4707 C CA . PRO A 1 590 ? -7.181 -19.290 -22.705 1.00 92.56 590 PRO A CA 1
ATOM 4708 C C . PRO A 1 590 ? -6.308 -19.250 -21.450 1.00 92.56 590 PRO A C 1
ATOM 4710 O O . PRO A 1 590 ? -5.513 -18.324 -21.304 1.00 92.56 590 PRO A O 1
ATOM 4713 N N . PHE A 1 591 ? -6.425 -20.226 -20.550 1.00 92.12 591 PHE A N 1
ATOM 4714 C CA . PHE A 1 591 ? -5.635 -20.241 -19.322 1.00 92.12 591 PHE A CA 1
ATOM 4715 C C . PHE A 1 591 ? -4.174 -20.619 -19.590 1.00 92.12 591 PHE A C 1
ATOM 4717 O O . PHE A 1 591 ? -3.268 -20.017 -19.008 1.00 92.12 591 PHE A O 1
ATOM 4724 N N . GLY A 1 592 ? -3.944 -21.570 -20.503 1.00 92.12 592 GLY A N 1
ATOM 4725 C CA . GLY A 1 592 ? -2.613 -21.955 -20.988 1.00 92.12 592 GLY A CA 1
ATOM 4726 C C . GLY A 1 592 ? -2.011 -21.017 -22.043 1.00 92.12 592 GLY A C 1
ATOM 4727 O O . GLY A 1 592 ? -0.830 -21.138 -22.372 1.00 92.12 592 GLY A O 1
ATOM 4728 N N . ALA A 1 593 ? -2.802 -20.090 -22.585 1.00 95.06 593 ALA A N 1
ATOM 4729 C CA . ALA A 1 593 ? -2.355 -19.134 -23.588 1.00 95.06 593 ALA A CA 1
ATOM 4730 C C . ALA A 1 593 ? -1.381 -18.087 -23.003 1.00 95.06 593 ALA A C 1
ATOM 4732 O O . ALA A 1 593 ? -1.445 -17.774 -21.812 1.00 95.06 593 ALA A O 1
ATOM 4733 N N . PRO A 1 594 ? -0.512 -17.471 -23.827 1.00 96.06 594 PRO A N 1
ATOM 4734 C CA . PRO A 1 594 ? 0.445 -16.473 -23.351 1.00 96.06 594 PRO A CA 1
ATOM 4735 C C . PRO A 1 594 ? -0.226 -15.295 -22.634 1.00 96.06 594 PRO A C 1
ATOM 4737 O O . PRO A 1 594 ? -1.366 -14.925 -22.920 1.00 96.06 594 PRO A O 1
ATOM 4740 N N . ARG A 1 595 ? 0.485 -14.640 -21.726 1.00 97.12 595 ARG A N 1
ATOM 4741 C CA . ARG A 1 595 ? -0.062 -13.556 -20.904 1.00 97.12 595 ARG A CA 1
ATOM 4742 C C . ARG A 1 595 ? -0.373 -12.303 -21.722 1.00 97.12 595 ARG A C 1
ATOM 4744 O O . ARG A 1 595 ? 0.179 -12.079 -22.807 1.00 97.12 595 ARG A O 1
ATOM 4751 N N . VAL A 1 596 ? -1.243 -11.469 -21.161 1.00 97.69 596 VAL A N 1
ATOM 4752 C CA . VAL A 1 596 ? -1.604 -10.151 -21.692 1.00 97.69 596 VAL A CA 1
ATOM 4753 C C . VAL A 1 596 ? -1.128 -9.078 -20.712 1.00 97.69 596 VAL A C 1
ATOM 4755 O O . VAL A 1 596 ? -1.415 -9.155 -19.522 1.00 97.69 596 VAL A O 1
ATOM 4758 N N . GLY A 1 597 ? -0.383 -8.085 -21.191 1.00 96.19 597 GLY A N 1
ATOM 4759 C CA . GLY A 1 597 ? -0.085 -6.866 -20.433 1.00 96.19 597 GLY A CA 1
ATOM 4760 C C . GLY A 1 597 ? -1.091 -5.763 -20.755 1.00 96.19 597 GLY A C 1
ATOM 4761 O O . GLY A 1 597 ? -1.711 -5.770 -21.822 1.00 96.19 597 GLY A O 1
ATOM 4762 N N . TYR A 1 598 ? -1.255 -4.778 -19.875 1.00 94.56 598 TYR A N 1
ATOM 4763 C CA . TYR A 1 598 ? -2.086 -3.613 -20.182 1.00 94.56 598 TYR A CA 1
ATOM 4764 C C . TYR A 1 598 ? -1.506 -2.327 -19.610 1.00 94.56 598 TYR A C 1
ATOM 4766 O O . TYR A 1 598 ? -0.970 -2.287 -18.504 1.00 94.56 598 TYR A O 1
ATOM 4774 N N . GLU A 1 599 ? -1.626 -1.250 -20.382 1.00 94.00 599 GLU A N 1
ATOM 4775 C CA . GLU A 1 599 ? -1.118 0.065 -20.014 1.00 94.00 599 GLU A CA 1
ATOM 4776 C C . GLU A 1 599 ? -1.735 0.523 -18.692 1.00 94.00 599 GLU A C 1
ATOM 4778 O O . GLU A 1 599 ? -2.953 0.509 -18.567 1.00 94.00 599 GLU A O 1
ATOM 4783 N N . LYS A 1 600 ? -0.960 1.015 -17.725 1.00 90.50 600 LYS A N 1
ATOM 4784 C CA . LYS A 1 600 ? -1.536 1.752 -16.589 1.00 90.50 600 LYS A CA 1
ATOM 4785 C C . LYS A 1 600 ? -1.762 3.215 -16.976 1.00 90.50 600 LYS A C 1
ATOM 4787 O O . LYS A 1 600 ? -0.833 3.929 -17.343 1.00 90.50 600 LYS A O 1
ATOM 4792 N N . CYS A 1 601 ? -3.015 3.665 -16.881 1.00 89.44 601 CYS A N 1
ATOM 4793 C CA . CYS A 1 601 ? -3.413 5.044 -17.160 1.00 89.44 601 CYS A CA 1
ATOM 4794 C C . CYS A 1 601 ? -4.706 5.427 -16.420 1.00 89.44 601 CYS A C 1
ATOM 4796 O O . CYS A 1 601 ? -5.476 4.570 -15.975 1.00 89.44 601 CYS A O 1
ATOM 4798 N N . ASP A 1 602 ? -4.973 6.729 -16.323 1.00 86.81 602 ASP A N 1
ATOM 4799 C CA . ASP A 1 602 ? -6.203 7.251 -15.712 1.00 86.81 602 ASP A CA 1
ATOM 4800 C C . ASP A 1 602 ? -7.408 7.279 -16.682 1.00 86.81 602 ASP A C 1
ATOM 4802 O O . ASP A 1 602 ? -8.526 7.619 -16.288 1.00 86.81 602 ASP A O 1
ATOM 4806 N N . GLU A 1 603 ? -7.228 6.871 -17.946 1.00 89.38 603 GLU A N 1
ATOM 4807 C CA . GLU A 1 603 ? -8.299 6.846 -18.960 1.00 89.38 603 GLU A CA 1
ATOM 4808 C C . GLU A 1 603 ? -9.295 5.686 -18.757 1.00 89.38 603 GLU A C 1
ATOM 4810 O O . GLU A 1 603 ? -10.372 5.666 -19.360 1.00 89.38 603 GLU A O 1
ATOM 4815 N N . TYR A 1 604 ? -9.001 4.746 -17.850 1.00 90.12 604 TYR A N 1
ATOM 4816 C CA . TYR A 1 604 ? -9.862 3.587 -17.608 1.00 90.12 604 TYR A CA 1
ATOM 4817 C C . TYR A 1 604 ? -11.119 3.847 -16.777 1.00 90.12 604 TYR A C 1
ATOM 4819 O O . TYR A 1 604 ? -11.944 2.944 -16.612 1.00 90.12 604 TYR A O 1
ATOM 4827 N N . GLY A 1 605 ? -11.325 5.072 -16.286 1.00 87.75 605 GLY A N 1
ATOM 4828 C CA . GLY A 1 605 ? -12.504 5.418 -15.483 1.00 87.75 605 GLY A CA 1
ATOM 4829 C C . GLY A 1 605 ? -13.831 5.019 -16.143 1.00 87.75 605 GLY A C 1
ATOM 4830 O O . GLY A 1 605 ? -14.743 4.559 -15.465 1.00 87.75 605 GLY A O 1
ATOM 4831 N N . ARG A 1 606 ? -13.932 5.092 -17.477 1.00 90.62 606 ARG A N 1
ATOM 4832 C CA . ARG A 1 606 ? -15.149 4.697 -18.209 1.00 90.62 606 ARG A CA 1
ATOM 4833 C C . ARG A 1 606 ? -15.407 3.187 -18.277 1.00 90.62 606 ARG A C 1
ATOM 4835 O O . ARG A 1 606 ? -16.521 2.818 -18.635 1.00 90.62 606 ARG A O 1
ATOM 4842 N N . TYR A 1 607 ? -14.412 2.348 -17.985 1.00 90.62 607 TYR A N 1
ATOM 4843 C CA . TYR A 1 607 ? -14.501 0.880 -18.035 1.00 90.62 607 TYR A CA 1
ATOM 4844 C C . TYR A 1 607 ? -14.637 0.246 -16.647 1.00 90.62 607 TYR A C 1
ATOM 4846 O O . TYR A 1 607 ? -14.723 -0.969 -16.546 1.00 90.62 607 TYR A O 1
ATOM 4854 N N . GLY A 1 608 ? -14.642 1.047 -15.577 1.00 86.00 608 GLY A N 1
ATOM 4855 C CA . GLY A 1 608 ? -14.739 0.544 -14.205 1.00 86.00 608 GLY A CA 1
ATOM 4856 C C . GLY A 1 608 ? -13.629 1.022 -13.272 1.00 86.00 608 GLY A C 1
ATOM 4857 O O . GLY A 1 608 ? -13.794 0.929 -12.056 1.00 86.00 608 GLY A O 1
ATOM 4858 N N . GLY A 1 609 ? -12.562 1.625 -13.802 1.00 85.88 609 GLY A N 1
ATOM 4859 C CA . GLY A 1 609 ? -11.422 2.129 -13.032 1.00 85.88 609 GLY A CA 1
ATOM 4860 C C . GLY A 1 609 ? -10.086 1.633 -13.579 1.00 85.88 609 GLY A C 1
ATOM 4861 O O . GLY A 1 609 ? -10.030 0.810 -14.483 1.00 85.88 609 GLY A O 1
ATOM 4862 N N . ASP A 1 610 ? -8.995 2.121 -13.005 1.00 83.25 610 ASP A N 1
ATOM 4863 C CA . ASP A 1 610 ? -7.602 1.848 -13.393 1.00 83.25 610 ASP A CA 1
ATOM 4864 C C . ASP A 1 610 ? -7.125 0.394 -13.204 1.00 83.25 610 ASP A C 1
ATOM 4866 O O . ASP A 1 610 ? -6.045 0.016 -13.669 1.00 83.25 610 ASP A O 1
ATOM 4870 N N . ARG A 1 611 ? -7.920 -0.424 -12.512 1.00 87.62 611 ARG A N 1
ATOM 4871 C CA . ARG A 1 611 ? -7.667 -1.849 -12.254 1.00 87.62 611 ARG A CA 1
ATOM 4872 C C . ARG A 1 611 ? -8.548 -2.796 -13.064 1.00 87.62 611 ARG A C 1
ATOM 4874 O O . ARG A 1 611 ? -8.521 -3.996 -12.831 1.00 87.62 611 ARG A O 1
ATOM 4881 N N . VAL A 1 612 ? -9.320 -2.276 -14.020 1.00 89.38 612 VAL A N 1
ATOM 4882 C CA . VAL A 1 612 ? -10.296 -3.057 -14.796 1.00 89.38 612 VAL A CA 1
ATOM 4883 C C . VAL A 1 612 ? -9.719 -4.363 -15.363 1.00 89.38 612 VAL A C 1
ATOM 4885 O O . VAL A 1 612 ? -10.344 -5.408 -15.213 1.00 89.38 612 VAL A O 1
ATOM 4888 N N . PHE A 1 613 ? -8.507 -4.337 -15.920 1.00 92.19 613 PHE A N 1
ATOM 4889 C CA . PHE A 1 613 ? -7.874 -5.502 -16.547 1.00 92.19 613 PHE A CA 1
ATOM 4890 C C . PHE A 1 613 ? -7.142 -6.444 -15.576 1.00 92.19 613 PHE A C 1
ATOM 4892 O O . PHE A 1 613 ? -6.687 -7.500 -15.991 1.00 92.19 613 PHE A O 1
ATOM 4899 N N . GLU A 1 614 ? -7.107 -6.164 -14.268 1.00 92.31 614 GLU A N 1
ATOM 4900 C CA . GLU A 1 614 ? -6.669 -7.172 -13.277 1.00 92.31 614 GLU A CA 1
ATOM 4901 C C . GLU A 1 614 ? -7.627 -8.376 -13.239 1.00 92.31 614 GLU A C 1
ATOM 4903 O O . GLU A 1 614 ? -7.259 -9.460 -12.796 1.00 92.31 614 GLU A O 1
ATOM 4908 N N . SER A 1 615 ? -8.851 -8.185 -13.744 1.00 91.12 615 SER A N 1
ATOM 4909 C CA . SER A 1 615 ? -9.897 -9.201 -13.859 1.00 91.12 615 SER A CA 1
ATOM 4910 C C . SER A 1 615 ? -9.880 -9.986 -15.180 1.00 91.12 615 SER A C 1
ATOM 4912 O O . SER A 1 615 ? -10.771 -10.808 -15.399 1.00 91.12 615 SER A O 1
ATOM 4914 N N . LEU A 1 616 ? -8.879 -9.783 -16.051 1.00 94.25 616 LEU A N 1
ATOM 4915 C CA . LEU A 1 616 ? -8.728 -10.540 -17.304 1.00 94.25 616 LEU A CA 1
ATOM 4916 C C . LEU A 1 616 ? -8.863 -12.068 -17.129 1.00 94.25 616 LEU A C 1
ATOM 4918 O O . LEU A 1 616 ? -9.573 -12.655 -17.952 1.00 94.25 616 LEU A O 1
ATOM 4922 N N . PRO A 1 617 ? -8.317 -12.709 -16.070 1.00 93.81 617 PRO A N 1
ATOM 4923 C CA . PRO A 1 617 ? -8.489 -14.150 -15.865 1.00 93.81 617 PRO A CA 1
ATOM 4924 C C . PRO A 1 617 ? -9.956 -14.573 -15.749 1.00 93.81 617 PRO A C 1
ATOM 4926 O O . PRO A 1 617 ? -10.345 -15.617 -16.253 1.00 93.81 617 PRO A O 1
ATOM 4929 N N . VAL A 1 618 ? -10.802 -13.728 -15.158 1.00 92.75 618 VAL A N 1
ATOM 4930 C CA . VAL A 1 618 ? -12.235 -14.004 -14.998 1.00 92.75 618 VAL A CA 1
ATOM 4931 C C . VAL A 1 618 ? -12.999 -13.756 -16.296 1.00 92.75 618 VAL A C 1
ATOM 4933 O O . VAL A 1 618 ? -13.844 -14.555 -16.689 1.00 92.75 618 VAL A O 1
ATOM 4936 N N . PHE A 1 619 ? -12.741 -12.628 -16.964 1.00 93.88 619 PHE A N 1
ATOM 4937 C CA . PHE A 1 619 ? -13.546 -12.216 -18.116 1.00 93.88 619 PHE A CA 1
ATOM 4938 C C . PHE A 1 619 ? -13.082 -12.822 -19.436 1.00 93.88 619 PHE A C 1
ATOM 4940 O O . PHE A 1 619 ? -13.916 -13.074 -20.294 1.00 93.88 619 PHE A O 1
ATOM 4947 N N . SER A 1 620 ? -11.790 -13.069 -19.622 1.00 95.44 620 SER A N 1
ATOM 4948 C CA . SER A 1 620 ? -11.238 -13.634 -20.862 1.00 95.44 620 SER A CA 1
ATOM 4949 C C . SER A 1 620 ? -10.684 -15.047 -20.687 1.00 95.44 620 SER A C 1
ATOM 4951 O O . SER A 1 620 ? -10.494 -15.739 -21.681 1.00 95.44 620 SER A O 1
ATOM 4953 N N . GLY A 1 621 ? -10.424 -15.486 -19.451 1.00 94.50 621 GLY A N 1
ATOM 4954 C CA . GLY A 1 621 ? -9.646 -16.697 -19.168 1.00 94.50 621 GLY A CA 1
ATOM 4955 C C . GLY A 1 621 ? -8.130 -16.492 -19.282 1.00 94.50 621 GLY A C 1
ATOM 4956 O O . GLY A 1 621 ? -7.371 -17.341 -18.830 1.00 94.50 621 GLY A O 1
ATOM 4957 N N . ARG A 1 622 ? -7.670 -15.362 -19.842 1.00 95.00 622 ARG A N 1
ATOM 4958 C CA . ARG A 1 622 ? -6.245 -15.059 -20.030 1.00 95.00 622 ARG A CA 1
ATOM 4959 C C . ARG A 1 622 ? -5.598 -14.547 -18.752 1.00 95.00 622 ARG A C 1
ATOM 4961 O O . ARG A 1 622 ? -6.129 -13.663 -18.080 1.00 95.00 622 ARG A O 1
ATOM 4968 N N . GLN A 1 623 ? -4.394 -15.038 -18.484 1.00 95.50 623 GLN A N 1
ATOM 4969 C CA . GLN A 1 623 ? -3.525 -14.509 -17.435 1.00 95.50 623 GLN A CA 1
ATOM 4970 C C . GLN A 1 623 ? -3.040 -13.085 -17.772 1.00 95.50 623 GLN A C 1
ATOM 4972 O O . GLN A 1 623 ? -2.776 -12.756 -18.934 1.00 95.50 623 GLN A O 1
ATOM 4977 N N . THR A 1 624 ? -2.858 -12.257 -16.742 1.00 95.00 624 THR A N 1
ATOM 4978 C CA . THR A 1 624 ? -2.284 -10.902 -16.833 1.00 95.00 624 THR A CA 1
ATOM 4979 C C . THR A 1 624 ? -1.095 -10.760 -15.886 1.00 95.00 624 THR A C 1
ATOM 4981 O O . THR A 1 624 ? -0.821 -11.633 -15.062 1.00 95.00 624 THR A O 1
ATOM 4984 N N . MET A 1 625 ? -0.356 -9.659 -15.977 1.00 91.62 625 MET A N 1
ATOM 4985 C CA . MET A 1 625 ? 0.817 -9.441 -15.122 1.00 91.62 625 MET A CA 1
ATOM 4986 C C . MET A 1 625 ? 0.466 -8.789 -13.780 1.00 91.62 625 MET A C 1
ATOM 4988 O O . MET A 1 625 ? 1.197 -8.930 -12.806 1.00 91.62 625 MET A O 1
ATOM 4992 N N . GLU A 1 626 ? -0.671 -8.114 -13.696 1.00 87.50 626 GLU A N 1
ATOM 4993 C CA . GLU A 1 626 ? -1.050 -7.219 -12.610 1.00 87.50 626 GLU A CA 1
ATOM 4994 C C . GLU A 1 626 ? -2.172 -7.775 -11.758 1.00 87.50 626 GLU A C 1
ATOM 4996 O O . GLU A 1 626 ? -3.172 -8.230 -12.297 1.00 87.50 626 GLU A O 1
ATOM 5001 N N . GLY A 1 627 ? -2.088 -7.600 -10.444 1.00 87.44 627 GLY A N 1
ATOM 5002 C CA . GLY A 1 627 ? -3.194 -7.873 -9.534 1.00 87.44 627 GLY A CA 1
ATOM 5003 C C . GLY A 1 627 ? -3.184 -6.949 -8.324 1.00 87.44 627 GLY A C 1
ATOM 5004 O O . GLY A 1 627 ? -2.281 -6.136 -8.126 1.00 87.44 627 GLY A O 1
ATOM 5005 N N . ILE A 1 628 ? -4.184 -7.098 -7.466 1.00 85.19 628 ILE A N 1
ATOM 5006 C CA . ILE A 1 628 ? -4.331 -6.255 -6.278 1.00 85.19 628 ILE A CA 1
ATOM 5007 C C . ILE A 1 628 ? -3.394 -6.658 -5.129 1.00 85.19 628 ILE A C 1
ATOM 5009 O O . ILE A 1 628 ? -2.988 -5.833 -4.306 1.00 85.19 628 ILE A O 1
ATOM 5013 N N . HIS A 1 629 ? -2.993 -7.926 -5.073 1.00 84.00 629 HIS A N 1
ATOM 5014 C CA . HIS A 1 629 ? -2.161 -8.475 -4.006 1.00 84.00 629 HIS A CA 1
ATOM 5015 C C . HIS A 1 629 ? -0.657 -8.207 -4.192 1.00 84.00 629 HIS A C 1
ATOM 5017 O O . HIS A 1 629 ? 0.150 -9.122 -4.068 1.00 84.00 629 HIS A O 1
ATOM 5023 N N . TYR A 1 630 ? -0.251 -6.947 -4.404 1.00 78.25 630 TYR A N 1
ATOM 5024 C CA . TYR A 1 630 ? 1.174 -6.565 -4.493 1.00 78.25 630 TYR A CA 1
ATOM 5025 C C . TYR A 1 630 ? 1.987 -7.092 -3.303 1.00 78.25 630 TYR A C 1
ATOM 5027 O O . TYR A 1 630 ? 3.085 -7.610 -3.467 1.00 78.25 630 TYR A O 1
ATOM 5035 N N . ALA A 1 631 ? 1.415 -7.017 -2.095 1.00 71.56 631 ALA A N 1
ATOM 5036 C CA . ALA A 1 631 ? 2.056 -7.514 -0.880 1.00 71.56 631 ALA A CA 1
ATOM 5037 C C . ALA A 1 631 ? 2.299 -9.029 -0.893 1.00 71.56 631 ALA A C 1
ATOM 5039 O O . ALA A 1 631 ? 3.162 -9.506 -0.171 1.00 71.56 631 ALA A O 1
ATOM 5040 N N . SER A 1 632 ? 1.523 -9.793 -1.658 1.00 79.44 632 SER A N 1
ATOM 5041 C CA . SER A 1 632 ? 1.549 -11.257 -1.650 1.00 79.44 632 SER A CA 1
ATOM 5042 C C . SER A 1 632 ? 2.314 -11.840 -2.833 1.00 79.44 632 SER A C 1
ATOM 5044 O O . SER A 1 632 ? 2.232 -13.042 -3.040 1.00 79.44 632 SER A O 1
ATOM 5046 N N . SER A 1 633 ? 3.039 -11.023 -3.603 1.00 86.75 633 SER A N 1
ATOM 5047 C CA . SER A 1 633 ? 3.869 -11.501 -4.706 1.00 86.75 633 SER A CA 1
ATOM 5048 C C . SER A 1 633 ? 5.246 -10.839 -4.704 1.00 86.75 633 SER A C 1
ATOM 5050 O O . SER A 1 633 ? 5.371 -9.611 -4.633 1.00 86.75 633 SER A O 1
ATOM 5052 N N . MET A 1 634 ? 6.288 -11.661 -4.829 1.00 87.25 634 MET A N 1
ATOM 5053 C CA . MET A 1 634 ? 7.660 -11.215 -5.079 1.00 87.25 634 MET A CA 1
ATOM 5054 C C . MET A 1 634 ? 7.790 -10.557 -6.466 1.00 87.25 634 MET A C 1
ATOM 5056 O O . MET A 1 634 ? 8.530 -9.589 -6.633 1.00 87.25 634 MET A O 1
ATOM 5060 N N . ALA A 1 635 ? 6.995 -11.003 -7.446 1.00 91.62 635 ALA A N 1
ATOM 5061 C CA . ALA A 1 635 ? 7.007 -10.480 -8.810 1.00 91.62 635 ALA A CA 1
ATOM 5062 C C . ALA A 1 635 ? 6.526 -9.028 -8.914 1.00 91.62 635 ALA A C 1
ATOM 5064 O O . ALA A 1 635 ? 6.823 -8.349 -9.897 1.00 91.62 635 ALA A O 1
ATOM 5065 N N . SER A 1 636 ? 5.790 -8.534 -7.912 1.00 89.75 636 SER A N 1
ATOM 5066 C CA . SER A 1 636 ? 5.097 -7.246 -7.990 1.00 89.75 636 SER A CA 1
ATOM 5067 C C . SER A 1 636 ? 6.035 -6.068 -8.303 1.00 89.75 636 SER A C 1
ATOM 5069 O O . SER A 1 636 ? 5.658 -5.169 -9.057 1.00 89.75 636 SER A O 1
ATOM 5071 N N . LYS A 1 637 ? 7.279 -6.105 -7.797 1.00 88.31 637 LYS A N 1
ATOM 5072 C CA . LYS A 1 637 ? 8.308 -5.087 -8.055 1.00 88.31 637 LYS A CA 1
ATOM 5073 C C . LYS A 1 637 ? 8.808 -5.134 -9.506 1.00 88.31 637 LYS A C 1
ATOM 5075 O O . LYS A 1 637 ? 8.856 -4.100 -10.168 1.00 88.31 637 LYS A O 1
ATOM 5080 N N . CYS A 1 638 ? 9.107 -6.330 -10.018 1.00 92.25 638 CYS A N 1
ATOM 5081 C CA . CYS A 1 638 ? 9.567 -6.537 -11.396 1.00 92.25 638 CYS A CA 1
ATOM 5082 C C . CYS A 1 638 ? 8.473 -6.186 -12.415 1.00 92.25 638 CYS A C 1
ATOM 5084 O O . CYS A 1 638 ? 8.737 -5.516 -13.411 1.00 92.25 638 CYS A O 1
ATOM 5086 N N . VAL A 1 639 ? 7.225 -6.576 -12.136 1.00 92.50 639 VAL A N 1
ATOM 5087 C CA . VAL A 1 639 ? 6.071 -6.229 -12.976 1.00 92.50 639 VAL A CA 1
ATOM 5088 C C . VAL A 1 639 ? 5.862 -4.718 -13.019 1.00 92.50 639 VAL A C 1
ATOM 5090 O O . VAL A 1 639 ? 5.663 -4.171 -14.097 1.00 92.50 639 VAL A O 1
ATOM 5093 N N . ALA A 1 640 ? 5.957 -4.019 -11.885 1.00 90.50 640 ALA A N 1
ATOM 5094 C CA . ALA A 1 640 ? 5.836 -2.563 -11.875 1.00 90.50 640 ALA A CA 1
ATOM 5095 C C . ALA A 1 640 ? 6.921 -1.866 -12.713 1.00 90.50 640 ALA A C 1
ATOM 5097 O O . ALA A 1 640 ? 6.631 -0.867 -13.367 1.00 90.50 640 ALA A O 1
ATOM 5098 N N . PHE A 1 641 ? 8.148 -2.398 -12.724 1.00 91.75 641 PHE A N 1
ATOM 5099 C CA . PHE A 1 641 ? 9.217 -1.906 -13.594 1.00 91.75 641 PHE A CA 1
ATOM 5100 C C . PHE A 1 641 ? 8.909 -2.164 -15.077 1.00 91.75 641 PHE A C 1
ATOM 5102 O O . PHE A 1 641 ? 8.996 -1.240 -15.878 1.00 91.75 641 PHE A O 1
ATOM 5109 N N . LEU A 1 642 ? 8.475 -3.379 -15.437 1.00 93.56 642 LEU A N 1
ATOM 5110 C CA . LEU A 1 642 ? 8.047 -3.716 -16.803 1.00 93.56 642 LEU A CA 1
ATOM 5111 C C . LEU A 1 642 ? 6.938 -2.784 -17.303 1.00 93.56 642 LEU A C 1
ATOM 5113 O O . LEU A 1 642 ? 6.964 -2.319 -18.438 1.00 93.56 642 LEU A O 1
ATOM 5117 N N . GLN A 1 643 ? 5.960 -2.476 -16.454 1.00 92.06 643 GLN A N 1
ATOM 5118 C CA . GLN A 1 643 ? 4.852 -1.606 -16.834 1.00 92.06 643 GLN A CA 1
ATOM 5119 C C . GLN A 1 643 ? 5.306 -0.228 -17.304 1.00 92.06 643 GLN A C 1
ATOM 5121 O O . GLN A 1 643 ? 4.688 0.319 -18.218 1.00 92.06 643 GLN A O 1
ATOM 5126 N N . THR A 1 644 ? 6.371 0.341 -16.730 1.00 91.25 644 THR A N 1
ATOM 5127 C CA . THR A 1 644 ? 6.835 1.672 -17.144 1.00 91.25 644 THR A CA 1
ATOM 5128 C C . THR A 1 644 ? 7.501 1.679 -18.517 1.00 91.25 644 THR A C 1
ATOM 5130 O O . THR A 1 644 ? 7.640 2.750 -19.106 1.00 91.25 644 THR A O 1
ATOM 5133 N N . GLU A 1 645 ? 7.836 0.511 -19.071 1.00 92.75 645 GLU A N 1
ATOM 5134 C CA . GLU A 1 645 ? 8.396 0.377 -20.420 1.00 92.75 645 GLU A CA 1
ATOM 5135 C C . GLU A 1 645 ? 7.360 0.598 -21.528 1.00 92.75 645 GLU A C 1
ATOM 5137 O O . GLU A 1 645 ? 7.727 0.981 -22.640 1.00 92.75 645 GLU A O 1
ATOM 5142 N N . TYR A 1 646 ? 6.068 0.443 -21.222 1.00 93.00 646 TYR A N 1
ATOM 5143 C CA . TYR A 1 646 ? 4.965 0.690 -22.161 1.00 93.00 646 TYR A CA 1
ATOM 5144 C C . TYR A 1 646 ? 3.835 1.570 -21.595 1.00 93.00 646 TYR A C 1
ATOM 5146 O O . TYR A 1 646 ? 2.886 1.878 -22.314 1.00 93.00 646 TYR A O 1
ATOM 5154 N N . SER A 1 647 ? 3.935 2.009 -20.336 1.00 91.50 647 SER A N 1
ATOM 5155 C CA . SER A 1 647 ? 2.980 2.906 -19.671 1.00 91.50 647 SER A CA 1
ATOM 5156 C C . SER A 1 647 ? 3.677 4.153 -19.142 1.00 91.50 647 SER A C 1
ATOM 5158 O O . SER A 1 647 ? 4.741 4.078 -18.527 1.00 91.50 647 SER A O 1
ATOM 5160 N N . ARG A 1 648 ? 3.051 5.321 -19.306 1.00 83.88 648 ARG A N 1
ATOM 5161 C CA . ARG A 1 648 ? 3.553 6.565 -18.698 1.00 83.88 648 ARG A CA 1
ATOM 5162 C C . ARG A 1 648 ? 3.273 6.630 -17.197 1.00 83.88 648 ARG A C 1
ATOM 5164 O O . ARG A 1 648 ? 4.103 7.128 -16.425 1.00 83.88 648 ARG A O 1
ATOM 5171 N N . ASP A 1 649 ? 2.076 6.198 -16.818 1.00 83.00 649 ASP A N 1
ATOM 5172 C CA . ASP A 1 649 ? 1.581 6.264 -15.454 1.00 83.00 649 ASP A CA 1
ATOM 5173 C C . ASP A 1 649 ? 1.801 4.899 -14.787 1.00 83.00 649 ASP A C 1
ATOM 5175 O O . ASP A 1 649 ? 1.669 3.851 -15.412 1.00 83.00 649 ASP A O 1
ATOM 5179 N N . ILE A 1 650 ? 2.164 4.904 -13.507 1.00 81.44 650 ILE A N 1
ATOM 5180 C CA . ILE A 1 650 ? 2.386 3.688 -12.724 1.00 81.44 650 ILE A CA 1
ATOM 5181 C C . ILE A 1 650 ? 1.822 3.886 -11.327 1.00 81.44 650 ILE A C 1
ATOM 5183 O O . ILE A 1 650 ? 1.915 4.974 -10.751 1.00 81.44 650 ILE A O 1
ATOM 5187 N N . LYS A 1 651 ? 1.213 2.835 -10.781 1.00 73.25 651 LYS A N 1
ATOM 5188 C CA . LYS A 1 651 ? 0.640 2.848 -9.436 1.00 73.25 651 LYS A CA 1
ATOM 5189 C C . LYS A 1 651 ? 1.267 1.736 -8.620 1.00 73.25 651 LYS A C 1
ATOM 5191 O O . LYS A 1 651 ? 0.946 0.566 -8.795 1.00 73.25 651 LYS A O 1
ATOM 5196 N N . THR A 1 652 ? 2.142 2.128 -7.704 1.00 75.75 652 THR A N 1
ATOM 5197 C CA . THR A 1 652 ? 2.767 1.238 -6.729 1.00 75.75 652 THR A CA 1
ATOM 5198 C C . THR A 1 652 ? 2.674 1.830 -5.326 1.00 75.75 652 THR A C 1
ATOM 5200 O O . THR A 1 652 ? 2.661 3.054 -5.172 1.00 75.75 652 THR A O 1
ATOM 5203 N N . PRO A 1 653 ? 2.633 0.992 -4.274 1.00 66.38 653 PRO A N 1
ATOM 5204 C CA . PRO A 1 653 ? 2.631 1.479 -2.895 1.00 66.38 653 PRO A CA 1
ATOM 5205 C C . PRO A 1 653 ? 3.893 2.261 -2.503 1.00 66.38 653 PRO A C 1
ATOM 5207 O O . PRO A 1 653 ? 3.828 3.141 -1.646 1.00 66.38 653 PRO A O 1
ATOM 5210 N N . THR A 1 654 ? 5.021 1.950 -3.148 1.00 73.81 654 THR A N 1
ATOM 5211 C CA . THR A 1 654 ? 6.332 2.573 -2.929 1.00 73.81 654 THR A CA 1
ATOM 5212 C C . THR A 1 654 ? 6.801 3.251 -4.218 1.00 73.81 654 THR A C 1
ATOM 5214 O O . THR A 1 654 ? 6.642 2.698 -5.306 1.00 73.81 654 THR A O 1
ATOM 5217 N N . SER A 1 655 ? 7.383 4.448 -4.110 1.00 77.88 655 SER A N 1
ATOM 5218 C CA . SER A 1 655 ? 7.924 5.207 -5.247 1.00 77.88 655 SER A CA 1
ATOM 5219 C C . SER A 1 655 ? 9.355 4.762 -5.578 1.00 77.88 655 SER A C 1
ATOM 5221 O O . SER A 1 655 ? 10.303 5.469 -5.242 1.00 77.88 655 SER A O 1
ATOM 5223 N N . TYR A 1 656 ? 9.507 3.585 -6.188 1.00 84.62 656 TYR A N 1
ATOM 5224 C CA . TYR A 1 656 ? 10.806 3.056 -6.628 1.00 84.62 656 TYR A CA 1
ATOM 5225 C C . TYR A 1 656 ? 11.399 3.849 -7.801 1.00 84.62 656 TYR A C 1
ATOM 5227 O O . TYR A 1 656 ? 10.721 4.678 -8.423 1.00 84.62 656 TYR A O 1
ATOM 5235 N N . ILE A 1 657 ? 12.666 3.578 -8.117 1.00 86.44 657 ILE A N 1
ATOM 5236 C CA . ILE A 1 657 ? 13.291 4.048 -9.352 1.00 86.44 657 ILE A CA 1
ATOM 5237 C C . ILE A 1 657 ? 12.857 3.106 -10.480 1.00 86.44 657 ILE A C 1
ATOM 5239 O O . ILE A 1 657 ? 13.331 1.980 -10.595 1.00 86.44 657 ILE A O 1
ATOM 5243 N N . PHE A 1 658 ? 11.918 3.565 -11.304 1.00 86.88 658 PHE A N 1
ATOM 5244 C CA . PHE A 1 658 ? 11.407 2.793 -12.436 1.00 86.88 658 PHE A CA 1
ATOM 5245 C C . PHE A 1 658 ? 12.064 3.169 -13.765 1.00 86.88 658 PHE A C 1
ATOM 5247 O O . PHE A 1 658 ? 12.718 4.211 -13.886 1.00 86.88 658 PHE A O 1
ATOM 5254 N N . SER A 1 659 ? 11.811 2.330 -14.774 1.00 88.31 659 SER A N 1
ATOM 5255 C CA . SER A 1 659 ? 12.170 2.584 -16.167 1.00 88.31 659 SER A CA 1
ATOM 5256 C C . SER A 1 659 ? 11.397 3.777 -16.762 1.00 88.31 659 SER A C 1
ATOM 5258 O O . SER A 1 659 ? 10.653 4.499 -16.084 1.00 88.31 659 SER A O 1
ATOM 5260 N N . ARG A 1 660 ? 11.542 3.952 -18.068 1.00 89.12 660 ARG A N 1
ATOM 5261 C CA . ARG A 1 660 ? 10.794 4.867 -18.936 1.00 89.12 660 ARG A CA 1
ATOM 5262 C C . ARG A 1 660 ? 10.142 4.075 -20.057 1.00 89.12 660 ARG A C 1
ATOM 5264 O O . ARG A 1 660 ? 10.546 2.943 -20.290 1.00 89.12 660 ARG A O 1
ATOM 5271 N N . MET A 1 661 ? 9.237 4.702 -20.813 1.00 89.75 661 MET A N 1
ATOM 5272 C CA . MET A 1 661 ? 8.716 4.077 -22.029 1.00 89.75 661 MET A CA 1
ATOM 5273 C C . MET A 1 661 ? 9.877 3.755 -22.973 1.00 89.75 661 MET A C 1
ATOM 5275 O O . MET A 1 661 ? 10.516 4.660 -23.516 1.00 89.75 661 MET A O 1
ATOM 5279 N N . ASN A 1 662 ? 10.169 2.466 -23.113 1.00 89.50 662 ASN A N 1
ATOM 5280 C CA . ASN A 1 662 ? 11.378 1.955 -23.735 1.00 89.50 662 ASN A CA 1
ATOM 5281 C C . ASN A 1 662 ? 11.048 0.674 -24.512 1.00 89.50 662 ASN A C 1
ATOM 5283 O O . ASN A 1 662 ? 11.308 -0.432 -24.043 1.00 89.50 662 ASN A O 1
ATOM 5287 N N . PRO A 1 663 ? 10.469 0.800 -25.718 1.00 89.62 663 PRO A N 1
ATOM 5288 C CA . PRO A 1 663 ? 10.076 -0.366 -26.495 1.00 89.62 663 PRO A CA 1
ATOM 5289 C C . PRO A 1 663 ? 11.260 -1.266 -26.877 1.00 89.62 663 PRO A C 1
ATOM 5291 O O . PRO A 1 663 ? 11.051 -2.446 -27.125 1.00 89.62 663 PRO A O 1
ATOM 5294 N N . ALA A 1 664 ? 12.494 -0.745 -26.870 1.00 88.62 664 ALA A N 1
ATOM 5295 C CA . ALA A 1 664 ? 13.695 -1.512 -27.189 1.00 88.62 664 ALA A CA 1
ATOM 5296 C C . ALA A 1 664 ? 14.056 -2.566 -26.126 1.00 88.62 664 ALA A C 1
ATOM 5298 O O . ALA A 1 664 ? 14.699 -3.553 -26.468 1.00 88.62 664 ALA A O 1
ATOM 5299 N N . THR A 1 665 ? 13.650 -2.385 -24.862 1.00 90.19 665 THR A N 1
ATOM 5300 C CA . THR A 1 665 ? 13.907 -3.359 -23.783 1.00 90.19 665 THR A CA 1
ATOM 5301 C C . THR A 1 665 ? 12.759 -4.343 -23.573 1.00 90.19 665 THR A C 1
ATOM 5303 O O . THR A 1 665 ? 12.978 -5.412 -23.005 1.00 90.19 665 THR A O 1
ATOM 5306 N N . LEU A 1 666 ? 11.564 -4.042 -24.102 1.00 93.62 666 LEU A N 1
ATOM 5307 C CA . LEU A 1 666 ? 10.391 -4.913 -23.998 1.00 93.62 666 LEU A CA 1
ATOM 5308 C C . LEU A 1 666 ? 10.653 -6.360 -24.447 1.00 93.62 666 LEU A C 1
ATOM 5310 O O . LEU A 1 666 ? 10.233 -7.250 -23.710 1.00 93.62 666 LEU A O 1
ATOM 5314 N N . PRO A 1 667 ? 11.336 -6.652 -25.577 1.00 94.38 667 PRO A N 1
ATOM 5315 C CA . PRO A 1 667 ? 11.539 -8.032 -26.028 1.00 94.38 667 PRO A CA 1
ATOM 5316 C C . PRO A 1 667 ? 12.128 -8.960 -24.958 1.00 94.38 667 PRO A C 1
ATOM 5318 O O . PRO A 1 667 ? 11.626 -10.068 -24.761 1.00 94.38 667 PRO A O 1
ATOM 5321 N N . ALA A 1 668 ? 13.125 -8.480 -24.203 1.00 93.12 668 ALA A N 1
ATOM 5322 C CA . ALA A 1 668 ? 13.768 -9.249 -23.140 1.00 93.12 668 ALA A CA 1
ATOM 5323 C C . ALA A 1 668 ? 12.768 -9.641 -22.037 1.00 93.12 668 ALA A C 1
ATOM 5325 O O . ALA A 1 668 ? 12.703 -10.802 -21.632 1.00 93.12 668 ALA A O 1
ATOM 5326 N N . HIS A 1 669 ? 11.934 -8.701 -21.585 1.00 95.31 669 HIS A N 1
ATOM 5327 C CA . HIS A 1 669 ? 10.963 -8.949 -20.518 1.00 95.31 669 HIS A CA 1
ATOM 5328 C C . HIS A 1 669 ? 9.695 -9.671 -20.991 1.00 95.31 669 HIS A C 1
ATOM 5330 O O . HIS A 1 669 ? 9.173 -10.530 -20.277 1.00 95.31 669 HIS A O 1
ATOM 5336 N N . LEU A 1 670 ? 9.187 -9.357 -22.188 1.00 96.12 670 LEU A N 1
ATOM 5337 C CA . LEU A 1 670 ? 7.998 -10.014 -22.735 1.00 96.12 670 LEU A CA 1
ATOM 5338 C C . LEU A 1 670 ? 8.272 -11.495 -23.024 1.00 96.12 670 LEU A C 1
ATOM 5340 O O . LEU A 1 670 ? 7.431 -12.332 -22.691 1.00 96.12 670 LEU A O 1
ATOM 5344 N N . LYS A 1 671 ? 9.459 -11.843 -23.551 1.00 93.75 671 LYS A N 1
ATOM 5345 C CA . LYS A 1 671 ? 9.883 -13.245 -23.730 1.00 93.75 671 LYS A CA 1
ATOM 5346 C C . LYS A 1 671 ? 9.991 -13.972 -22.385 1.00 93.75 671 LYS A C 1
ATOM 5348 O O . LYS A 1 671 ? 9.457 -15.076 -22.240 1.00 93.75 671 LYS A O 1
ATOM 5353 N N . LEU A 1 672 ? 10.618 -13.332 -21.392 1.00 94.19 672 LEU A N 1
ATOM 5354 C CA . LEU A 1 672 ? 10.825 -13.882 -20.047 1.00 94.19 672 LEU A CA 1
ATOM 5355 C C . LEU A 1 672 ? 9.510 -14.220 -19.324 1.00 94.19 672 LEU A C 1
ATOM 5357 O O . LEU A 1 672 ? 9.444 -15.216 -18.607 1.00 94.19 672 LEU A O 1
ATOM 5361 N N . TYR A 1 673 ? 8.451 -13.437 -19.541 1.00 95.75 673 TYR A N 1
ATOM 5362 C CA . TYR A 1 673 ? 7.139 -13.662 -18.921 1.00 95.75 673 TYR A CA 1
ATOM 5363 C C . TYR A 1 673 ? 6.084 -14.280 -19.838 1.00 95.75 673 TYR A C 1
ATOM 5365 O O . TYR A 1 673 ? 4.931 -14.412 -19.420 1.00 95.75 673 TYR A O 1
ATOM 5373 N N . ASN A 1 674 ? 6.459 -14.688 -21.052 1.00 96.25 674 ASN A N 1
ATOM 5374 C CA . ASN A 1 674 ? 5.530 -15.219 -22.049 1.00 96.25 674 ASN A CA 1
ATOM 5375 C C . ASN A 1 674 ? 4.344 -14.267 -22.308 1.00 96.25 674 ASN A C 1
ATOM 5377 O O . ASN A 1 674 ? 3.188 -14.670 -22.213 1.00 96.25 674 ASN A O 1
ATOM 5381 N N . ILE A 1 675 ? 4.616 -12.983 -22.559 1.00 97.31 675 ILE A N 1
ATOM 5382 C CA . ILE A 1 675 ? 3.587 -11.977 -22.862 1.00 97.31 675 ILE A CA 1
ATOM 5383 C C . ILE A 1 675 ? 3.489 -11.808 -24.375 1.00 97.31 675 ILE A C 1
ATOM 5385 O O . ILE A 1 675 ? 4.476 -11.500 -25.041 1.00 97.31 675 ILE A O 1
ATOM 5389 N N . SER A 1 676 ? 2.281 -11.962 -24.908 1.00 96.56 676 SER A N 1
ATOM 5390 C CA . SER A 1 676 ? 2.041 -11.925 -26.356 1.00 96.56 676 SER A CA 1
ATOM 5391 C C . SER A 1 676 ? 1.287 -10.688 -26.835 1.00 96.56 676 SER A C 1
ATOM 5393 O O . SER A 1 676 ? 1.397 -10.308 -28.000 1.00 96.56 676 SER A O 1
ATOM 5395 N N . GLN A 1 677 ? 0.528 -10.043 -25.946 1.00 97.44 677 GLN A N 1
ATOM 5396 C CA . GLN A 1 677 ? -0.320 -8.900 -26.271 1.00 97.44 677 GLN A CA 1
ATOM 5397 C C . GLN A 1 677 ? -0.218 -7.798 -25.226 1.00 97.44 677 GLN A C 1
ATOM 5399 O O . GLN A 1 677 ? -0.079 -8.071 -24.034 1.00 97.44 677 GLN A O 1
ATOM 5404 N N . LEU A 1 678 ? -0.370 -6.555 -25.685 1.00 97.88 678 LEU A N 1
ATOM 5405 C CA . LEU A 1 678 ? -0.535 -5.365 -24.858 1.00 97.88 678 LEU A CA 1
ATOM 5406 C C . LEU A 1 678 ? -1.873 -4.679 -25.165 1.00 97.88 678 LEU A C 1
ATOM 5408 O O . LEU A 1 678 ? -2.192 -4.427 -26.330 1.00 97.88 678 LEU A O 1
ATOM 5412 N N . ILE A 1 679 ? -2.632 -4.330 -24.126 1.00 97.75 679 ILE A N 1
ATOM 5413 C CA . ILE A 1 679 ? -3.817 -3.465 -24.219 1.00 97.75 679 ILE A CA 1
ATOM 5414 C C . ILE A 1 679 ? -3.390 -2.023 -23.939 1.00 97.75 679 ILE A C 1
ATOM 5416 O O . ILE A 1 679 ? -2.949 -1.715 -22.834 1.00 97.75 679 ILE A O 1
ATOM 5420 N N . LEU A 1 680 ? -3.544 -1.130 -24.917 1.00 97.00 680 LEU A N 1
ATOM 5421 C CA . LEU A 1 680 ? -3.154 0.280 -24.806 1.00 97.00 680 LEU A CA 1
ATOM 5422 C C . LEU A 1 680 ? -4.367 1.203 -24.961 1.00 97.00 680 LEU A C 1
ATOM 5424 O O . LEU A 1 680 ? -5.222 0.985 -25.826 1.00 97.00 680 LEU A O 1
ATOM 5428 N N . ALA A 1 681 ? -4.416 2.272 -24.171 1.00 95.00 681 ALA A N 1
ATOM 5429 C CA . ALA A 1 681 ? -5.491 3.260 -24.160 1.00 95.00 681 ALA A CA 1
ATOM 5430 C C . ALA A 1 681 ? -5.022 4.641 -24.628 1.00 95.00 681 ALA A C 1
ATOM 5432 O O . ALA A 1 681 ? -5.658 5.238 -25.506 1.00 95.00 681 ALA A O 1
ATOM 5433 N N . THR A 1 682 ? -3.891 5.130 -24.112 1.00 94.38 682 THR A N 1
ATOM 5434 C CA . THR A 1 682 ? -3.453 6.500 -24.381 1.00 94.38 682 THR A CA 1
ATOM 5435 C C . THR A 1 682 ? -2.876 6.636 -25.786 1.00 94.38 682 THR A C 1
ATOM 5437 O O . THR A 1 682 ? -2.276 5.723 -26.359 1.00 94.38 682 THR A O 1
ATOM 5440 N N . THR A 1 683 ? -3.017 7.829 -26.365 1.00 92.75 683 THR A N 1
ATOM 5441 C CA . THR A 1 683 ? -2.429 8.126 -27.686 1.00 92.75 683 THR A CA 1
ATOM 5442 C C . THR A 1 683 ? -0.900 8.019 -27.664 1.00 92.75 683 THR A C 1
ATOM 5444 O O . THR A 1 683 ? -0.283 7.657 -28.664 1.00 92.75 683 THR A O 1
ATOM 5447 N N . GLU A 1 684 ? -0.287 8.333 -26.523 1.00 89.94 684 GLU A N 1
ATOM 5448 C CA . GLU A 1 684 ? 1.161 8.318 -26.344 1.00 89.94 684 GLU A CA 1
ATOM 5449 C C . GLU A 1 684 ? 1.715 6.891 -26.392 1.00 89.94 684 GLU A C 1
ATOM 5451 O O . GLU A 1 684 ? 2.557 6.621 -27.250 1.00 89.94 684 GLU A O 1
ATOM 5456 N N . ALA A 1 685 ? 1.189 5.973 -25.572 1.00 93.56 685 ALA A N 1
ATOM 5457 C CA . ALA A 1 685 ? 1.619 4.574 -25.559 1.00 93.56 685 ALA A CA 1
ATOM 5458 C C . ALA A 1 685 ? 1.380 3.889 -26.911 1.00 93.56 685 ALA A C 1
ATOM 5460 O O . ALA A 1 685 ? 2.268 3.224 -27.444 1.00 93.56 685 ALA A O 1
ATOM 5461 N N . LYS A 1 686 ? 0.220 4.131 -27.539 1.00 95.31 686 LYS A N 1
ATOM 5462 C CA . LYS A 1 686 ? -0.078 3.610 -28.883 1.00 95.31 686 LYS A CA 1
ATOM 5463 C C . LYS A 1 686 ? 0.947 4.050 -29.914 1.00 95.31 686 LYS A C 1
ATOM 5465 O O . LYS A 1 686 ? 1.386 3.227 -30.711 1.00 95.31 686 LYS A O 1
ATOM 5470 N N . ARG A 1 687 ? 1.338 5.327 -29.913 1.00 92.00 687 ARG A N 1
ATOM 5471 C CA . ARG A 1 687 ? 2.361 5.837 -30.835 1.00 92.00 687 ARG A CA 1
ATOM 5472 C C . ARG A 1 687 ? 3.709 5.158 -30.586 1.00 92.00 687 ARG A C 1
ATOM 5474 O O . ARG A 1 687 ? 4.291 4.659 -31.538 1.00 92.00 687 ARG A O 1
ATOM 5481 N N . VAL A 1 688 ? 4.154 5.107 -29.327 1.00 91.56 688 VAL A N 1
ATOM 5482 C CA . VAL A 1 688 ? 5.431 4.485 -28.921 1.00 91.56 688 VAL A CA 1
ATOM 5483 C C . VAL A 1 688 ? 5.529 3.042 -29.411 1.00 91.56 688 VAL A C 1
ATOM 5485 O O . VAL A 1 688 ? 6.522 2.663 -30.023 1.00 91.56 688 VAL A O 1
ATOM 5488 N N . ILE A 1 689 ? 4.488 2.248 -29.163 1.00 95.19 689 ILE A N 1
ATOM 5489 C CA . ILE A 1 689 ? 4.474 0.828 -29.522 1.00 95.19 689 ILE A CA 1
ATOM 5490 C C . ILE A 1 689 ? 4.301 0.630 -31.034 1.00 95.19 689 ILE A C 1
ATOM 5492 O O . ILE A 1 689 ? 4.924 -0.260 -31.600 1.00 95.19 689 ILE A O 1
ATOM 5496 N N . SER A 1 690 ? 3.523 1.478 -31.720 1.00 93.06 690 SER A N 1
ATOM 5497 C CA . SER A 1 690 ? 3.323 1.371 -33.179 1.00 93.06 690 SER A CA 1
ATOM 5498 C C . SER A 1 690 ? 4.577 1.693 -33.998 1.00 93.06 690 SER A C 1
ATOM 5500 O O . SER A 1 690 ? 4.673 1.263 -35.143 1.00 93.06 690 SER A O 1
ATOM 5502 N N . GLU A 1 691 ? 5.509 2.480 -33.454 1.00 90.44 691 GLU A N 1
ATOM 5503 C CA . GLU A 1 691 ? 6.776 2.816 -34.118 1.00 90.44 691 GLU A CA 1
ATOM 5504 C C . GLU A 1 691 ? 7.805 1.670 -34.041 1.00 90.44 691 GLU A C 1
ATOM 5506 O O . GLU A 1 691 ? 8.803 1.706 -34.762 1.00 90.44 691 GLU A O 1
ATOM 5511 N N . PHE A 1 692 ? 7.577 0.647 -33.205 1.00 92.19 692 PHE A N 1
ATOM 5512 C CA . PHE A 1 692 ? 8.527 -0.443 -32.989 1.00 92.19 692 PHE A CA 1
ATOM 5513 C C . PHE A 1 692 ? 8.163 -1.702 -33.814 1.00 92.19 692 PHE A C 1
ATOM 5515 O O . PHE A 1 692 ? 7.092 -2.272 -33.597 1.00 92.19 692 PHE A O 1
ATOM 5522 N N . PRO A 1 693 ? 9.027 -2.176 -34.742 1.00 92.69 693 PRO A N 1
ATOM 5523 C CA . PRO A 1 693 ? 8.660 -3.182 -35.754 1.00 92.69 693 PRO A CA 1
ATOM 5524 C C . PRO A 1 693 ? 8.182 -4.544 -35.238 1.00 92.69 693 PRO A C 1
ATOM 5526 O O . PRO A 1 693 ? 7.447 -5.232 -35.942 1.00 92.69 693 PRO A O 1
ATOM 5529 N N . VAL A 1 694 ? 8.586 -4.946 -34.031 1.00 95.25 694 VAL A N 1
ATOM 5530 C CA . VAL A 1 694 ? 8.197 -6.241 -33.439 1.00 95.25 694 VAL A CA 1
ATOM 5531 C C . VAL A 1 694 ? 6.762 -6.245 -32.902 1.00 95.25 694 VAL A C 1
ATOM 5533 O O . VAL A 1 694 ? 6.296 -7.280 -32.426 1.00 95.25 694 VAL A O 1
ATOM 5536 N N . PHE A 1 695 ? 6.051 -5.111 -32.962 1.00 96.75 695 PHE A N 1
ATOM 5537 C CA . PHE A 1 695 ? 4.646 -5.025 -32.586 1.00 96.75 695 PHE A CA 1
ATOM 5538 C C . PHE A 1 695 ? 3.729 -4.808 -33.785 1.00 96.75 695 PHE A C 1
ATOM 5540 O O . PHE A 1 695 ? 3.991 -4.003 -34.677 1.00 96.75 695 PHE A O 1
ATOM 5547 N N . LYS A 1 696 ? 2.574 -5.475 -33.756 1.00 96.56 696 LYS A N 1
ATOM 5548 C CA . LYS A 1 696 ? 1.503 -5.308 -34.740 1.00 96.56 696 LYS A CA 1
ATOM 5549 C C . LYS A 1 696 ? 0.192 -4.974 -34.041 1.00 96.56 696 LYS A C 1
ATOM 5551 O O . LYS A 1 696 ? -0.251 -5.709 -33.167 1.00 96.56 696 LYS A O 1
ATOM 5556 N N . ARG A 1 697 ? -0.471 -3.893 -34.455 1.00 97.38 697 ARG A N 1
ATOM 5557 C CA . ARG A 1 697 ? -1.838 -3.590 -34.002 1.00 97.38 697 ARG A CA 1
ATOM 5558 C C . ARG A 1 697 ? -2.808 -4.614 -34.594 1.00 97.38 697 ARG A C 1
ATOM 5560 O O . ARG A 1 697 ? -2.850 -4.773 -35.812 1.00 97.38 697 ARG A O 1
ATOM 5567 N N . GLU A 1 698 ? -3.575 -5.287 -33.744 1.00 96.81 698 GLU A N 1
ATOM 5568 C CA . GLU A 1 698 ? -4.521 -6.325 -34.168 1.00 96.81 698 GLU A CA 1
ATOM 5569 C C . GLU A 1 698 ? -5.958 -5.815 -34.259 1.00 96.81 698 GLU A C 1
ATOM 5571 O O . GLU A 1 698 ? -6.640 -6.063 -35.251 1.00 96.81 698 GLU A O 1
ATOM 5576 N N . ALA A 1 699 ? -6.422 -5.113 -33.221 1.00 96.94 699 ALA A N 1
ATOM 5577 C CA . ALA A 1 699 ? -7.829 -4.755 -33.073 1.00 96.94 699 ALA A CA 1
ATOM 5578 C C . ALA A 1 699 ? -8.034 -3.495 -32.219 1.00 96.94 699 ALA A C 1
ATOM 5580 O O . ALA A 1 699 ? -7.176 -3.114 -31.418 1.00 96.94 699 ALA A O 1
ATOM 5581 N N . ASP A 1 700 ? -9.211 -2.882 -32.377 1.00 97.38 700 ASP A N 1
ATOM 5582 C CA . ASP A 1 700 ? -9.646 -1.682 -31.663 1.00 97.38 700 ASP A CA 1
ATOM 5583 C C . ASP A 1 700 ? -11.036 -1.844 -31.045 1.00 97.38 700 ASP A C 1
ATOM 5585 O O . ASP A 1 700 ? -11.976 -2.332 -31.679 1.00 97.38 700 ASP A O 1
ATOM 5589 N N . PHE A 1 701 ? -11.175 -1.350 -29.818 1.00 96.50 701 PHE A N 1
ATOM 5590 C CA . PHE A 1 701 ? -12.388 -1.400 -29.008 1.00 96.50 701 PHE A CA 1
ATOM 5591 C C . PHE A 1 701 ? -12.605 -0.032 -28.352 1.00 96.50 701 PHE A C 1
ATOM 5593 O O . PHE A 1 701 ? -12.174 0.233 -27.229 1.00 96.50 701 PHE A O 1
ATOM 5600 N N . GLY A 1 702 ? -13.217 0.887 -29.101 1.00 92.62 702 GLY A N 1
ATOM 5601 C CA . GLY A 1 702 ? -13.377 2.272 -28.664 1.00 92.62 702 GLY A CA 1
ATOM 5602 C C . GLY A 1 702 ? -12.018 2.957 -28.493 1.00 92.62 702 GLY A C 1
ATOM 5603 O O . GLY A 1 702 ? -11.306 3.189 -29.467 1.00 92.62 702 GLY A O 1
ATOM 5604 N N . GLN A 1 703 ? -11.658 3.292 -27.252 1.00 93.25 703 GLN A N 1
ATOM 5605 C CA . GLN A 1 703 ? -10.356 3.888 -26.925 1.00 93.25 703 GLN A CA 1
ATOM 5606 C C . GLN A 1 703 ? -9.269 2.840 -26.665 1.00 93.25 703 GLN A C 1
ATOM 5608 O O . GLN A 1 703 ? -8.103 3.201 -26.573 1.00 93.25 703 GLN A O 1
ATOM 5613 N N . LEU A 1 704 ? -9.611 1.559 -26.562 1.00 96.81 704 LEU A N 1
ATOM 5614 C CA . LEU A 1 704 ? -8.660 0.480 -26.298 1.00 96.81 704 LEU A CA 1
ATOM 5615 C C . LEU A 1 704 ? -8.149 -0.107 -27.614 1.00 96.81 704 LEU A C 1
ATOM 5617 O O . LEU A 1 704 ? -8.913 -0.251 -28.566 1.00 96.81 704 LEU A O 1
ATOM 5621 N N . SER A 1 705 ? -6.872 -0.466 -27.663 1.00 97.94 705 SER A N 1
ATOM 5622 C CA . SER A 1 705 ? -6.244 -1.114 -28.816 1.00 97.94 705 SER A CA 1
ATOM 5623 C C . SER A 1 705 ? -5.391 -2.286 -28.348 1.00 97.94 705 SER A C 1
ATOM 5625 O O . SER A 1 705 ? -4.651 -2.143 -27.375 1.00 97.94 705 SER A O 1
ATOM 5627 N N . VAL A 1 706 ? -5.472 -3.420 -29.046 1.00 98.25 706 VAL A N 1
ATOM 5628 C CA . VAL A 1 706 ? -4.647 -4.607 -28.774 1.00 98.25 706 VAL A CA 1
ATOM 5629 C C . VAL A 1 706 ? -3.470 -4.643 -29.743 1.00 98.25 706 VAL A C 1
ATOM 5631 O O . VAL A 1 706 ? -3.653 -4.546 -30.960 1.00 98.25 706 VAL A O 1
ATOM 5634 N N . TYR A 1 707 ? -2.266 -4.784 -29.197 1.00 98.06 707 TYR A N 1
ATOM 5635 C CA . TYR A 1 707 ? -1.013 -4.908 -29.937 1.00 98.06 707 TYR A CA 1
ATOM 5636 C C . TYR A 1 707 ? -0.382 -6.266 -29.668 1.00 98.06 707 TYR A C 1
ATOM 5638 O O . TYR A 1 707 ? -0.191 -6.621 -28.510 1.00 98.06 707 TYR A O 1
ATOM 5646 N N . ARG A 1 708 ? -0.021 -6.998 -30.721 1.00 97.31 708 ARG A N 1
ATOM 5647 C CA . ARG A 1 708 ? 0.711 -8.261 -30.648 1.00 97.31 708 ARG A CA 1
ATOM 5648 C C . ARG A 1 708 ? 2.209 -8.040 -30.667 1.00 97.31 708 ARG A C 1
ATOM 5650 O O . ARG A 1 708 ? 2.690 -7.328 -31.541 1.00 97.31 708 ARG A O 1
ATOM 5657 N N . TYR A 1 709 ? 2.917 -8.721 -29.778 1.00 97.00 709 TYR A N 1
ATOM 5658 C CA . TYR A 1 709 ? 4.347 -8.967 -29.870 1.00 97.00 709 TYR A CA 1
ATOM 5659 C C . TYR A 1 709 ? 4.618 -10.160 -30.801 1.00 97.00 709 TYR A C 1
ATOM 5661 O O . TYR A 1 709 ? 4.146 -11.269 -30.555 1.00 97.00 709 TYR A O 1
ATOM 5669 N N . LEU A 1 710 ? 5.340 -9.921 -31.897 1.00 95.50 710 LEU A N 1
ATOM 5670 C CA . LEU A 1 710 ? 5.520 -10.885 -32.989 1.00 95.50 710 LEU A CA 1
ATOM 5671 C C . LEU A 1 710 ? 6.544 -11.990 -32.689 1.00 95.50 710 LEU A C 1
ATOM 5673 O O . LEU A 1 710 ? 6.512 -13.024 -33.346 1.00 95.50 710 LEU A O 1
ATOM 5677 N N . GLU A 1 711 ? 7.423 -11.793 -31.707 1.00 94.38 711 GLU A N 1
ATOM 5678 C CA . GLU A 1 711 ? 8.492 -12.740 -31.346 1.00 94.38 711 GLU A CA 1
ATOM 5679 C C . GLU A 1 711 ? 8.142 -13.573 -30.095 1.00 94.38 711 GLU A C 1
ATOM 5681 O O . GLU A 1 711 ? 9.016 -14.139 -29.439 1.00 94.38 711 GLU A O 1
ATOM 5686 N N . CYS A 1 712 ? 6.861 -13.635 -29.720 1.00 93.62 712 CYS A N 1
ATOM 5687 C CA . CYS A 1 712 ? 6.399 -14.495 -28.634 1.00 93.62 712 CYS A CA 1
ATOM 5688 C C . CYS A 1 712 ? 6.406 -15.969 -29.080 1.00 93.62 712 CYS A C 1
ATOM 5690 O O . CYS A 1 712 ? 5.726 -16.323 -30.040 1.00 93.62 712 CYS A O 1
ATOM 5692 N N . ASP A 1 713 ? 7.140 -16.824 -28.362 1.00 89.69 713 ASP A N 1
ATOM 5693 C CA . ASP A 1 713 ? 7.214 -18.277 -28.607 1.00 89.69 713 ASP A CA 1
ATOM 5694 C C . ASP A 1 713 ? 6.049 -19.072 -27.991 1.00 89.69 713 ASP A C 1
ATOM 5696 O O . ASP A 1 713 ? 5.869 -20.253 -28.284 1.00 89.69 713 ASP A O 1
ATOM 5700 N N . GLY A 1 714 ? 5.260 -18.427 -27.132 1.00 92.50 714 GLY A N 1
ATOM 5701 C CA . GLY A 1 714 ? 4.110 -19.006 -26.457 1.00 92.50 714 GLY A CA 1
ATOM 5702 C C . GLY A 1 714 ? 4.433 -20.003 -25.340 1.00 92.50 714 GLY A C 1
ATOM 5703 O O . GLY A 1 714 ? 3.512 -20.593 -24.772 1.00 92.50 714 GLY A O 1
ATOM 5704 N N . LYS A 1 715 ? 5.708 -20.195 -24.984 1.00 93.56 715 LYS A N 1
ATOM 5705 C CA . LYS A 1 715 ? 6.143 -21.257 -24.066 1.00 93.56 715 LYS A CA 1
ATOM 5706 C C . LYS A 1 715 ? 6.170 -20.793 -22.615 1.00 93.56 715 LYS A C 1
ATOM 5708 O O . LYS A 1 715 ? 6.808 -19.790 -22.293 1.00 93.56 715 LYS A O 1
ATOM 5713 N N . TYR A 1 716 ? 5.558 -21.573 -21.724 1.00 96.06 716 TYR A N 1
ATOM 5714 C CA . TYR A 1 716 ? 5.670 -21.406 -20.267 1.00 96.06 716 TYR A CA 1
ATOM 5715 C C . TYR A 1 716 ? 6.843 -22.170 -19.651 1.00 96.06 716 TYR A C 1
ATOM 5717 O O . TYR A 1 716 ? 7.368 -21.732 -18.629 1.00 96.06 716 TYR A O 1
ATOM 5725 N N . VAL A 1 717 ? 7.254 -23.283 -20.260 1.00 97.56 717 VAL A N 1
ATOM 5726 C CA . VAL A 1 717 ? 8.456 -24.033 -19.888 1.00 97.56 717 VAL A CA 1
ATOM 5727 C C . VAL A 1 717 ? 9.395 -24.041 -21.085 1.00 97.56 717 VAL A C 1
ATOM 5729 O O . VAL A 1 717 ? 8.966 -24.347 -22.197 1.00 97.56 717 VAL A O 1
ATOM 5732 N N . ASP A 1 718 ? 10.652 -23.668 -20.866 1.00 95.44 718 ASP A N 1
ATOM 5733 C CA . ASP A 1 718 ? 11.662 -23.597 -21.923 1.00 95.44 718 ASP A CA 1
ATOM 5734 C C . ASP A 1 718 ? 13.067 -23.885 -21.380 1.00 95.44 718 ASP A C 1
ATOM 5736 O O . ASP A 1 718 ? 13.288 -23.870 -20.167 1.00 95.44 718 ASP A O 1
ATOM 5740 N N . VAL A 1 719 ? 14.027 -24.134 -22.267 1.00 95.94 719 VAL A N 1
ATOM 5741 C CA . VAL A 1 719 ? 15.446 -24.267 -21.898 1.00 95.94 719 VAL A CA 1
ATOM 5742 C C . VAL A 1 719 ? 16.147 -22.934 -22.177 1.00 95.94 719 VAL A C 1
ATOM 5744 O O . VAL A 1 719 ? 16.034 -22.430 -23.292 1.00 95.94 719 VAL A O 1
ATOM 5747 N N . PRO A 1 720 ? 16.849 -22.328 -21.199 1.00 94.25 720 PRO A N 1
ATOM 5748 C CA . PRO A 1 720 ? 17.548 -21.070 -21.435 1.00 94.25 720 PRO A CA 1
ATOM 5749 C C . PRO A 1 720 ? 18.727 -21.268 -22.396 1.00 94.25 720 PRO A C 1
ATOM 5751 O O . PRO A 1 720 ? 19.429 -22.274 -22.325 1.00 94.25 720 PRO A O 1
ATOM 5754 N N . ASP A 1 721 ? 18.979 -20.282 -23.260 1.00 92.06 721 ASP A N 1
ATOM 5755 C CA . ASP A 1 721 ? 20.068 -20.340 -24.248 1.00 92.06 721 ASP A CA 1
ATOM 5756 C C . ASP A 1 721 ? 21.450 -20.430 -23.571 1.00 92.06 721 ASP A C 1
ATOM 5758 O O . ASP A 1 721 ? 22.348 -21.154 -24.012 1.00 92.06 721 ASP A O 1
ATOM 5762 N N . ILE A 1 722 ? 21.613 -19.701 -22.463 1.00 94.25 722 ILE A N 1
ATOM 5763 C CA . ILE A 1 722 ? 22.832 -19.671 -21.655 1.00 94.25 722 ILE A CA 1
ATOM 5764 C C . ILE A 1 722 ? 22.637 -20.531 -20.412 1.00 94.25 722 ILE A C 1
ATOM 5766 O O . ILE A 1 722 ? 21.595 -20.498 -19.753 1.00 94.25 722 ILE A O 1
ATOM 5770 N N . ARG A 1 723 ? 23.680 -21.284 -20.061 1.00 94.88 723 ARG A N 1
ATOM 5771 C CA . ARG A 1 723 ? 23.701 -22.100 -18.853 1.00 94.88 723 ARG A CA 1
ATOM 5772 C C . ARG A 1 723 ? 23.545 -21.216 -17.602 1.00 94.88 723 ARG A C 1
ATOM 5774 O O . ARG A 1 723 ? 24.358 -20.311 -17.410 1.00 94.88 723 ARG A O 1
ATOM 5781 N N . PRO A 1 724 ? 22.563 -21.499 -16.729 1.00 95.75 724 PRO A N 1
ATOM 5782 C CA . PRO A 1 724 ? 22.369 -20.761 -15.483 1.00 95.75 724 PRO A CA 1
ATOM 5783 C C . PRO A 1 724 ? 23.567 -20.850 -14.526 1.00 95.75 724 PRO A C 1
ATOM 5785 O O . PRO A 1 724 ? 24.359 -21.798 -14.580 1.00 95.75 724 PRO A O 1
ATOM 5788 N N . VAL A 1 725 ? 23.667 -19.885 -13.611 1.00 95.75 725 VAL A N 1
ATOM 5789 C CA . VAL A 1 725 ? 24.792 -19.722 -12.673 1.00 95.75 725 VAL A CA 1
ATOM 5790 C C . VAL A 1 725 ? 24.302 -19.776 -11.227 1.00 95.75 725 VAL A C 1
ATOM 5792 O O . VAL A 1 725 ? 23.229 -19.263 -10.905 1.00 95.75 725 VAL A O 1
ATOM 5795 N N . LEU A 1 726 ? 25.095 -20.378 -10.335 1.00 96.88 726 LEU A N 1
ATOM 5796 C CA . LEU A 1 726 ? 24.791 -20.367 -8.903 1.00 96.88 726 LEU A CA 1
ATOM 5797 C C . LEU A 1 726 ? 25.116 -19.006 -8.280 1.00 96.88 726 LEU A C 1
ATOM 5799 O O . LEU A 1 726 ? 26.231 -18.502 -8.414 1.00 96.88 726 LEU A O 1
ATOM 5803 N N . TYR A 1 727 ? 24.158 -18.453 -7.546 1.00 96.94 727 TYR A N 1
ATOM 5804 C CA . TYR A 1 727 ? 24.279 -17.189 -6.834 1.00 96.94 727 TYR A CA 1
ATOM 5805 C C . TYR A 1 727 ? 24.548 -17.424 -5.345 1.00 96.94 727 TYR A C 1
ATOM 5807 O O . TYR A 1 727 ? 23.825 -18.191 -4.705 1.00 96.94 727 TYR A O 1
ATOM 5815 N N . THR A 1 728 ? 25.593 -16.804 -4.794 1.00 95.69 728 THR A N 1
ATOM 5816 C CA . THR A 1 728 ? 26.100 -17.137 -3.446 1.00 95.69 728 THR A CA 1
ATOM 5817 C C . THR A 1 728 ? 25.726 -16.141 -2.349 1.00 95.69 728 THR A C 1
ATOM 5819 O O . THR A 1 728 ? 25.982 -16.426 -1.185 1.00 95.69 728 THR A O 1
ATOM 5822 N N . SER A 1 729 ? 25.137 -14.985 -2.678 1.00 93.06 729 SER A N 1
ATOM 5823 C CA . SER A 1 729 ? 24.713 -14.008 -1.662 1.00 93.06 729 SER A CA 1
ATOM 5824 C C . SER A 1 729 ? 23.366 -14.376 -1.024 1.00 93.06 729 SER A C 1
ATOM 5826 O O . SER A 1 729 ? 22.453 -14.879 -1.686 1.00 93.06 729 SER A O 1
ATOM 5828 N N . ASP A 1 730 ? 23.219 -14.057 0.264 1.00 88.69 730 ASP A N 1
ATOM 5829 C CA . ASP A 1 730 ? 21.984 -14.248 1.033 1.00 88.69 730 ASP A CA 1
ATOM 5830 C C . ASP A 1 730 ? 20.880 -13.239 0.653 1.00 88.69 730 ASP A C 1
ATOM 5832 O O . ASP A 1 730 ? 19.699 -13.497 0.898 1.00 88.69 730 ASP A O 1
ATOM 5836 N N . THR A 1 731 ? 21.237 -12.115 0.018 1.00 89.81 731 THR A N 1
ATOM 5837 C CA . THR A 1 731 ? 20.325 -11.038 -0.432 1.00 89.81 731 THR A CA 1
ATOM 5838 C C . THR A 1 731 ? 19.760 -11.257 -1.838 1.00 89.81 731 THR A C 1
ATOM 5840 O O . THR A 1 731 ? 19.291 -10.324 -2.487 1.00 89.81 731 THR A O 1
ATOM 5843 N N . TRP A 1 732 ? 19.754 -12.512 -2.298 1.00 93.25 732 TRP A N 1
ATOM 5844 C CA . TRP A 1 732 ? 19.397 -12.907 -3.662 1.00 93.25 732 TRP A CA 1
ATOM 5845 C C . TRP A 1 732 ? 18.105 -12.282 -4.202 1.00 93.25 732 TRP A C 1
ATOM 5847 O O . TRP A 1 732 ? 18.031 -11.985 -5.387 1.00 93.25 732 TRP A O 1
ATOM 5857 N N . ALA A 1 733 ? 17.082 -12.072 -3.370 1.00 91.19 733 ALA A N 1
ATOM 5858 C CA . ALA A 1 733 ? 15.804 -11.529 -3.826 1.00 91.19 733 ALA A CA 1
ATOM 5859 C C . ALA A 1 733 ? 15.904 -10.049 -4.227 1.00 91.19 733 ALA A C 1
ATOM 5861 O O . ALA A 1 733 ? 15.317 -9.637 -5.230 1.00 91.19 733 ALA A O 1
ATOM 5862 N N . GLU A 1 734 ? 16.647 -9.250 -3.459 1.00 89.62 734 GLU A N 1
ATOM 5863 C CA . GLU A 1 734 ? 16.960 -7.866 -3.800 1.00 89.62 734 GLU A CA 1
ATOM 5864 C C . GLU A 1 734 ? 17.907 -7.794 -5.005 1.00 89.62 734 GLU A C 1
ATOM 5866 O O . GLU A 1 734 ? 17.638 -7.041 -5.944 1.00 89.62 734 GLU A O 1
ATOM 5871 N N . ASP A 1 735 ? 18.943 -8.634 -5.028 1.00 93.19 735 ASP A N 1
ATOM 5872 C CA . ASP A 1 735 ? 19.943 -8.665 -6.101 1.00 93.19 735 ASP A CA 1
ATOM 5873 C C . ASP A 1 735 ? 19.332 -9.100 -7.444 1.00 93.19 735 ASP A C 1
ATOM 5875 O O . ASP A 1 735 ? 19.657 -8.551 -8.495 1.00 93.19 735 ASP A O 1
ATOM 5879 N N . PHE A 1 736 ? 18.367 -10.023 -7.431 1.00 95.12 736 PHE A N 1
ATOM 5880 C CA . PHE A 1 736 ? 17.635 -10.443 -8.631 1.00 95.12 736 PHE A CA 1
ATOM 5881 C C . PHE A 1 736 ? 16.781 -9.323 -9.223 1.00 95.12 736 PHE A C 1
ATOM 5883 O O . PHE A 1 736 ? 16.592 -9.277 -10.438 1.00 95.12 736 PHE A O 1
ATOM 5890 N N . TYR A 1 737 ? 16.267 -8.411 -8.395 1.00 92.69 737 TYR A N 1
ATOM 5891 C CA . TYR A 1 737 ? 15.603 -7.219 -8.911 1.00 92.69 737 TYR A CA 1
ATOM 5892 C C . TYR A 1 737 ? 16.607 -6.229 -9.508 1.00 92.69 737 TYR A C 1
ATOM 5894 O O . TYR A 1 737 ? 16.309 -5.616 -10.531 1.00 92.69 737 TYR A O 1
ATOM 5902 N N . GLU A 1 738 ? 17.787 -6.072 -8.903 1.00 91.25 738 GLU A N 1
ATOM 5903 C CA . GLU A 1 738 ? 18.851 -5.253 -9.489 1.00 91.25 738 GLU A CA 1
ATOM 5904 C C . GLU A 1 738 ? 19.282 -5.809 -10.850 1.00 91.25 738 GLU A C 1
ATOM 5906 O O . GLU A 1 738 ? 19.248 -5.062 -11.822 1.00 91.25 738 GLU A O 1
ATOM 5911 N N . TRP A 1 739 ? 19.531 -7.118 -10.957 1.00 93.69 739 TRP A N 1
ATOM 5912 C CA . TRP A 1 739 ? 19.737 -7.823 -12.230 1.00 93.69 739 TRP A CA 1
ATOM 5913 C C . TRP A 1 739 ? 18.615 -7.526 -13.234 1.00 93.69 739 TRP A C 1
ATOM 5915 O O . TRP A 1 739 ? 18.878 -7.092 -14.350 1.00 93.69 739 TRP A O 1
ATOM 5925 N N . TYR A 1 740 ? 17.353 -7.641 -12.806 1.00 94.44 740 TYR A N 1
ATOM 5926 C CA . TYR A 1 740 ? 16.189 -7.451 -13.673 1.00 94.44 740 TYR A CA 1
ATOM 5927 C C . TYR A 1 740 ? 16.124 -6.061 -14.320 1.00 94.44 740 TYR A C 1
ATOM 5929 O O . TYR A 1 740 ? 15.653 -5.929 -15.451 1.00 94.44 740 TYR A O 1
ATOM 5937 N N . LYS A 1 741 ? 16.599 -5.017 -13.624 1.00 91.81 741 LYS A N 1
ATOM 5938 C CA . LYS A 1 741 ? 16.632 -3.641 -14.150 1.00 91.81 741 LYS A CA 1
ATOM 5939 C C . LYS A 1 741 ? 17.608 -3.457 -15.312 1.00 91.81 741 LYS A C 1
ATOM 5941 O O . LYS A 1 741 ? 17.550 -2.400 -15.940 1.00 91.81 741 LYS A O 1
ATOM 5946 N N . HIS A 1 742 ? 18.467 -4.437 -15.588 1.00 91.38 742 HIS A N 1
ATOM 5947 C CA . HIS A 1 742 ? 19.481 -4.434 -16.637 1.00 91.38 742 HIS A CA 1
ATOM 5948 C C . HIS A 1 742 ? 19.164 -5.505 -17.698 1.00 91.38 742 HIS A C 1
ATOM 5950 O O . HIS A 1 742 ? 19.744 -6.589 -17.676 1.00 91.38 742 HIS A O 1
ATOM 5956 N N . PRO A 1 743 ? 18.257 -5.230 -18.662 1.00 90.56 743 PRO A N 1
ATOM 5957 C CA . PRO A 1 743 ? 17.820 -6.195 -19.676 1.00 90.56 743 PRO A CA 1
ATOM 5958 C C . PRO A 1 743 ? 18.954 -6.863 -20.459 1.00 90.56 743 PRO A C 1
ATOM 5960 O O . PRO A 1 743 ? 18.811 -7.996 -20.908 1.00 90.56 743 PRO A O 1
ATOM 5963 N N . GLU A 1 744 ? 20.085 -6.178 -20.608 1.00 88.69 744 GLU A N 1
ATOM 5964 C CA . GLU A 1 744 ? 21.302 -6.679 -21.240 1.00 88.69 744 GLU A CA 1
ATOM 5965 C C . GLU A 1 744 ? 22.001 -7.804 -20.464 1.00 88.69 744 GLU A C 1
ATOM 5967 O O . GLU A 1 744 ? 22.882 -8.446 -21.026 1.00 88.69 744 GLU A O 1
ATOM 5972 N N . GLN A 1 745 ? 21.656 -8.015 -19.193 1.00 90.31 745 GLN A N 1
ATOM 5973 C CA . GLN A 1 745 ? 22.148 -9.089 -18.320 1.00 90.31 745 GLN A CA 1
ATOM 5974 C C . GLN A 1 745 ? 21.113 -10.205 -18.129 1.00 90.31 745 GLN A C 1
ATOM 5976 O O . GLN A 1 745 ? 21.451 -11.269 -17.602 1.00 90.31 745 GLN A O 1
ATOM 5981 N N . ASN A 1 746 ? 19.865 -9.985 -18.569 1.00 93.12 746 ASN A N 1
ATOM 5982 C CA . ASN A 1 746 ? 18.740 -10.880 -18.299 1.00 93.12 746 ASN A CA 1
ATOM 5983 C C . ASN A 1 746 ? 18.824 -12.236 -19.033 1.00 93.12 746 ASN A C 1
ATOM 5985 O O . ASN A 1 746 ? 17.977 -13.107 -18.832 1.00 93.12 746 ASN A O 1
ATOM 5989 N N . ASP A 1 747 ? 19.844 -12.419 -19.874 1.00 91.38 747 ASP A N 1
ATOM 5990 C CA . ASP A 1 747 ? 20.165 -13.650 -20.593 1.00 91.38 747 ASP A CA 1
ATOM 5991 C C . ASP A 1 747 ? 20.870 -14.696 -19.711 1.00 91.38 747 ASP A C 1
ATOM 5993 O O . ASP A 1 747 ? 20.721 -15.899 -19.937 1.00 91.38 747 ASP A O 1
ATOM 5997 N N . VAL A 1 748 ? 21.599 -14.258 -18.679 1.00 94.75 748 VAL A N 1
ATOM 5998 C CA . VAL A 1 748 ? 22.283 -15.139 -17.722 1.00 94.75 748 VAL A CA 1
ATOM 5999 C C . VAL A 1 748 ? 21.442 -15.279 -16.456 1.00 94.75 748 VAL A C 1
ATOM 6001 O O . VAL A 1 748 ? 21.427 -14.402 -15.595 1.00 94.75 748 VAL A O 1
ATOM 6004 N N . LEU A 1 749 ? 20.741 -16.406 -16.338 1.00 96.44 749 LEU A N 1
ATOM 6005 C CA . LEU A 1 749 ? 19.871 -16.693 -15.199 1.00 96.44 749 LEU A CA 1
ATOM 6006 C C . LEU A 1 749 ? 20.661 -17.087 -13.944 1.00 96.44 749 LEU A C 1
ATOM 6008 O O . LEU A 1 749 ? 21.605 -17.879 -14.009 1.00 96.44 749 LEU A O 1
ATOM 6012 N N . LEU A 1 750 ? 20.220 -16.584 -12.792 1.00 97.25 750 LEU A N 1
ATOM 6013 C CA . LEU A 1 750 ? 20.861 -16.792 -11.494 1.00 97.25 750 LEU A CA 1
ATOM 6014 C C . LEU A 1 750 ? 19.987 -17.669 -10.589 1.00 97.25 750 LEU A C 1
ATOM 6016 O O . LEU A 1 750 ? 18.785 -17.435 -10.478 1.00 97.25 750 LEU A O 1
ATOM 6020 N N . VAL A 1 751 ? 20.585 -18.654 -9.913 1.00 97.62 751 VAL A N 1
ATOM 6021 C CA . VAL A 1 751 ? 19.901 -19.587 -8.995 1.00 97.62 751 VAL A CA 1
ATOM 6022 C C . VAL A 1 751 ? 20.595 -19.564 -7.629 1.00 97.62 751 VAL A C 1
ATOM 6024 O O . VAL A 1 751 ? 21.782 -19.880 -7.575 1.00 97.62 751 VAL A O 1
ATOM 6027 N N . PRO A 1 752 ? 19.928 -19.229 -6.507 1.00 96.94 752 PRO A N 1
ATOM 6028 C CA . PRO A 1 752 ? 20.606 -19.134 -5.217 1.00 96.94 752 PRO A CA 1
ATOM 6029 C C . PRO A 1 752 ? 21.068 -20.512 -4.727 1.00 96.94 752 PRO A C 1
ATOM 6031 O O . PRO A 1 752 ? 20.269 -21.448 -4.616 1.00 96.94 752 PRO A O 1
ATOM 6034 N N . GLU A 1 753 ? 22.355 -20.645 -4.398 1.00 95.69 753 GLU A N 1
ATOM 6035 C CA . GLU A 1 753 ? 22.971 -21.959 -4.175 1.00 95.69 753 GLU A CA 1
ATOM 6036 C C . GLU A 1 753 ? 22.394 -22.716 -2.974 1.00 95.69 753 GLU A C 1
ATOM 6038 O O . GLU A 1 753 ? 22.380 -23.944 -2.969 1.00 95.69 753 GLU A O 1
ATOM 6043 N N . GLN A 1 754 ? 21.860 -21.990 -1.989 1.00 94.50 754 GLN A N 1
ATOM 6044 C CA . GLN A 1 754 ? 21.250 -22.556 -0.785 1.00 94.50 754 GLN A CA 1
ATOM 6045 C C . GLN A 1 754 ? 20.018 -23.435 -1.064 1.00 94.50 754 GLN A C 1
ATOM 6047 O O . GLN A 1 754 ? 19.644 -24.242 -0.214 1.00 94.50 754 GLN A O 1
ATOM 6052 N N . PHE A 1 755 ? 19.387 -23.303 -2.238 1.00 95.06 755 PHE A N 1
ATOM 6053 C CA . PHE A 1 755 ? 18.252 -24.144 -2.633 1.00 95.06 755 PHE A CA 1
ATOM 6054 C C . PHE A 1 755 ? 18.682 -25.414 -3.384 1.00 95.06 755 PHE A C 1
ATOM 6056 O O . PHE A 1 755 ? 17.912 -26.372 -3.435 1.00 95.06 755 PHE A O 1
ATOM 6063 N N . VAL A 1 756 ? 19.903 -25.464 -3.929 1.00 95.88 756 VAL A N 1
ATOM 6064 C CA . VAL A 1 756 ? 20.396 -26.580 -4.754 1.00 95.88 756 VAL A CA 1
ATOM 6065 C C . VAL A 1 756 ? 21.183 -27.566 -3.885 1.00 95.88 756 VAL A C 1
ATOM 6067 O O . VAL A 1 756 ? 22.410 -27.534 -3.810 1.00 95.88 756 VAL A O 1
ATOM 6070 N N . ILE A 1 757 ? 20.450 -28.436 -3.186 1.00 93.81 757 ILE A N 1
ATOM 6071 C CA . ILE A 1 757 ? 21.013 -29.353 -2.176 1.00 93.81 757 ILE A CA 1
ATOM 6072 C C . ILE A 1 757 ? 21.609 -30.623 -2.808 1.00 93.81 757 ILE A C 1
ATOM 6074 O O . ILE A 1 757 ? 22.608 -31.146 -2.318 1.00 93.81 757 ILE A O 1
ATOM 6078 N N . HIS A 1 758 ? 21.005 -31.135 -3.883 1.00 94.94 758 HIS A N 1
ATOM 6079 C CA . HIS A 1 758 ? 21.431 -32.384 -4.516 1.00 94.94 758 HIS A CA 1
ATOM 6080 C C . HIS A 1 758 ? 22.708 -32.187 -5.341 1.00 94.94 758 HIS A C 1
ATOM 6082 O O . HIS A 1 758 ? 22.765 -31.312 -6.203 1.00 94.94 758 HIS A O 1
ATOM 6088 N N . GLU A 1 759 ? 23.718 -33.033 -5.113 1.00 93.00 759 GLU A N 1
ATOM 6089 C CA . GLU A 1 759 ? 25.020 -32.934 -5.791 1.00 93.00 759 GLU A CA 1
ATOM 6090 C C . GLU A 1 759 ? 24.906 -33.058 -7.318 1.00 93.00 759 GLU A C 1
ATOM 6092 O O . GLU A 1 759 ? 25.569 -32.314 -8.038 1.00 93.00 759 GLU A O 1
ATOM 6097 N N . GLU A 1 760 ? 24.017 -33.928 -7.813 1.00 93.88 760 GLU A N 1
ATOM 6098 C CA . GLU A 1 760 ? 23.762 -34.102 -9.251 1.00 93.88 760 GLU A CA 1
ATOM 6099 C C . GLU A 1 760 ? 23.202 -32.840 -9.916 1.00 93.88 760 GLU A C 1
ATOM 6101 O O . GLU A 1 760 ? 23.570 -32.536 -11.047 1.00 93.88 760 GLU A O 1
ATOM 6106 N N . ASP A 1 761 ? 22.313 -32.109 -9.236 1.00 95.69 761 ASP A N 1
ATOM 6107 C CA . ASP A 1 761 ? 21.751 -30.848 -9.736 1.00 95.69 761 ASP A CA 1
ATOM 6108 C C . ASP A 1 761 ? 22.797 -29.738 -9.629 1.00 95.69 761 ASP A C 1
ATOM 6110 O O . ASP A 1 761 ? 22.974 -28.958 -10.562 1.00 95.69 761 ASP A O 1
ATOM 6114 N N . ARG A 1 762 ? 23.569 -29.714 -8.535 1.00 94.81 762 ARG A N 1
ATOM 6115 C CA . ARG A 1 762 ? 24.655 -28.749 -8.339 1.00 94.81 762 ARG A CA 1
ATOM 6116 C C . ARG A 1 762 ? 25.724 -28.856 -9.426 1.00 94.81 762 ARG A C 1
ATOM 6118 O O . ARG A 1 762 ? 26.223 -27.827 -9.866 1.00 94.81 762 ARG A O 1
ATOM 6125 N N . ALA A 1 763 ? 26.038 -30.070 -9.880 1.00 92.81 763 ALA A N 1
ATOM 6126 C CA . ALA A 1 763 ? 27.014 -30.328 -10.940 1.00 92.81 763 ALA A CA 1
ATOM 6127 C C . ALA A 1 763 ? 26.585 -29.806 -12.325 1.00 92.81 763 ALA A C 1
ATOM 6129 O O . ALA A 1 763 ? 27.434 -29.620 -13.197 1.00 92.81 763 ALA A O 1
ATOM 6130 N N . VAL A 1 764 ? 25.288 -29.549 -12.539 1.00 93.00 764 VAL A N 1
ATOM 6131 C CA . VAL A 1 764 ? 24.786 -28.955 -13.791 1.00 93.00 764 VAL A CA 1
ATOM 6132 C C . VAL A 1 764 ? 25.239 -27.499 -13.929 1.00 93.00 764 VAL A C 1
ATOM 6134 O O . VAL A 1 764 ? 25.478 -27.018 -15.041 1.00 93.00 764 VAL A O 1
ATOM 6137 N N . PHE A 1 765 ? 25.424 -26.808 -12.804 1.00 92.19 765 PHE A N 1
ATOM 6138 C CA . PHE A 1 765 ? 25.927 -25.443 -12.764 1.00 92.19 765 PHE A CA 1
ATOM 6139 C C . PHE A 1 765 ? 27.463 -25.457 -12.733 1.00 92.19 765 PHE A C 1
ATOM 6141 O O . PHE A 1 765 ? 28.074 -26.006 -11.822 1.00 92.19 765 PHE A O 1
ATOM 6148 N N . LEU A 1 766 ? 28.109 -24.850 -13.735 1.00 76.25 766 LEU A N 1
ATOM 6149 C CA . LEU A 1 766 ? 29.577 -24.867 -13.842 1.00 76.25 766 LEU A CA 1
ATOM 6150 C C . LEU A 1 766 ? 30.256 -23.911 -12.855 1.00 76.25 766 LEU A C 1
ATOM 6152 O O . LEU A 1 766 ? 31.288 -24.244 -12.279 1.00 76.25 766 LEU A O 1
ATOM 6156 N N . ASN A 1 767 ? 29.684 -22.717 -12.688 1.00 84.31 767 ASN A N 1
ATOM 6157 C CA . ASN A 1 767 ? 30.316 -21.595 -12.002 1.00 84.31 767 ASN A CA 1
ATOM 6158 C C . ASN A 1 767 ? 29.378 -20.962 -10.968 1.00 84.31 767 ASN A C 1
ATOM 6160 O O . ASN A 1 767 ? 28.172 -21.228 -10.937 1.00 84.31 767 ASN A O 1
ATOM 6164 N N . LYS A 1 768 ? 29.959 -20.093 -10.137 1.00 93.38 768 LYS A N 1
ATOM 6165 C CA . LYS A 1 768 ? 29.265 -19.320 -9.108 1.00 93.38 768 LYS A CA 1
ATOM 6166 C C . LYS A 1 768 ? 29.589 -17.835 -9.224 1.00 93.38 768 LYS A C 1
ATOM 6168 O O . LYS A 1 768 ? 30.664 -17.489 -9.711 1.00 93.38 768 LYS A O 1
ATOM 6173 N N . THR A 1 769 ? 28.697 -16.985 -8.732 1.00 94.31 769 THR A N 1
ATOM 6174 C CA . THR A 1 769 ? 28.911 -15.537 -8.621 1.00 94.31 769 THR A CA 1
ATOM 6175 C C . THR A 1 769 ? 28.150 -14.960 -7.425 1.00 94.31 769 THR A C 1
ATOM 6177 O O . THR A 1 769 ? 27.107 -15.484 -7.038 1.00 94.31 769 THR A O 1
ATOM 6180 N N . ASP A 1 770 ? 28.651 -13.867 -6.858 1.00 92.38 770 ASP A N 1
ATOM 6181 C CA . ASP A 1 770 ? 27.913 -12.974 -5.955 1.00 92.38 770 ASP A CA 1
ATOM 6182 C C . ASP A 1 770 ? 27.602 -11.611 -6.606 1.00 92.38 770 ASP A C 1
ATOM 6184 O O . ASP A 1 770 ? 26.878 -10.801 -6.029 1.00 92.38 770 ASP A O 1
ATOM 6188 N N . GLN A 1 771 ? 28.080 -11.376 -7.833 1.00 90.50 771 GLN A N 1
ATOM 6189 C CA . GLN A 1 771 ? 27.861 -10.146 -8.592 1.00 90.50 771 GLN A CA 1
ATOM 6190 C C . GLN A 1 771 ? 26.754 -10.319 -9.629 1.00 90.50 771 GLN A C 1
ATOM 6192 O O . GLN A 1 771 ? 26.712 -11.326 -10.339 1.00 90.50 771 GLN A O 1
ATOM 6197 N N . VAL A 1 772 ? 25.914 -9.291 -9.765 1.00 90.19 772 VAL A N 1
ATOM 6198 C CA . VAL A 1 772 ? 24.883 -9.202 -10.814 1.00 90.19 772 VAL A CA 1
ATOM 6199 C C . VAL A 1 772 ? 25.318 -8.353 -12.012 1.00 90.19 772 VAL A C 1
ATOM 6201 O O . VAL A 1 772 ? 24.766 -8.511 -13.091 1.00 90.19 772 VAL A O 1
ATOM 6204 N N . SER A 1 773 ? 26.333 -7.497 -11.855 1.00 82.75 773 SER A N 1
ATOM 6205 C CA . SER A 1 773 ? 26.727 -6.494 -12.855 1.00 82.75 773 SER A CA 1
ATOM 6206 C C . SER A 1 773 ? 27.718 -6.980 -13.926 1.00 82.75 773 SER A C 1
ATOM 6208 O O . SER A 1 773 ? 27.795 -6.374 -14.996 1.00 82.75 773 SER A O 1
ATOM 6210 N N . ASP A 1 774 ? 28.459 -8.066 -13.682 1.00 83.81 774 ASP A N 1
ATOM 6211 C CA . ASP A 1 774 ? 29.424 -8.635 -14.638 1.00 83.81 774 ASP A CA 1
ATOM 6212 C C . ASP A 1 774 ? 29.157 -10.123 -14.904 1.00 83.81 774 ASP A C 1
ATOM 6214 O O . ASP A 1 774 ? 29.757 -11.016 -14.307 1.00 83.81 774 ASP A O 1
ATOM 6218 N N . LEU A 1 775 ? 28.229 -10.385 -15.828 1.00 91.31 775 LEU A N 1
ATOM 6219 C CA . LEU A 1 775 ? 27.832 -11.741 -16.236 1.00 91.31 775 LEU A CA 1
ATOM 6220 C C . LEU A 1 775 ? 28.378 -12.145 -17.616 1.00 91.31 775 LEU A C 1
ATOM 6222 O O . LEU A 1 775 ? 28.091 -13.227 -18.130 1.00 91.31 775 LEU A O 1
ATOM 6226 N N . SER A 1 776 ? 29.193 -11.284 -18.229 1.00 87.94 776 SER A N 1
ATOM 6227 C CA . SER A 1 776 ? 29.674 -11.438 -19.606 1.00 87.94 776 SER A CA 1
ATOM 6228 C C . SER A 1 776 ? 30.487 -12.721 -19.829 1.00 87.94 776 SER A C 1
ATOM 6230 O O . SER A 1 776 ? 30.399 -13.347 -20.889 1.00 87.94 776 SER A O 1
ATOM 6232 N N . SER A 1 777 ? 31.240 -13.144 -18.811 1.00 89.19 777 SER A N 1
ATOM 6233 C CA . SER A 1 777 ? 32.082 -14.342 -18.833 1.00 89.19 777 SER A CA 1
ATOM 6234 C C . SER A 1 777 ? 31.280 -15.639 -19.001 1.00 89.19 777 SER A C 1
ATOM 6236 O O . SER A 1 777 ? 31.786 -16.590 -19.604 1.00 89.19 777 SER A O 1
ATOM 6238 N N . PHE A 1 778 ? 30.021 -15.667 -18.551 1.00 90.94 778 PHE A N 1
ATOM 6239 C CA . PHE A 1 778 ? 29.171 -16.860 -18.567 1.00 90.94 778 PHE A CA 1
ATOM 6240 C C . PHE A 1 778 ? 28.519 -17.134 -19.926 1.00 90.94 778 PHE A C 1
ATOM 6242 O O . PHE A 1 778 ? 28.180 -18.279 -20.219 1.00 90.94 778 PHE A O 1
ATOM 6249 N N . ARG A 1 779 ? 28.431 -16.128 -20.809 1.00 91.12 779 ARG A N 1
ATOM 6250 C CA . ARG A 1 779 ? 27.787 -16.241 -22.135 1.00 91.12 779 ARG A CA 1
ATOM 6251 C C . ARG A 1 779 ? 28.442 -17.249 -23.078 1.00 91.12 779 ARG A C 1
ATOM 6253 O O . ARG A 1 779 ? 27.845 -17.651 -24.067 1.00 91.12 779 ARG A O 1
ATOM 6260 N N . LYS A 1 780 ? 29.675 -17.667 -22.780 1.00 89.12 780 LYS A N 1
ATOM 6261 C CA . LYS A 1 780 ? 30.398 -18.694 -23.545 1.00 89.12 780 LYS A CA 1
ATOM 6262 C C . LYS A 1 780 ? 29.861 -20.108 -23.302 1.00 89.12 780 LYS A C 1
ATOM 6264 O O . LYS A 1 780 ? 30.220 -21.022 -24.038 1.00 89.12 780 LYS A O 1
ATOM 6269 N N . HIS A 1 781 ? 29.047 -20.302 -22.266 1.00 89.44 781 HIS A N 1
ATOM 6270 C CA . HIS A 1 781 ? 28.520 -21.602 -21.867 1.00 89.44 781 HIS A CA 1
ATOM 6271 C C . HIS A 1 781 ? 27.052 -21.728 -22.283 1.00 89.44 781 HIS A C 1
ATOM 6273 O O . HIS A 1 781 ? 26.152 -21.484 -21.482 1.00 89.44 781 HIS A O 1
ATOM 6279 N N . THR A 1 782 ? 26.804 -22.107 -23.533 1.00 92.00 782 THR A N 1
ATOM 6280 C CA . THR A 1 782 ? 25.445 -22.323 -24.044 1.00 92.00 782 THR A CA 1
ATOM 6281 C C . THR A 1 782 ? 24.900 -23.700 -23.661 1.00 92.00 782 THR A C 1
ATOM 6283 O O . THR A 1 782 ? 25.655 -24.634 -23.350 1.00 92.00 782 THR A O 1
ATOM 6286 N N . LEU A 1 783 ? 23.574 -23.821 -23.632 1.00 92.00 783 LEU A N 1
ATOM 6287 C CA . LEU A 1 783 ? 22.879 -25.105 -23.539 1.00 92.00 783 LEU A CA 1
ATOM 6288 C C . LEU A 1 783 ? 22.464 -25.581 -24.932 1.00 92.00 783 LEU A C 1
ATOM 6290 O O . LEU A 1 783 ? 22.229 -24.779 -25.831 1.00 92.00 783 LEU A O 1
ATOM 6294 N N . ASP A 1 784 ? 22.400 -26.900 -25.104 1.00 85.06 784 ASP A N 1
ATOM 6295 C CA . ASP A 1 784 ? 21.916 -27.508 -26.340 1.00 85.06 784 ASP A CA 1
ATOM 6296 C C . ASP A 1 784 ? 20.381 -27.475 -26.377 1.00 85.06 784 ASP A C 1
ATOM 6298 O O . ASP A 1 784 ? 19.706 -28.188 -25.626 1.00 85.06 784 ASP A O 1
ATOM 6302 N N . THR A 1 785 ? 19.850 -26.639 -27.265 1.00 86.44 785 THR A N 1
ATOM 6303 C CA . THR A 1 785 ? 18.418 -26.476 -27.528 1.00 86.44 785 THR A CA 1
ATOM 6304 C C . THR A 1 785 ? 17.998 -27.044 -28.889 1.00 86.44 785 THR A C 1
ATOM 6306 O O . THR A 1 785 ? 16.840 -26.880 -29.281 1.00 86.44 785 THR A O 1
ATOM 6309 N N . GLU A 1 786 ? 18.887 -27.751 -29.602 1.00 87.25 786 GLU A N 1
ATOM 6310 C CA . GLU A 1 786 ? 18.551 -28.388 -30.882 1.00 87.25 786 GLU A CA 1
ATOM 6311 C C . GLU A 1 786 ? 17.492 -29.481 -30.682 1.00 87.25 786 GLU A C 1
ATOM 6313 O O . GLU A 1 786 ? 17.553 -30.263 -29.726 1.00 87.25 786 GLU A O 1
ATOM 6318 N N . ASP A 1 787 ? 16.496 -29.517 -31.572 1.00 89.25 787 ASP A N 1
ATOM 6319 C CA . ASP A 1 787 ? 15.347 -30.433 -31.533 1.00 89.25 787 ASP A CA 1
ATOM 6320 C C . ASP A 1 787 ? 14.571 -30.431 -30.198 1.00 89.25 787 ASP A C 1
ATOM 6322 O O . ASP A 1 787 ? 13.983 -31.443 -29.803 1.00 89.25 787 ASP A O 1
ATOM 6326 N N . LEU A 1 788 ? 14.563 -29.308 -29.469 1.00 92.50 788 LEU A N 1
ATOM 6327 C CA . LEU A 1 788 ? 13.833 -29.183 -28.206 1.00 92.50 788 LEU A CA 1
ATOM 6328 C C . LEU A 1 788 ? 12.320 -29.354 -28.413 1.00 92.50 788 LEU A C 1
ATOM 6330 O O . LEU A 1 788 ? 11.675 -28.552 -29.090 1.00 92.50 788 LEU A O 1
ATOM 6334 N N . SER A 1 789 ? 11.744 -30.353 -27.744 1.00 94.75 789 SER A N 1
ATOM 6335 C CA . SER A 1 789 ? 10.308 -30.621 -27.728 1.00 94.75 789 SER A CA 1
ATOM 6336 C C . SER A 1 789 ? 9.795 -30.583 -26.296 1.00 94.75 789 SER A C 1
ATOM 6338 O O . SER A 1 789 ? 10.133 -31.455 -25.493 1.00 94.75 789 SER A O 1
ATOM 6340 N N . ILE A 1 790 ? 8.968 -29.581 -25.990 1.00 95.94 790 ILE A N 1
ATOM 6341 C CA . ILE A 1 790 ? 8.304 -29.433 -24.694 1.00 95.94 790 ILE A CA 1
ATOM 6342 C C . ILE A 1 790 ? 6.807 -29.242 -24.918 1.00 95.94 790 ILE A C 1
ATOM 6344 O O . ILE A 1 790 ? 6.395 -28.310 -25.605 1.00 95.94 790 ILE A O 1
ATOM 6348 N N . GLU A 1 791 ? 5.999 -30.080 -24.277 1.00 95.31 791 GLU A N 1
ATOM 6349 C CA . GLU A 1 791 ? 4.550 -29.890 -24.182 1.00 95.31 791 GLU A CA 1
ATOM 6350 C C . GLU A 1 791 ? 4.207 -29.532 -22.742 1.00 95.31 791 GLU A C 1
ATOM 6352 O O . GLU A 1 791 ? 4.645 -30.215 -21.821 1.00 95.31 791 GLU A O 1
ATOM 6357 N N . THR A 1 792 ? 3.471 -28.439 -22.533 1.00 95.56 792 THR A N 1
ATOM 6358 C CA . THR A 1 792 ? 3.133 -27.928 -21.197 1.00 95.56 792 THR A CA 1
ATOM 6359 C C . THR A 1 792 ? 1.625 -27.883 -21.007 1.00 95.56 792 THR A C 1
ATOM 6361 O O . THR A 1 792 ? 0.894 -27.398 -21.867 1.00 95.56 792 THR A O 1
ATOM 6364 N N . HIS A 1 793 ? 1.177 -28.319 -19.838 1.00 95.31 793 HIS A N 1
ATOM 6365 C CA . HIS A 1 793 ? -0.174 -28.152 -19.337 1.00 95.31 793 HIS A CA 1
ATOM 6366 C C . HIS A 1 793 ? -0.129 -27.391 -18.009 1.00 95.31 793 HIS A C 1
ATOM 6368 O O . HIS A 1 793 ? 0.676 -27.703 -17.126 1.00 95.31 793 HIS A O 1
ATOM 6374 N N . LEU A 1 794 ? -0.974 -26.369 -17.889 1.00 94.81 794 LEU A N 1
ATOM 6375 C CA . LEU A 1 794 ? -1.052 -25.509 -16.715 1.00 94.81 794 LEU A CA 1
ATOM 6376 C C . LEU A 1 794 ? -2.399 -25.668 -16.030 1.00 94.81 794 LEU A C 1
ATOM 6378 O O . LEU A 1 794 ? -3.432 -25.678 -16.693 1.00 94.81 794 LEU A O 1
ATOM 6382 N N . ASP A 1 795 ? -2.352 -25.653 -14.708 1.00 94.56 795 ASP A N 1
ATOM 6383 C CA . ASP A 1 795 ? -3.483 -25.472 -13.812 1.00 94.56 795 ASP A CA 1
ATOM 6384 C C . ASP A 1 795 ? -3.071 -24.492 -12.691 1.00 94.56 795 ASP A C 1
ATOM 6386 O O . ASP A 1 795 ? -1.897 -24.136 -12.542 1.00 94.56 795 ASP A O 1
ATOM 6390 N N . HIS A 1 796 ? -4.018 -24.037 -11.877 1.00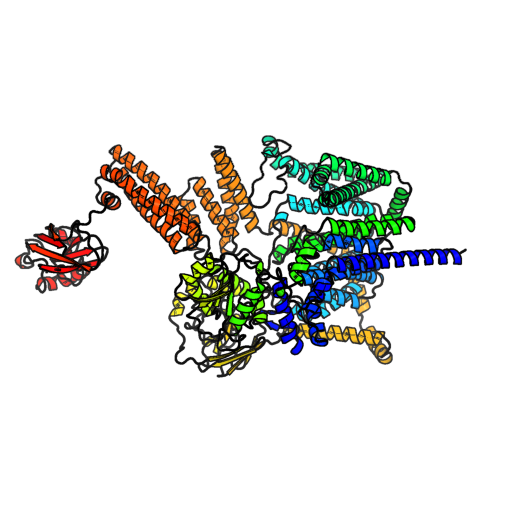 94.62 796 HIS A N 1
ATOM 6391 C CA . HIS A 1 796 ? -3.762 -23.215 -10.701 1.00 94.62 796 HIS A CA 1
ATOM 6392 C C . HIS A 1 796 ? -2.796 -23.901 -9.728 1.00 94.62 796 HIS A C 1
ATOM 6394 O O . HIS A 1 796 ? -1.836 -23.284 -9.274 1.00 94.62 796 HIS A O 1
ATOM 6400 N N . MET A 1 797 ? -3.001 -25.187 -9.433 1.00 95.50 797 MET A N 1
ATOM 6401 C CA . MET A 1 797 ? -2.233 -25.916 -8.411 1.00 95.50 797 MET A CA 1
ATOM 6402 C C . MET A 1 797 ? -1.257 -26.955 -8.981 1.00 95.50 797 MET A C 1
ATOM 6404 O O . MET A 1 797 ? -0.546 -27.596 -8.201 1.00 95.50 797 MET A O 1
ATOM 6408 N N . GLU A 1 798 ? -1.205 -27.130 -10.303 1.00 96.88 798 GLU A N 1
ATOM 6409 C CA . GLU A 1 798 ? -0.351 -28.105 -10.990 1.00 96.88 798 GLU A CA 1
ATOM 6410 C C . GLU A 1 798 ? 0.278 -27.490 -12.251 1.00 96.88 798 GLU A C 1
ATOM 6412 O O . GLU A 1 798 ? -0.361 -26.758 -12.999 1.00 96.88 798 GLU A O 1
ATOM 6417 N N . ILE A 1 799 ? 1.548 -27.804 -12.503 1.00 98.12 799 ILE A N 1
ATOM 6418 C CA . ILE A 1 799 ? 2.224 -27.551 -13.779 1.00 98.12 799 ILE A CA 1
ATOM 6419 C C . ILE A 1 799 ? 2.780 -28.890 -14.240 1.00 98.12 799 ILE A C 1
ATOM 6421 O O . ILE A 1 799 ? 3.607 -29.487 -13.550 1.00 98.12 799 ILE A O 1
ATOM 6425 N N . ARG A 1 800 ? 2.365 -29.357 -15.412 1.00 98.25 800 ARG A N 1
ATOM 6426 C CA . ARG A 1 800 ? 2.849 -30.606 -16.003 1.00 98.25 800 ARG A CA 1
ATOM 6427 C C . ARG A 1 800 ? 3.521 -30.312 -17.325 1.00 98.25 800 ARG A C 1
ATOM 6429 O O . ARG A 1 800 ? 2.971 -29.578 -18.139 1.00 98.25 800 ARG A O 1
ATOM 6436 N N . PHE A 1 801 ? 4.682 -30.904 -17.566 1.00 98.19 801 PHE A N 1
ATOM 6437 C CA . PHE A 1 801 ? 5.284 -30.857 -18.889 1.00 98.19 801 PHE A CA 1
ATOM 6438 C C . PHE A 1 801 ? 6.052 -32.130 -19.222 1.00 98.19 801 PHE A C 1
ATOM 6440 O O . PHE A 1 801 ? 6.554 -32.822 -18.334 1.00 98.19 801 PHE A O 1
ATOM 6447 N N . THR A 1 802 ? 6.155 -32.422 -20.514 1.00 98.38 802 THR A N 1
ATOM 6448 C CA . THR A 1 802 ? 7.037 -33.467 -21.038 1.00 98.38 802 THR A CA 1
ATOM 6449 C C . THR A 1 802 ? 8.191 -32.846 -21.806 1.00 98.38 802 THR A C 1
ATOM 6451 O O . THR A 1 802 ? 7.987 -31.854 -22.498 1.00 98.38 802 THR A O 1
ATOM 6454 N N . THR A 1 803 ? 9.388 -33.421 -21.708 1.00 97.38 803 THR A N 1
ATOM 6455 C CA . THR A 1 803 ? 10.597 -32.933 -22.387 1.00 97.38 803 THR A CA 1
ATOM 6456 C C . THR A 1 803 ? 11.467 -34.078 -22.900 1.00 97.38 803 THR A C 1
ATOM 6458 O O . THR A 1 803 ? 11.559 -35.140 -22.279 1.00 97.38 803 THR A O 1
ATOM 6461 N N . ASN A 1 804 ? 12.142 -33.853 -24.028 1.00 96.25 804 ASN A N 1
ATOM 6462 C CA . ASN A 1 804 ? 13.170 -34.751 -24.558 1.00 96.25 804 ASN A CA 1
ATOM 6463 C C . ASN A 1 804 ? 14.594 -34.434 -24.055 1.00 96.25 804 ASN A C 1
ATOM 6465 O O . ASN A 1 804 ? 15.512 -35.211 -24.317 1.00 96.25 804 ASN A O 1
ATOM 6469 N N . LYS A 1 805 ? 14.802 -33.333 -23.320 1.00 95.38 805 LYS A N 1
ATOM 6470 C CA . LYS A 1 805 ? 16.121 -32.887 -22.832 1.00 95.38 805 LYS A CA 1
ATOM 6471 C C . LYS A 1 805 ? 16.294 -33.128 -21.322 1.00 95.38 805 LYS A C 1
ATOM 6473 O O . LYS A 1 805 ? 16.291 -32.204 -20.513 1.00 95.38 805 LYS A O 1
ATOM 6478 N N . ILE A 1 806 ? 16.457 -34.388 -20.922 1.00 96.00 806 ILE A N 1
ATOM 6479 C CA . ILE A 1 806 ? 16.662 -34.777 -19.512 1.00 96.00 806 ILE A CA 1
ATOM 6480 C C . ILE A 1 806 ? 18.050 -34.329 -19.016 1.00 96.00 806 ILE A C 1
ATOM 6482 O O . ILE A 1 806 ? 19.034 -34.391 -19.749 1.00 96.00 806 ILE A O 1
ATOM 6486 N N . GLY A 1 807 ? 18.141 -33.881 -17.761 1.00 95.25 807 GLY A N 1
ATOM 6487 C CA . GLY A 1 807 ? 19.378 -33.424 -17.116 1.00 95.25 807 GLY A CA 1
ATOM 6488 C C . GLY A 1 807 ? 19.791 -31.989 -17.459 1.00 95.25 807 GLY A C 1
ATOM 6489 O O . GLY A 1 807 ? 20.772 -31.496 -16.904 1.00 95.25 807 GLY A O 1
ATOM 6490 N N . ILE A 1 808 ? 19.045 -31.310 -18.336 1.00 95.50 808 ILE A N 1
ATOM 6491 C CA . ILE A 1 808 ? 19.274 -29.913 -18.723 1.00 95.50 808 ILE A CA 1
ATOM 6492 C C . ILE A 1 808 ? 18.337 -28.991 -17.917 1.00 95.50 808 ILE A C 1
ATOM 6494 O O . ILE A 1 808 ? 17.163 -29.329 -17.753 1.00 95.50 808 ILE A O 1
ATOM 6498 N N . PRO A 1 809 ? 18.792 -27.826 -17.415 1.00 96.75 809 PRO A N 1
ATOM 6499 C CA . PRO A 1 809 ? 17.928 -26.893 -16.691 1.00 96.75 809 PRO A CA 1
ATOM 6500 C C . PRO A 1 809 ? 16.757 -26.392 -17.542 1.00 96.75 809 PRO A C 1
ATOM 6502 O O . PRO A 1 809 ? 16.961 -25.905 -18.650 1.00 96.75 809 PRO A O 1
ATOM 6505 N N . HIS A 1 810 ? 15.543 -26.472 -17.004 1.00 97.94 810 HIS A N 1
ATOM 6506 C CA . HIS A 1 810 ? 14.324 -25.927 -17.600 1.00 97.94 810 HIS A CA 1
ATOM 6507 C C . HIS A 1 810 ? 13.837 -24.733 -16.774 1.00 97.94 810 HIS A C 1
ATOM 6509 O O . HIS A 1 810 ? 13.626 -24.845 -15.563 1.00 97.94 810 HIS A O 1
ATOM 6515 N N . LEU A 1 811 ? 13.648 -23.592 -17.437 1.00 98.00 811 LEU A N 1
ATOM 6516 C CA . LEU A 1 811 ? 12.997 -22.408 -16.891 1.00 98.00 811 LEU A CA 1
ATOM 6517 C C . LEU A 1 811 ? 11.482 -22.596 -16.960 1.00 98.00 811 LEU A C 1
ATOM 6519 O O . LEU A 1 811 ? 10.916 -22.788 -18.034 1.00 98.00 811 LEU A O 1
ATOM 6523 N N . VAL A 1 812 ? 10.819 -22.456 -15.821 1.00 98.31 812 VAL A N 1
ATOM 6524 C CA . VAL A 1 812 ? 9.365 -22.395 -15.713 1.00 98.31 812 VAL A CA 1
ATOM 6525 C C . VAL A 1 812 ? 8.988 -20.936 -15.454 1.00 98.31 812 VAL A C 1
ATOM 6527 O O . VAL A 1 812 ? 9.292 -20.380 -14.397 1.00 98.31 812 VAL A O 1
ATOM 6530 N N . LYS A 1 813 ? 8.309 -20.299 -16.415 1.00 97.31 813 LYS A N 1
ATOM 6531 C CA . LYS A 1 813 ? 7.902 -18.878 -16.403 1.00 97.31 813 LYS A CA 1
ATOM 6532 C C . LYS A 1 813 ? 6.699 -18.619 -15.473 1.00 97.31 813 LYS A C 1
ATOM 6534 O O . LYS A 1 813 ? 5.741 -17.929 -15.837 1.00 97.31 813 LYS A O 1
ATOM 6539 N N . VAL A 1 814 ? 6.743 -19.194 -14.273 1.00 97.44 814 VAL A N 1
ATOM 6540 C CA . VAL A 1 814 ? 5.804 -19.048 -13.150 1.00 97.44 814 VAL A CA 1
ATOM 6541 C C . VAL A 1 814 ? 6.629 -18.735 -11.900 1.00 97.44 814 VAL A C 1
ATOM 6543 O O . VAL A 1 814 ? 7.733 -19.256 -11.743 1.00 97.44 814 VAL A O 1
ATOM 6546 N N . SER A 1 815 ? 6.125 -17.863 -11.030 1.00 96.00 815 SER A N 1
ATOM 6547 C CA . SER A 1 815 ? 6.845 -17.426 -9.836 1.00 96.00 815 SER A CA 1
ATOM 6548 C C . SER A 1 815 ? 7.109 -18.572 -8.858 1.00 96.00 815 SER A C 1
ATOM 6550 O O . SER A 1 815 ? 6.269 -19.447 -8.643 1.00 96.00 815 SER A O 1
ATOM 6552 N N . TYR A 1 816 ? 8.277 -18.542 -8.223 1.00 96.00 816 TYR A N 1
ATOM 6553 C CA . TYR A 1 816 ? 8.649 -19.494 -7.189 1.00 96.00 816 TYR A CA 1
ATOM 6554 C C . TYR A 1 816 ? 7.976 -19.177 -5.852 1.00 96.00 816 TYR A C 1
ATOM 6556 O O . TYR A 1 816 ? 7.870 -18.026 -5.423 1.00 96.00 816 TYR A O 1
ATOM 6564 N N . PHE A 1 817 ? 7.586 -20.238 -5.150 1.00 95.44 817 PHE A N 1
ATOM 6565 C CA . PHE A 1 817 ? 7.181 -20.200 -3.751 1.00 95.44 817 PHE A CA 1
ATOM 6566 C C . PHE A 1 817 ? 7.485 -21.557 -3.089 1.00 95.44 817 PHE A C 1
ATOM 6568 O O . PHE A 1 817 ? 7.377 -22.583 -3.763 1.00 95.44 817 PHE A O 1
ATOM 6575 N N . PRO A 1 818 ? 7.812 -21.617 -1.782 1.00 94.12 818 PRO A N 1
ATOM 6576 C CA . PRO A 1 818 ? 8.273 -22.852 -1.125 1.00 94.12 818 PRO A CA 1
ATOM 6577 C C . PRO A 1 818 ? 7.291 -24.035 -1.112 1.00 94.12 818 PRO A C 1
ATOM 6579 O O . PRO A 1 818 ? 7.643 -25.127 -0.671 1.00 94.12 818 PRO A O 1
ATOM 6582 N N . ASN A 1 819 ? 6.042 -23.823 -1.519 1.00 95.44 819 ASN A N 1
ATOM 6583 C CA . ASN A 1 819 ? 5.011 -24.856 -1.556 1.00 95.44 819 ASN A CA 1
ATOM 6584 C C . ASN A 1 819 ? 5.119 -25.780 -2.774 1.00 95.44 819 ASN A C 1
ATOM 6586 O O . ASN A 1 819 ? 4.518 -26.856 -2.744 1.00 95.44 819 ASN A O 1
ATOM 6590 N N . TRP A 1 820 ? 5.840 -25.377 -3.823 1.00 97.19 820 TRP A N 1
ATOM 6591 C CA . TRP A 1 820 ? 6.004 -26.185 -5.026 1.00 97.19 820 TRP A CA 1
ATOM 6592 C C . TRP A 1 820 ? 6.831 -27.440 -4.741 1.00 97.19 820 TRP A C 1
ATOM 6594 O O . TRP A 1 820 ? 7.940 -27.381 -4.214 1.00 97.19 820 TRP A O 1
ATOM 6604 N N . GLN A 1 821 ? 6.263 -28.590 -5.084 1.00 96.75 821 GLN A N 1
ATOM 6605 C CA . GLN A 1 821 ? 6.887 -29.909 -5.007 1.00 96.75 821 GLN A CA 1
ATOM 6606 C C . GLN A 1 821 ? 6.966 -30.481 -6.412 1.00 96.75 821 GLN A C 1
ATOM 6608 O O . GLN A 1 821 ? 6.110 -30.166 -7.232 1.00 96.75 821 GLN A O 1
ATOM 6613 N N . VAL A 1 822 ? 7.947 -31.335 -6.691 1.00 97.94 822 VAL A N 1
ATOM 6614 C CA . VAL A 1 822 ? 8.149 -31.878 -8.037 1.00 97.94 822 VAL A CA 1
ATOM 6615 C C . VAL A 1 822 ? 8.274 -33.397 -8.030 1.00 97.94 822 VAL A C 1
ATOM 6617 O O . VAL A 1 822 ? 8.857 -33.983 -7.119 1.00 97.94 822 VAL A O 1
ATOM 6620 N N . ARG A 1 823 ? 7.709 -34.025 -9.063 1.00 98.31 823 ARG A N 1
ATOM 6621 C CA . ARG A 1 823 ? 7.950 -35.411 -9.482 1.00 98.31 823 ARG A CA 1
ATOM 6622 C C . ARG A 1 823 ? 8.653 -35.380 -10.839 1.00 98.31 823 ARG A C 1
ATOM 6624 O O . ARG A 1 823 ? 8.300 -34.548 -11.672 1.00 98.31 823 ARG A O 1
ATOM 6631 N N . GLY A 1 824 ? 9.617 -36.273 -11.053 1.00 97.50 824 GLY A N 1
ATOM 6632 C CA . GLY A 1 824 ? 10.432 -36.307 -12.274 1.00 97.50 824 GLY A CA 1
ATOM 6633 C C . GLY A 1 824 ? 11.634 -35.353 -12.256 1.00 97.50 824 GLY A C 1
ATOM 6634 O O . GLY A 1 824 ? 12.313 -35.224 -13.267 1.00 97.50 824 GLY A O 1
ATOM 6635 N N . ALA A 1 825 ? 11.922 -34.699 -11.124 1.00 97.81 825 ALA A N 1
ATOM 6636 C CA . ALA A 1 825 ? 13.123 -33.897 -10.856 1.00 97.81 825 ALA A CA 1
ATOM 6637 C C . ALA A 1 825 ? 13.462 -33.954 -9.352 1.00 97.81 825 ALA A C 1
ATOM 6639 O O . ALA A 1 825 ? 12.619 -34.369 -8.554 1.00 97.81 825 ALA A O 1
ATOM 6640 N N . HIS A 1 826 ? 14.664 -33.524 -8.953 1.00 97.56 826 HIS A N 1
ATOM 6641 C CA . HIS A 1 826 ? 15.075 -33.534 -7.537 1.00 97.56 826 HIS A CA 1
ATOM 6642 C C . HIS A 1 826 ? 14.517 -32.350 -6.734 1.00 97.56 826 HIS A C 1
ATOM 6644 O O . HIS A 1 826 ? 14.265 -32.478 -5.536 1.00 97.56 826 HIS A O 1
ATOM 6650 N N . GLY A 1 827 ? 14.299 -31.195 -7.368 1.00 96.19 827 GLY A N 1
ATOM 6651 C CA . GLY A 1 827 ? 13.779 -30.008 -6.693 1.00 96.19 827 GLY A CA 1
ATOM 6652 C C . GLY A 1 827 ? 13.247 -28.933 -7.637 1.00 96.19 827 GLY A C 1
ATOM 6653 O O . GLY A 1 827 ? 13.433 -28.992 -8.851 1.00 96.19 827 GLY A O 1
ATOM 6654 N N . VAL A 1 828 ? 12.566 -27.951 -7.042 1.00 97.69 828 VAL A N 1
ATOM 6655 C CA . VAL A 1 828 ? 12.148 -26.704 -7.693 1.00 97.69 828 VAL A CA 1
ATOM 6656 C C . VAL A 1 828 ? 12.967 -25.578 -7.085 1.00 97.69 828 VAL A C 1
ATOM 6658 O O . VAL A 1 828 ? 12.967 -25.404 -5.865 1.00 97.69 828 VAL A O 1
ATOM 6661 N N . TYR A 1 829 ? 13.667 -24.823 -7.920 1.00 97.50 829 TYR A N 1
ATOM 6662 C CA . TYR A 1 829 ? 14.615 -23.804 -7.484 1.00 97.50 829 TYR A CA 1
ATOM 6663 C C . TYR A 1 829 ? 14.120 -22.404 -7.857 1.00 97.50 829 TYR A C 1
ATOM 6665 O O . TYR A 1 829 ? 13.615 -22.230 -8.967 1.00 97.50 829 TYR A O 1
ATOM 6673 N N . PRO A 1 830 ? 14.259 -21.393 -6.979 1.00 97.06 830 PRO A N 1
ATOM 6674 C CA . PRO A 1 830 ? 14.069 -20.009 -7.391 1.00 97.06 830 PRO A CA 1
ATOM 6675 C C . PRO A 1 830 ? 15.133 -19.627 -8.422 1.00 97.06 830 PRO A C 1
ATOM 6677 O O . PRO A 1 830 ? 16.310 -19.939 -8.247 1.00 97.06 830 PRO A O 1
ATOM 6680 N N . VAL A 1 831 ? 14.727 -18.922 -9.473 1.00 97.31 831 VAL A N 1
ATOM 6681 C CA . VAL A 1 831 ? 15.622 -18.378 -10.500 1.00 97.31 831 VAL A CA 1
ATOM 6682 C C . VAL A 1 831 ? 15.265 -16.925 -10.797 1.00 97.31 831 VAL A C 1
ATOM 6684 O O . VAL A 1 831 ? 14.101 -16.525 -10.687 1.00 97.31 831 VAL A O 1
ATOM 6687 N N . SER A 1 832 ? 16.263 -16.112 -11.142 1.00 96.81 832 SER A N 1
ATOM 6688 C CA . SER A 1 832 ? 16.062 -14.697 -11.445 1.00 96.81 832 SER A CA 1
ATOM 6689 C C . SER A 1 832 ? 14.998 -14.485 -12.539 1.00 96.81 832 SER A C 1
ATOM 6691 O O . SER A 1 832 ? 14.944 -15.235 -13.515 1.00 96.81 832 SER A O 1
ATOM 6693 N N . PRO A 1 833 ? 14.100 -13.490 -12.387 1.00 95.50 833 PRO A N 1
ATOM 6694 C CA . PRO A 1 833 ? 14.023 -12.528 -11.284 1.00 95.50 833 PRO A CA 1
ATOM 6695 C C . PRO A 1 833 ? 13.211 -13.024 -10.070 1.00 95.50 833 PRO A C 1
ATOM 6697 O O . PRO A 1 833 ? 13.380 -12.519 -8.967 1.00 95.50 833 PRO A O 1
ATOM 6700 N N . HIS A 1 834 ? 12.311 -13.990 -10.258 1.00 95.31 834 HIS A N 1
ATOM 6701 C CA . HIS A 1 834 ? 11.461 -14.593 -9.211 1.00 95.31 834 HIS A CA 1
ATOM 6702 C C . HIS A 1 834 ? 10.800 -15.901 -9.682 1.00 95.31 834 HIS A C 1
ATOM 6704 O O . HIS A 1 834 ? 9.841 -16.365 -9.069 1.00 95.31 834 HIS A O 1
ATOM 6710 N N . LEU A 1 835 ? 11.265 -16.459 -10.800 1.00 97.56 835 LEU A N 1
ATOM 6711 C CA . LEU A 1 835 ? 10.664 -17.590 -11.504 1.00 97.56 835 LEU A CA 1
ATOM 6712 C C . LEU A 1 835 ? 11.149 -18.923 -10.919 1.00 97.56 835 LEU A C 1
ATOM 6714 O O . LEU A 1 835 ? 11.873 -18.951 -9.921 1.00 97.56 835 LEU A O 1
ATOM 6718 N N . MET A 1 836 ? 10.754 -20.033 -11.539 1.00 98.25 836 MET A N 1
ATOM 6719 C CA . MET A 1 836 ? 11.147 -21.380 -11.133 1.00 98.25 836 MET A CA 1
ATOM 6720 C C . MET A 1 836 ? 12.101 -22.029 -12.133 1.00 98.25 836 MET A C 1
ATOM 6722 O O . MET A 1 836 ? 11.987 -21.842 -13.341 1.00 98.25 836 MET A O 1
ATOM 6726 N N . MET A 1 837 ? 13.011 -22.849 -11.625 1.00 98.25 837 MET A N 1
ATOM 6727 C CA . MET A 1 837 ? 13.872 -23.719 -12.412 1.00 98.25 837 MET A CA 1
ATOM 6728 C C . MET A 1 837 ? 13.770 -25.153 -11.909 1.00 98.25 837 MET A C 1
ATOM 6730 O O . MET A 1 837 ? 13.732 -25.394 -10.702 1.00 98.25 837 MET A O 1
ATOM 6734 N N . VAL A 1 838 ? 13.746 -26.103 -12.837 1.00 98.25 838 VAL A N 1
ATOM 6735 C CA . VAL A 1 838 ? 13.778 -27.542 -12.548 1.00 98.25 838 VAL A CA 1
ATOM 6736 C C . VAL A 1 838 ? 14.800 -28.224 -13.449 1.00 98.25 838 VAL A C 1
ATOM 6738 O O . VAL A 1 838 ? 15.015 -27.796 -14.581 1.00 98.25 838 VAL A O 1
ATOM 6741 N N . ILE A 1 839 ? 15.434 -29.288 -12.960 1.00 98.00 839 ILE A N 1
ATOM 6742 C CA . ILE A 1 839 ? 16.352 -30.122 -13.746 1.00 98.00 839 ILE A CA 1
ATOM 6743 C C . ILE A 1 839 ? 15.694 -31.501 -13.899 1.00 98.00 839 ILE A C 1
ATOM 6745 O O . ILE A 1 839 ? 15.692 -32.282 -12.943 1.00 98.00 839 ILE A O 1
ATOM 6749 N N . PRO A 1 840 ? 15.086 -31.807 -15.060 1.00 98.00 840 PRO A N 1
ATOM 6750 C CA . PRO A 1 840 ? 14.372 -33.060 -15.267 1.00 98.00 840 PRO A CA 1
ATOM 6751 C C . PRO A 1 840 ? 15.290 -34.273 -15.112 1.00 98.00 840 PRO A C 1
ATOM 6753 O O . PRO A 1 840 ? 16.409 -34.299 -15.623 1.00 98.00 840 PRO A O 1
ATOM 6756 N N . ARG A 1 841 ? 14.794 -35.296 -14.425 1.00 97.50 841 ARG A N 1
ATOM 6757 C CA . ARG A 1 841 ? 15.384 -36.637 -14.283 1.00 97.50 841 ARG A CA 1
ATOM 6758 C C 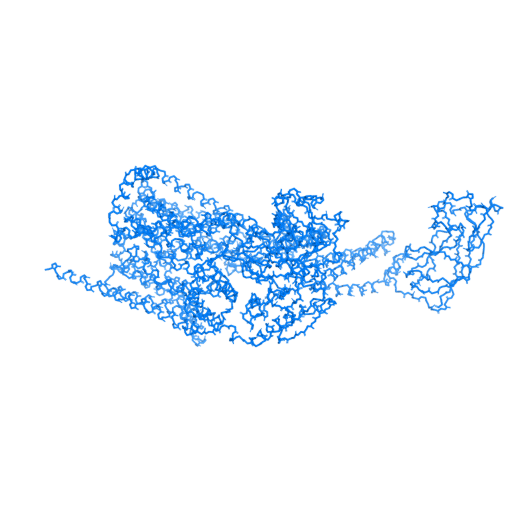. ARG A 1 841 ? 14.555 -37.699 -15.006 1.00 97.50 841 ARG A C 1
ATOM 6760 O O . ARG A 1 841 ? 15.069 -38.764 -15.328 1.00 97.50 841 ARG A O 1
ATOM 6767 N N . GLU A 1 842 ? 13.311 -37.364 -15.323 1.00 97.81 842 GLU A N 1
ATOM 6768 C CA . GLU A 1 842 ? 12.393 -38.139 -16.151 1.00 97.81 842 GLU A CA 1
ATOM 6769 C C . GLU A 1 842 ? 11.884 -37.269 -17.310 1.00 97.81 842 GLU A C 1
ATOM 6771 O O . GLU A 1 842 ? 12.040 -36.047 -17.305 1.00 97.81 842 GLU A O 1
ATOM 6776 N N . SER A 1 843 ? 11.288 -37.904 -18.320 1.00 97.31 843 SER A N 1
ATOM 6777 C CA . SER A 1 843 ? 10.701 -37.216 -19.475 1.00 97.31 843 SER A CA 1
ATOM 6778 C C . SER A 1 843 ? 9.409 -36.482 -19.131 1.00 97.31 843 SER A C 1
ATOM 6780 O O . SER A 1 843 ? 9.106 -35.481 -19.767 1.00 97.31 843 SER A O 1
ATOM 6782 N N . GLU A 1 844 ? 8.660 -36.951 -18.132 1.00 98.50 844 GLU A N 1
ATOM 6783 C CA . GLU A 1 844 ? 7.485 -36.275 -17.586 1.00 98.50 844 GLU A CA 1
ATOM 6784 C C . GLU A 1 844 ? 7.836 -35.633 -16.240 1.00 98.50 844 GLU A C 1
ATOM 6786 O O . GLU A 1 844 ? 8.284 -36.308 -15.311 1.00 98.50 844 GLU A O 1
ATOM 6791 N N . VAL A 1 845 ? 7.581 -34.333 -16.115 1.00 98.69 845 VAL A N 1
ATOM 6792 C CA . VAL A 1 845 ? 7.782 -33.573 -14.881 1.00 98.69 845 VAL A CA 1
ATOM 6793 C C . VAL A 1 845 ? 6.452 -32.973 -14.442 1.00 98.69 845 VAL A C 1
ATOM 6795 O O . VAL A 1 845 ? 5.731 -32.362 -15.232 1.00 98.69 845 VAL A O 1
ATOM 6798 N N . VAL A 1 846 ? 6.120 -33.145 -13.162 1.00 98.69 846 VAL A N 1
ATOM 6799 C CA . VAL A 1 846 ? 4.882 -32.621 -12.567 1.00 98.69 846 VAL A CA 1
ATOM 6800 C C . VAL A 1 846 ? 5.229 -31.817 -11.325 1.00 98.69 846 VAL A C 1
ATOM 6802 O O . VAL A 1 846 ? 5.736 -32.376 -10.350 1.00 98.69 846 VAL A O 1
ATOM 6805 N N . LEU A 1 847 ? 4.947 -30.517 -11.350 1.00 98.62 847 LEU A N 1
ATOM 6806 C CA . LEU A 1 847 ? 5.031 -29.634 -10.197 1.00 98.62 847 LEU A CA 1
ATOM 6807 C C . LEU A 1 847 ? 3.640 -29.505 -9.583 1.00 98.62 847 LEU A C 1
ATOM 6809 O O . LEU A 1 847 ? 2.673 -29.224 -10.283 1.00 98.62 847 LEU A O 1
ATOM 6813 N N . THR A 1 848 ? 3.539 -29.664 -8.269 1.00 97.81 848 THR A N 1
ATOM 6814 C CA . THR A 1 848 ? 2.278 -29.552 -7.530 1.00 97.81 848 THR A CA 1
ATOM 6815 C C . THR A 1 848 ? 2.425 -28.569 -6.378 1.00 97.81 848 THR A C 1
ATOM 6817 O O . THR A 1 848 ? 3.430 -28.570 -5.660 1.00 97.81 848 THR A O 1
ATOM 6820 N N . TYR A 1 849 ? 1.424 -27.715 -6.177 1.00 96.38 849 TYR A N 1
ATOM 6821 C CA . TYR A 1 849 ? 1.403 -26.780 -5.061 1.00 96.38 849 TYR A CA 1
ATOM 6822 C C . TYR A 1 849 ? 0.898 -27.494 -3.802 1.00 96.38 849 TYR A C 1
ATOM 6824 O O . TYR A 1 849 ? -0.301 -27.739 -3.615 1.00 96.38 849 TYR A O 1
ATOM 6832 N N . GLY A 1 850 ? 1.834 -27.870 -2.931 1.00 94.25 850 GLY A N 1
ATOM 6833 C CA . GLY A 1 850 ? 1.598 -28.665 -1.729 1.00 94.25 850 GLY A CA 1
ATOM 6834 C C . GLY A 1 850 ? 1.411 -27.843 -0.450 1.00 94.25 850 GLY A C 1
ATOM 6835 O O . GLY A 1 850 ? 1.207 -26.631 -0.471 1.00 94.25 850 GLY A O 1
ATOM 6836 N N . LYS A 1 851 ? 1.475 -28.536 0.697 1.00 92.56 851 LYS A N 1
ATOM 6837 C CA . LYS A 1 851 ? 1.531 -27.917 2.033 1.00 92.56 851 LYS A CA 1
ATOM 6838 C C . LYS A 1 851 ? 2.943 -27.983 2.597 1.00 92.56 851 LYS A C 1
ATOM 6840 O O . LYS A 1 851 ? 3.539 -29.065 2.645 1.00 92.56 851 LYS A O 1
ATOM 6845 N N . THR A 1 852 ? 3.431 -26.864 3.111 1.00 93.75 852 THR A N 1
ATOM 6846 C CA . THR A 1 852 ? 4.736 -26.774 3.784 1.00 93.75 852 THR A CA 1
ATOM 6847 C C . THR A 1 852 ? 4.703 -27.344 5.207 1.00 93.75 852 THR A C 1
ATOM 6849 O O . THR A 1 852 ? 3.644 -27.663 5.757 1.00 93.75 852 THR A O 1
ATOM 6852 N N . PHE A 1 853 ? 5.873 -27.471 5.842 1.00 94.44 853 PHE A N 1
ATOM 6853 C CA . PHE A 1 853 ? 5.978 -27.891 7.243 1.00 94.44 853 PHE A CA 1
ATOM 6854 C C . PHE A 1 853 ? 5.182 -26.972 8.188 1.00 94.44 853 PHE A C 1
ATOM 6856 O O . PHE A 1 853 ? 4.379 -27.456 8.988 1.00 94.44 853 PHE A O 1
ATOM 6863 N N . TRP A 1 854 ? 5.346 -25.650 8.060 1.00 95.12 854 TRP A N 1
ATOM 6864 C CA . TRP A 1 854 ? 4.675 -24.672 8.923 1.00 95.12 854 TRP A CA 1
ATOM 6865 C C . TRP A 1 854 ? 3.159 -24.641 8.731 1.00 95.12 854 TRP A C 1
ATOM 6867 O O . TRP A 1 854 ? 2.426 -24.466 9.705 1.00 95.12 854 TRP A O 1
ATOM 6877 N N . GLU A 1 855 ? 2.672 -24.895 7.516 1.00 94.06 855 GLU A N 1
ATOM 6878 C CA . GLU A 1 855 ? 1.241 -25.074 7.269 1.00 94.06 855 GLU A CA 1
ATOM 6879 C C . GLU A 1 855 ? 0.698 -26.334 7.941 1.00 94.06 855 GLU A C 1
ATOM 6881 O O . GLU A 1 855 ? -0.348 -26.275 8.586 1.00 94.06 855 GLU A O 1
ATOM 6886 N N . LYS A 1 856 ? 1.402 -27.471 7.840 1.00 95.81 856 LYS A N 1
ATOM 6887 C CA . LYS A 1 856 ? 0.994 -28.722 8.504 1.00 95.81 856 LYS A CA 1
ATOM 6888 C C . LYS A 1 856 ? 0.920 -28.541 10.022 1.00 95.81 856 LYS A C 1
ATOM 6890 O O . LYS A 1 856 ? -0.082 -28.918 10.631 1.00 95.81 856 LYS A O 1
ATOM 6895 N N . VAL A 1 857 ? 1.937 -27.920 10.626 1.00 97.69 857 VAL A N 1
ATOM 6896 C CA . VAL A 1 857 ? 1.963 -27.603 12.066 1.00 97.69 857 VAL A CA 1
ATOM 6897 C C . VAL A 1 857 ? 0.818 -26.663 12.438 1.00 97.69 857 VAL A C 1
ATOM 6899 O O . VAL A 1 857 ? 0.088 -26.928 13.395 1.00 97.69 857 VAL A O 1
ATOM 6902 N N . GLY A 1 858 ? 0.620 -25.592 11.668 1.00 96.81 858 GLY A N 1
ATOM 6903 C CA . GLY A 1 858 ? -0.457 -24.636 11.898 1.00 96.81 858 GLY A CA 1
ATOM 6904 C C . GLY A 1 858 ? -1.842 -25.280 11.834 1.00 96.81 858 GLY A C 1
ATOM 6905 O O . GLY A 1 858 ? -2.633 -25.114 12.762 1.00 96.81 858 GLY A O 1
ATOM 6906 N N . TRP A 1 859 ? -2.115 -26.087 10.805 1.00 96.31 859 TRP A N 1
ATOM 6907 C CA . TRP A 1 859 ? -3.355 -26.862 10.696 1.00 96.31 859 TRP A CA 1
ATOM 6908 C C . TRP A 1 859 ? -3.531 -27.854 11.846 1.00 96.31 859 TRP A C 1
ATOM 6910 O O . TRP A 1 859 ? -4.646 -27.994 12.352 1.00 96.31 859 TRP A O 1
ATOM 6920 N N . GLY A 1 860 ? -2.456 -28.503 12.300 1.00 97.75 860 GLY A N 1
ATOM 6921 C CA . GLY A 1 860 ? -2.481 -29.383 13.469 1.00 97.75 860 GLY A CA 1
ATOM 6922 C C . GLY A 1 860 ? -2.918 -28.648 14.740 1.00 97.75 860 GLY A C 1
ATOM 6923 O O . GLY A 1 860 ? -3.844 -29.088 15.423 1.00 97.75 860 GLY A O 1
ATOM 6924 N N . ILE A 1 861 ? -2.321 -27.484 15.019 1.00 98.06 861 ILE A N 1
ATOM 6925 C CA . ILE A 1 861 ? -2.669 -26.643 16.177 1.00 98.06 861 ILE A CA 1
ATOM 6926 C C . ILE A 1 861 ? -4.113 -26.136 16.074 1.00 98.06 861 ILE A C 1
ATOM 6928 O O . ILE A 1 861 ? -4.862 -26.192 17.056 1.00 98.06 861 ILE A O 1
ATOM 6932 N N . THR A 1 862 ? -4.530 -25.660 14.900 1.00 97.62 862 THR A N 1
ATOM 6933 C CA . THR A 1 862 ? -5.897 -25.169 14.682 1.00 97.62 862 THR A CA 1
ATOM 6934 C C . THR A 1 862 ? -6.932 -26.274 14.846 1.00 97.62 862 THR A C 1
ATOM 6936 O O . THR A 1 862 ? -7.913 -26.084 15.567 1.00 97.62 862 THR A O 1
ATOM 6939 N N . SER A 1 863 ? -6.690 -27.452 14.272 1.00 97.06 863 SER A N 1
ATOM 6940 C CA . SER A 1 863 ? -7.585 -28.608 14.400 1.00 97.06 863 SER A CA 1
ATOM 6941 C C . SER A 1 863 ? -7.694 -29.066 15.852 1.00 97.06 863 SER A C 1
ATOM 6943 O O . SER A 1 863 ? -8.800 -29.223 16.369 1.00 97.06 863 SER A O 1
ATOM 6945 N N . PHE A 1 864 ? -6.562 -29.188 16.553 1.00 96.81 864 PHE A N 1
ATOM 6946 C CA . PHE A 1 864 ? -6.542 -29.511 17.980 1.00 96.81 864 PHE A CA 1
ATOM 6947 C C . PHE A 1 864 ? -7.332 -28.491 18.810 1.00 96.81 864 PHE A C 1
ATOM 6949 O O . PHE A 1 864 ? -8.115 -28.870 19.681 1.00 96.81 864 PHE A O 1
ATOM 6956 N N . THR A 1 865 ? -7.182 -27.198 18.511 1.00 95.56 865 THR A N 1
ATOM 6957 C CA . THR A 1 865 ? -7.905 -26.120 19.199 1.00 95.56 865 THR A CA 1
ATOM 6958 C C . THR A 1 865 ? -9.417 -26.257 19.016 1.00 95.56 865 THR A C 1
ATOM 6960 O O . THR A 1 865 ? -10.156 -26.198 20.001 1.00 95.56 865 THR A O 1
ATOM 6963 N N . TRP A 1 866 ? -9.893 -26.487 17.789 1.00 96.06 866 TRP A N 1
ATOM 6964 C CA . TRP A 1 866 ? -11.322 -26.676 17.520 1.00 96.06 866 TRP A CA 1
ATOM 6965 C C . TRP A 1 866 ? -11.882 -27.948 18.160 1.00 96.06 866 TRP A C 1
ATOM 6967 O O . TRP A 1 866 ? -12.950 -27.889 18.768 1.00 96.06 866 TRP A O 1
ATOM 6977 N N . ILE A 1 867 ? -11.146 -29.062 18.112 1.00 94.69 867 ILE A N 1
ATOM 6978 C CA . ILE A 1 867 ? -11.527 -30.313 18.786 1.00 94.69 867 ILE A CA 1
ATOM 6979 C C . ILE A 1 867 ? -11.624 -30.096 20.301 1.00 94.69 867 ILE A C 1
ATOM 6981 O O . ILE A 1 867 ? -12.616 -30.485 20.917 1.00 94.69 867 ILE A O 1
ATOM 6985 N N . ALA A 1 868 ? -10.650 -29.415 20.911 1.00 89.25 868 ALA A N 1
ATOM 6986 C CA . ALA A 1 868 ? -10.670 -29.103 22.338 1.00 89.25 868 ALA A CA 1
ATOM 6987 C C . ALA A 1 868 ? -11.867 -28.213 22.722 1.00 89.25 868 ALA A C 1
ATOM 6989 O O . ALA A 1 868 ? -12.524 -28.460 23.738 1.00 89.25 868 ALA A O 1
ATOM 6990 N N . ILE A 1 869 ? -12.196 -27.208 21.900 1.00 90.06 869 ILE A N 1
ATOM 6991 C CA . ILE A 1 869 ? -13.385 -26.360 22.085 1.00 90.06 869 ILE A CA 1
ATOM 6992 C C . ILE A 1 869 ? -14.670 -27.188 21.965 1.00 90.06 869 ILE A C 1
ATOM 6994 O O . ILE A 1 869 ? -15.573 -27.032 22.794 1.00 90.06 869 ILE A O 1
ATOM 6998 N N . PHE A 1 870 ? -14.758 -28.071 20.968 1.00 88.69 870 PHE A N 1
ATOM 6999 C CA . PHE A 1 870 ? -15.919 -28.927 20.737 1.00 88.69 870 PHE A CA 1
ATOM 7000 C C . PHE A 1 870 ? -16.145 -29.894 21.904 1.00 88.69 870 PHE A C 1
ATOM 7002 O O . PHE A 1 870 ? -17.222 -29.879 22.501 1.00 88.69 870 PHE A O 1
ATOM 7009 N N . ILE A 1 871 ? -15.115 -30.645 22.310 1.00 84.56 871 ILE A N 1
ATOM 7010 C CA . ILE A 1 871 ? -15.168 -31.555 23.466 1.00 84.56 871 ILE A CA 1
ATOM 7011 C C . ILE A 1 871 ? -15.577 -30.782 24.722 1.00 84.56 871 ILE A C 1
ATOM 7013 O O . ILE A 1 871 ? -16.516 -31.180 25.410 1.00 84.56 871 ILE A O 1
ATOM 7017 N N . SER A 1 872 ? -14.947 -29.634 24.999 1.00 78.88 872 SER A N 1
ATOM 7018 C CA . SER A 1 872 ? -15.314 -28.805 26.153 1.00 78.88 872 SER A CA 1
ATOM 7019 C C . SER A 1 872 ? -16.779 -28.359 26.108 1.00 78.88 872 SER A C 1
ATOM 7021 O O . SER A 1 872 ? -17.417 -28.283 27.156 1.00 78.88 872 SER A O 1
ATOM 7023 N N . SER A 1 873 ? -17.316 -28.060 24.924 1.00 80.00 873 SER A N 1
ATOM 7024 C CA . SER A 1 873 ? -18.704 -27.616 24.757 1.00 80.00 873 SER A CA 1
ATOM 7025 C C . SER A 1 873 ? -19.697 -28.763 24.973 1.00 80.00 873 SER A C 1
ATOM 7027 O O . SER A 1 873 ? -20.674 -28.583 25.698 1.00 80.00 873 SER A O 1
ATOM 7029 N N . VAL A 1 874 ? -19.422 -29.956 24.432 1.00 78.50 874 VAL A N 1
ATOM 7030 C CA . VAL A 1 874 ? -20.249 -31.166 24.626 1.00 78.50 874 VAL A CA 1
ATOM 7031 C C . VAL A 1 874 ? -20.285 -31.587 26.098 1.00 78.50 874 VAL A C 1
ATOM 7033 O O . VAL A 1 874 ? -21.356 -31.889 26.628 1.00 78.50 874 VAL A O 1
ATOM 7036 N N . LEU A 1 875 ? -19.140 -31.543 26.789 1.00 73.31 875 LEU A N 1
ATOM 7037 C CA . LEU A 1 875 ? -19.064 -31.833 28.225 1.00 73.31 875 LEU A CA 1
ATOM 7038 C C . LEU A 1 875 ? -19.868 -30.814 29.052 1.00 73.31 875 LEU A C 1
ATOM 7040 O O . LEU A 1 875 ? -20.584 -31.205 29.973 1.00 73.31 875 LEU A O 1
ATOM 7044 N N . CYS A 1 876 ? -19.824 -29.523 28.697 1.00 68.25 876 CYS A N 1
ATOM 7045 C CA . CYS A 1 876 ? -20.630 -28.485 29.350 1.00 68.25 876 CYS A CA 1
ATOM 7046 C C . CYS A 1 876 ? -22.142 -28.622 29.099 1.00 68.25 876 CYS A C 1
ATOM 7048 O O . CYS A 1 876 ? -22.926 -28.218 29.956 1.00 68.25 876 CYS A O 1
ATOM 7050 N N . LEU A 1 877 ? -22.559 -29.191 27.963 1.00 69.56 877 LEU A N 1
ATOM 7051 C CA . LEU A 1 877 ? -23.969 -29.444 27.636 1.00 69.56 877 LEU A CA 1
ATOM 7052 C C . LEU A 1 877 ? -24.542 -30.693 28.335 1.00 69.56 877 LEU A C 1
ATOM 7054 O O . LEU A 1 877 ? -25.729 -30.973 28.205 1.00 69.56 877 LEU A O 1
ATOM 7058 N N . GLY A 1 878 ? -23.733 -31.433 29.104 1.00 61.47 878 GLY A N 1
ATOM 7059 C CA . GLY A 1 878 ? -24.195 -32.558 29.928 1.00 61.47 878 GLY A CA 1
ATOM 7060 C C . GLY A 1 878 ? -24.490 -33.853 29.164 1.00 61.47 878 GLY A C 1
ATOM 7061 O O . GLY A 1 878 ? -24.901 -34.829 29.786 1.00 61.47 878 GLY A O 1
ATOM 7062 N N . ILE A 1 879 ? -24.228 -33.891 27.854 1.00 60.56 879 ILE A N 1
ATOM 7063 C CA . ILE A 1 879 ? -24.486 -35.041 26.968 1.00 60.56 879 ILE A CA 1
ATOM 7064 C C . ILE A 1 879 ? -23.557 -36.233 27.300 1.00 60.56 879 ILE A C 1
ATOM 7066 O O . ILE A 1 879 ? -23.900 -37.379 27.035 1.00 60.56 879 ILE A O 1
ATOM 7070 N N . ALA A 1 880 ? -22.413 -35.986 27.957 1.00 60.28 880 ALA A N 1
ATOM 7071 C CA . ALA A 1 880 ? -21.427 -37.004 28.346 1.00 60.28 880 ALA A CA 1
ATOM 7072 C C . ALA A 1 880 ? -20.938 -36.853 29.809 1.00 60.28 880 ALA A C 1
ATOM 7074 O O . ALA A 1 880 ? -19.734 -36.858 30.077 1.00 60.28 880 ALA A O 1
ATOM 7075 N N . ARG A 1 881 ? -21.861 -36.706 30.776 1.00 58.47 881 ARG A N 1
ATOM 7076 C CA . ARG A 1 881 ? -21.538 -36.563 32.219 1.00 58.47 881 ARG A CA 1
ATOM 7077 C C . ARG A 1 881 ? -20.557 -37.616 32.787 1.00 58.47 881 ARG A C 1
ATOM 7079 O O . ARG A 1 881 ? -19.605 -37.195 33.439 1.00 58.47 881 ARG A O 1
ATOM 7086 N N . PRO A 1 882 ? -20.685 -38.931 32.503 1.00 60.94 882 PRO A N 1
ATOM 7087 C CA . PRO A 1 882 ? -19.778 -39.945 33.063 1.00 60.94 882 PRO A CA 1
ATOM 7088 C C . PRO A 1 882 ? -18.328 -39.806 32.571 1.00 60.94 882 PRO A C 1
ATOM 7090 O O . PRO A 1 882 ? -17.376 -40.145 33.272 1.00 60.94 882 PRO A O 1
ATOM 7093 N N . PHE A 1 883 ? -18.148 -39.298 31.348 1.00 58.00 883 PHE A N 1
ATOM 7094 C CA . PHE A 1 883 ? -16.833 -39.059 30.756 1.00 58.00 883 PHE A CA 1
ATOM 7095 C C . PHE A 1 883 ? -16.208 -37.762 31.290 1.00 58.00 883 PHE A C 1
ATOM 7097 O O . PHE A 1 883 ? -15.007 -37.720 31.553 1.00 58.00 883 PHE A O 1
ATOM 7104 N N . ALA A 1 884 ? -17.028 -36.728 31.523 1.00 57.06 884 ALA A N 1
ATOM 7105 C CA . ALA A 1 884 ? -16.600 -35.468 32.130 1.00 57.06 884 ALA A CA 1
ATOM 7106 C C . ALA A 1 884 ? -16.027 -35.660 33.544 1.00 57.06 884 ALA A C 1
ATOM 7108 O O . ALA A 1 884 ? -14.999 -35.064 33.853 1.00 57.06 884 ALA A O 1
ATOM 7109 N N . GLU A 1 885 ? -16.637 -36.523 34.364 1.00 58.72 885 GLU A N 1
ATOM 7110 C CA . GLU A 1 885 ? -16.172 -36.827 35.729 1.00 58.72 885 GLU A CA 1
ATOM 7111 C C . GLU A 1 885 ? -14.829 -37.587 35.748 1.00 58.72 885 GLU A C 1
ATOM 7113 O O . GLU A 1 885 ? -13.958 -37.309 36.575 1.00 58.72 885 GLU A O 1
ATOM 7118 N N . LYS A 1 886 ? -14.593 -38.492 34.786 1.00 58.62 886 LYS A N 1
ATOM 7119 C CA . LYS A 1 886 ? -13.280 -39.148 34.603 1.00 58.62 886 LYS A CA 1
ATOM 7120 C C . LYS A 1 886 ? -12.201 -38.188 34.090 1.00 58.62 886 LYS A C 1
ATOM 7122 O O . LYS A 1 886 ? -11.037 -38.325 34.464 1.00 58.62 886 LYS A O 1
ATOM 7127 N N . LEU A 1 887 ? -12.561 -37.219 33.245 1.00 55.38 887 LEU A N 1
ATOM 7128 C CA . LEU A 1 887 ? -11.622 -36.217 32.730 1.00 55.38 887 LEU A CA 1
ATOM 7129 C C . LEU A 1 887 ? -11.298 -35.133 33.772 1.00 55.38 887 LEU A C 1
ATOM 7131 O O . LEU A 1 887 ? -10.154 -34.680 33.847 1.00 55.38 887 LEU A O 1
ATOM 7135 N N . SER A 1 888 ? -12.267 -34.733 34.604 1.00 53.25 888 SER A N 1
ATOM 7136 C CA . SER A 1 888 ? -12.032 -33.789 35.704 1.00 53.25 888 SER A CA 1
ATOM 7137 C C . SER A 1 888 ? -11.070 -34.369 36.738 1.00 53.25 888 SER A C 1
ATOM 7139 O O . SER A 1 888 ? -10.171 -33.656 37.179 1.00 53.25 888 SER A O 1
ATOM 7141 N N . PHE A 1 889 ? -11.157 -35.678 37.003 1.00 49.75 889 PHE A N 1
ATOM 7142 C CA . PHE A 1 889 ? -10.205 -36.417 37.839 1.00 49.75 889 PHE A CA 1
ATOM 7143 C C . PHE A 1 889 ? -8.751 -36.342 37.320 1.00 49.75 889 PHE A C 1
ATOM 7145 O O . PHE A 1 889 ? -7.812 -36.250 38.109 1.00 49.75 889 PHE A O 1
ATOM 7152 N N . LEU A 1 890 ? -8.541 -36.311 35.996 1.00 47.28 890 LEU A N 1
ATOM 7153 C CA . LEU A 1 890 ? -7.220 -36.064 35.395 1.00 47.28 890 LEU A CA 1
ATOM 7154 C C . LEU A 1 890 ? -6.800 -34.589 35.503 1.00 47.28 890 LEU A C 1
ATOM 7156 O O . LEU A 1 890 ? -5.622 -34.308 35.721 1.00 47.28 890 LEU A O 1
ATOM 7160 N N . SER A 1 891 ? -7.742 -33.647 35.388 1.00 49.75 891 SER A N 1
ATOM 7161 C CA . SER A 1 891 ? -7.465 -32.207 35.497 1.00 49.75 891 SER A CA 1
ATOM 7162 C C . SER A 1 891 ? -7.081 -31.765 36.914 1.00 49.75 891 SER A C 1
ATOM 7164 O O . SER A 1 891 ? -6.238 -30.882 37.057 1.00 49.75 891 SER A O 1
ATOM 7166 N N . ASP A 1 892 ? -7.622 -32.426 37.943 1.00 47.03 892 ASP A N 1
ATOM 7167 C CA . ASP A 1 892 ? -7.304 -32.164 39.352 1.00 47.03 892 ASP A CA 1
ATOM 7168 C C . ASP A 1 892 ? -5.905 -32.678 39.747 1.00 47.03 892 ASP A C 1
ATOM 7170 O O . ASP A 1 892 ? -5.303 -32.173 40.695 1.00 47.03 892 ASP A O 1
ATOM 7174 N N . ARG A 1 893 ? -5.322 -33.621 38.986 1.00 46.62 893 ARG A N 1
ATOM 7175 C CA . ARG A 1 893 ? -3.918 -34.049 39.155 1.00 46.62 893 ARG A CA 1
ATOM 7176 C C . ARG A 1 893 ? -2.902 -33.046 38.608 1.00 46.62 893 ARG A C 1
ATOM 7178 O O . ARG A 1 893 ? -1.753 -33.047 39.051 1.00 46.62 893 ARG A O 1
ATOM 7185 N N . PHE A 1 894 ? -3.286 -32.193 37.658 1.00 54.00 894 PHE A N 1
ATOM 7186 C CA . PHE A 1 894 ? -2.385 -31.180 37.121 1.00 54.00 894 PHE A CA 1
ATOM 7187 C C . PHE A 1 894 ? -2.509 -29.875 37.919 1.00 54.00 894 PHE A C 1
ATOM 7189 O O . PHE A 1 894 ? -3.513 -29.170 37.843 1.00 54.00 894 PHE A O 1
ATOM 7196 N N . ARG A 1 895 ? -1.434 -29.491 38.621 1.00 59.25 895 ARG A N 1
ATOM 7197 C CA . ARG A 1 895 ? -1.294 -28.249 39.416 1.00 59.25 895 ARG A CA 1
ATOM 7198 C C . ARG A 1 895 ? -1.357 -26.940 38.596 1.00 59.25 895 ARG A C 1
ATOM 7200 O O . ARG A 1 895 ? -0.754 -25.940 38.975 1.00 59.25 895 ARG A O 1
ATOM 7207 N N . PHE A 1 896 ? -2.074 -26.882 37.472 1.00 64.25 896 PHE A N 1
ATOM 7208 C CA . PHE A 1 896 ? -2.199 -25.666 36.659 1.00 64.25 896 PHE A CA 1
ATOM 7209 C C . PHE A 1 896 ? -2.798 -24.502 37.449 1.00 64.25 896 PHE A C 1
ATOM 7211 O O . PHE A 1 896 ? -2.406 -23.358 37.236 1.00 64.25 896 PHE A O 1
ATOM 7218 N N . GLN A 1 897 ? -3.728 -24.767 38.370 1.00 66.94 897 GLN A N 1
ATOM 7219 C CA . GLN A 1 897 ? -4.289 -23.710 39.214 1.00 66.94 897 GLN A CA 1
ATOM 7220 C C . GLN A 1 897 ? -3.234 -23.107 40.150 1.00 66.94 897 GLN A C 1
ATOM 7222 O O . GLN A 1 897 ? -3.134 -21.885 40.232 1.00 66.94 897 GLN A O 1
ATOM 7227 N N . GLU A 1 898 ? -2.408 -23.945 40.782 1.00 71.31 898 GLU A N 1
ATOM 7228 C CA . GLU A 1 898 ? -1.303 -23.498 41.638 1.00 71.31 898 GLU A CA 1
ATOM 7229 C C . GLU A 1 898 ? -0.218 -22.772 40.828 1.00 71.31 898 GLU A C 1
ATOM 7231 O O . GLU A 1 898 ? 0.273 -21.727 41.253 1.00 71.31 898 GLU A O 1
ATOM 7236 N N . LEU A 1 899 ? 0.103 -23.266 39.626 1.00 76.31 899 LEU A N 1
ATOM 7237 C CA . LEU A 1 899 ? 1.053 -22.633 38.709 1.00 76.31 899 LEU A CA 1
ATOM 7238 C C . LEU A 1 899 ? 0.581 -21.236 38.284 1.00 76.31 899 LEU A C 1
ATOM 7240 O O . LEU A 1 899 ? 1.336 -20.273 38.400 1.00 76.31 899 LEU A O 1
ATOM 7244 N N . PHE A 1 900 ? -0.669 -21.096 37.828 1.00 74.12 900 PHE A N 1
ATOM 7245 C CA . PHE A 1 900 ? -1.216 -19.790 37.451 1.00 74.12 900 PHE A CA 1
ATOM 7246 C C . PHE A 1 900 ? -1.328 -18.850 38.651 1.00 74.12 900 PHE A C 1
ATOM 7248 O O . PHE A 1 900 ? -1.062 -17.664 38.489 1.00 74.12 900 PHE A O 1
ATOM 7255 N N . ALA A 1 901 ? -1.652 -19.355 39.844 1.00 77.00 901 ALA A N 1
ATOM 7256 C CA . ALA A 1 901 ? -1.653 -18.549 41.063 1.00 77.00 901 ALA A CA 1
ATOM 7257 C C . ALA A 1 901 ? -0.240 -18.051 41.425 1.00 77.00 901 ALA A C 1
ATOM 7259 O O . ALA A 1 901 ? -0.070 -16.888 41.796 1.00 77.00 901 ALA A O 1
ATOM 7260 N N . CYS A 1 902 ? 0.786 -18.895 41.267 1.00 82.88 902 CYS A N 1
ATOM 7261 C CA . CYS A 1 902 ? 2.188 -18.516 41.449 1.00 82.88 902 CYS A CA 1
ATOM 7262 C C . CYS A 1 902 ? 2.620 -17.448 40.430 1.00 82.88 902 CYS A C 1
ATOM 7264 O O . CYS A 1 902 ? 3.117 -16.387 40.817 1.00 82.88 902 CYS A O 1
ATOM 7266 N N . ILE A 1 903 ? 2.348 -17.682 39.140 1.00 82.75 903 ILE A N 1
ATOM 7267 C CA . ILE A 1 903 ? 2.631 -16.735 38.053 1.00 82.75 903 ILE A CA 1
ATOM 7268 C C . ILE A 1 903 ? 1.908 -15.409 38.297 1.00 82.75 903 ILE A C 1
ATOM 7270 O O . ILE A 1 903 ? 2.523 -14.355 38.191 1.00 82.75 903 ILE A O 1
ATOM 7274 N N . GLU A 1 904 ? 0.625 -15.433 38.661 1.00 82.81 904 GLU A N 1
ATOM 7275 C CA . GLU A 1 904 ? -0.164 -14.229 38.933 1.00 82.81 904 GLU A CA 1
ATOM 7276 C C . GLU A 1 904 ? 0.388 -13.456 40.136 1.00 82.81 904 GLU A C 1
ATOM 7278 O O . GLU A 1 904 ? 0.445 -12.227 40.089 1.00 82.81 904 GLU A O 1
ATOM 7283 N N . LYS A 1 905 ? 0.882 -14.142 41.175 1.00 84.44 905 LYS A N 1
ATOM 7284 C CA . LYS A 1 905 ? 1.553 -13.505 42.319 1.00 84.44 905 LYS A CA 1
ATOM 7285 C C . LYS A 1 905 ? 2.840 -12.793 41.894 1.00 84.44 905 LYS A C 1
ATOM 7287 O O . LYS A 1 905 ? 3.008 -11.616 42.215 1.00 84.44 905 LYS A O 1
ATOM 7292 N N . VAL A 1 906 ? 3.714 -13.466 41.141 1.00 85.38 906 VAL A N 1
ATOM 7293 C CA . VAL A 1 906 ? 4.963 -12.881 40.613 1.00 85.38 906 VAL A CA 1
ATOM 7294 C C . VAL A 1 906 ? 4.658 -11.704 39.688 1.00 85.38 906 VAL A C 1
ATOM 7296 O O . VAL A 1 906 ? 5.182 -10.604 39.860 1.00 85.38 906 VAL A O 1
ATOM 7299 N N . LEU A 1 907 ? 3.748 -11.900 38.740 1.00 84.81 907 LEU A N 1
ATOM 7300 C CA . LEU A 1 907 ? 3.349 -10.881 37.784 1.00 84.81 907 LEU A CA 1
ATOM 7301 C C . LEU A 1 907 ? 2.663 -9.688 38.443 1.00 84.81 907 LEU A C 1
ATOM 7303 O O . LEU A 1 907 ? 2.867 -8.567 37.994 1.00 84.81 907 LEU A O 1
ATOM 7307 N N . THR A 1 908 ? 1.915 -9.879 39.528 1.00 83.94 908 THR A N 1
ATOM 7308 C CA . THR A 1 908 ? 1.332 -8.771 40.301 1.00 83.94 908 THR A CA 1
ATOM 7309 C C . THR A 1 908 ? 2.415 -7.887 40.922 1.00 83.94 908 THR A C 1
ATOM 7311 O O . THR A 1 908 ? 2.259 -6.665 40.927 1.00 83.94 908 THR A O 1
ATOM 7314 N N . ILE A 1 909 ? 3.521 -8.480 41.387 1.00 85.19 909 ILE A N 1
ATOM 7315 C CA . ILE A 1 909 ? 4.689 -7.751 41.910 1.00 85.19 909 ILE A CA 1
ATOM 7316 C C . ILE A 1 909 ? 5.411 -7.008 40.776 1.00 85.19 909 ILE A C 1
ATOM 7318 O O . ILE A 1 909 ? 5.752 -5.835 40.925 1.00 85.19 909 ILE A O 1
ATOM 7322 N N . LEU A 1 910 ? 5.607 -7.663 39.628 1.00 86.56 910 LEU A N 1
ATOM 7323 C CA . LEU A 1 910 ? 6.315 -7.090 38.477 1.00 86.56 910 LEU A CA 1
ATOM 7324 C C . LEU A 1 910 ? 5.473 -6.096 37.663 1.00 86.56 910 LEU A C 1
ATOM 7326 O O . LEU A 1 910 ? 6.033 -5.275 36.941 1.00 86.56 910 LEU A O 1
ATOM 7330 N N . ARG A 1 911 ? 4.139 -6.129 37.764 1.00 85.19 911 ARG A N 1
ATOM 7331 C CA . ARG A 1 911 ? 3.211 -5.363 36.910 1.00 85.19 911 ARG A CA 1
ATOM 7332 C C . ARG A 1 911 ? 3.530 -3.865 36.810 1.00 85.19 911 ARG A C 1
ATOM 7334 O O . ARG A 1 911 ? 3.481 -3.363 35.689 1.00 85.19 911 ARG A O 1
ATOM 7341 N N . PRO A 1 912 ? 3.857 -3.132 37.895 1.00 82.25 912 PRO A N 1
ATOM 7342 C CA . PRO A 1 912 ? 4.219 -1.718 37.788 1.00 82.25 912 PRO A CA 1
ATOM 7343 C C . PRO A 1 912 ? 5.500 -1.501 36.973 1.00 82.25 912 PRO A C 1
ATOM 7345 O O . PRO A 1 912 ? 5.552 -0.586 36.159 1.00 82.25 912 PRO A O 1
ATOM 7348 N N . TRP A 1 913 ? 6.504 -2.366 37.141 1.00 87.25 913 TRP A N 1
ATOM 7349 C CA . TRP A 1 913 ? 7.758 -2.313 36.386 1.00 87.25 913 TRP A CA 1
ATOM 7350 C C . TRP A 1 913 ? 7.554 -2.682 34.919 1.00 87.25 913 TRP A C 1
ATOM 7352 O O . TRP A 1 913 ? 8.056 -1.984 34.046 1.00 87.25 913 TRP A O 1
ATOM 7362 N N . LEU A 1 914 ? 6.749 -3.711 34.640 1.00 87.25 914 LEU A N 1
ATOM 7363 C CA . LEU A 1 914 ? 6.356 -4.082 33.279 1.00 87.25 914 LEU A CA 1
ATOM 7364 C C . LEU A 1 914 ? 5.586 -2.955 32.583 1.00 87.25 914 LEU A C 1
ATOM 7366 O O . LEU A 1 914 ? 5.784 -2.729 31.395 1.00 87.25 914 LEU A O 1
ATOM 7370 N N . LEU A 1 915 ? 4.736 -2.226 33.312 1.00 85.56 915 LEU A N 1
ATOM 7371 C CA . LEU A 1 915 ? 4.035 -1.062 32.777 1.00 85.56 915 LEU A CA 1
ATOM 7372 C C . LEU A 1 915 ? 5.009 0.078 32.459 1.00 85.56 915 LEU A C 1
ATOM 7374 O O . LEU A 1 915 ? 4.917 0.661 31.385 1.00 85.56 915 LEU A O 1
ATOM 7378 N N . VAL A 1 916 ? 5.944 0.389 33.364 1.00 86.12 916 VAL A N 1
ATOM 7379 C CA . VAL A 1 916 ? 6.980 1.409 33.119 1.00 86.12 916 VAL A CA 1
ATOM 7380 C C . VAL A 1 916 ? 7.838 1.027 31.917 1.00 86.12 916 VAL A C 1
ATOM 7382 O O . VAL A 1 916 ? 8.048 1.866 31.047 1.00 86.12 916 VAL A O 1
ATOM 7385 N N . LEU A 1 917 ? 8.270 -0.233 31.831 1.00 90.69 917 LEU A N 1
ATOM 7386 C CA . LEU A 1 917 ? 9.019 -0.751 30.692 1.00 90.69 917 LEU A CA 1
ATOM 7387 C C . LEU A 1 917 ? 8.210 -0.619 29.398 1.00 90.69 917 LEU A C 1
ATOM 7389 O O . LEU A 1 917 ? 8.708 -0.046 28.441 1.00 90.69 917 LEU A O 1
ATOM 7393 N N . ALA A 1 918 ? 6.947 -1.055 29.383 1.00 88.19 918 ALA A N 1
ATOM 7394 C CA . ALA A 1 918 ? 6.083 -0.950 28.208 1.00 88.19 918 ALA A CA 1
ATOM 7395 C C . ALA A 1 918 ? 5.880 0.507 27.759 1.00 88.19 918 ALA A C 1
ATOM 7397 O O . ALA A 1 918 ? 5.955 0.799 26.566 1.00 88.19 918 ALA A O 1
ATOM 7398 N N . LEU A 1 919 ? 5.660 1.432 28.700 1.00 87.94 919 LEU A N 1
ATOM 7399 C CA . LEU A 1 919 ? 5.531 2.860 28.404 1.00 87.94 919 LEU A CA 1
ATOM 7400 C C . LEU A 1 919 ? 6.843 3.455 27.882 1.00 87.94 919 LEU A C 1
ATOM 7402 O O . LEU A 1 919 ? 6.808 4.243 26.941 1.00 87.94 919 LEU A O 1
ATOM 7406 N N . LEU A 1 920 ? 7.986 3.070 28.456 1.00 91.25 920 LEU A N 1
ATOM 7407 C CA . LEU A 1 920 ? 9.307 3.523 28.023 1.00 91.25 920 LEU A CA 1
ATOM 7408 C C . LEU A 1 920 ? 9.648 2.986 26.631 1.00 91.25 920 LEU A C 1
ATOM 7410 O O . LEU A 1 920 ? 10.053 3.762 25.772 1.00 91.25 920 LEU A O 1
ATOM 7414 N N . THR A 1 921 ? 9.414 1.701 26.365 1.00 91.31 921 THR A N 1
ATOM 7415 C CA . THR A 1 921 ? 9.592 1.102 25.037 1.00 91.31 921 THR A CA 1
ATOM 7416 C C . THR A 1 921 ? 8.698 1.781 24.006 1.00 91.31 921 THR A C 1
ATOM 7418 O O . THR A 1 921 ? 9.183 2.169 22.949 1.00 91.31 921 THR A O 1
ATOM 7421 N N . ALA A 1 922 ? 7.417 1.992 24.314 1.00 92.19 922 ALA A N 1
ATOM 7422 C CA . ALA A 1 922 ? 6.500 2.701 23.426 1.00 92.19 922 ALA A CA 1
ATOM 7423 C C . ALA A 1 922 ? 6.935 4.157 23.186 1.00 92.19 922 ALA A C 1
ATOM 7425 O O . ALA A 1 922 ? 6.869 4.641 22.061 1.00 92.19 922 ALA A O 1
ATOM 7426 N N . PHE A 1 923 ? 7.428 4.850 24.213 1.00 90.69 923 PHE A N 1
ATOM 7427 C CA . PHE A 1 923 ? 7.949 6.210 24.081 1.00 90.69 923 PHE A CA 1
ATOM 7428 C C . PHE A 1 923 ? 9.210 6.267 23.210 1.00 90.69 923 PHE A C 1
ATOM 7430 O O . PHE A 1 923 ? 9.298 7.113 22.320 1.00 90.69 923 PHE A O 1
ATOM 7437 N N . LEU A 1 924 ? 10.152 5.340 23.406 1.00 92.31 924 LEU A N 1
ATOM 7438 C CA . LEU A 1 924 ? 11.332 5.203 22.552 1.00 92.31 924 LEU A CA 1
ATOM 7439 C C . LEU A 1 924 ? 10.930 4.885 21.109 1.00 92.31 924 LEU A C 1
ATOM 7441 O O . LEU A 1 924 ? 11.443 5.518 20.192 1.00 92.31 924 LEU A O 1
ATOM 7445 N N . LEU A 1 925 ? 9.968 3.984 20.899 1.00 91.56 925 LEU A N 1
ATOM 7446 C CA . LEU A 1 925 ? 9.434 3.651 19.577 1.00 91.56 925 LEU A CA 1
ATOM 7447 C C . LEU A 1 925 ? 8.830 4.883 18.883 1.00 91.56 925 LEU A C 1
ATOM 7449 O O . LEU A 1 925 ? 9.076 5.095 17.699 1.00 91.56 925 LEU A O 1
ATOM 7453 N N . ILE A 1 926 ? 8.095 5.726 19.619 1.00 90.81 926 ILE A N 1
ATOM 7454 C CA . ILE A 1 926 ? 7.560 6.996 19.105 1.00 90.81 926 ILE A CA 1
ATOM 7455 C C . ILE A 1 926 ? 8.692 7.945 18.714 1.00 90.81 926 ILE A C 1
ATOM 7457 O O . ILE A 1 926 ? 8.648 8.508 17.624 1.00 90.81 926 ILE A O 1
ATOM 7461 N N . ILE A 1 927 ? 9.705 8.123 19.569 1.00 89.56 927 ILE A N 1
ATOM 7462 C CA . ILE A 1 927 ? 10.834 9.023 19.287 1.00 89.56 927 ILE A CA 1
ATOM 7463 C C . ILE A 1 927 ? 11.630 8.527 18.083 1.00 89.56 927 ILE A C 1
ATOM 7465 O O . ILE A 1 927 ? 11.796 9.269 17.117 1.00 89.56 927 ILE A O 1
ATOM 7469 N N . PHE A 1 928 ? 12.103 7.281 18.108 1.00 90.19 928 PHE A N 1
ATOM 7470 C CA . PHE A 1 928 ? 12.893 6.717 17.017 1.00 90.19 928 PHE A CA 1
ATOM 7471 C C . PHE A 1 928 ? 12.082 6.651 15.724 1.00 90.19 928 PHE A C 1
ATOM 7473 O O . PHE A 1 928 ? 12.596 7.028 14.674 1.00 90.19 928 PHE A O 1
ATOM 7480 N N . GLY A 1 929 ? 10.806 6.267 15.799 1.00 88.75 929 GLY A N 1
ATOM 7481 C CA . GLY A 1 929 ? 9.884 6.302 14.670 1.00 88.75 929 GLY A CA 1
ATOM 7482 C C . GLY A 1 929 ? 9.740 7.715 14.107 1.00 88.75 929 GLY A C 1
ATOM 7483 O O . GLY A 1 929 ? 9.986 7.928 12.928 1.00 88.75 929 GLY A O 1
ATOM 7484 N N . ALA A 1 930 ? 9.453 8.724 14.931 1.00 84.62 930 ALA A N 1
ATOM 7485 C CA . ALA A 1 930 ? 9.366 10.115 14.480 1.00 84.62 930 ALA A CA 1
ATOM 7486 C C . ALA A 1 930 ? 10.690 10.641 13.888 1.00 84.62 930 ALA A C 1
ATOM 7488 O O . ALA A 1 930 ? 10.673 11.436 12.945 1.00 84.62 930 ALA A O 1
ATOM 7489 N N . LEU A 1 931 ? 11.840 10.193 14.402 1.00 84.75 931 LEU A N 1
ATOM 7490 C CA . LEU A 1 931 ? 13.164 10.591 13.919 1.00 84.75 931 LEU A CA 1
ATOM 7491 C C . LEU A 1 931 ? 13.590 9.873 12.637 1.00 84.75 931 LEU A C 1
ATOM 7493 O O . LEU A 1 931 ? 14.247 10.503 11.813 1.00 84.75 931 LEU A O 1
ATOM 7497 N N . LYS A 1 932 ? 13.215 8.608 12.424 1.00 84.50 932 LYS A N 1
ATOM 7498 C CA . LYS A 1 932 ? 13.671 7.791 11.280 1.00 84.50 932 LYS A CA 1
ATOM 7499 C C . LYS A 1 932 ? 12.633 7.618 10.170 1.00 84.50 932 LYS A C 1
ATOM 7501 O O . LYS A 1 932 ? 13.024 7.548 9.008 1.00 84.50 932 LYS A O 1
ATOM 7506 N N . ARG A 1 933 ? 11.332 7.676 10.480 1.00 82.19 933 ARG A N 1
ATOM 7507 C CA . ARG A 1 933 ? 10.229 7.505 9.513 1.00 82.19 933 ARG A CA 1
ATOM 7508 C C . ARG A 1 933 ? 10.463 8.347 8.264 1.00 82.19 933 ARG A C 1
ATOM 7510 O O . ARG A 1 933 ? 10.593 9.562 8.341 1.00 82.19 933 ARG A O 1
ATOM 7517 N N . ASN A 1 934 ? 10.533 7.700 7.108 1.00 77.31 934 ASN A N 1
ATOM 7518 C CA . ASN A 1 934 ? 10.649 8.361 5.808 1.00 77.31 934 ASN A CA 1
ATOM 7519 C C . ASN A 1 934 ? 11.792 9.392 5.709 1.00 77.31 934 ASN A C 1
ATOM 7521 O O . ASN A 1 934 ? 11.598 10.509 5.220 1.00 77.31 934 ASN A O 1
ATOM 7525 N N . LEU A 1 935 ? 12.960 9.065 6.271 1.00 82.81 935 LEU A N 1
ATOM 7526 C CA . LEU A 1 935 ? 14.128 9.944 6.234 1.00 82.81 935 LEU A CA 1
ATOM 7527 C C . LEU A 1 935 ? 14.490 10.388 4.799 1.00 82.81 935 LEU A C 1
ATOM 7529 O O . LEU A 1 935 ? 14.621 11.598 4.633 1.00 82.81 935 LEU A O 1
ATOM 7533 N N . PRO A 1 936 ? 14.519 9.514 3.765 1.00 83.19 936 PRO A N 1
ATOM 7534 C CA . PRO A 1 936 ? 14.810 9.932 2.387 1.00 83.19 936 PRO A CA 1
ATOM 7535 C C . PRO A 1 936 ? 13.890 11.045 1.867 1.00 83.19 936 PRO A C 1
ATOM 7537 O O . PRO A 1 936 ? 14.360 12.104 1.457 1.00 83.19 936 PRO A O 1
ATOM 7540 N N . VAL A 1 937 ? 12.572 10.868 2.000 1.00 83.00 937 VAL A N 1
ATOM 7541 C CA . VAL A 1 937 ? 11.576 11.868 1.576 1.00 83.00 937 VAL A CA 1
ATOM 7542 C C . VAL A 1 937 ? 11.720 13.173 2.357 1.00 83.00 937 VAL A C 1
ATOM 7544 O O . VAL A 1 937 ? 11.585 14.258 1.794 1.00 83.00 937 VAL A O 1
ATOM 7547 N N . ARG A 1 938 ? 11.986 13.113 3.669 1.00 85.00 938 ARG A N 1
ATOM 7548 C CA . ARG A 1 938 ? 12.197 14.331 4.471 1.00 85.00 938 ARG A CA 1
ATOM 7549 C C . ARG A 1 938 ? 13.457 15.073 4.059 1.00 85.00 938 ARG A C 1
ATOM 7551 O O . ARG A 1 938 ? 13.410 16.299 3.980 1.00 85.00 938 ARG A O 1
ATOM 7558 N N . THR A 1 939 ? 14.537 14.345 3.797 1.00 88.12 939 THR A N 1
ATOM 7559 C CA . THR A 1 939 ? 15.794 14.901 3.301 1.00 88.12 939 THR A CA 1
ATOM 7560 C C . THR A 1 939 ? 15.567 15.630 1.980 1.00 88.12 939 THR A C 1
ATOM 7562 O O . THR A 1 939 ? 15.928 16.802 1.864 1.00 88.12 939 THR A O 1
ATOM 7565 N N . TYR A 1 940 ? 14.865 14.997 1.035 1.00 89.94 940 TYR A N 1
ATOM 7566 C CA . TYR A 1 940 ? 14.492 15.637 -0.224 1.00 89.94 940 TYR A CA 1
ATOM 7567 C C . TYR A 1 940 ? 13.622 16.884 -0.007 1.00 89.94 940 TYR A C 1
ATOM 7569 O O . TYR A 1 940 ? 13.961 17.960 -0.497 1.00 89.94 940 TYR A O 1
ATOM 7577 N N . ILE A 1 941 ? 12.534 16.785 0.768 1.00 87.62 941 ILE A N 1
ATOM 7578 C CA . ILE A 1 941 ? 11.619 17.913 1.018 1.00 87.62 941 ILE A CA 1
ATOM 7579 C C . ILE A 1 941 ? 12.349 19.100 1.658 1.00 87.62 941 ILE A C 1
ATOM 7581 O O . ILE A 1 941 ? 12.110 20.246 1.271 1.00 87.62 941 ILE A O 1
ATOM 7585 N N . GLU A 1 942 ? 13.204 18.861 2.653 1.00 86.94 942 GLU A N 1
ATOM 7586 C CA . GLU A 1 942 ? 13.946 19.932 3.322 1.00 86.94 942 GLU A CA 1
ATOM 7587 C C . GLU A 1 942 ? 14.988 20.551 2.385 1.00 86.94 942 GLU A C 1
ATOM 7589 O O . GLU A 1 942 ? 15.071 21.779 2.291 1.00 86.94 942 GLU A O 1
ATOM 7594 N N . GLY A 1 943 ? 15.728 19.740 1.626 1.00 91.12 943 GLY A N 1
ATOM 7595 C CA . GLY A 1 943 ? 16.636 20.241 0.596 1.00 91.12 943 GLY A CA 1
ATOM 7596 C C . GLY A 1 943 ? 15.906 21.094 -0.449 1.00 91.12 943 GLY A C 1
ATOM 7597 O O . GLY A 1 943 ? 16.297 22.233 -0.707 1.00 91.12 943 GLY A O 1
ATOM 7598 N N . ALA A 1 944 ? 14.784 20.598 -0.977 1.00 91.12 944 ALA A N 1
ATOM 7599 C CA . ALA A 1 944 ? 13.981 21.271 -1.996 1.00 91.12 944 ALA A CA 1
ATOM 7600 C C . ALA A 1 944 ? 13.387 22.598 -1.497 1.00 91.12 944 ALA A C 1
ATOM 7602 O O . ALA A 1 944 ? 13.367 23.584 -2.232 1.00 91.12 944 ALA A O 1
ATOM 7603 N N . LYS A 1 945 ? 12.980 22.677 -0.223 1.00 88.75 945 LYS A N 1
ATOM 7604 C CA . LYS A 1 945 ? 12.560 23.944 0.400 1.00 88.75 945 LYS A CA 1
ATOM 7605 C C . LYS A 1 945 ? 13.685 24.963 0.456 1.00 88.75 945 LYS A C 1
ATOM 7607 O O . LYS A 1 945 ? 13.460 26.138 0.173 1.00 88.75 945 LYS A O 1
ATOM 7612 N N . ASN A 1 946 ? 14.887 24.541 0.850 1.00 91.50 946 ASN A N 1
ATOM 7613 C CA . ASN A 1 946 ? 16.038 25.441 0.887 1.00 91.50 946 ASN A CA 1
ATOM 7614 C C . ASN A 1 946 ? 16.395 25.922 -0.533 1.00 91.50 946 ASN A C 1
ATOM 7616 O O . ASN A 1 946 ? 16.658 27.111 -0.711 1.00 91.50 946 ASN A O 1
ATOM 7620 N N . TYR A 1 947 ? 16.277 25.056 -1.544 1.00 93.38 947 TYR A N 1
ATOM 7621 C CA . TYR A 1 947 ? 16.395 25.430 -2.956 1.00 93.38 947 TYR A CA 1
ATOM 7622 C C . TYR A 1 947 ? 15.330 26.460 -3.388 1.00 93.38 947 TYR A C 1
ATOM 7624 O O . TYR A 1 947 ? 15.663 27.492 -3.972 1.00 93.38 947 TYR A O 1
ATOM 7632 N N . GLU A 1 948 ? 14.054 26.254 -3.052 1.00 91.56 948 GLU A N 1
ATOM 7633 C CA . GLU A 1 948 ? 12.980 27.196 -3.402 1.00 91.56 948 GLU A CA 1
ATOM 7634 C C . GLU A 1 948 ? 13.157 28.561 -2.702 1.00 91.56 948 GLU A C 1
ATOM 7636 O O . GLU A 1 948 ? 12.926 29.615 -3.310 1.00 91.56 948 GLU A O 1
ATOM 7641 N N . ILE A 1 949 ? 13.618 28.571 -1.441 1.00 87.50 949 ILE A N 1
ATOM 7642 C CA . ILE A 1 949 ? 13.992 29.802 -0.723 1.00 87.50 949 ILE A CA 1
ATOM 7643 C C . ILE A 1 949 ? 15.110 30.532 -1.471 1.00 87.50 949 ILE A C 1
ATOM 7645 O O . ILE A 1 949 ? 14.984 31.734 -1.717 1.00 87.50 949 ILE A O 1
ATOM 7649 N N . ALA A 1 950 ? 16.167 29.820 -1.864 1.00 91.19 950 ALA A N 1
ATOM 7650 C CA . ALA A 1 950 ? 17.280 30.394 -2.610 1.00 91.19 950 ALA A CA 1
ATOM 7651 C C . ALA A 1 950 ? 16.817 31.007 -3.942 1.00 91.19 950 ALA A C 1
ATOM 7653 O O . ALA A 1 950 ? 17.140 32.158 -4.240 1.00 91.19 950 ALA A O 1
ATOM 7654 N N . GLY A 1 951 ? 15.966 30.301 -4.693 1.00 90.12 951 GLY A N 1
ATOM 7655 C CA . GLY A 1 951 ? 15.394 30.803 -5.944 1.00 90.12 951 GLY A CA 1
ATOM 7656 C C . GLY A 1 951 ? 14.552 32.071 -5.760 1.00 90.12 951 GLY A C 1
ATOM 7657 O O . GLY A 1 951 ? 14.584 32.972 -6.600 1.00 90.12 951 GLY A O 1
ATOM 7658 N N . ARG A 1 952 ? 13.821 32.193 -4.646 1.00 87.38 952 ARG A N 1
ATOM 7659 C CA . ARG A 1 952 ? 13.077 33.418 -4.307 1.00 87.38 952 ARG A CA 1
ATOM 7660 C C . ARG A 1 952 ? 14.008 34.579 -3.969 1.00 87.38 952 ARG A C 1
ATOM 7662 O O . ARG A 1 952 ? 13.807 35.666 -4.496 1.00 87.38 952 ARG A O 1
ATOM 7669 N N . LEU A 1 953 ? 15.010 34.350 -3.121 1.00 88.25 953 LEU A N 1
ATOM 7670 C CA . LEU A 1 953 ? 15.995 35.370 -2.740 1.00 88.25 953 LEU A CA 1
ATOM 7671 C C . LEU A 1 953 ? 16.783 35.864 -3.956 1.00 88.25 953 LEU A C 1
ATOM 7673 O O . LEU A 1 953 ? 17.016 37.062 -4.092 1.00 88.25 953 LEU A O 1
ATOM 7677 N N . SER A 1 954 ? 17.111 34.958 -4.878 1.00 88.19 954 SER A N 1
ATOM 7678 C CA . SER A 1 954 ? 17.740 35.294 -6.154 1.00 88.19 954 SER A CA 1
ATOM 7679 C C . SER A 1 954 ? 16.858 36.227 -6.997 1.00 88.19 954 SER A C 1
ATOM 7681 O O . SER A 1 954 ? 17.346 37.249 -7.470 1.00 88.19 954 SER A O 1
ATOM 7683 N N . ARG A 1 955 ? 15.541 35.966 -7.092 1.00 89.31 955 ARG A N 1
ATOM 7684 C CA . ARG A 1 955 ? 14.578 36.878 -7.749 1.00 89.31 955 ARG A CA 1
ATOM 7685 C C . ARG A 1 955 ? 14.410 38.224 -7.031 1.00 89.31 955 ARG A C 1
ATOM 7687 O O . ARG A 1 955 ? 14.078 39.209 -7.679 1.00 89.31 955 ARG A O 1
ATOM 7694 N N . GLU A 1 956 ? 14.638 38.278 -5.718 1.00 88.94 956 GLU A N 1
ATOM 7695 C CA . GLU A 1 956 ? 14.664 39.515 -4.916 1.00 88.94 956 GLU A CA 1
ATOM 7696 C C . GLU A 1 956 ? 16.030 40.247 -4.983 1.00 88.94 956 GLU A C 1
ATOM 7698 O O . GLU A 1 956 ? 16.247 41.190 -4.225 1.00 88.94 956 GLU A O 1
ATOM 7703 N N . ASN A 1 957 ? 16.959 39.835 -5.861 1.00 89.50 957 ASN A N 1
ATOM 7704 C CA . ASN A 1 957 ? 18.332 40.359 -5.975 1.00 89.50 957 ASN A CA 1
ATOM 7705 C C . ASN A 1 957 ? 19.200 40.215 -4.704 1.00 89.50 957 ASN A C 1
ATOM 7707 O O . ASN A 1 957 ? 20.221 40.886 -4.559 1.00 89.50 957 ASN A O 1
ATOM 7711 N N . LYS A 1 958 ? 18.860 39.297 -3.793 1.00 89.50 958 LYS A N 1
ATOM 7712 C CA . LYS A 1 958 ? 19.632 39.003 -2.572 1.00 89.50 958 LYS A CA 1
ATOM 7713 C C . LYS A 1 958 ? 20.590 37.833 -2.784 1.00 89.50 958 LYS A C 1
ATOM 7715 O O . LYS A 1 958 ? 20.385 36.738 -2.256 1.00 89.50 958 LYS A O 1
ATOM 7720 N N . ARG A 1 959 ? 21.623 38.056 -3.596 1.00 88.19 959 ARG A N 1
ATOM 7721 C CA . ARG A 1 959 ? 22.518 36.995 -4.085 1.00 88.19 959 ARG A CA 1
ATOM 7722 C C . ARG A 1 959 ? 23.275 36.265 -2.967 1.00 88.19 959 ARG A C 1
ATOM 7724 O O . ARG A 1 959 ? 23.217 35.040 -2.925 1.00 88.19 959 ARG A O 1
ATOM 7731 N N . ASP A 1 960 ? 23.872 36.994 -2.027 1.00 88.69 960 ASP A N 1
ATOM 7732 C CA . ASP A 1 960 ? 24.666 36.404 -0.933 1.00 88.69 960 ASP A CA 1
ATOM 7733 C C . ASP A 1 960 ? 23.816 35.551 0.022 1.00 88.69 960 ASP A C 1
ATOM 7735 O O . ASP A 1 960 ? 24.265 34.545 0.573 1.00 88.69 960 ASP A O 1
ATOM 7739 N N . GLU A 1 961 ? 22.557 35.943 0.239 1.00 88.31 961 GLU A N 1
ATOM 7740 C CA . GLU A 1 961 ? 21.617 35.140 1.022 1.00 88.31 961 GLU A CA 1
ATOM 7741 C C . GLU A 1 961 ? 21.171 33.902 0.238 1.00 88.31 961 GLU A C 1
ATOM 7743 O O . GLU A 1 961 ? 21.118 32.811 0.807 1.00 88.31 961 GLU A O 1
ATOM 7748 N N . ALA A 1 962 ? 20.884 34.044 -1.060 1.00 91.38 962 ALA A N 1
ATOM 7749 C CA . ALA A 1 962 ? 20.495 32.928 -1.921 1.00 91.38 962 ALA A CA 1
ATOM 7750 C C . ALA A 1 962 ? 21.580 31.840 -1.972 1.00 91.38 962 ALA A C 1
ATOM 7752 O O . ALA A 1 962 ? 21.269 30.659 -1.819 1.00 91.38 962 ALA A O 1
ATOM 7753 N N . GLU A 1 963 ? 22.850 32.229 -2.096 1.00 94.88 963 GLU A N 1
ATOM 7754 C CA . GLU A 1 963 ? 24.000 31.317 -2.101 1.00 94.88 963 GLU A CA 1
ATOM 7755 C C . GLU A 1 963 ? 24.086 30.467 -0.825 1.00 94.88 963 GLU A C 1
ATOM 7757 O O . GLU A 1 963 ? 24.238 29.243 -0.893 1.00 94.88 963 GLU A O 1
ATOM 7762 N N . LYS A 1 964 ? 23.872 31.075 0.350 1.00 94.38 964 LYS A N 1
ATOM 7763 C CA . LYS A 1 964 ? 23.824 30.340 1.627 1.00 94.38 964 LYS A CA 1
ATOM 7764 C C . LYS A 1 964 ? 22.744 29.259 1.628 1.00 94.38 964 LYS A C 1
ATOM 7766 O O . LYS A 1 964 ? 22.968 28.174 2.170 1.00 94.38 964 LYS A O 1
ATOM 7771 N N . TYR A 1 965 ? 21.583 29.545 1.040 1.00 93.81 965 TYR A N 1
ATOM 7772 C CA . TYR A 1 965 ? 20.476 28.591 0.967 1.00 93.81 965 TYR A CA 1
ATOM 7773 C C . TYR A 1 965 ? 20.692 27.502 -0.089 1.00 93.81 965 TYR A C 1
ATOM 7775 O O . TYR A 1 965 ? 20.335 26.360 0.191 1.00 93.81 965 TYR A O 1
ATOM 7783 N N . TYR A 1 966 ? 21.337 27.789 -1.224 1.00 96.88 966 TYR A N 1
ATOM 7784 C CA . TYR A 1 966 ? 21.755 26.744 -2.169 1.00 96.88 966 TYR A CA 1
ATOM 7785 C C . TYR A 1 966 ? 22.763 25.782 -1.528 1.00 96.88 966 TYR A C 1
ATOM 7787 O O . TYR A 1 966 ? 22.559 24.571 -1.562 1.00 96.88 966 TYR A O 1
ATOM 7795 N N . HIS A 1 967 ? 23.785 26.292 -0.834 1.00 97.19 967 HIS A N 1
ATOM 7796 C CA . HIS A 1 967 ? 24.711 25.439 -0.077 1.00 97.19 967 HIS A CA 1
ATOM 7797 C C . HIS A 1 967 ? 24.019 24.636 1.024 1.00 97.19 967 HIS A C 1
ATOM 7799 O O . HIS A 1 967 ? 24.393 23.497 1.298 1.00 97.19 967 HIS A O 1
ATOM 7805 N N . LYS A 1 968 ? 23.007 25.217 1.674 1.00 95.44 968 LYS A N 1
ATOM 7806 C CA . LYS A 1 968 ? 22.203 24.494 2.657 1.00 95.44 968 LYS A CA 1
ATOM 7807 C C . LYS A 1 968 ? 21.380 23.382 2.002 1.00 95.44 968 LYS A C 1
ATOM 7809 O O . LYS A 1 968 ? 21.342 22.296 2.560 1.00 95.44 968 LYS A O 1
ATOM 7814 N N . ALA A 1 969 ? 20.769 23.629 0.843 1.00 95.88 969 ALA A N 1
ATOM 7815 C CA . ALA A 1 969 ? 20.035 22.612 0.094 1.00 95.88 969 ALA A CA 1
ATOM 7816 C C . ALA A 1 969 ? 20.932 21.412 -0.244 1.00 95.88 969 ALA A C 1
ATOM 7818 O O . ALA A 1 969 ? 20.563 20.282 0.066 1.00 95.88 969 ALA A O 1
ATOM 7819 N N . ILE A 1 970 ? 22.135 21.678 -0.763 1.00 96.75 970 ILE A N 1
ATOM 7820 C CA . ILE A 1 970 ? 23.138 20.658 -1.098 1.00 96.75 970 ILE A CA 1
ATOM 7821 C C . ILE A 1 970 ? 23.518 19.833 0.140 1.00 96.75 970 ILE A C 1
ATOM 7823 O O . ILE A 1 970 ? 23.335 18.621 0.137 1.00 96.75 970 ILE A O 1
ATOM 7827 N N . ARG A 1 971 ? 23.946 20.477 1.237 1.00 96.44 971 ARG A N 1
ATOM 7828 C CA . ARG A 1 971 ? 24.337 19.771 2.477 1.00 96.44 971 ARG A CA 1
ATOM 7829 C C . ARG A 1 971 ? 23.221 18.921 3.082 1.00 96.44 971 ARG A C 1
ATOM 7831 O O . ARG A 1 971 ? 23.496 17.929 3.751 1.00 96.44 971 ARG A O 1
ATOM 7838 N N . GLU A 1 972 ? 21.965 19.339 2.935 1.00 94.38 972 GLU A N 1
ATOM 7839 C CA . GLU A 1 972 ? 20.835 18.527 3.384 1.00 94.38 972 GLU A CA 1
ATOM 7840 C C . GLU A 1 972 ? 20.681 17.285 2.502 1.00 94.38 972 GLU A C 1
ATOM 7842 O O . GLU A 1 972 ? 20.607 16.183 3.037 1.00 94.38 972 GLU A O 1
ATOM 7847 N N . MET A 1 973 ? 20.702 17.445 1.176 1.00 95.00 973 MET A N 1
ATOM 7848 C CA . MET A 1 973 ? 20.534 16.343 0.221 1.00 95.00 973 MET A CA 1
ATOM 7849 C C . MET A 1 973 ? 21.698 15.349 0.227 1.00 95.00 973 MET A C 1
ATOM 7851 O O . MET A 1 973 ? 21.457 14.149 0.123 1.00 95.00 973 MET A O 1
ATOM 7855 N N . GLU A 1 974 ? 22.932 15.816 0.430 1.00 93.81 974 GLU A N 1
ATOM 7856 C CA . GLU A 1 974 ? 24.140 14.984 0.536 1.00 93.81 974 GLU A CA 1
ATOM 7857 C C . GLU A 1 974 ? 23.982 13.839 1.545 1.00 93.81 974 GLU A C 1
ATOM 7859 O O . GLU A 1 974 ? 24.429 12.728 1.283 1.00 93.81 974 GLU A O 1
ATOM 7864 N N . LYS A 1 975 ? 23.255 14.063 2.649 1.00 91.19 975 LYS A N 1
ATOM 7865 C CA . LYS A 1 975 ? 22.971 13.031 3.664 1.00 91.19 975 LYS A CA 1
ATOM 7866 C C . LYS A 1 975 ? 22.309 11.783 3.079 1.00 91.19 975 LYS A C 1
ATOM 7868 O O . LYS A 1 975 ? 22.526 10.700 3.600 1.00 91.19 975 LYS A O 1
ATOM 7873 N N . LEU A 1 976 ? 21.479 11.946 2.046 1.00 91.44 976 LEU A N 1
ATOM 7874 C CA . LEU A 1 976 ? 20.863 10.834 1.320 1.00 91.44 976 LEU A CA 1
ATOM 7875 C C . LEU A 1 976 ? 21.765 10.336 0.184 1.00 91.44 976 LEU A C 1
ATOM 7877 O O . LEU A 1 976 ? 21.808 9.141 -0.080 1.00 91.44 976 LEU A O 1
ATOM 7881 N N . LEU A 1 977 ? 22.482 11.242 -0.484 1.00 93.56 977 LEU A N 1
ATOM 7882 C CA . LEU A 1 977 ? 23.308 10.910 -1.647 1.00 93.56 977 LEU A CA 1
ATOM 7883 C C . LEU A 1 977 ? 24.539 10.058 -1.296 1.00 93.56 977 LEU A C 1
ATOM 7885 O O . LEU A 1 977 ? 24.962 9.264 -2.134 1.00 93.56 977 LEU A O 1
ATOM 7889 N N . TYR A 1 978 ? 25.086 10.167 -0.079 1.00 89.75 978 TYR A N 1
ATOM 7890 C CA . TYR A 1 978 ? 26.194 9.313 0.380 1.00 89.75 978 TYR A CA 1
ATOM 7891 C C . TYR A 1 978 ? 25.803 7.839 0.555 1.00 89.75 978 TYR A C 1
ATOM 7893 O O . TYR A 1 978 ? 26.643 6.971 0.363 1.00 89.75 978 TYR A O 1
ATOM 7901 N N . GLU A 1 979 ? 24.542 7.550 0.885 1.00 88.75 979 GLU A N 1
ATOM 7902 C CA . GLU A 1 979 ? 24.024 6.187 1.096 1.00 88.75 979 GLU A CA 1
ATOM 7903 C C . GLU A 1 979 ? 23.068 5.761 -0.036 1.00 88.75 979 GLU A C 1
ATOM 7905 O O . GLU A 1 979 ? 22.244 4.865 0.143 1.00 88.75 979 GLU A O 1
ATOM 7910 N N . ARG A 1 980 ? 23.143 6.420 -1.202 1.00 89.88 980 ARG A N 1
ATOM 7911 C CA . ARG A 1 980 ? 22.165 6.272 -2.297 1.00 89.88 980 ARG A CA 1
ATOM 7912 C C . ARG A 1 980 ? 22.043 4.851 -2.843 1.00 89.88 980 ARG A C 1
ATOM 7914 O O . ARG A 1 980 ? 20.943 4.446 -3.193 1.00 89.88 980 ARG A O 1
ATOM 7921 N N . GLU A 1 981 ? 23.136 4.095 -2.855 1.00 84.69 981 GLU A N 1
ATOM 7922 C CA . GLU A 1 981 ? 23.178 2.703 -3.328 1.00 84.69 981 GLU A CA 1
ATOM 7923 C C . GLU A 1 981 ? 22.292 1.777 -2.477 1.00 84.69 981 GLU A C 1
ATOM 7925 O O . GLU A 1 981 ? 21.743 0.803 -2.976 1.00 84.69 981 GLU A O 1
ATOM 7930 N N . ASN A 1 982 ? 22.042 2.136 -1.212 1.00 84.00 982 ASN A N 1
ATOM 7931 C CA . ASN A 1 982 ? 21.158 1.384 -0.317 1.00 84.00 982 ASN A CA 1
ATOM 7932 C C . ASN A 1 982 ? 19.668 1.731 -0.512 1.00 84.00 982 ASN A C 1
ATOM 7934 O O . ASN A 1 982 ? 18.810 1.282 0.260 1.00 84.00 982 ASN A O 1
ATOM 7938 N N . HIS A 1 983 ? 19.338 2.605 -1.467 1.00 84.19 983 HIS A N 1
ATOM 7939 C CA . HIS A 1 983 ? 18.014 3.201 -1.609 1.00 84.19 983 HIS A CA 1
ATOM 7940 C C . HIS A 1 983 ? 17.518 3.208 -3.055 1.00 84.19 983 HIS A C 1
ATOM 7942 O O . HIS A 1 983 ? 17.763 4.130 -3.825 1.00 84.19 983 HIS A O 1
ATOM 7948 N N . ASP A 1 984 ? 16.653 2.251 -3.374 1.00 85.75 984 ASP A N 1
ATOM 7949 C CA . ASP A 1 984 ? 15.890 2.236 -4.621 1.00 85.75 984 ASP A CA 1
ATOM 7950 C C . ASP A 1 984 ? 14.623 3.112 -4.507 1.00 85.75 984 ASP A C 1
ATOM 7952 O O . ASP A 1 984 ? 13.496 2.621 -4.477 1.00 85.75 984 ASP A O 1
ATOM 7956 N N . LEU A 1 985 ? 14.788 4.428 -4.337 1.00 87.56 985 LEU A N 1
ATOM 7957 C CA . LEU A 1 985 ? 13.680 5.379 -4.162 1.00 87.56 985 LEU A CA 1
ATOM 7958 C C . LEU A 1 985 ? 13.795 6.567 -5.116 1.00 87.56 985 LEU A C 1
ATOM 7960 O O . LEU A 1 985 ? 14.858 7.166 -5.260 1.00 87.56 985 LEU A O 1
ATOM 7964 N N . LEU A 1 986 ? 12.665 6.991 -5.681 1.00 87.56 986 LEU A N 1
ATOM 7965 C CA . LEU A 1 986 ? 12.568 8.158 -6.561 1.00 87.56 986 LEU A CA 1
ATOM 7966 C C . LEU A 1 986 ? 13.174 9.431 -5.939 1.00 87.56 986 LEU A C 1
ATOM 7968 O O . LEU A 1 986 ? 13.780 10.239 -6.643 1.00 87.56 986 LEU A O 1
ATOM 7972 N N . ASP A 1 987 ? 13.037 9.608 -4.622 1.00 88.88 987 ASP A N 1
ATOM 7973 C CA . ASP A 1 987 ? 13.588 10.751 -3.886 1.00 88.88 987 ASP A CA 1
ATOM 7974 C C . ASP A 1 987 ? 15.116 10.880 -4.024 1.00 88.88 987 ASP A C 1
ATOM 7976 O O . ASP A 1 987 ? 15.632 11.995 -3.964 1.00 88.88 987 ASP A O 1
ATOM 7980 N N . VAL A 1 988 ? 15.840 9.778 -4.264 1.00 92.56 988 VAL A N 1
ATOM 7981 C CA . VAL A 1 988 ? 17.287 9.800 -4.538 1.00 92.56 988 VAL A CA 1
ATOM 7982 C C . VAL A 1 988 ? 17.570 10.573 -5.823 1.00 92.56 988 VAL A C 1
ATOM 7984 O O . VAL A 1 988 ? 18.345 11.527 -5.804 1.00 92.56 988 VAL A O 1
ATOM 7987 N N . ILE A 1 989 ? 16.882 10.242 -6.920 1.00 93.00 989 ILE A N 1
ATOM 7988 C CA . ILE A 1 989 ? 17.057 10.939 -8.203 1.00 93.00 989 ILE A CA 1
ATOM 7989 C C . ILE A 1 989 ? 16.649 12.408 -8.086 1.00 93.00 989 ILE A C 1
ATOM 7991 O O . ILE A 1 989 ? 17.332 13.288 -8.611 1.00 93.00 989 ILE A O 1
ATOM 7995 N N . LEU A 1 990 ? 15.566 12.703 -7.361 1.00 93.31 990 LEU A N 1
ATOM 7996 C CA . LEU A 1 990 ? 15.136 14.085 -7.147 1.00 93.31 990 LEU A CA 1
ATOM 7997 C C . LEU A 1 990 ? 16.161 14.894 -6.332 1.00 93.31 990 LEU A C 1
ATOM 7999 O O . LEU A 1 990 ? 16.357 16.082 -6.613 1.00 93.31 990 LEU A O 1
ATOM 8003 N N . CYS A 1 991 ? 16.840 14.270 -5.364 1.00 95.06 991 CYS A N 1
ATOM 8004 C CA . CYS A 1 991 ? 17.984 14.863 -4.669 1.00 95.06 991 CYS A CA 1
ATOM 8005 C C . CYS A 1 991 ? 19.159 15.110 -5.622 1.00 95.06 991 CYS A C 1
ATOM 8007 O O . CYS A 1 991 ? 19.693 16.216 -5.613 1.00 95.06 991 CYS A O 1
ATOM 8009 N N . ILE A 1 992 ? 19.529 14.145 -6.474 1.00 95.94 992 ILE A N 1
ATOM 8010 C CA . ILE A 1 992 ? 20.613 14.321 -7.458 1.00 95.94 992 ILE A CA 1
ATOM 8011 C C . ILE A 1 992 ? 20.312 15.516 -8.375 1.00 95.94 992 ILE A C 1
ATOM 8013 O O . ILE A 1 992 ? 21.126 16.436 -8.486 1.00 95.94 992 ILE A O 1
ATOM 8017 N N . LEU A 1 993 ? 19.110 15.564 -8.960 1.00 95.56 993 LEU A N 1
ATOM 8018 C CA . LEU A 1 993 ? 18.690 16.658 -9.841 1.00 95.56 993 LEU A CA 1
ATOM 8019 C C . LEU A 1 993 ? 18.712 18.008 -9.124 1.00 95.56 993 LEU A C 1
ATOM 8021 O O . LEU A 1 993 ? 19.260 18.979 -9.639 1.00 95.56 993 LEU A O 1
ATOM 8025 N N . THR A 1 994 ? 18.136 18.091 -7.926 1.00 95.81 994 THR A N 1
ATOM 8026 C CA . THR A 1 994 ? 18.050 19.365 -7.198 1.00 95.81 994 THR A CA 1
ATOM 8027 C C . THR A 1 994 ? 19.426 19.844 -6.718 1.00 95.81 994 THR A C 1
ATOM 8029 O O . THR A 1 994 ? 19.689 21.052 -6.729 1.00 95.81 994 THR A O 1
ATOM 8032 N N . THR A 1 995 ? 20.328 18.928 -6.357 1.00 96.94 995 THR A N 1
ATOM 8033 C CA . THR A 1 995 ? 21.738 19.228 -6.067 1.00 96.94 995 THR A CA 1
ATOM 8034 C C . THR A 1 995 ? 22.445 19.772 -7.305 1.00 96.94 995 THR A C 1
ATOM 8036 O O . THR A 1 995 ? 23.038 20.852 -7.232 1.00 96.94 995 THR A O 1
ATOM 8039 N N . GLY A 1 996 ? 22.302 19.106 -8.456 1.00 96.38 996 GLY A N 1
ATOM 8040 C CA . GLY A 1 996 ? 22.840 19.573 -9.736 1.00 96.38 996 GLY A CA 1
ATOM 8041 C C . GLY A 1 996 ? 22.355 20.984 -10.083 1.00 96.38 996 GLY A C 1
ATOM 8042 O O . GLY A 1 996 ? 23.166 21.890 -10.290 1.00 96.38 996 GLY A O 1
ATOM 8043 N N . ILE A 1 997 ? 21.041 21.228 -10.011 1.00 95.50 997 ILE A N 1
ATOM 8044 C CA . ILE A 1 997 ? 20.457 22.552 -10.279 1.00 95.50 997 ILE A CA 1
ATOM 8045 C C . ILE A 1 997 ? 20.976 23.594 -9.276 1.00 95.50 997 ILE A C 1
ATOM 8047 O O . ILE A 1 997 ? 21.223 24.739 -9.652 1.00 95.50 997 ILE A O 1
ATOM 8051 N N . SER A 1 998 ? 21.171 23.231 -8.006 1.00 96.38 998 SER A N 1
ATOM 8052 C CA . SER A 1 998 ? 21.720 24.151 -7.000 1.00 96.38 998 SER A CA 1
ATOM 8053 C C . SER A 1 998 ? 23.153 24.572 -7.336 1.00 96.38 998 SER A C 1
ATOM 8055 O O . SER A 1 998 ? 23.474 25.757 -7.238 1.00 96.38 998 SER A O 1
ATOM 8057 N N . TYR A 1 999 ? 23.997 23.649 -7.805 1.00 97.12 999 TYR A N 1
ATOM 8058 C CA . TYR A 1 999 ? 25.338 23.981 -8.292 1.00 97.12 999 TYR A CA 1
ATOM 8059 C C . TYR A 1 999 ? 25.317 24.854 -9.555 1.00 97.12 999 TYR A C 1
ATOM 8061 O O . TYR A 1 999 ? 26.127 25.781 -9.650 1.00 97.12 999 TYR A O 1
ATOM 8069 N N . GLU A 1 1000 ? 24.364 24.649 -10.477 1.00 94.38 1000 GLU A N 1
ATOM 8070 C CA . GLU A 1 1000 ? 24.178 25.545 -11.632 1.00 94.38 1000 GLU A CA 1
ATOM 8071 C C . GLU A 1 1000 ? 23.918 26.990 -11.180 1.00 94.38 1000 GLU A C 1
ATOM 8073 O O . GLU A 1 1000 ? 24.522 27.929 -11.704 1.00 94.38 1000 GLU A O 1
ATOM 8078 N N . GLN A 1 1001 ? 23.052 27.177 -10.177 1.00 93.81 1001 GLN A N 1
ATOM 8079 C CA . GLN A 1 1001 ? 22.715 28.503 -9.643 1.00 93.81 1001 GLN A CA 1
ATOM 8080 C C . GLN A 1 1001 ? 23.883 29.166 -8.899 1.00 93.81 1001 GLN A C 1
ATOM 8082 O O . GLN A 1 1001 ? 23.987 30.393 -8.886 1.00 93.81 1001 GLN A O 1
ATOM 8087 N N . LEU A 1 1002 ? 24.787 28.367 -8.327 1.00 94.69 1002 LEU A N 1
ATOM 8088 C CA . LEU A 1 1002 ? 26.045 28.824 -7.728 1.00 94.69 1002 LEU A CA 1
ATOM 8089 C C . LEU A 1 1002 ? 27.145 29.101 -8.769 1.00 94.69 1002 LEU A C 1
ATOM 8091 O O . LEU A 1 1002 ? 28.225 29.565 -8.413 1.00 94.69 1002 LEU A O 1
ATOM 8095 N N . GLY A 1 1003 ? 26.903 28.813 -10.051 1.00 92.25 1003 GLY A N 1
ATOM 8096 C CA . GLY A 1 1003 ? 27.898 28.945 -11.117 1.00 92.25 1003 GLY A CA 1
ATOM 8097 C C . GLY A 1 1003 ? 28.965 27.842 -11.132 1.00 92.25 1003 GLY A C 1
ATOM 8098 O O . GLY A 1 1003 ? 29.894 27.923 -11.931 1.00 92.25 1003 GLY A O 1
ATOM 8099 N N . GLN A 1 1004 ? 28.831 26.802 -10.303 1.00 95.56 1004 GLN A N 1
ATOM 8100 C CA . GLN A 1 1004 ? 29.743 25.651 -10.234 1.00 95.56 1004 GLN A CA 1
ATOM 8101 C C . GLN A 1 1004 ? 29.291 24.561 -11.215 1.00 95.56 1004 GLN A C 1
ATOM 8103 O O . GLN A 1 1004 ? 28.822 23.495 -10.823 1.00 95.56 1004 GLN A O 1
ATOM 8108 N N . ARG A 1 1005 ? 29.377 24.857 -12.513 1.00 93.44 1005 ARG A N 1
ATOM 8109 C CA . ARG A 1 1005 ? 28.762 24.026 -13.561 1.00 93.44 1005 ARG A CA 1
ATOM 8110 C C . ARG A 1 1005 ? 29.409 22.660 -13.748 1.00 93.44 1005 ARG A C 1
ATOM 8112 O O . ARG A 1 1005 ? 28.689 21.725 -14.070 1.00 93.44 1005 ARG A O 1
ATOM 8119 N N . ASP A 1 1006 ? 30.711 22.534 -13.508 1.00 92.75 1006 ASP A N 1
ATOM 8120 C CA . ASP A 1 1006 ? 31.391 21.237 -13.606 1.00 92.75 1006 ASP A CA 1
ATOM 8121 C C . ASP A 1 1006 ? 30.837 20.253 -12.568 1.00 92.75 1006 ASP A C 1
ATOM 8123 O O . ASP A 1 1006 ? 30.403 19.167 -12.931 1.00 92.75 1006 ASP A O 1
ATOM 8127 N N . LYS A 1 1007 ? 30.663 20.698 -11.316 1.00 96.12 1007 LYS A N 1
ATOM 8128 C CA . LYS A 1 1007 ? 29.991 19.900 -10.276 1.00 96.12 1007 LYS A CA 1
ATOM 8129 C C . LYS A 1 1007 ? 28.536 19.590 -10.612 1.00 96.12 1007 LYS A C 1
ATOM 8131 O O . LYS A 1 1007 ? 28.045 18.514 -10.303 1.00 96.12 1007 LYS A O 1
ATOM 8136 N N . ALA A 1 1008 ? 27.815 20.536 -11.220 1.00 96.94 1008 ALA A N 1
ATOM 8137 C CA . ALA A 1 1008 ? 26.447 20.274 -11.664 1.00 96.94 1008 ALA A CA 1
ATOM 8138 C C . ALA A 1 1008 ? 26.405 19.166 -12.729 1.00 96.94 1008 ALA A C 1
ATOM 8140 O O . ALA A 1 1008 ? 25.546 18.291 -12.657 1.00 96.94 1008 ALA A O 1
ATOM 8141 N N . ALA A 1 1009 ? 27.338 19.196 -13.686 1.00 96.19 1009 ALA A N 1
ATOM 8142 C CA . ALA A 1 1009 ? 27.467 18.171 -14.713 1.00 96.19 1009 ALA A CA 1
ATOM 8143 C C . ALA A 1 1009 ? 27.809 16.801 -14.110 1.00 96.19 1009 ALA A C 1
ATOM 8145 O O . ALA A 1 1009 ? 27.132 15.844 -14.465 1.00 96.19 1009 ALA A O 1
ATOM 8146 N N . GLU A 1 1010 ? 28.739 16.721 -13.150 1.00 96.69 1010 GLU A N 1
ATOM 8147 C CA . GLU A 1 1010 ? 29.083 15.473 -12.438 1.00 96.69 1010 GLU A CA 1
ATOM 8148 C C . GLU A 1 1010 ? 27.839 14.793 -11.836 1.00 96.69 1010 GLU A C 1
ATOM 8150 O O . GLU A 1 1010 ? 27.622 13.598 -12.031 1.00 96.69 1010 GLU A O 1
ATOM 8155 N N . TRP A 1 1011 ? 26.959 15.557 -11.177 1.00 96.44 1011 TRP A N 1
ATOM 8156 C CA . TRP A 1 1011 ? 25.714 15.012 -10.617 1.00 96.44 1011 TRP A CA 1
ATOM 8157 C C . TRP A 1 1011 ? 24.718 14.551 -11.686 1.00 96.44 1011 TRP A C 1
ATOM 8159 O O . TRP A 1 1011 ? 24.029 13.548 -11.505 1.00 96.44 1011 TRP A O 1
ATOM 8169 N N . TYR A 1 1012 ? 24.609 15.262 -12.810 1.00 97.31 1012 TYR A N 1
ATOM 8170 C CA . TYR A 1 1012 ? 23.769 14.804 -13.919 1.00 97.31 1012 TYR A CA 1
ATOM 8171 C C . TYR A 1 1012 ? 24.343 13.550 -14.587 1.00 97.31 1012 TYR A C 1
ATOM 8173 O O . TYR A 1 1012 ? 23.582 12.658 -14.961 1.00 97.31 1012 TYR A O 1
ATOM 8181 N N . GLU A 1 1013 ? 25.667 13.445 -14.687 1.00 96.56 1013 GLU A N 1
ATOM 8182 C CA . GLU A 1 1013 ? 26.363 12.259 -15.185 1.00 96.56 1013 GLU A CA 1
ATOM 8183 C C . GLU A 1 1013 ? 26.099 11.042 -14.290 1.00 96.56 1013 GLU A C 1
ATOM 8185 O O . GLU A 1 1013 ? 25.850 9.968 -14.831 1.00 96.56 1013 GLU A O 1
ATOM 8190 N N . THR A 1 1014 ? 25.986 11.217 -12.965 1.00 95.62 1014 THR A N 1
ATOM 8191 C CA . THR A 1 1014 ? 25.566 10.150 -12.031 1.00 95.62 1014 THR A CA 1
ATOM 8192 C C . THR A 1 1014 ? 24.243 9.495 -12.443 1.00 95.62 1014 THR A C 1
ATOM 8194 O O . THR A 1 1014 ? 24.119 8.275 -12.406 1.00 95.62 1014 THR A O 1
ATOM 8197 N N . ILE A 1 1015 ? 23.244 10.272 -12.886 1.00 94.94 1015 ILE A N 1
ATOM 8198 C CA . ILE A 1 1015 ? 21.958 9.711 -13.352 1.00 94.94 1015 ILE A CA 1
ATOM 8199 C C . ILE A 1 1015 ? 22.166 8.854 -14.604 1.00 94.94 1015 ILE A C 1
ATOM 8201 O O . ILE A 1 1015 ? 21.521 7.823 -14.766 1.00 94.94 1015 ILE A O 1
ATOM 8205 N N . ILE A 1 1016 ? 23.058 9.284 -15.493 1.00 94.38 1016 ILE A N 1
ATOM 8206 C CA . ILE A 1 1016 ? 23.321 8.612 -16.766 1.00 94.38 1016 ILE A CA 1
ATOM 8207 C C . ILE A 1 1016 ? 24.112 7.315 -16.552 1.00 94.38 1016 ILE A C 1
ATOM 8209 O O . ILE A 1 1016 ? 23.852 6.348 -17.268 1.00 94.38 1016 ILE A O 1
ATOM 8213 N N . SER A 1 1017 ? 25.061 7.298 -15.612 1.00 92.12 1017 SER A N 1
ATOM 8214 C CA . SER A 1 1017 ? 25.936 6.152 -15.347 1.00 92.12 1017 SER A CA 1
ATOM 8215 C C . SER A 1 1017 ? 25.320 5.131 -14.394 1.00 92.12 1017 SER A C 1
ATOM 8217 O O . SER A 1 1017 ? 25.352 3.943 -14.690 1.00 92.12 1017 SER A O 1
ATOM 8219 N N . GLU A 1 1018 ? 24.754 5.577 -13.270 1.00 90.44 1018 GLU A N 1
ATOM 8220 C CA . GLU A 1 1018 ? 24.238 4.688 -12.217 1.00 90.44 1018 GLU A CA 1
ATOM 8221 C C . GLU A 1 1018 ? 22.767 4.298 -12.445 1.00 90.44 1018 GLU A C 1
ATOM 8223 O O . GLU A 1 1018 ? 22.334 3.245 -11.991 1.00 90.44 1018 GLU A O 1
ATOM 8228 N N . TYR A 1 1019 ? 21.984 5.114 -13.168 1.00 91.56 1019 TYR A N 1
ATOM 8229 C CA . TYR A 1 1019 ? 20.546 4.880 -13.384 1.00 91.56 1019 TYR A CA 1
ATOM 8230 C C . TYR A 1 1019 ? 20.145 4.951 -14.872 1.00 91.56 1019 TYR A C 1
ATOM 8232 O O . TYR A 1 1019 ? 19.207 5.675 -15.228 1.00 91.56 1019 TYR A O 1
ATOM 8240 N N . PRO A 1 1020 ? 20.796 4.186 -15.770 1.00 90.00 1020 PRO A N 1
ATOM 8241 C CA . PRO A 1 1020 ? 20.660 4.333 -17.224 1.00 90.00 1020 PRO A CA 1
ATOM 8242 C C . PRO A 1 1020 ? 19.247 4.060 -17.768 1.00 90.00 1020 PRO A C 1
ATOM 8244 O O . PRO A 1 1020 ? 18.902 4.525 -18.859 1.00 90.00 1020 PRO A O 1
ATOM 8247 N N . TYR A 1 1021 ? 18.402 3.355 -17.013 1.00 89.06 1021 TYR A N 1
ATOM 8248 C CA . TYR A 1 1021 ? 17.009 3.056 -17.371 1.00 89.06 1021 TYR A CA 1
ATOM 8249 C C . TYR A 1 1021 ? 15.994 4.052 -16.803 1.00 89.06 1021 TYR A C 1
ATOM 8251 O O . TYR A 1 1021 ? 14.851 4.103 -17.252 1.00 89.06 1021 TYR A O 1
ATOM 8259 N N . SER A 1 1022 ? 16.424 4.935 -15.904 1.00 89.69 1022 SER A N 1
ATOM 8260 C CA . SER A 1 1022 ? 15.568 5.944 -15.290 1.00 89.69 1022 SER A CA 1
ATOM 8261 C C . SER A 1 1022 ? 14.892 6.859 -16.316 1.00 89.69 1022 SER A C 1
ATOM 8263 O O . SER A 1 1022 ? 15.480 7.275 -17.320 1.00 89.69 1022 SER A O 1
ATOM 8265 N N . ARG A 1 1023 ? 13.663 7.279 -16.005 1.00 87.62 1023 ARG A N 1
ATOM 8266 C CA . ARG A 1 1023 ? 12.919 8.314 -16.748 1.00 87.62 1023 ARG A CA 1
ATOM 8267 C C . ARG A 1 1023 ? 13.515 9.725 -16.687 1.00 87.62 1023 ARG A C 1
ATOM 8269 O O . ARG A 1 1023 ? 12.948 10.641 -17.275 1.00 87.62 1023 ARG A O 1
ATOM 8276 N N . TYR A 1 1024 ? 14.619 9.912 -15.965 1.00 92.38 1024 TYR A N 1
ATOM 8277 C CA . TYR A 1 1024 ? 15.308 11.199 -15.814 1.00 92.38 1024 TYR A CA 1
ATOM 8278 C C . TYR A 1 1024 ? 16.598 11.304 -16.638 1.00 92.38 1024 TYR A C 1
ATOM 8280 O O . TYR A 1 1024 ? 17.229 12.359 -16.652 1.00 92.38 1024 TYR A O 1
ATOM 8288 N N . VAL A 1 1025 ? 16.977 10.254 -17.373 1.00 93.69 1025 VAL A N 1
ATOM 8289 C CA . VAL A 1 1025 ? 18.182 10.264 -18.221 1.00 93.69 1025 VAL A CA 1
ATOM 8290 C C . VAL A 1 1025 ? 18.093 11.331 -19.317 1.00 93.69 1025 VAL A C 1
ATOM 8292 O O . VAL A 1 1025 ? 19.057 12.063 -19.539 1.00 93.69 1025 VAL A O 1
ATOM 8295 N N . GLY A 1 1026 ? 16.925 11.493 -19.954 1.00 93.94 1026 GLY A N 1
ATOM 8296 C CA . GLY A 1 1026 ? 16.709 12.548 -20.949 1.00 93.94 1026 GLY A CA 1
ATOM 8297 C C . GLY A 1 1026 ? 16.874 13.958 -20.371 1.00 93.94 1026 GLY A C 1
ATOM 8298 O O . GLY A 1 1026 ? 17.459 14.829 -21.019 1.00 93.94 1026 GLY A O 1
ATOM 8299 N N . GLU A 1 1027 ? 16.412 14.176 -19.134 1.00 96.12 1027 GLU A N 1
ATOM 8300 C CA . GLU A 1 1027 ? 16.588 15.443 -18.414 1.00 96.12 1027 GLU A CA 1
ATOM 8301 C C . GLU A 1 1027 ? 18.065 15.719 -18.135 1.00 96.12 1027 GLU A C 1
ATOM 8303 O O . GLU A 1 1027 ? 18.556 16.800 -18.462 1.00 96.12 1027 GLU A O 1
ATOM 8308 N N . ALA A 1 1028 ? 18.780 14.732 -17.590 1.00 97.06 1028 ALA A N 1
ATOM 8309 C CA . ALA A 1 1028 ? 20.196 14.838 -17.260 1.00 97.06 1028 ALA A CA 1
ATOM 8310 C C . ALA A 1 1028 ? 21.047 15.170 -18.497 1.00 97.06 1028 ALA A C 1
ATOM 8312 O O . ALA A 1 1028 ? 21.810 16.138 -18.482 1.00 97.06 1028 ALA A O 1
ATOM 8313 N N . CYS A 1 1029 ? 20.856 14.449 -19.609 1.00 97.19 1029 CYS A N 1
ATOM 8314 C CA . CYS A 1 1029 ? 21.552 14.738 -20.865 1.00 97.19 1029 CYS A CA 1
ATOM 8315 C C . CYS A 1 1029 ? 21.243 16.154 -21.379 1.00 97.19 1029 CYS A C 1
ATOM 8317 O O . CYS A 1 1029 ? 22.154 16.901 -21.742 1.00 97.19 1029 CYS A O 1
ATOM 8319 N N . TRP A 1 1030 ? 19.970 16.565 -21.376 1.00 97.31 1030 TRP A N 1
ATOM 8320 C CA . TRP A 1 1030 ? 19.586 17.911 -21.812 1.00 97.31 1030 TRP A CA 1
ATOM 8321 C C . TRP A 1 1030 ? 20.216 19.000 -20.932 1.00 97.31 1030 TRP A C 1
ATOM 8323 O O . TRP A 1 1030 ? 20.705 20.006 -21.452 1.00 97.31 1030 TRP A O 1
ATOM 8333 N N . LYS A 1 1031 ? 20.271 18.793 -19.614 1.00 97.06 1031 LYS A N 1
ATOM 8334 C CA . LYS A 1 1031 ? 20.913 19.706 -18.660 1.00 97.06 1031 LYS A CA 1
ATOM 8335 C C . LYS A 1 1031 ? 22.415 19.858 -18.907 1.00 97.06 1031 LYS A C 1
ATOM 8337 O O . LYS A 1 1031 ? 22.896 20.990 -18.986 1.00 97.06 1031 LYS A O 1
ATOM 8342 N N . ILE A 1 1032 ? 23.140 18.757 -19.111 1.00 97.06 1032 ILE A N 1
ATOM 8343 C CA . ILE A 1 1032 ? 24.575 18.801 -19.442 1.00 97.06 1032 ILE A CA 1
ATOM 8344 C C . ILE A 1 1032 ? 24.795 19.544 -20.767 1.00 97.06 1032 ILE A C 1
ATOM 8346 O O . ILE A 1 1032 ? 25.668 20.411 -20.853 1.00 97.06 1032 ILE A O 1
ATOM 8350 N N . ALA A 1 1033 ? 23.957 19.297 -21.780 1.00 96.56 1033 ALA A N 1
ATOM 8351 C CA . ALA A 1 1033 ? 24.037 20.007 -23.056 1.00 96.56 1033 ALA A CA 1
ATOM 8352 C C . ALA A 1 1033 ? 23.895 21.531 -22.888 1.00 96.56 1033 ALA A C 1
ATOM 8354 O O . ALA A 1 1033 ? 24.627 22.300 -23.517 1.00 96.56 1033 ALA A O 1
ATOM 8355 N N . LEU A 1 1034 ? 22.988 21.990 -22.016 1.00 96.06 1034 LEU A N 1
ATOM 8356 C CA . LEU A 1 1034 ? 22.832 23.415 -21.710 1.00 96.06 1034 LEU A CA 1
ATOM 8357 C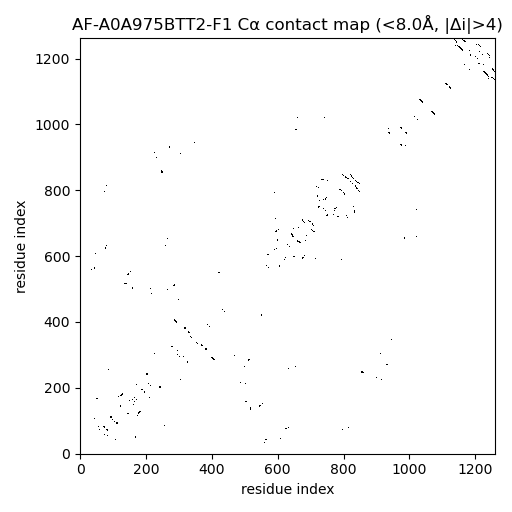 C . LEU A 1 1034 ? 24.054 24.007 -20.999 1.00 96.06 1034 LEU A C 1
ATOM 8359 O O . LEU A 1 1034 ? 24.438 25.134 -21.321 1.0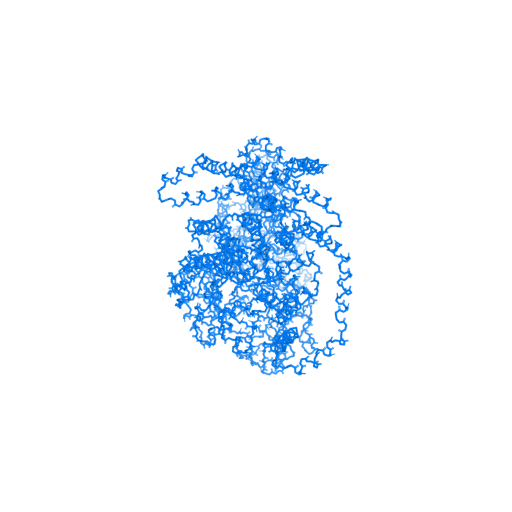0 96.06 1034 LEU A O 1
ATOM 8363 N N . ILE A 1 1035 ? 24.680 23.260 -20.087 1.00 95.75 1035 ILE A N 1
ATOM 8364 C CA . ILE A 1 1035 ? 25.928 23.665 -19.425 1.00 95.75 1035 ILE A CA 1
ATOM 8365 C C . ILE A 1 1035 ? 27.038 23.862 -20.465 1.00 95.75 1035 ILE A C 1
ATOM 8367 O O . ILE A 1 1035 ? 27.598 24.956 -20.562 1.00 95.75 1035 ILE A O 1
ATOM 8371 N N . ARG A 1 1036 ? 27.290 22.862 -21.322 1.00 94.50 1036 ARG A N 1
ATOM 8372 C CA . ARG A 1 1036 ? 28.327 22.948 -22.371 1.00 94.50 1036 ARG A CA 1
ATOM 8373 C C . ARG A 1 1036 ? 28.048 24.079 -23.357 1.00 94.50 1036 ARG A C 1
ATOM 8375 O O . ARG A 1 1036 ? 28.954 24.826 -23.726 1.00 94.50 1036 ARG A O 1
ATOM 8382 N N . LYS A 1 1037 ? 26.779 24.277 -23.721 1.00 94.62 1037 LYS A N 1
ATOM 8383 C CA . LYS A 1 1037 ? 26.320 25.399 -24.551 1.00 94.62 1037 LYS A CA 1
ATOM 8384 C C . LYS A 1 1037 ? 26.624 26.759 -23.913 1.00 94.62 1037 LYS A C 1
ATOM 8386 O O . LYS A 1 1037 ? 27.011 27.696 -24.616 1.00 94.62 1037 LYS A O 1
ATOM 8391 N N . TYR A 1 1038 ? 26.420 26.883 -22.605 1.00 93.31 1038 TYR A N 1
ATOM 8392 C CA . TYR A 1 1038 ? 26.713 28.103 -21.863 1.00 93.31 1038 TYR A CA 1
ATOM 8393 C C . TYR A 1 1038 ? 28.221 28.376 -21.825 1.00 93.31 1038 TYR A C 1
ATOM 8395 O O . TYR A 1 1038 ? 28.649 29.463 -22.219 1.00 93.31 1038 TYR A O 1
ATOM 8403 N N . ASP A 1 1039 ? 29.026 27.389 -21.423 1.00 91.25 1039 ASP A N 1
ATOM 8404 C CA . ASP A 1 1039 ? 30.481 27.546 -21.310 1.00 91.25 1039 ASP A CA 1
ATOM 8405 C C . ASP A 1 1039 ? 31.119 27.843 -22.671 1.00 91.25 1039 ASP A C 1
ATOM 8407 O O . ASP A 1 1039 ? 31.990 28.710 -22.782 1.00 91.25 1039 ASP A O 1
ATOM 8411 N N . ARG A 1 1040 ? 30.613 27.205 -23.734 1.00 91.94 1040 ARG A N 1
ATOM 8412 C CA . ARG A 1 1040 ? 30.961 27.545 -25.115 1.00 91.94 1040 ARG A CA 1
ATOM 8413 C C . ARG A 1 1040 ? 30.742 29.021 -25.393 1.00 91.94 1040 ARG A C 1
ATOM 8415 O O . ARG A 1 1040 ? 31.627 29.655 -25.954 1.00 91.94 1040 ARG A O 1
ATOM 8422 N N . ASN A 1 1041 ? 29.564 29.565 -25.085 1.00 92.75 1041 ASN A N 1
ATOM 8423 C CA . ASN A 1 1041 ? 29.257 30.960 -25.408 1.00 92.75 1041 ASN A CA 1
ATOM 8424 C C . ASN A 1 1041 ? 30.228 31.924 -24.715 1.00 92.75 1041 ASN A C 1
ATOM 8426 O O . ASN A 1 1041 ? 30.668 32.875 -25.356 1.00 92.75 1041 ASN A O 1
ATOM 8430 N N . GLN A 1 1042 ? 30.608 31.646 -23.463 1.00 92.44 1042 GLN A N 1
ATOM 8431 C CA . GLN A 1 1042 ? 31.616 32.437 -22.751 1.00 92.44 1042 GLN A CA 1
ATOM 8432 C C . GLN A 1 1042 ? 32.986 32.368 -23.431 1.00 92.44 1042 GLN A C 1
ATOM 8434 O O . GLN A 1 1042 ? 33.598 33.405 -23.683 1.00 92.44 1042 GLN A O 1
ATOM 8439 N N . ASN A 1 1043 ? 33.453 31.164 -23.779 1.00 92.81 1043 ASN A N 1
ATOM 8440 C CA . ASN A 1 1043 ? 34.738 30.987 -24.462 1.00 92.81 1043 ASN A CA 1
ATOM 8441 C C . ASN A 1 1043 ? 34.734 31.602 -25.867 1.00 92.81 1043 ASN A C 1
ATOM 8443 O O . ASN A 1 1043 ? 35.743 32.148 -26.302 1.00 92.81 1043 ASN A O 1
ATOM 8447 N N . LEU A 1 1044 ? 33.597 31.566 -26.562 1.00 90.75 1044 LEU A N 1
ATOM 8448 C CA . LEU A 1 1044 ? 33.437 32.170 -27.880 1.00 90.75 1044 LEU A CA 1
ATOM 8449 C C . LEU A 1 1044 ? 33.516 33.696 -27.800 1.00 90.75 1044 LEU A C 1
ATOM 8451 O O . LEU A 1 1044 ? 34.213 34.316 -28.597 1.00 90.75 1044 LEU A O 1
ATOM 8455 N N . GLU A 1 1045 ? 32.849 34.310 -26.826 1.00 91.81 1045 GLU A N 1
ATOM 8456 C CA . GLU A 1 1045 ? 32.904 35.757 -26.615 1.00 91.81 1045 GLU A CA 1
ATOM 8457 C C . GLU A 1 1045 ? 34.296 36.219 -26.161 1.00 91.81 1045 GLU A C 1
ATOM 8459 O O . GLU A 1 1045 ? 34.868 37.127 -26.769 1.00 91.81 1045 GLU A O 1
ATOM 8464 N N . ALA A 1 1046 ? 34.878 35.549 -25.162 1.00 92.50 1046 ALA A N 1
ATOM 8465 C CA . ALA A 1 1046 ? 36.219 35.845 -24.665 1.00 92.50 1046 ALA A CA 1
ATOM 8466 C C . ALA A 1 1046 ? 37.291 35.626 -25.744 1.00 92.50 1046 ALA A C 1
ATOM 8468 O O . ALA A 1 1046 ? 38.159 36.477 -25.932 1.00 92.50 1046 ALA A O 1
ATOM 8469 N N . GLY A 1 1047 ? 37.196 34.530 -26.502 1.00 91.56 1047 GLY A N 1
ATOM 8470 C CA . GLY A 1 1047 ? 38.091 34.232 -27.618 1.00 91.56 1047 GLY A CA 1
ATOM 8471 C C . GLY A 1 1047 ? 38.026 35.312 -28.693 1.00 91.56 1047 GLY A C 1
ATOM 8472 O O . GLY A 1 1047 ? 39.053 35.860 -29.084 1.00 91.56 1047 GLY A O 1
ATOM 8473 N N . MET A 1 1048 ? 36.819 35.717 -29.094 1.00 91.19 1048 MET A N 1
ATOM 8474 C CA . MET A 1 1048 ? 36.623 36.804 -30.059 1.00 91.19 1048 MET A CA 1
ATOM 8475 C C . MET A 1 1048 ? 37.134 38.158 -29.553 1.00 91.19 1048 MET A C 1
ATOM 8477 O O . MET A 1 1048 ? 37.650 38.949 -30.342 1.00 91.19 1048 MET A O 1
ATOM 8481 N N . MET A 1 1049 ? 37.001 38.449 -28.257 1.00 91.69 1049 MET A N 1
ATOM 8482 C CA . MET A 1 1049 ? 37.550 39.665 -27.651 1.00 91.69 1049 MET A CA 1
ATOM 8483 C C . MET A 1 1049 ? 39.083 39.657 -27.674 1.00 91.69 1049 MET A C 1
ATOM 8485 O O . MET A 1 1049 ? 39.692 40.654 -28.055 1.00 91.69 1049 MET A O 1
ATOM 8489 N N . LYS A 1 1050 ? 39.700 38.522 -27.334 1.00 91.75 1050 LYS A N 1
ATOM 8490 C CA . LYS A 1 1050 ? 41.156 38.333 -27.343 1.00 91.75 1050 LYS A CA 1
ATOM 8491 C C . LYS A 1 1050 ? 41.747 38.436 -28.747 1.00 91.75 1050 LYS A C 1
ATOM 8493 O O . LYS A 1 1050 ? 42.740 39.135 -28.932 1.00 91.75 1050 LYS A O 1
ATOM 8498 N N . LEU A 1 1051 ? 41.079 37.855 -29.745 1.00 88.31 1051 LEU A N 1
ATOM 8499 C CA . LEU A 1 1051 ? 41.457 38.009 -31.154 1.00 88.31 1051 LEU A CA 1
ATOM 8500 C C . LEU A 1 1051 ? 41.415 39.473 -31.606 1.00 88.31 1051 LEU A C 1
ATOM 8502 O O . LEU A 1 1051 ? 42.342 39.942 -32.259 1.00 88.31 1051 LEU A O 1
ATOM 8506 N N . ARG A 1 1052 ? 40.386 40.232 -31.205 1.00 87.75 1052 ARG A N 1
ATOM 8507 C CA . ARG A 1 1052 ? 40.294 41.675 -31.503 1.00 87.75 1052 ARG A CA 1
ATOM 8508 C C . ARG A 1 1052 ? 41.369 42.509 -30.806 1.00 87.75 1052 ARG A C 1
ATOM 8510 O O . ARG A 1 1052 ? 41.735 43.554 -31.327 1.00 87.75 1052 ARG A O 1
ATOM 8517 N N . ALA A 1 1053 ? 41.856 42.059 -29.652 1.00 88.81 1053 ALA A N 1
ATOM 8518 C CA . ALA A 1 1053 ? 42.939 42.699 -28.909 1.00 88.81 1053 ALA A CA 1
ATOM 8519 C C . ALA A 1 1053 ? 44.346 42.315 -29.420 1.00 88.81 1053 ALA A C 1
ATOM 8521 O O . ALA A 1 1053 ? 45.336 42.778 -28.864 1.00 88.81 1053 ALA A O 1
ATOM 8522 N N . GLY A 1 1054 ? 44.451 41.471 -30.457 1.00 84.88 1054 GLY A N 1
ATOM 8523 C CA . GLY A 1 1054 ? 45.727 41.003 -31.014 1.00 84.88 1054 GLY A CA 1
ATOM 8524 C C . GLY A 1 1054 ? 46.341 39.792 -30.295 1.00 84.88 1054 GLY A C 1
ATOM 8525 O O . GLY A 1 1054 ? 47.377 39.283 -30.722 1.00 84.88 1054 GLY A O 1
ATOM 8526 N N . GLU A 1 1055 ? 45.697 39.268 -29.247 1.00 89.25 1055 GLU A N 1
ATOM 8527 C CA . GLU A 1 1055 ? 46.145 38.094 -28.483 1.00 89.25 1055 GLU A CA 1
ATOM 8528 C C . GLU A 1 1055 ? 45.764 36.779 -29.199 1.00 89.25 1055 GLU A C 1
ATOM 8530 O O . GLU A 1 1055 ? 44.920 36.005 -28.738 1.00 89.25 1055 GLU A O 1
ATOM 8535 N N . THR A 1 1056 ? 46.383 36.528 -30.356 1.00 84.12 1056 THR A N 1
ATOM 8536 C CA . THR A 1 1056 ? 45.975 35.473 -31.306 1.00 84.12 1056 THR A CA 1
ATOM 8537 C C . THR A 1 1056 ? 45.987 34.063 -30.704 1.00 84.12 1056 THR A C 1
ATOM 8539 O O . THR A 1 1056 ? 44.999 33.340 -30.812 1.00 84.12 1056 THR A O 1
ATOM 8542 N N . HIS A 1 1057 ? 47.060 33.679 -30.005 1.00 84.62 1057 HIS A N 1
ATOM 8543 C CA . HIS A 1 1057 ? 47.185 32.340 -29.416 1.00 84.62 1057 HIS A CA 1
ATOM 8544 C C . HIS A 1 1057 ? 46.124 32.070 -28.332 1.00 84.62 1057 HIS A C 1
ATOM 8546 O O . HIS A 1 1057 ? 45.445 31.042 -28.357 1.00 84.62 1057 HIS A O 1
ATOM 8552 N N . ALA A 1 1058 ? 45.919 33.024 -27.415 1.00 85.38 1058 ALA A N 1
ATOM 8553 C CA . ALA A 1 1058 ? 44.906 32.918 -26.365 1.00 85.38 1058 ALA A CA 1
ATOM 8554 C C . ALA A 1 1058 ? 43.481 32.902 -26.946 1.00 85.38 1058 ALA A C 1
ATOM 8556 O O . ALA A 1 1058 ? 42.642 32.106 -26.519 1.00 85.38 1058 ALA A O 1
ATOM 8557 N N . GLY A 1 1059 ? 43.218 33.737 -27.956 1.00 86.94 1059 GLY A N 1
ATOM 8558 C CA . GLY A 1 1059 ? 41.947 33.768 -28.674 1.00 86.94 1059 GLY A CA 1
ATOM 8559 C C . GLY A 1 1059 ? 41.627 32.451 -29.385 1.00 86.94 1059 GLY A C 1
ATOM 8560 O O . GLY A 1 1059 ? 40.539 31.903 -29.200 1.00 86.94 1059 GLY A O 1
ATOM 8561 N N . ASN A 1 1060 ? 42.588 31.896 -30.130 1.00 86.56 1060 ASN A N 1
ATOM 8562 C CA . ASN A 1 1060 ? 42.437 30.620 -30.836 1.00 86.56 1060 ASN A CA 1
ATOM 8563 C C . ASN A 1 1060 ? 42.258 29.440 -29.870 1.00 86.56 1060 ASN A C 1
ATOM 8565 O O . ASN A 1 1060 ? 41.402 28.590 -30.102 1.00 86.56 1060 ASN A O 1
ATOM 8569 N N . SER A 1 1061 ? 42.994 29.412 -28.754 1.00 88.06 1061 SER A N 1
ATOM 8570 C CA . SER A 1 1061 ? 42.831 28.389 -27.709 1.00 88.06 1061 SER A CA 1
ATOM 8571 C C . SER A 1 1061 ? 41.405 28.373 -27.135 1.00 88.06 1061 SER A C 1
ATOM 8573 O O . SER A 1 1061 ? 40.759 27.321 -27.062 1.00 88.06 1061 SER A O 1
ATOM 8575 N N . LEU A 1 1062 ? 40.853 29.550 -26.818 1.00 89.56 1062 LEU A N 1
ATOM 8576 C CA . LEU A 1 1062 ? 39.470 29.686 -26.346 1.00 89.56 1062 LEU A CA 1
ATOM 8577 C C . LEU A 1 1062 ? 38.445 29.275 -27.412 1.00 89.56 1062 LEU A C 1
ATOM 8579 O O . LEU A 1 1062 ? 37.452 28.620 -27.089 1.00 89.56 1062 LEU A O 1
ATOM 8583 N N . LEU A 1 1063 ? 38.688 29.595 -28.685 1.00 87.75 1063 LEU A N 1
ATOM 8584 C CA . LEU A 1 1063 ? 37.831 29.153 -29.784 1.00 87.75 1063 LEU A CA 1
ATOM 8585 C C . LEU A 1 1063 ? 37.874 27.631 -29.988 1.00 87.75 1063 LEU A C 1
ATOM 8587 O O . LEU A 1 1063 ? 36.811 27.032 -30.144 1.00 87.75 1063 LEU A O 1
ATOM 8591 N N . ARG A 1 1064 ? 39.041 26.977 -29.907 1.00 87.69 1064 ARG A N 1
ATOM 8592 C CA . ARG A 1 1064 ? 39.147 25.503 -29.947 1.00 87.69 1064 ARG A CA 1
ATOM 8593 C C . ARG A 1 1064 ? 38.382 24.859 -28.787 1.00 87.69 1064 ARG A C 1
ATOM 8595 O O . ARG A 1 1064 ? 37.649 23.888 -28.989 1.00 87.69 1064 ARG A O 1
ATOM 8602 N N . LYS A 1 1065 ? 38.450 25.449 -27.587 1.00 88.75 1065 LYS A N 1
ATOM 8603 C CA . LYS A 1 1065 ? 37.632 25.025 -26.436 1.00 88.75 1065 LYS A CA 1
ATOM 8604 C C . LYS A 1 1065 ? 36.131 25.171 -26.716 1.00 88.75 1065 LYS A C 1
ATOM 8606 O O . LYS A 1 1065 ? 35.373 24.243 -26.441 1.00 88.75 1065 LYS A O 1
ATOM 8611 N N . ALA A 1 1066 ? 35.704 26.281 -27.320 1.00 88.25 1066 ALA A N 1
ATOM 8612 C CA . ALA A 1 1066 ? 34.312 26.489 -27.722 1.00 88.25 1066 ALA A CA 1
ATOM 8613 C C . ALA A 1 1066 ? 33.857 25.490 -28.808 1.00 88.25 1066 ALA A C 1
ATOM 8615 O O . ALA A 1 1066 ? 32.727 25.001 -28.759 1.00 88.25 1066 ALA A O 1
ATOM 8616 N N . ILE A 1 1067 ? 34.719 25.133 -29.764 1.00 87.06 1067 ILE A N 1
ATOM 8617 C CA . ILE A 1 1067 ? 34.429 24.094 -30.766 1.00 87.06 1067 ILE A CA 1
ATOM 8618 C C . ILE A 1 1067 ? 34.163 22.756 -30.079 1.00 87.06 1067 ILE A C 1
ATOM 8620 O O . ILE A 1 1067 ? 33.116 22.150 -30.318 1.00 87.06 1067 ILE A O 1
ATOM 8624 N N . ARG A 1 1068 ? 35.058 22.331 -29.179 1.00 88.25 1068 ARG A N 1
ATOM 8625 C CA . ARG A 1 1068 ? 34.895 21.084 -28.419 1.00 88.25 1068 ARG A CA 1
ATOM 8626 C C . ARG A 1 1068 ? 33.575 21.071 -27.645 1.00 88.25 1068 ARG A C 1
ATOM 8628 O O . ARG A 1 1068 ? 32.775 20.163 -27.818 1.00 88.25 1068 ARG A O 1
ATOM 8635 N N . GLN A 1 1069 ? 33.284 22.143 -26.911 1.00 90.88 1069 GLN A N 1
ATOM 8636 C CA . GLN A 1 1069 ? 32.038 22.284 -26.149 1.00 90.88 1069 GLN A CA 1
ATOM 8637 C C . GLN A 1 1069 ? 30.783 22.337 -27.034 1.00 90.88 1069 GLN A C 1
ATOM 8639 O O . GLN A 1 1069 ? 29.699 21.961 -26.597 1.00 90.88 1069 GLN A O 1
ATOM 8644 N N . THR A 1 1070 ? 30.898 22.799 -28.284 1.00 88.94 1070 THR A N 1
ATOM 8645 C CA . THR A 1 1070 ? 29.793 22.734 -29.253 1.00 88.94 1070 THR A CA 1
ATOM 8646 C C . THR A 1 1070 ? 29.502 21.292 -29.650 1.00 88.94 1070 THR A C 1
ATOM 8648 O O . THR A 1 1070 ? 28.332 20.918 -29.705 1.00 88.94 1070 THR A O 1
ATOM 8651 N N . ARG A 1 1071 ? 30.546 20.489 -29.896 1.00 87.81 1071 ARG A N 1
ATOM 8652 C CA . ARG A 1 1071 ? 30.410 19.057 -30.204 1.00 87.81 1071 ARG A CA 1
ATOM 8653 C C . ARG A 1 1071 ? 29.801 18.308 -29.022 1.00 87.81 1071 ARG A C 1
ATOM 8655 O O . ARG A 1 1071 ? 28.738 17.724 -29.189 1.00 87.81 1071 ARG A O 1
ATOM 8662 N N . GLU A 1 1072 ? 30.371 18.478 -27.829 1.00 90.19 1072 GLU A N 1
ATOM 8663 C CA . GLU A 1 1072 ? 29.854 17.896 -26.581 1.00 90.19 1072 GLU A CA 1
ATOM 8664 C C . GLU A 1 1072 ? 28.375 18.273 -26.355 1.00 90.19 1072 GLU A C 1
ATOM 8666 O O . GLU A 1 1072 ? 27.540 17.421 -26.062 1.00 90.19 1072 GLU A O 1
ATOM 8671 N N . ALA A 1 1073 ? 27.998 19.547 -26.537 1.00 93.50 1073 ALA A N 1
ATOM 8672 C CA . ALA A 1 1073 ? 26.605 19.972 -26.377 1.00 93.50 1073 ALA A CA 1
ATOM 8673 C C . ALA A 1 1073 ? 25.659 19.278 -27.371 1.00 93.50 1073 ALA A C 1
ATOM 8675 O O . ALA A 1 1073 ? 24.535 18.925 -27.014 1.00 93.50 1073 ALA A O 1
ATOM 8676 N N . TRP A 1 1074 ? 26.081 19.100 -28.625 1.00 92.56 1074 TRP A N 1
ATOM 8677 C CA . TRP A 1 1074 ? 25.277 18.408 -29.633 1.00 92.56 1074 TRP A CA 1
ATOM 8678 C C . TRP A 1 1074 ? 25.183 16.907 -29.366 1.00 92.56 1074 TRP A C 1
ATOM 8680 O O . TRP A 1 1074 ? 24.088 16.367 -29.502 1.00 92.56 1074 TRP A O 1
ATOM 8690 N N . GLU A 1 1075 ? 26.267 16.272 -28.921 1.00 93.75 1075 GLU A N 1
ATOM 8691 C CA . GLU A 1 1075 ? 26.284 14.872 -28.479 1.00 93.75 1075 GLU A CA 1
ATOM 8692 C C . GLU A 1 1075 ? 25.297 14.651 -27.334 1.00 93.75 1075 GLU A C 1
ATOM 8694 O O . GLU A 1 1075 ? 24.458 13.760 -27.411 1.00 93.75 1075 GLU A O 1
ATOM 8699 N N . TYR A 1 1076 ? 25.299 15.512 -26.314 1.00 96.56 1076 TYR A N 1
ATOM 8700 C CA . TYR A 1 1076 ? 24.355 15.392 -25.203 1.00 96.56 1076 TYR A CA 1
ATOM 8701 C C . TYR A 1 1076 ? 22.905 15.712 -25.595 1.00 96.56 1076 TYR A C 1
ATOM 8703 O O . TYR A 1 1076 ? 21.984 15.057 -25.103 1.00 96.56 1076 TYR A O 1
ATOM 8711 N N . PHE A 1 1077 ? 22.657 16.669 -26.499 1.00 96.88 1077 PHE A N 1
ATOM 8712 C CA . PHE A 1 1077 ? 21.306 16.860 -27.044 1.00 96.88 1077 PHE A CA 1
ATOM 8713 C C . PHE A 1 1077 ? 20.834 15.634 -27.822 1.00 96.88 1077 PHE A C 1
ATOM 8715 O O . PHE A 1 1077 ? 19.668 15.260 -27.712 1.00 96.88 1077 PHE A O 1
ATOM 8722 N N . GLN A 1 1078 ? 21.716 15.018 -28.602 1.00 95.38 1078 GLN A N 1
ATOM 8723 C CA . GLN A 1 1078 ? 21.414 13.795 -29.329 1.00 95.38 1078 GLN A CA 1
ATOM 8724 C C . GLN A 1 1078 ? 21.171 12.633 -28.361 1.00 95.38 1078 GLN A C 1
ATOM 8726 O O . GLN A 1 1078 ? 20.132 11.989 -28.462 1.00 95.38 1078 GLN A O 1
ATOM 8731 N N . ALA A 1 1079 ? 22.013 12.459 -27.342 1.00 93.88 1079 ALA A N 1
ATOM 8732 C CA . ALA A 1 1079 ? 21.833 11.458 -26.297 1.00 93.88 1079 ALA A CA 1
ATOM 8733 C C . ALA A 1 1079 ? 20.507 11.636 -25.539 1.00 93.88 1079 ALA A C 1
ATOM 8735 O O . ALA A 1 1079 ? 19.833 10.651 -25.262 1.00 93.88 1079 ALA A O 1
ATOM 8736 N N . ALA A 1 1080 ? 20.074 12.871 -25.257 1.00 94.75 1080 ALA A N 1
ATOM 8737 C CA . ALA A 1 1080 ? 18.763 13.128 -24.652 1.00 94.75 1080 ALA A CA 1
ATOM 8738 C C . ALA A 1 1080 ? 17.601 12.652 -25.543 1.00 94.75 1080 ALA A C 1
ATOM 8740 O O . ALA A 1 1080 ? 16.559 12.244 -25.037 1.00 94.75 1080 ALA A O 1
ATOM 8741 N N . VAL A 1 1081 ? 17.772 12.713 -26.868 1.00 92.75 1081 VAL A N 1
ATOM 8742 C CA . VAL A 1 1081 ? 16.788 12.238 -27.850 1.00 92.75 1081 VAL A CA 1
ATOM 8743 C C . VAL A 1 1081 ? 16.864 10.727 -28.039 1.00 92.75 1081 VAL A C 1
ATOM 8745 O O . VAL A 1 1081 ? 15.829 10.098 -28.196 1.00 92.75 1081 VAL A O 1
ATOM 8748 N N . GLU A 1 1082 ? 18.052 10.140 -28.046 1.00 90.25 1082 GLU A N 1
ATOM 8749 C CA . GLU A 1 1082 ? 18.235 8.706 -28.289 1.00 90.25 1082 GLU A CA 1
ATOM 8750 C C . GLU A 1 1082 ? 17.901 7.878 -27.056 1.00 90.25 1082 GLU A C 1
ATOM 8752 O O . GLU A 1 1082 ? 17.173 6.893 -27.149 1.00 90.25 1082 GLU A O 1
ATOM 8757 N N . LYS A 1 1083 ? 18.386 8.298 -25.884 1.00 88.06 1083 LYS A N 1
ATOM 8758 C CA . LYS A 1 1083 ? 18.177 7.553 -24.644 1.00 88.06 1083 LYS A CA 1
ATOM 8759 C C . LYS A 1 1083 ? 16.724 7.622 -24.192 1.00 88.06 1083 LYS A C 1
ATOM 8761 O O . LYS A 1 1083 ? 16.234 6.633 -23.672 1.00 88.06 1083 LYS A O 1
ATOM 8766 N N . ASP A 1 1084 ? 16.022 8.736 -24.400 1.00 87.38 1084 ASP A N 1
ATOM 8767 C CA . ASP A 1 1084 ? 14.661 8.951 -23.888 1.00 87.38 1084 ASP A CA 1
ATOM 8768 C C . ASP A 1 1084 ? 13.750 9.639 -24.923 1.00 87.38 1084 ASP A C 1
ATOM 8770 O O . ASP A 1 1084 ? 13.231 10.739 -24.728 1.00 87.38 1084 ASP A O 1
ATOM 8774 N N . LEU A 1 1085 ? 13.575 8.968 -26.066 1.00 86.50 1085 LEU A N 1
ATOM 8775 C CA . LEU A 1 1085 ? 12.957 9.484 -27.297 1.00 86.50 1085 LEU A CA 1
ATOM 8776 C C . LEU A 1 1085 ? 11.590 10.156 -27.129 1.00 86.50 1085 LEU A C 1
ATOM 8778 O O . LEU A 1 1085 ? 11.255 11.089 -27.881 1.00 86.50 1085 LEU A O 1
ATOM 8782 N N . TYR A 1 1086 ? 10.812 9.670 -26.167 1.00 84.88 1086 TYR A N 1
ATOM 8783 C CA . TYR A 1 1086 ? 9.410 10.024 -25.981 1.00 84.88 1086 TYR A CA 1
ATOM 8784 C C . TYR A 1 1086 ? 9.179 11.055 -24.879 1.00 84.88 1086 TYR A C 1
ATOM 8786 O O . TYR A 1 1086 ? 8.061 11.557 -24.755 1.00 84.88 1086 TYR A O 1
ATOM 8794 N N . SER A 1 1087 ? 10.208 11.442 -24.120 1.00 87.31 1087 SER A N 1
ATOM 8795 C CA . SER A 1 1087 ? 10.023 12.403 -23.039 1.00 87.31 1087 SER A CA 1
ATOM 8796 C C . SER A 1 1087 ? 9.900 13.855 -23.517 1.00 87.31 1087 SER A C 1
ATOM 8798 O O . SER A 1 1087 ? 10.321 14.227 -24.625 1.00 87.31 1087 SER A O 1
ATOM 8800 N N . PRO A 1 1088 ? 9.368 14.746 -22.655 1.00 90.31 1088 PRO A N 1
ATOM 8801 C CA . PRO A 1 1088 ? 9.414 16.185 -22.894 1.00 90.31 1088 PRO A CA 1
ATOM 8802 C C . PRO A 1 1088 ? 10.839 16.703 -23.144 1.00 90.31 1088 PRO A C 1
ATOM 8804 O O . PRO A 1 1088 ? 11.028 17.647 -23.917 1.00 90.31 1088 PRO A O 1
ATOM 8807 N N . TRP A 1 1089 ? 11.848 16.062 -22.549 1.00 94.00 1089 TRP A N 1
ATOM 8808 C CA . TRP A 1 1089 ? 13.250 16.454 -22.657 1.00 94.00 1089 TRP A CA 1
ATOM 8809 C C . TRP A 1 1089 ? 13.832 16.167 -24.036 1.00 94.00 1089 TRP A C 1
ATOM 8811 O O . TRP A 1 1089 ? 14.495 17.045 -24.587 1.00 94.00 1089 TRP A O 1
ATOM 8821 N N . ALA A 1 1090 ? 13.483 15.046 -24.674 1.00 91.56 1090 ALA A N 1
ATOM 8822 C CA . ALA A 1 1090 ? 13.831 14.813 -26.077 1.00 91.56 1090 ALA A CA 1
ATOM 8823 C C . ALA A 1 1090 ? 13.234 15.889 -26.998 1.00 91.56 1090 ALA A C 1
ATOM 8825 O O . ALA A 1 1090 ? 13.899 16.398 -27.907 1.00 91.56 1090 ALA A O 1
ATOM 8826 N N . LYS A 1 1091 ? 11.988 16.318 -26.749 1.00 93.31 1091 LYS A N 1
ATOM 8827 C CA . LYS A 1 1091 ? 11.375 17.429 -27.500 1.00 93.31 1091 LYS A CA 1
ATOM 8828 C C . LYS A 1 1091 ? 12.136 18.743 -27.290 1.00 93.31 1091 LYS A C 1
ATOM 8830 O O . LYS A 1 1091 ? 12.362 19.473 -28.262 1.00 93.31 1091 LYS A O 1
ATOM 8835 N N . HIS A 1 1092 ? 12.529 19.052 -26.055 1.00 96.44 1092 HIS A N 1
ATOM 8836 C CA . HIS A 1 1092 ? 13.343 20.230 -25.747 1.00 96.44 1092 HIS A CA 1
ATOM 8837 C C . HIS A 1 1092 ? 14.722 20.158 -26.409 1.00 96.44 1092 HIS A C 1
ATOM 8839 O O . HIS A 1 1092 ? 15.109 21.113 -27.082 1.00 96.44 1092 HIS A O 1
ATOM 8845 N N . ALA A 1 1093 ? 15.395 19.012 -26.348 1.00 95.94 1093 ALA A N 1
ATOM 8846 C CA . ALA A 1 1093 ? 16.686 18.778 -26.981 1.00 95.94 1093 ALA A CA 1
ATOM 8847 C C . ALA A 1 1093 ? 16.638 18.958 -28.506 1.00 95.94 1093 ALA A C 1
ATOM 8849 O O . ALA A 1 1093 ? 17.440 19.717 -29.048 1.00 95.94 1093 ALA A O 1
ATOM 8850 N N . ARG A 1 1094 ? 15.648 18.382 -29.213 1.00 95.50 1094 ARG A N 1
ATOM 8851 C CA . ARG A 1 1094 ? 15.479 18.593 -30.671 1.00 95.50 1094 ARG A CA 1
ATOM 8852 C C . ARG A 1 1094 ? 15.320 20.076 -31.019 1.00 95.50 1094 ARG A C 1
ATOM 8854 O O . ARG A 1 1094 ? 15.935 20.569 -31.970 1.00 95.50 1094 ARG A O 1
ATOM 8861 N N . ARG A 1 1095 ? 14.491 20.797 -30.256 1.00 96.50 1095 ARG A N 1
ATOM 8862 C CA . ARG A 1 1095 ? 14.255 22.236 -30.455 1.00 96.50 1095 ARG A CA 1
ATOM 8863 C C . ARG A 1 1095 ? 15.532 23.038 -30.221 1.00 96.50 1095 ARG A C 1
ATOM 8865 O O . ARG A 1 1095 ? 15.889 23.871 -31.056 1.00 96.50 1095 ARG A O 1
ATOM 8872 N N . ASP A 1 1096 ? 16.204 22.790 -29.105 1.00 95.88 1096 ASP A N 1
ATOM 8873 C CA . ASP A 1 1096 ? 17.357 23.571 -28.675 1.00 95.88 1096 ASP A CA 1
ATOM 8874 C C . ASP A 1 1096 ? 18.578 23.277 -29.552 1.00 95.88 1096 ASP A C 1
ATOM 8876 O O . ASP A 1 1096 ? 19.274 24.219 -29.928 1.00 95.88 1096 ASP A O 1
ATOM 8880 N N . MET A 1 1097 ? 18.761 22.030 -29.999 1.00 93.69 1097 MET A N 1
ATOM 8881 C CA . MET A 1 1097 ? 19.763 21.640 -30.996 1.00 93.69 1097 MET A CA 1
ATOM 8882 C C . MET A 1 1097 ? 19.528 22.338 -32.344 1.00 93.69 1097 MET A C 1
ATOM 8884 O O . MET A 1 1097 ? 20.461 22.890 -32.930 1.00 93.69 1097 MET A O 1
ATOM 8888 N N . LYS A 1 1098 ? 18.281 22.387 -32.841 1.00 93.69 1098 LYS A N 1
ATOM 8889 C CA . LYS A 1 1098 ? 17.946 23.114 -34.083 1.00 93.69 1098 LYS A CA 1
ATOM 8890 C C . LYS A 1 1098 ? 18.224 24.614 -33.953 1.00 93.69 1098 LYS A C 1
ATOM 8892 O O . LYS A 1 1098 ? 18.777 25.227 -34.870 1.00 93.69 1098 LYS A O 1
ATOM 8897 N N . ALA A 1 1099 ? 17.849 25.210 -32.822 1.00 93.25 1099 ALA A N 1
ATOM 8898 C CA . ALA A 1 1099 ? 18.122 26.616 -32.537 1.00 93.25 1099 ALA A CA 1
ATOM 8899 C C . ALA A 1 1099 ? 19.631 26.895 -32.448 1.00 93.25 1099 ALA A C 1
ATOM 8901 O O . ALA A 1 1099 ? 20.100 27.915 -32.956 1.00 93.25 1099 ALA A O 1
ATOM 8902 N N . ASP A 1 1100 ? 20.389 25.977 -31.851 1.00 91.12 1100 ASP A N 1
ATOM 8903 C CA . ASP A 1 1100 ? 21.831 26.099 -31.674 1.00 91.12 1100 ASP A CA 1
ATOM 8904 C C . ASP A 1 1100 ? 22.593 25.981 -33.002 1.00 91.12 1100 ASP A C 1
ATOM 8906 O O . ASP A 1 1100 ? 23.408 26.849 -33.308 1.00 91.12 1100 ASP A O 1
ATOM 8910 N N . LYS A 1 1101 ? 22.230 25.031 -33.877 1.00 89.38 1101 LYS A N 1
ATOM 8911 C CA . LYS A 1 1101 ? 22.767 24.950 -35.253 1.00 89.38 1101 LYS A CA 1
ATOM 8912 C C . LYS A 1 1101 ? 22.566 26.259 -36.030 1.00 89.38 1101 LYS A C 1
ATOM 8914 O O . LYS A 1 1101 ? 23.477 26.740 -36.704 1.00 89.38 1101 LYS A O 1
ATOM 8919 N N . LYS A 1 1102 ? 21.394 26.895 -35.894 1.00 90.06 1102 LYS A N 1
ATOM 8920 C CA . LYS A 1 1102 ? 21.115 28.211 -36.505 1.00 90.06 1102 LYS A CA 1
ATOM 8921 C C . LYS A 1 1102 ? 21.944 29.338 -35.877 1.00 90.06 1102 LYS A C 1
ATOM 8923 O O . LYS A 1 1102 ? 22.291 30.295 -36.568 1.00 90.06 1102 LYS A O 1
ATOM 8928 N N . TYR A 1 1103 ? 22.224 29.269 -34.578 1.00 89.12 1103 TYR A N 1
ATOM 8929 C CA . TYR A 1 1103 ? 23.091 30.226 -33.891 1.00 89.12 1103 TYR A CA 1
ATOM 8930 C C . TYR A 1 1103 ? 24.539 30.120 -34.385 1.00 89.12 1103 TYR A C 1
ATOM 8932 O O . TYR A 1 1103 ? 25.081 31.132 -34.827 1.00 89.12 1103 TYR A O 1
ATOM 8940 N N . ILE A 1 1104 ? 25.109 28.910 -34.429 1.00 86.81 1104 ILE A N 1
ATOM 8941 C CA . ILE A 1 1104 ? 26.470 28.655 -34.931 1.00 86.81 1104 ILE A CA 1
ATOM 8942 C C . ILE A 1 1104 ? 26.632 29.140 -36.380 1.00 86.81 1104 ILE A C 1
ATOM 8944 O O . ILE A 1 1104 ? 27.555 29.896 -36.678 1.00 86.81 1104 ILE A O 1
ATOM 8948 N N . LYS A 1 1105 ? 25.668 28.837 -37.262 1.00 85.69 1105 LYS A N 1
ATOM 8949 C CA . LYS A 1 1105 ? 25.668 29.330 -38.654 1.00 85.69 1105 LYS A CA 1
ATOM 8950 C C . LYS A 1 1105 ? 25.619 30.861 -38.773 1.00 85.69 1105 LYS A C 1
ATOM 8952 O O . LYS A 1 1105 ? 26.023 31.414 -39.784 1.00 85.69 1105 LYS A O 1
ATOM 8957 N N . ARG A 1 1106 ? 25.077 31.567 -37.779 1.00 87.06 1106 ARG A N 1
ATOM 8958 C CA . ARG A 1 1106 ? 24.968 33.035 -37.806 1.00 87.06 1106 ARG A CA 1
ATOM 8959 C C . ARG A 1 1106 ? 26.262 33.714 -37.377 1.00 87.06 1106 ARG A C 1
ATOM 8961 O O . ARG A 1 1106 ? 26.591 34.784 -37.878 1.00 87.06 1106 ARG A O 1
ATOM 8968 N N . ILE A 1 1107 ? 26.955 33.124 -36.409 1.00 85.69 1107 ILE A N 1
ATOM 8969 C CA . ILE A 1 1107 ? 28.193 33.682 -35.859 1.00 85.69 1107 ILE A CA 1
ATOM 8970 C C . ILE A 1 1107 ? 29.428 33.251 -36.653 1.00 85.69 1107 ILE A C 1
ATOM 8972 O O . ILE A 1 1107 ? 30.463 33.899 -36.521 1.00 85.69 1107 ILE A O 1
ATOM 8976 N N . SER A 1 1108 ? 29.315 32.221 -37.499 1.00 82.81 1108 SER A N 1
ATOM 8977 C CA . SER A 1 1108 ? 30.413 31.692 -38.312 1.00 82.81 1108 SER A CA 1
ATOM 8978 C C . SER A 1 1108 ? 31.176 32.767 -39.072 1.00 82.81 1108 SER A C 1
ATOM 8980 O O . SER A 1 1108 ? 32.385 32.856 -38.928 1.00 82.81 1108 SER A O 1
ATOM 8982 N N . HIS A 1 1109 ? 30.483 33.639 -39.809 1.00 81.69 1109 HIS A N 1
ATOM 8983 C CA . HIS A 1 1109 ? 31.123 34.711 -40.576 1.00 81.69 1109 HIS A CA 1
ATOM 8984 C C . HIS A 1 1109 ? 31.975 35.636 -39.701 1.00 81.69 1109 HIS A C 1
ATOM 8986 O O . HIS A 1 1109 ? 33.043 36.066 -40.126 1.00 81.69 1109 HIS A O 1
ATOM 8992 N N . ARG A 1 1110 ? 31.537 35.910 -38.464 1.00 83.00 1110 ARG A N 1
ATOM 8993 C CA . ARG A 1 1110 ? 32.294 36.742 -37.518 1.00 83.00 1110 ARG A CA 1
ATOM 8994 C C . ARG A 1 1110 ? 33.558 36.033 -37.046 1.00 83.00 1110 ARG A C 1
ATOM 8996 O O . ARG A 1 1110 ? 34.592 36.679 -36.940 1.00 83.00 1110 ARG A O 1
ATOM 9003 N N . ILE A 1 1111 ? 33.475 34.733 -36.777 1.00 83.12 1111 ILE A N 1
ATOM 9004 C CA . ILE A 1 1111 ? 34.619 33.927 -36.333 1.00 83.12 1111 ILE A CA 1
ATOM 9005 C C . ILE A 1 1111 ? 35.617 33.761 -37.480 1.00 83.12 1111 ILE A C 1
ATOM 9007 O O . ILE A 1 1111 ? 36.791 34.060 -37.301 1.00 83.12 1111 ILE A O 1
ATOM 9011 N N . VAL A 1 1112 ? 35.127 33.416 -38.674 1.00 79.06 1112 VAL A N 1
ATOM 9012 C CA . VAL A 1 1112 ? 35.918 33.304 -39.909 1.00 79.06 1112 VAL A CA 1
ATOM 9013 C C . VAL A 1 1112 ? 36.636 34.612 -40.241 1.00 79.06 1112 VAL A C 1
ATOM 9015 O O . VAL A 1 1112 ? 37.782 34.591 -40.665 1.00 79.06 1112 VAL A O 1
ATOM 9018 N N . SER A 1 1113 ? 36.010 35.765 -39.990 1.00 80.12 1113 SER A N 1
ATOM 9019 C CA . SER A 1 1113 ? 36.660 37.067 -40.198 1.00 80.12 1113 SER A CA 1
ATOM 9020 C C . SER A 1 1113 ? 37.719 37.437 -39.150 1.00 80.12 1113 SER A C 1
ATOM 9022 O O . SER A 1 1113 ? 38.448 38.404 -39.353 1.00 80.12 1113 SER A O 1
ATOM 9024 N N . ALA A 1 1114 ? 37.781 36.729 -38.019 1.00 79.75 1114 ALA A N 1
ATOM 9025 C CA . ALA A 1 1114 ? 38.601 37.102 -36.863 1.00 79.75 1114 ALA A CA 1
ATOM 9026 C C . ALA A 1 1114 ? 39.766 36.143 -36.577 1.00 79.75 1114 ALA A C 1
ATOM 9028 O O . ALA A 1 1114 ? 40.590 36.452 -35.720 1.00 79.75 1114 ALA A O 1
ATOM 9029 N N . THR A 1 1115 ? 39.851 35.003 -37.267 1.00 78.94 1115 THR A N 1
ATOM 9030 C CA . THR A 1 1115 ? 40.929 34.016 -37.109 1.00 78.94 1115 THR A CA 1
ATOM 9031 C C . THR A 1 1115 ? 41.481 33.575 -38.466 1.00 78.94 1115 THR A C 1
ATOM 9033 O O . THR A 1 1115 ? 40.859 33.797 -39.502 1.00 78.94 1115 THR A O 1
ATOM 9036 N N . ARG A 1 1116 ? 42.672 32.973 -38.450 1.00 74.00 1116 ARG A N 1
ATOM 9037 C CA . ARG A 1 1116 ? 43.351 32.375 -39.611 1.00 74.00 1116 ARG A CA 1
ATOM 9038 C C . ARG A 1 1116 ? 43.740 30.909 -39.377 1.00 74.00 1116 ARG A C 1
ATOM 9040 O O . ARG A 1 1116 ? 44.486 30.357 -40.166 1.00 74.00 1116 ARG A O 1
ATOM 9047 N N . GLU A 1 1117 ? 43.285 30.310 -38.276 1.00 73.38 1117 GLU A N 1
ATOM 9048 C CA . GLU A 1 1117 ? 43.534 28.896 -37.966 1.00 73.38 1117 GLU A CA 1
ATOM 9049 C C . GLU A 1 1117 ? 42.595 28.002 -38.767 1.00 73.38 1117 GLU A C 1
ATOM 9051 O O . GLU A 1 1117 ? 41.376 28.059 -38.582 1.00 73.38 1117 GLU A O 1
ATOM 9056 N N . ASP A 1 1118 ? 43.164 27.161 -39.624 1.00 63.47 1118 ASP A N 1
ATOM 9057 C CA . ASP A 1 1118 ? 42.407 26.349 -40.575 1.00 63.47 1118 ASP A CA 1
ATOM 9058 C C . ASP A 1 1118 ? 41.408 25.398 -39.904 1.00 63.47 1118 ASP A C 1
ATOM 9060 O O . ASP A 1 1118 ? 40.297 25.237 -40.403 1.00 63.47 1118 ASP A O 1
ATOM 9064 N N . ASP A 1 1119 ? 41.725 24.836 -38.734 1.00 70.25 1119 ASP A N 1
ATOM 9065 C CA . ASP A 1 1119 ? 40.823 23.927 -38.013 1.00 70.25 1119 ASP A CA 1
ATOM 9066 C C . ASP A 1 1119 ? 39.594 24.648 -37.422 1.00 70.25 1119 ASP A C 1
ATOM 9068 O O . ASP A 1 1119 ? 38.476 24.116 -37.418 1.00 70.25 1119 ASP A O 1
ATOM 9072 N N . ILE A 1 1120 ? 39.772 25.890 -36.964 1.00 75.56 1120 ILE A N 1
ATOM 9073 C CA . ILE A 1 1120 ? 38.682 26.755 -36.495 1.00 75.56 1120 ILE A CA 1
ATOM 9074 C C . ILE A 1 1120 ? 37.851 27.230 -37.684 1.00 75.56 1120 ILE A C 1
ATOM 9076 O O . ILE A 1 1120 ? 36.615 27.215 -37.629 1.00 75.56 1120 ILE A O 1
ATOM 9080 N N . LEU A 1 1121 ? 38.516 27.641 -38.763 1.00 70.44 1121 LEU A N 1
ATOM 9081 C CA . LEU A 1 1121 ? 37.858 28.043 -39.997 1.00 70.44 1121 LEU A CA 1
ATOM 9082 C C . LEU A 1 1121 ? 37.024 26.891 -40.565 1.00 70.44 1121 LEU A C 1
ATOM 9084 O O . LEU A 1 1121 ? 35.871 27.124 -40.926 1.00 70.44 1121 LEU A O 1
ATOM 9088 N N . GLU A 1 1122 ? 37.537 25.660 -40.572 1.00 65.75 1122 GLU A N 1
ATOM 9089 C CA . GLU A 1 1122 ? 36.832 24.471 -41.062 1.00 65.75 1122 GLU A CA 1
ATOM 9090 C C . GLU A 1 1122 ? 35.538 24.216 -40.278 1.00 65.75 1122 GLU A C 1
ATOM 9092 O O . GLU A 1 1122 ? 34.475 24.055 -40.881 1.00 65.75 1122 GLU A O 1
ATOM 9097 N N . PHE A 1 1123 ? 35.584 24.250 -38.941 1.00 76.81 1123 PHE A N 1
ATOM 9098 C CA . PHE A 1 1123 ? 34.397 24.005 -38.115 1.00 76.81 1123 PHE A CA 1
ATOM 9099 C C . PHE A 1 1123 ? 33.278 25.036 -38.342 1.00 76.81 1123 PHE A C 1
ATOM 9101 O O . PHE A 1 1123 ? 32.094 24.691 -38.282 1.00 76.81 1123 PHE A O 1
ATOM 9108 N N . PHE A 1 1124 ? 33.634 26.301 -38.592 1.00 73.56 1124 PHE A N 1
ATOM 9109 C CA . PHE A 1 1124 ? 32.665 27.387 -38.766 1.00 73.56 1124 PHE A CA 1
ATOM 9110 C C . PHE A 1 1124 ? 32.350 27.723 -40.237 1.00 73.56 1124 PHE A C 1
ATOM 9112 O O . PHE A 1 1124 ? 31.428 28.497 -40.486 1.00 73.56 1124 PHE A O 1
ATOM 9119 N N . SER A 1 1125 ? 33.038 27.154 -41.226 1.00 58.31 1125 SER A N 1
ATOM 9120 C CA . SER A 1 1125 ? 32.845 27.502 -42.640 1.00 58.31 1125 SER A CA 1
ATOM 9121 C C . SER A 1 1125 ? 31.485 27.075 -43.217 1.00 58.31 1125 SER A C 1
ATOM 9123 O O . SER A 1 1125 ? 31.000 25.973 -42.949 1.00 58.31 1125 SER A O 1
ATOM 9125 N N . PRO A 1 1126 ? 30.856 27.906 -44.073 1.00 47.59 1126 PRO A N 1
ATOM 9126 C CA . PRO A 1 1126 ? 29.767 27.447 -44.921 1.00 47.59 1126 PRO A CA 1
ATOM 9127 C C . PRO A 1 1126 ? 30.347 26.516 -45.995 1.00 47.59 1126 PRO A C 1
ATOM 9129 O O . PRO A 1 1126 ? 31.100 26.950 -46.861 1.00 47.59 1126 PRO A O 1
ATOM 9132 N N . THR A 1 1127 ? 30.021 25.230 -45.898 1.00 46.31 1127 THR A N 1
ATOM 9133 C CA . THR A 1 1127 ? 30.405 24.140 -46.811 1.00 46.31 1127 THR A CA 1
ATOM 9134 C C . THR A 1 1127 ? 30.496 24.578 -48.282 1.00 46.31 1127 THR A C 1
ATOM 9136 O O . THR A 1 1127 ? 29.479 24.931 -48.879 1.00 46.31 1127 THR A O 1
ATOM 9139 N N . ARG A 1 1128 ? 31.696 24.524 -48.879 1.00 42.88 1128 ARG A N 1
ATOM 9140 C CA . ARG A 1 1128 ? 31.878 24.495 -50.340 1.00 42.88 1128 ARG A CA 1
ATOM 9141 C C . ARG A 1 1128 ? 32.012 23.037 -50.770 1.00 42.88 1128 ARG A C 1
ATOM 9143 O O . ARG A 1 1128 ? 33.067 22.442 -50.576 1.00 42.88 1128 ARG A O 1
ATOM 9150 N N . ASP A 1 1129 ? 30.954 22.479 -51.348 1.00 46.34 1129 ASP A N 1
ATOM 9151 C CA . ASP A 1 1129 ? 31.083 21.282 -52.178 1.00 46.34 1129 ASP A CA 1
ATOM 9152 C C . ASP A 1 1129 ? 31.788 21.679 -53.480 1.00 46.34 1129 ASP A C 1
ATOM 9154 O O . ASP A 1 1129 ? 31.376 22.619 -54.164 1.00 46.34 1129 ASP A O 1
ATOM 9158 N N . VAL A 1 1130 ? 32.884 20.996 -53.805 1.00 49.94 1130 VAL A N 1
ATOM 9159 C CA . VAL A 1 1130 ? 33.578 21.161 -55.088 1.00 49.94 1130 VAL A CA 1
ATOM 9160 C C . VAL A 1 1130 ? 32.724 20.504 -56.178 1.00 49.94 1130 VAL A C 1
ATOM 9162 O O . VAL A 1 1130 ? 32.341 19.342 -56.041 1.00 49.94 1130 VAL A O 1
ATOM 9165 N N . ALA A 1 1131 ? 32.395 21.258 -57.232 1.00 50.88 1131 ALA A N 1
ATOM 9166 C CA . ALA A 1 1131 ? 31.512 20.819 -58.310 1.00 50.88 1131 ALA A CA 1
ATOM 9167 C C . ALA A 1 1131 ? 32.089 19.630 -59.103 1.00 50.88 1131 ALA A C 1
ATOM 9169 O O . ALA A 1 1131 ? 33.290 19.541 -59.351 1.00 50.88 1131 ALA A O 1
ATOM 9170 N N . LYS A 1 1132 ? 31.197 18.734 -59.532 1.00 53.09 1132 LYS A N 1
ATOM 9171 C CA . LYS A 1 1132 ? 31.491 17.564 -60.371 1.00 53.09 1132 LYS A CA 1
ATOM 9172 C C . LYS A 1 1132 ? 32.180 17.998 -61.680 1.00 53.09 1132 LYS A C 1
ATOM 9174 O O . LYS A 1 1132 ? 31.708 18.937 -62.321 1.00 53.09 1132 LYS A O 1
ATOM 9179 N N . GLY A 1 1133 ? 33.284 17.352 -62.065 1.00 57.41 1133 GLY A N 1
ATOM 9180 C CA . GLY A 1 1133 ? 34.045 17.661 -63.286 1.00 57.41 1133 GLY A CA 1
ATOM 9181 C C . GLY A 1 1133 ? 35.209 18.659 -63.146 1.00 57.41 1133 GLY A C 1
ATOM 9182 O O . GLY A 1 1133 ? 35.882 18.929 -64.141 1.00 57.41 1133 GLY A O 1
ATOM 9183 N N . SER A 1 1134 ? 35.494 19.202 -61.955 1.00 61.12 1134 SER A N 1
ATOM 9184 C CA . SER A 1 1134 ? 36.673 20.062 -61.751 1.00 61.12 1134 SER A CA 1
ATOM 9185 C C . SER A 1 1134 ? 37.961 19.247 -61.582 1.00 61.12 1134 SER A C 1
ATOM 9187 O O . SER A 1 1134 ? 37.987 18.293 -60.802 1.00 61.12 1134 SER A O 1
ATOM 9189 N N . ALA A 1 1135 ? 39.037 19.663 -62.253 1.00 70.44 1135 ALA A N 1
ATOM 9190 C CA . ALA A 1 1135 ? 40.386 19.145 -62.039 1.00 70.44 1135 ALA A CA 1
ATOM 9191 C C . ALA A 1 1135 ? 41.144 20.033 -61.041 1.00 70.44 1135 ALA A C 1
ATOM 9193 O O . ALA A 1 1135 ? 41.322 21.226 -61.291 1.00 70.44 1135 ALA A O 1
ATOM 9194 N N . THR A 1 1136 ? 41.599 19.453 -59.932 1.00 78.31 1136 THR A N 1
ATOM 9195 C CA . THR A 1 1136 ? 42.388 20.149 -58.908 1.00 78.31 1136 THR A CA 1
ATOM 9196 C C . THR A 1 1136 ? 43.851 19.719 -59.026 1.00 78.31 1136 THR A C 1
ATOM 9198 O O . THR A 1 1136 ? 44.144 18.546 -58.783 1.00 78.31 1136 THR A O 1
ATOM 9201 N N . PRO A 1 1137 ? 44.777 20.615 -59.416 1.00 83.81 1137 PRO A N 1
ATOM 9202 C CA . PRO A 1 1137 ? 46.204 20.322 -59.367 1.00 83.81 1137 PRO A CA 1
ATOM 9203 C C . PRO A 1 1137 ? 46.704 20.365 -57.917 1.00 83.81 1137 PRO A C 1
ATOM 9205 O O . PRO A 1 1137 ? 46.350 21.268 -57.159 1.00 83.81 1137 PRO A O 1
ATOM 9208 N N . PHE A 1 1138 ? 47.543 19.407 -57.544 1.00 87.12 1138 PHE A N 1
ATOM 9209 C CA . PHE A 1 1138 ? 48.116 19.255 -56.214 1.00 87.12 1138 PHE A CA 1
ATOM 9210 C C . PHE A 1 1138 ? 49.566 18.786 -56.339 1.00 87.12 1138 PHE A C 1
ATOM 9212 O O . PHE A 1 1138 ? 49.828 17.799 -57.015 1.00 87.12 1138 PHE A O 1
ATOM 9219 N N . PHE A 1 1139 ? 50.515 19.478 -55.717 1.00 89.44 1139 PHE A N 1
ATOM 9220 C CA . PHE A 1 1139 ? 51.903 19.018 -55.668 1.00 89.44 1139 PHE A CA 1
ATOM 9221 C C . PHE A 1 1139 ? 52.171 18.363 -54.314 1.00 89.44 1139 PHE A C 1
ATOM 9223 O O . PHE A 1 1139 ? 51.932 18.985 -53.281 1.00 89.44 1139 PHE A O 1
ATOM 9230 N N . LEU A 1 1140 ? 52.664 17.126 -54.330 1.00 91.75 1140 LEU A N 1
ATOM 9231 C CA . LEU A 1 1140 ? 53.067 16.377 -53.146 1.00 91.75 1140 LEU A CA 1
ATOM 9232 C C . LEU A 1 1140 ? 54.592 16.241 -53.133 1.00 91.75 1140 LEU A C 1
ATOM 9234 O O . LEU A 1 1140 ? 55.158 15.514 -53.952 1.00 91.75 1140 LEU A O 1
ATOM 9238 N N . ASP A 1 1141 ? 55.245 16.941 -52.208 1.00 90.25 1141 ASP A N 1
ATOM 9239 C CA . ASP A 1 1141 ? 56.674 16.771 -51.927 1.00 90.25 1141 ASP A CA 1
ATOM 9240 C C . ASP A 1 1141 ? 56.884 15.466 -51.150 1.00 90.25 1141 ASP A C 1
ATOM 9242 O O . ASP A 1 1141 ? 56.146 15.184 -50.201 1.00 90.25 1141 ASP A O 1
ATOM 9246 N N . ALA A 1 1142 ? 57.895 14.685 -51.533 1.00 89.38 1142 ALA A N 1
ATOM 9247 C CA . ALA A 1 1142 ? 58.166 13.386 -50.935 1.00 89.38 1142 ALA A CA 1
ATOM 9248 C C . ALA A 1 1142 ? 58.527 13.411 -49.444 1.00 89.38 1142 ALA A C 1
ATOM 9250 O O . ALA A 1 1142 ? 58.431 12.383 -48.767 1.00 89.38 1142 ALA A O 1
ATOM 9251 N N . LYS A 1 1143 ? 58.888 14.584 -48.921 1.00 91.69 1143 LYS A N 1
ATOM 9252 C CA . LYS A 1 1143 ? 59.178 14.812 -47.501 1.00 91.69 1143 LYS A CA 1
ATOM 9253 C C . LYS A 1 1143 ? 57.956 15.232 -46.682 1.00 91.69 1143 LYS A C 1
ATOM 9255 O O . LYS A 1 1143 ? 58.059 15.358 -45.462 1.00 91.69 1143 LYS A O 1
ATOM 9260 N N . SER A 1 1144 ? 56.816 15.492 -47.323 1.00 85.94 1144 SER A N 1
ATOM 9261 C CA . SER A 1 1144 ? 55.620 15.990 -46.637 1.00 85.94 1144 SER A CA 1
ATOM 9262 C C . SER A 1 1144 ? 54.919 14.890 -45.848 1.00 85.94 1144 SER A C 1
ATOM 9264 O O . SER A 1 1144 ? 54.785 13.762 -46.315 1.00 85.94 1144 SER A O 1
ATOM 9266 N N . ASP A 1 1145 ? 54.425 15.238 -44.660 1.00 90.56 1145 ASP A N 1
ATOM 9267 C CA . ASP A 1 1145 ? 53.474 14.402 -43.922 1.00 90.56 1145 ASP A CA 1
ATOM 9268 C C . ASP A 1 1145 ? 52.097 14.387 -44.623 1.00 90.56 1145 ASP A C 1
ATOM 9270 O O . ASP A 1 1145 ? 51.939 14.998 -45.684 1.00 90.56 1145 ASP A O 1
ATOM 9274 N N . TRP A 1 1146 ? 51.097 13.707 -44.049 1.00 90.56 1146 TRP A N 1
ATOM 9275 C CA . TRP A 1 1146 ? 49.720 13.666 -44.560 1.00 90.56 1146 TRP A CA 1
ATOM 9276 C C . TRP A 1 1146 ? 49.226 15.046 -45.006 1.00 90.56 1146 TRP A C 1
ATOM 9278 O O . TRP A 1 1146 ? 48.868 15.907 -44.200 1.00 90.56 1146 TRP A O 1
ATOM 9288 N N . SER A 1 1147 ? 49.194 15.241 -46.320 1.00 85.44 1147 SER A N 1
ATOM 9289 C CA . SER A 1 1147 ? 48.968 16.536 -46.939 1.00 85.44 1147 SER A CA 1
ATOM 9290 C C . SER A 1 1147 ? 47.518 16.651 -47.386 1.00 85.44 1147 SER A C 1
ATOM 9292 O O . SER A 1 1147 ? 47.000 15.816 -48.129 1.00 85.44 1147 SER A O 1
ATOM 9294 N N . ASP A 1 1148 ? 46.839 17.685 -46.902 1.00 83.44 1148 ASP A N 1
ATOM 9295 C CA . ASP A 1 1148 ? 45.427 17.927 -47.180 1.00 83.44 1148 ASP A CA 1
ATOM 9296 C C . ASP A 1 1148 ? 45.225 18.391 -48.624 1.00 83.44 1148 ASP A C 1
ATOM 9298 O O . ASP A 1 1148 ? 45.734 19.434 -49.037 1.00 83.44 1148 ASP A O 1
ATOM 9302 N N . THR A 1 1149 ? 44.440 17.640 -49.394 1.00 80.44 1149 THR A N 1
ATOM 9303 C CA . THR A 1 1149 ? 44.147 17.992 -50.793 1.00 80.44 1149 THR A CA 1
ATOM 9304 C C . THR A 1 1149 ? 43.115 19.112 -50.928 1.00 80.44 1149 THR A C 1
ATOM 9306 O O . THR A 1 1149 ? 42.891 19.628 -52.023 1.00 80.44 1149 THR A O 1
ATOM 9309 N N . GLY A 1 1150 ? 42.413 19.457 -49.844 1.00 71.69 1150 GLY A N 1
ATOM 9310 C CA . GLY A 1 1150 ? 41.255 20.346 -49.863 1.00 71.69 1150 GLY A CA 1
ATOM 9311 C C . GLY A 1 1150 ? 39.992 19.714 -50.462 1.00 71.69 1150 GLY A C 1
ATOM 9312 O O . GLY A 1 1150 ? 38.949 20.369 -50.512 1.00 71.69 1150 GLY A O 1
ATOM 9313 N N . ILE A 1 1151 ? 40.046 18.448 -50.888 1.00 75.88 1151 ILE A N 1
ATOM 9314 C CA . ILE A 1 1151 ? 38.938 17.744 -51.536 1.00 75.88 1151 ILE A CA 1
ATOM 9315 C C . ILE A 1 1151 ? 38.162 16.942 -50.490 1.00 75.88 1151 ILE A C 1
ATOM 9317 O O . ILE A 1 1151 ? 38.711 16.093 -49.788 1.00 75.88 1151 ILE A O 1
ATOM 9321 N N . ARG A 1 1152 ? 36.851 17.188 -50.400 1.00 75.50 1152 ARG A N 1
ATOM 9322 C CA . ARG A 1 1152 ? 35.925 16.345 -49.634 1.00 75.50 1152 ARG A CA 1
ATOM 9323 C C . ARG A 1 1152 ? 35.250 15.350 -50.566 1.00 75.50 1152 ARG A C 1
ATOM 9325 O O . ARG A 1 1152 ? 34.764 15.755 -51.618 1.00 75.50 1152 ARG A O 1
ATOM 9332 N N . VAL A 1 1153 ? 35.190 14.089 -50.169 1.00 79.50 1153 VAL A N 1
ATOM 9333 C CA . VAL A 1 1153 ? 34.602 12.991 -50.939 1.00 79.50 1153 VAL A CA 1
ATOM 9334 C C . VAL A 1 1153 ? 33.524 12.260 -50.144 1.00 79.50 1153 VAL A C 1
ATOM 9336 O O . VAL A 1 1153 ? 33.472 12.342 -48.916 1.00 79.50 1153 VAL A O 1
ATOM 9339 N N . THR A 1 1154 ? 32.649 11.558 -50.847 1.00 81.25 1154 THR A N 1
ATOM 9340 C CA . THR A 1 1154 ? 31.622 10.671 -50.300 1.00 81.25 1154 THR A CA 1
ATOM 9341 C C . THR A 1 1154 ? 32.004 9.212 -50.536 1.00 81.25 1154 THR A C 1
ATOM 9343 O O . THR A 1 1154 ? 32.607 8.877 -51.552 1.00 81.25 1154 THR A O 1
ATOM 9346 N N . LYS A 1 1155 ? 31.667 8.321 -49.598 1.00 84.94 1155 LYS A N 1
ATOM 9347 C CA . LYS A 1 1155 ? 31.895 6.880 -49.741 1.00 84.94 1155 LYS A CA 1
ATOM 9348 C C . LYS A 1 1155 ? 31.229 6.380 -51.025 1.00 84.94 1155 LYS A C 1
ATOM 9350 O O . LYS A 1 1155 ? 30.029 6.577 -51.206 1.00 84.94 1155 LYS A O 1
ATOM 9355 N N . GLY A 1 1156 ? 31.997 5.734 -51.898 1.00 82.75 1156 GLY A N 1
ATOM 9356 C CA . GLY A 1 1156 ? 31.541 5.301 -53.222 1.00 82.75 1156 GLY A CA 1
ATOM 9357 C C . GLY A 1 1156 ? 31.762 6.314 -54.356 1.00 82.75 1156 GLY A C 1
ATOM 9358 O O . GLY A 1 1156 ? 31.517 5.979 -55.514 1.00 82.75 1156 GLY A O 1
ATOM 9359 N N . GLU A 1 1157 ? 32.220 7.536 -54.068 1.00 85.62 1157 GLU A N 1
ATOM 9360 C CA . GLU A 1 1157 ? 32.574 8.534 -55.088 1.00 85.62 1157 GLU A CA 1
ATOM 9361 C C . GLU A 1 1157 ? 33.823 8.089 -55.858 1.00 85.62 1157 GLU A C 1
ATOM 9363 O O . GLU A 1 1157 ? 34.728 7.486 -55.280 1.00 85.62 1157 GLU A O 1
ATOM 9368 N N . LYS A 1 1158 ? 33.871 8.360 -57.168 1.00 88.31 1158 LYS A N 1
ATOM 9369 C CA . LYS A 1 1158 ? 35.001 7.985 -58.028 1.00 88.31 1158 LYS A CA 1
ATOM 9370 C C . LYS A 1 1158 ? 35.899 9.186 -58.265 1.00 88.31 1158 LYS A C 1
ATOM 9372 O O . LYS A 1 1158 ? 35.448 10.201 -58.800 1.00 88.31 1158 LYS A O 1
ATOM 9377 N N . LEU A 1 1159 ? 37.166 9.050 -57.890 1.00 89.50 1159 LEU A N 1
ATOM 9378 C CA . LEU A 1 1159 ? 38.203 10.025 -58.207 1.00 89.50 1159 LEU A CA 1
ATOM 9379 C C . LEU A 1 1159 ? 39.207 9.414 -59.179 1.00 89.50 1159 LEU A C 1
ATOM 9381 O O . LEU A 1 1159 ? 39.552 8.238 -59.068 1.00 89.50 1159 LEU A O 1
ATOM 9385 N N . ASN A 1 1160 ? 39.672 10.233 -60.117 1.00 89.50 1160 ASN A N 1
ATOM 9386 C CA . ASN A 1 1160 ? 40.784 9.907 -61.002 1.00 89.50 1160 ASN A CA 1
ATOM 9387 C C . ASN A 1 1160 ? 42.016 10.726 -60.600 1.00 89.50 1160 ASN A C 1
ATOM 9389 O O . ASN A 1 1160 ? 41.900 11.941 -60.398 1.00 89.50 1160 ASN A O 1
ATOM 9393 N N . PHE A 1 1161 ? 43.171 10.069 -60.516 1.00 90.44 1161 PHE A N 1
ATOM 9394 C CA . PHE A 1 1161 ? 44.454 10.673 -60.165 1.00 90.44 1161 PHE A CA 1
ATOM 9395 C C . PHE A 1 1161 ? 45.398 10.577 -61.367 1.00 90.44 1161 PHE A C 1
ATOM 9397 O O . PHE A 1 1161 ? 45.755 9.483 -61.791 1.00 90.44 1161 PHE A O 1
ATOM 9404 N N . GLU A 1 1162 ? 45.793 11.716 -61.938 1.00 90.44 1162 GLU A N 1
ATOM 9405 C CA . GLU A 1 1162 ? 46.838 11.774 -62.970 1.00 90.44 1162 GLU A CA 1
ATOM 9406 C C . GLU A 1 1162 ? 48.123 12.316 -62.334 1.00 90.44 1162 GLU A C 1
ATOM 9408 O O . GLU A 1 1162 ? 48.224 13.510 -62.036 1.00 90.44 1162 GLU A O 1
ATOM 9413 N N . CYS A 1 1163 ? 49.104 11.449 -62.116 1.00 90.56 1163 CYS A N 1
ATOM 9414 C CA . CYS A 1 1163 ? 50.358 11.759 -61.440 1.00 90.56 1163 CYS A CA 1
ATOM 9415 C C . CYS A 1 1163 ? 51.479 12.020 -62.461 1.00 90.56 1163 CYS A C 1
ATOM 9417 O O . CYS A 1 1163 ? 51.673 11.274 -63.418 1.00 90.56 1163 CYS A O 1
ATOM 9419 N N . ARG A 1 1164 ? 52.258 13.089 -62.264 1.00 88.06 1164 ARG A N 1
ATOM 9420 C CA . ARG A 1 1164 ? 53.446 13.425 -63.064 1.00 88.06 1164 ARG A CA 1
ATOM 9421 C C . ARG A 1 1164 ? 54.616 13.804 -62.166 1.00 88.06 1164 ARG A C 1
ATOM 9423 O O . ARG A 1 1164 ? 54.536 14.776 -61.418 1.00 88.06 1164 ARG A O 1
ATOM 9430 N N . GLY A 1 1165 ? 55.722 13.087 -62.303 1.00 87.38 1165 GLY A N 1
ATOM 9431 C CA . GLY A 1 1165 ? 56.934 13.262 -61.505 1.00 87.38 1165 GLY A CA 1
ATOM 9432 C C . GLY A 1 1165 ? 57.498 11.907 -61.094 1.00 87.38 1165 GLY A C 1
ATOM 9433 O O . GLY A 1 1165 ? 56.925 10.871 -61.430 1.00 87.38 1165 GLY A O 1
ATOM 9434 N N . THR A 1 1166 ? 58.613 11.927 -60.376 1.00 89.38 1166 THR A N 1
ATOM 9435 C CA . THR A 1 1166 ? 59.239 10.738 -59.794 1.00 89.38 1166 THR A CA 1
ATOM 9436 C C . THR A 1 1166 ? 59.760 11.078 -58.402 1.00 89.38 1166 THR A C 1
ATOM 9438 O O . THR A 1 1166 ? 60.100 12.233 -58.119 1.00 89.38 1166 THR A O 1
ATOM 9441 N N . TRP A 1 1167 ? 59.813 10.082 -57.527 1.00 90.94 1167 TRP A N 1
ATOM 9442 C CA . TRP A 1 1167 ? 60.250 10.224 -56.139 1.00 90.94 1167 TRP A CA 1
ATOM 9443 C C . TRP A 1 1167 ? 60.987 8.981 -55.642 1.00 90.94 1167 TRP A C 1
ATOM 9445 O O . TRP A 1 1167 ? 60.972 7.957 -56.305 1.00 90.94 1167 TRP A O 1
ATOM 9455 N N . ALA A 1 1168 ? 61.609 9.022 -54.475 1.00 88.25 1168 ALA A N 1
ATOM 9456 C CA . ALA A 1 1168 ? 62.065 7.817 -53.788 1.00 88.25 1168 ALA A CA 1
ATOM 9457 C C . ALA A 1 1168 ? 61.960 8.008 -52.276 1.00 88.25 1168 ALA A C 1
ATOM 9459 O O . ALA A 1 1168 ? 62.226 9.107 -51.777 1.00 88.25 1168 ALA A O 1
ATOM 9460 N N . ALA A 1 1169 ? 61.630 6.928 -51.565 1.00 87.12 1169 ALA A N 1
ATOM 9461 C CA . ALA A 1 1169 ? 61.632 6.877 -50.101 1.00 87.12 1169 ALA A CA 1
ATOM 9462 C C . ALA A 1 1169 ? 63.062 6.680 -49.540 1.00 87.12 1169 ALA A C 1
ATOM 9464 O O . ALA A 1 1169 ? 63.324 5.757 -48.774 1.00 87.12 1169 ALA A O 1
ATOM 9465 N N . ALA A 1 1170 ? 64.028 7.429 -50.085 1.00 86.50 1170 ALA A N 1
ATOM 9466 C CA . ALA A 1 1170 ? 65.448 7.308 -49.770 1.00 86.50 1170 ALA A CA 1
ATOM 9467 C C . ALA A 1 1170 ? 66.241 8.539 -50.256 1.00 86.50 1170 ALA A C 1
ATOM 9469 O O . ALA A 1 1170 ? 65.855 9.165 -51.255 1.00 86.50 1170 ALA A O 1
ATOM 9470 N N . PRO A 1 1171 ? 67.412 8.833 -49.666 1.00 87.62 1171 PRO A N 1
ATOM 9471 C CA . PRO A 1 1171 ? 68.206 10.004 -50.027 1.00 87.62 1171 PRO A CA 1
ATOM 9472 C C . PRO A 1 1171 ? 69.016 9.818 -51.319 1.00 87.62 1171 PRO A C 1
ATOM 9474 O O . PRO A 1 1171 ? 69.117 8.717 -51.866 1.00 87.62 1171 PRO A O 1
ATOM 9477 N N . GLU A 1 1172 ? 69.548 10.913 -51.870 1.00 84.88 1172 GLU A N 1
ATOM 9478 C CA . GLU A 1 1172 ? 70.196 10.936 -53.198 1.00 84.88 1172 GLU A CA 1
ATOM 9479 C C . GLU A 1 1172 ? 71.447 10.041 -53.253 1.00 84.88 1172 GLU A C 1
ATOM 9481 O O . GLU A 1 1172 ? 71.731 9.433 -54.287 1.00 84.88 1172 GLU A O 1
ATOM 9486 N N . GLU A 1 1173 ? 72.165 9.883 -52.137 1.00 87.00 1173 GLU A N 1
ATOM 9487 C CA . GLU A 1 1173 ? 73.407 9.103 -52.044 1.00 87.00 1173 GLU A CA 1
ATOM 9488 C C . GLU A 1 1173 ? 73.200 7.615 -52.363 1.00 87.00 1173 GLU A C 1
ATOM 9490 O O . GLU A 1 1173 ? 74.145 6.928 -52.752 1.00 87.00 1173 GLU A O 1
ATOM 9495 N N . VAL A 1 1174 ? 71.966 7.115 -52.236 1.00 86.50 1174 VAL A N 1
ATOM 9496 C CA . VAL A 1 1174 ? 71.608 5.712 -52.492 1.00 86.50 1174 VAL A CA 1
ATOM 9497 C C . VAL A 1 1174 ? 70.721 5.542 -53.724 1.00 86.50 1174 VAL A C 1
ATOM 9499 O O . VAL A 1 1174 ? 70.103 4.493 -53.892 1.00 86.50 1174 VAL A O 1
ATOM 9502 N N . ARG A 1 1175 ? 70.676 6.525 -54.633 1.00 85.44 1175 ARG A N 1
ATOM 9503 C CA . ARG A 1 1175 ? 69.841 6.502 -55.852 1.00 85.44 1175 ARG A CA 1
ATOM 9504 C C . ARG A 1 1175 ? 70.051 5.282 -56.757 1.00 85.44 1175 ARG A C 1
ATOM 9506 O O . ARG A 1 1175 ? 69.125 4.879 -57.449 1.00 85.44 1175 ARG A O 1
ATOM 9513 N N . GLN A 1 1176 ? 71.237 4.669 -56.742 1.00 81.88 1176 GLN A N 1
ATOM 9514 C CA . GLN A 1 1176 ? 71.494 3.415 -57.471 1.00 81.88 1176 GLN A CA 1
ATOM 9515 C C . GLN A 1 1176 ? 70.826 2.192 -56.820 1.00 81.88 1176 GLN A C 1
ATOM 9517 O O . GLN A 1 1176 ? 70.507 1.228 -57.509 1.00 81.88 1176 GLN A O 1
ATOM 9522 N N . THR A 1 1177 ? 70.606 2.241 -55.505 1.00 80.25 1177 THR A N 1
ATOM 9523 C CA . THR A 1 1177 ? 69.985 1.176 -54.703 1.00 80.25 1177 THR A CA 1
ATOM 9524 C C . THR A 1 1177 ? 68.479 1.392 -54.535 1.00 80.25 1177 THR A C 1
ATOM 9526 O O . THR A 1 1177 ? 67.728 0.427 -54.484 1.00 80.25 1177 THR A O 1
ATOM 9529 N N . TRP A 1 1178 ? 68.028 2.645 -54.481 1.00 84.88 1178 TRP A N 1
ATOM 9530 C CA . TRP A 1 1178 ? 66.623 3.054 -54.462 1.00 84.88 1178 TRP A CA 1
ATOM 9531 C C . TRP A 1 1178 ? 66.383 4.020 -55.625 1.00 84.88 1178 TRP A C 1
ATOM 9533 O O . TRP A 1 1178 ? 66.500 5.226 -55.415 1.00 84.88 1178 TRP A O 1
ATOM 9543 N N . PRO A 1 1179 ? 66.120 3.541 -56.854 1.00 86.12 1179 PRO A N 1
ATOM 9544 C CA . PRO A 1 1179 ? 65.905 4.407 -58.018 1.00 86.12 1179 PRO A CA 1
ATOM 9545 C C . PRO A 1 1179 ? 64.581 5.161 -57.906 1.00 86.12 1179 PRO A C 1
ATOM 9547 O O . PRO A 1 1179 ? 63.658 4.647 -57.292 1.00 86.12 1179 PRO A O 1
ATOM 9550 N N . ASP A 1 1180 ? 64.455 6.345 -58.514 1.00 89.31 1180 ASP A N 1
ATOM 9551 C CA . ASP A 1 1180 ? 63.193 7.096 -58.446 1.00 89.31 1180 ASP A CA 1
ATOM 9552 C C . ASP A 1 1180 ? 62.027 6.290 -59.064 1.00 89.31 1180 ASP A C 1
ATOM 9554 O O . ASP A 1 1180 ? 62.145 5.742 -60.160 1.00 89.31 1180 ASP A O 1
ATOM 9558 N N . ALA A 1 1181 ? 60.899 6.244 -58.363 1.00 86.88 1181 ALA A N 1
ATOM 9559 C CA . ALA A 1 1181 ? 59.664 5.554 -58.698 1.00 86.88 1181 ALA A CA 1
ATOM 9560 C C . ALA A 1 1181 ? 58.491 6.530 -58.902 1.00 86.88 1181 ALA A C 1
ATOM 9562 O O . ALA A 1 1181 ? 58.557 7.713 -58.559 1.00 86.88 1181 ALA A O 1
ATOM 9563 N N . GLY A 1 1182 ? 57.412 6.020 -59.498 1.00 86.56 1182 GLY A N 1
ATOM 9564 C CA . GLY A 1 1182 ? 56.120 6.704 -59.598 1.00 86.56 1182 GLY A CA 1
ATOM 9565 C C . GLY A 1 1182 ? 55.199 6.392 -58.406 1.00 86.56 1182 GLY A C 1
ATOM 9566 O O . GLY A 1 1182 ? 55.651 5.817 -57.417 1.00 86.56 1182 GLY A O 1
ATOM 9567 N N . PRO A 1 1183 ? 53.894 6.717 -58.490 1.00 89.38 1183 PRO A N 1
ATOM 9568 C CA . PRO A 1 1183 ? 52.946 6.540 -57.381 1.00 89.38 1183 PRO A CA 1
ATOM 9569 C C . PRO A 1 1183 ? 52.719 5.082 -56.946 1.00 89.38 1183 PRO A C 1
ATOM 9571 O O . PRO A 1 1183 ? 52.244 4.860 -55.843 1.00 89.38 1183 PRO A O 1
ATOM 9574 N N . GLU A 1 1184 ? 53.099 4.098 -57.762 1.00 89.44 1184 GLU A N 1
ATOM 9575 C CA . GLU A 1 1184 ? 53.089 2.663 -57.413 1.00 89.44 1184 GLU A CA 1
ATOM 9576 C C . GLU A 1 1184 ? 54.190 2.272 -56.402 1.00 89.44 1184 GLU A C 1
ATOM 9578 O O . GLU A 1 1184 ? 54.220 1.145 -55.912 1.00 89.44 1184 GLU A O 1
ATOM 9583 N N . GLY A 1 1185 ? 55.133 3.175 -56.109 1.00 89.38 1185 GLY A N 1
ATOM 9584 C CA . GLY A 1 1185 ? 56.292 2.872 -55.272 1.00 89.38 1185 GLY A CA 1
ATOM 9585 C C . GLY A 1 1185 ? 57.294 1.929 -55.942 1.00 89.38 1185 GLY A C 1
ATOM 9586 O O . GLY A 1 1185 ? 57.344 1.811 -57.169 1.00 89.38 1185 GLY A O 1
ATOM 9587 N N . HIS A 1 1186 ? 58.141 1.282 -55.140 1.00 86.31 1186 HIS A N 1
ATOM 9588 C CA . HIS A 1 1186 ? 59.262 0.478 -55.647 1.00 86.31 1186 HIS A CA 1
ATOM 9589 C C . HIS A 1 1186 ? 58.923 -1.008 -55.893 1.00 86.31 1186 HIS A C 1
ATOM 9591 O O . HIS A 1 1186 ? 59.786 -1.755 -56.354 1.00 86.31 1186 HIS A O 1
ATOM 9597 N N . GLY A 1 1187 ? 57.675 -1.440 -55.672 1.00 84.50 1187 GLY A N 1
ATOM 9598 C CA . GLY A 1 1187 ? 57.178 -2.769 -56.062 1.00 84.50 1187 GLY A CA 1
ATOM 9599 C C . GLY A 1 1187 ? 58.047 -3.939 -55.572 1.00 84.50 1187 GLY A C 1
ATOM 9600 O O . GLY A 1 1187 ? 58.280 -4.084 -54.379 1.00 84.50 1187 GLY A O 1
ATOM 9601 N N . ASP A 1 1188 ? 58.541 -4.771 -56.497 1.00 80.69 1188 ASP A N 1
ATOM 9602 C CA . ASP A 1 1188 ? 59.396 -5.941 -56.208 1.00 80.69 1188 ASP A CA 1
ATOM 9603 C C . ASP A 1 1188 ? 60.910 -5.628 -56.188 1.00 80.69 1188 ASP A C 1
ATOM 9605 O O . ASP A 1 1188 ? 61.748 -6.533 -56.309 1.00 80.69 1188 ASP A O 1
ATOM 9609 N N . HIS A 1 1189 ? 61.305 -4.355 -56.078 1.00 83.88 1189 HIS A N 1
ATOM 9610 C CA . HIS A 1 1189 ? 62.718 -3.973 -56.123 1.00 83.88 1189 HIS A CA 1
ATOM 9611 C C . HIS A 1 1189 ? 63.531 -4.689 -55.022 1.00 83.88 1189 HIS A C 1
ATOM 9613 O O . HIS A 1 1189 ? 63.076 -4.770 -53.882 1.00 83.88 1189 HIS A O 1
ATOM 9619 N N . PRO A 1 1190 ? 64.768 -5.168 -55.283 1.00 80.12 1190 PRO A N 1
ATOM 9620 C CA . PRO A 1 1190 ? 65.572 -5.876 -54.277 1.00 80.12 1190 PRO A CA 1
ATOM 9621 C C . PRO A 1 1190 ? 65.764 -5.114 -52.954 1.00 80.12 1190 PRO A C 1
ATOM 9623 O O . PRO A 1 1190 ? 65.922 -5.734 -51.902 1.00 80.12 1190 PRO A O 1
ATOM 9626 N N . ALA A 1 1191 ? 65.713 -3.779 -53.003 1.00 76.50 1191 ALA A N 1
ATOM 9627 C CA . ALA A 1 1191 ? 65.779 -2.918 -51.826 1.00 76.50 1191 ALA A CA 1
ATOM 9628 C C . ALA A 1 1191 ? 64.583 -3.105 -50.868 1.00 76.50 1191 ALA A C 1
ATOM 9630 O O . ALA A 1 1191 ? 64.784 -3.112 -49.659 1.00 76.50 1191 ALA A O 1
ATOM 9631 N N . GLU A 1 1192 ? 63.376 -3.386 -51.366 1.00 83.06 1192 GLU A N 1
ATOM 9632 C CA . GLU A 1 1192 ? 62.191 -3.669 -50.534 1.00 83.06 1192 GLU A CA 1
ATOM 9633 C C . GLU A 1 1192 ? 62.426 -4.870 -49.606 1.00 83.06 1192 GLU A C 1
ATOM 9635 O O . GLU A 1 1192 ? 62.105 -4.837 -48.417 1.00 83.06 1192 GLU A O 1
ATOM 9640 N N . LYS A 1 1193 ? 63.093 -5.920 -50.110 1.00 81.12 1193 LYS A N 1
ATOM 9641 C CA . LYS A 1 1193 ? 63.453 -7.097 -49.301 1.00 81.12 1193 LYS A CA 1
ATOM 9642 C C . LYS A 1 1193 ? 64.500 -6.769 -48.239 1.00 81.12 1193 LYS A C 1
ATOM 9644 O O . LYS A 1 1193 ? 64.401 -7.276 -47.119 1.00 81.12 1193 LYS A O 1
ATOM 9649 N N . ALA A 1 1194 ? 65.472 -5.917 -48.567 1.00 79.88 1194 ALA A N 1
ATOM 9650 C CA . ALA A 1 1194 ? 66.530 -5.505 -47.644 1.00 79.88 1194 ALA A CA 1
ATOM 9651 C C . ALA A 1 1194 ? 65.990 -4.697 -46.446 1.00 79.88 1194 ALA A C 1
ATOM 9653 O O . ALA A 1 1194 ? 66.504 -4.829 -45.334 1.00 79.88 1194 ALA A O 1
ATOM 9654 N N . PHE A 1 1195 ? 64.915 -3.927 -46.644 1.00 80.31 1195 PHE A N 1
ATOM 9655 C CA . PHE A 1 1195 ? 64.294 -3.082 -45.614 1.00 80.31 1195 PHE A CA 1
ATOM 9656 C C . PHE A 1 1195 ? 62.964 -3.632 -45.066 1.00 80.31 1195 PHE A C 1
ATOM 9658 O O . PHE A 1 1195 ? 62.251 -2.941 -44.343 1.00 80.31 1195 PHE A O 1
ATOM 9665 N N . SER A 1 1196 ? 62.664 -4.911 -45.316 1.00 81.88 1196 SER A N 1
ATOM 9666 C CA . SER A 1 1196 ? 61.450 -5.595 -44.833 1.00 81.88 1196 SER A CA 1
ATOM 9667 C C . SER A 1 1196 ? 61.256 -5.556 -43.308 1.00 81.88 1196 SER A C 1
ATOM 9669 O O . SER A 1 1196 ? 60.126 -5.568 -42.828 1.00 81.88 1196 SER A O 1
ATOM 9671 N N . HIS A 1 1197 ? 62.337 -5.438 -42.530 1.00 86.56 1197 HIS A N 1
ATOM 9672 C CA . HIS A 1 1197 ? 62.282 -5.283 -41.071 1.00 86.56 1197 HIS A CA 1
ATOM 9673 C C . HIS A 1 1197 ? 61.634 -3.962 -40.603 1.00 86.56 1197 HIS A C 1
ATOM 9675 O O . HIS A 1 1197 ? 61.264 -3.853 -39.434 1.00 86.56 1197 HIS A O 1
ATOM 9681 N N . LEU A 1 1198 ? 61.484 -2.972 -41.491 1.00 85.44 1198 LEU A N 1
ATOM 9682 C CA . LEU A 1 1198 ? 60.816 -1.692 -41.225 1.00 85.44 1198 LEU A CA 1
ATOM 9683 C C . LEU A 1 1198 ? 59.351 -1.667 -41.693 1.00 85.44 1198 LEU A C 1
ATOM 9685 O O . LEU A 1 1198 ? 58.662 -0.673 -41.478 1.00 85.44 1198 LEU A O 1
ATOM 9689 N N . ASP A 1 1199 ? 58.837 -2.752 -42.286 1.00 86.94 1199 ASP A N 1
ATOM 9690 C CA . ASP A 1 1199 ? 57.496 -2.791 -42.888 1.00 86.94 1199 ASP A CA 1
ATOM 9691 C C . ASP A 1 1199 ? 56.375 -2.433 -41.896 1.00 86.94 1199 ASP A C 1
ATOM 9693 O O . ASP A 1 1199 ? 55.479 -1.656 -42.222 1.00 86.94 1199 ASP A O 1
ATOM 9697 N N . SER A 1 1200 ? 56.477 -2.907 -40.649 1.00 88.62 1200 SER A N 1
ATOM 9698 C CA . SER A 1 1200 ? 55.501 -2.622 -39.588 1.00 88.62 1200 SER A CA 1
ATOM 9699 C C . SER A 1 1200 ? 55.495 -1.164 -39.117 1.00 88.62 1200 SER A C 1
ATOM 9701 O O . SER A 1 1200 ? 54.621 -0.786 -38.341 1.00 88.62 1200 SER A O 1
ATOM 9703 N N . GLN A 1 1201 ? 56.491 -0.365 -39.514 1.00 88.88 1201 GLN A N 1
ATOM 9704 C CA . GLN A 1 1201 ? 56.640 1.043 -39.133 1.00 88.88 1201 GLN A CA 1
ATOM 9705 C C . GLN A 1 1201 ? 56.193 2.008 -40.240 1.00 88.88 1201 GLN A C 1
ATOM 9707 O O . GLN A 1 1201 ? 56.298 3.222 -40.063 1.00 88.88 1201 GLN A O 1
ATOM 9712 N N . LYS A 1 1202 ? 55.730 1.496 -41.387 1.00 91.81 1202 LYS A N 1
ATOM 9713 C CA . LYS A 1 1202 ? 55.180 2.312 -42.475 1.00 91.81 1202 LYS A CA 1
ATOM 9714 C C . LYS A 1 1202 ? 53.801 2.866 -42.126 1.00 91.81 1202 LYS A C 1
ATOM 9716 O O . LYS A 1 1202 ? 53.081 2.293 -41.311 1.00 91.81 1202 LYS A O 1
ATOM 9721 N N . GLU A 1 1203 ? 53.409 3.936 -42.816 1.00 91.50 1203 GLU A N 1
ATOM 9722 C CA . GLU A 1 1203 ? 52.033 4.462 -42.790 1.00 91.50 1203 GLU A CA 1
ATOM 9723 C C . GLU A 1 1203 ? 50.993 3.374 -43.116 1.00 91.50 1203 GLU A C 1
ATOM 9725 O O . GLU A 1 1203 ? 49.936 3.312 -42.487 1.00 91.50 1203 GLU A O 1
ATOM 9730 N N . MET A 1 1204 ? 51.309 2.485 -44.067 1.00 93.25 1204 MET A N 1
ATOM 9731 C CA . MET A 1 1204 ? 50.526 1.286 -44.366 1.00 93.25 1204 MET A CA 1
ATOM 9732 C C . MET A 1 1204 ? 51.449 0.059 -44.520 1.00 93.25 1204 MET A C 1
ATOM 9734 O O . MET A 1 1204 ? 52.095 -0.098 -45.566 1.00 93.25 1204 MET A O 1
ATOM 9738 N N . PRO A 1 1205 ? 51.535 -0.816 -43.495 1.00 91.94 1205 PRO A N 1
ATOM 9739 C CA . PRO A 1 1205 ? 52.299 -2.064 -43.565 1.00 91.94 1205 PRO A CA 1
ATOM 9740 C C . PRO A 1 1205 ? 51.817 -2.984 -44.694 1.00 91.94 1205 PRO A C 1
ATOM 9742 O O . PRO A 1 1205 ? 50.626 -3.015 -45.011 1.00 91.94 1205 PRO A O 1
ATOM 9745 N N . GLY A 1 1206 ? 52.733 -3.735 -45.307 1.00 88.19 1206 GLY A N 1
ATOM 9746 C CA . GLY A 1 1206 ? 52.441 -4.644 -46.421 1.00 88.19 1206 GLY A CA 1
ATOM 9747 C C . GLY A 1 1206 ? 52.273 -3.990 -47.801 1.00 88.19 1206 GLY A C 1
ATOM 9748 O O . GLY A 1 1206 ? 52.116 -4.709 -48.784 1.00 88.19 1206 GLY A O 1
ATOM 9749 N N . ILE A 1 1207 ? 52.328 -2.657 -47.905 1.00 92.56 1207 ILE A N 1
ATOM 9750 C CA . ILE A 1 1207 ? 52.318 -1.910 -49.178 1.00 92.56 1207 ILE A CA 1
ATOM 9751 C C . ILE A 1 1207 ? 53.743 -1.424 -49.497 1.00 92.56 1207 ILE A C 1
ATOM 9753 O O . ILE A 1 1207 ? 54.411 -0.979 -48.565 1.00 92.56 1207 ILE A O 1
ATOM 9757 N N . PRO A 1 1208 ? 54.242 -1.463 -50.750 1.00 91.88 1208 PRO A N 1
ATOM 9758 C CA . PRO A 1 1208 ? 55.617 -1.057 -51.076 1.00 91.88 1208 PRO A CA 1
ATOM 9759 C C . PRO A 1 1208 ? 55.991 0.350 -50.579 1.00 91.88 1208 PRO A C 1
ATOM 9761 O O . PRO A 1 1208 ? 55.134 1.245 -50.496 1.00 91.88 1208 PRO A O 1
ATOM 9764 N N . PHE A 1 1209 ? 57.267 0.557 -50.248 1.00 90.56 1209 PHE A N 1
ATOM 9765 C CA . PHE A 1 1209 ? 57.816 1.885 -49.978 1.00 90.56 1209 PHE A CA 1
ATOM 9766 C C . PHE A 1 1209 ? 57.653 2.779 -51.212 1.00 90.56 1209 PHE A C 1
ATOM 9768 O O . PHE A 1 1209 ? 57.705 2.331 -52.361 1.00 90.56 1209 PHE A O 1
ATOM 9775 N N . GLY A 1 1210 ? 57.419 4.067 -50.983 1.00 89.56 1210 GLY A N 1
ATOM 9776 C CA . GLY A 1 1210 ? 57.210 5.025 -52.065 1.00 89.56 1210 GLY A CA 1
ATOM 9777 C C . GLY A 1 1210 ? 55.813 4.984 -52.695 1.00 89.56 1210 GLY A C 1
ATOM 9778 O O . GLY A 1 1210 ? 55.579 5.721 -53.643 1.00 89.56 1210 GLY A O 1
ATOM 9779 N N . THR A 1 1211 ? 54.878 4.150 -52.224 1.00 93.25 1211 THR A N 1
ATOM 9780 C CA . THR A 1 1211 ? 53.506 4.117 -52.777 1.00 93.25 1211 THR A CA 1
ATOM 9781 C C . THR A 1 1211 ? 52.729 5.376 -52.379 1.00 93.25 1211 THR A C 1
ATOM 9783 O O . THR A 1 1211 ? 52.788 5.793 -51.224 1.00 93.25 1211 THR A O 1
ATOM 9786 N N . LEU A 1 1212 ? 51.967 5.980 -53.292 1.00 93.88 1212 LEU A N 1
ATOM 9787 C CA . LEU A 1 1212 ? 51.059 7.084 -52.973 1.00 93.88 1212 LEU A CA 1
ATOM 9788 C C . LEU A 1 1212 ? 49.857 6.542 -52.191 1.00 93.88 1212 LEU A C 1
ATOM 9790 O O . LEU A 1 1212 ? 49.155 5.646 -52.655 1.00 93.88 1212 LEU A O 1
ATOM 9794 N N . LEU A 1 1213 ? 49.587 7.108 -51.019 1.00 94.75 1213 LEU A N 1
ATOM 9795 C CA . LEU A 1 1213 ? 48.459 6.720 -50.176 1.00 94.75 1213 LEU A CA 1
ATOM 9796 C C . LEU A 1 1213 ? 47.439 7.846 -50.057 1.00 94.75 1213 LEU A C 1
ATOM 9798 O O . LEU A 1 1213 ? 47.797 9.019 -49.969 1.00 94.75 1213 LEU A O 1
ATOM 9802 N N . GLY A 1 1214 ? 46.168 7.463 -49.988 1.00 93.69 1214 GLY A N 1
ATOM 9803 C CA . GLY A 1 1214 ? 45.046 8.300 -49.598 1.00 93.69 1214 GLY A CA 1
ATOM 9804 C C . GLY A 1 1214 ? 44.575 7.983 -48.185 1.00 93.69 1214 GLY A C 1
ATOM 9805 O O . GLY A 1 1214 ? 44.555 6.825 -47.773 1.00 93.69 1214 GLY A O 1
ATOM 9806 N N . LYS A 1 1215 ? 44.145 9.007 -47.448 1.00 93.69 1215 LYS A N 1
ATOM 9807 C CA . LYS A 1 1215 ? 43.478 8.851 -46.152 1.00 93.69 1215 LYS A CA 1
ATOM 9808 C C . LYS A 1 1215 ? 42.200 9.660 -46.096 1.00 93.69 1215 LYS A C 1
ATOM 9810 O O . LYS A 1 1215 ? 42.192 10.847 -46.422 1.00 93.69 1215 LYS A O 1
ATOM 9815 N N . ILE A 1 1216 ? 41.129 9.011 -45.655 1.00 87.44 1216 ILE A N 1
ATOM 9816 C CA . ILE A 1 1216 ? 39.837 9.633 -45.367 1.00 87.44 1216 ILE A CA 1
ATOM 9817 C C . ILE A 1 1216 ? 39.384 9.110 -44.008 1.00 87.44 1216 ILE A C 1
ATOM 9819 O O . ILE A 1 1216 ? 39.257 7.905 -43.822 1.00 87.44 1216 ILE A O 1
ATOM 9823 N N . GLY A 1 1217 ? 39.175 10.008 -43.043 1.00 81.62 1217 GLY A N 1
ATOM 9824 C CA . GLY A 1 1217 ? 38.910 9.592 -41.665 1.00 81.62 1217 GLY A CA 1
ATOM 9825 C C . GLY A 1 1217 ? 40.077 8.768 -41.108 1.00 81.62 1217 GLY A C 1
ATOM 9826 O O . GLY A 1 1217 ? 41.215 9.242 -41.088 1.00 81.62 1217 GLY A O 1
ATOM 9827 N N . ASN A 1 1218 ? 39.792 7.536 -40.686 1.00 83.12 1218 ASN A N 1
ATOM 9828 C CA . ASN A 1 1218 ? 40.804 6.579 -40.221 1.00 83.12 1218 ASN A CA 1
ATOM 9829 C C . ASN A 1 1218 ? 41.186 5.543 -41.291 1.00 83.12 1218 ASN A C 1
ATOM 9831 O O . ASN A 1 1218 ? 42.044 4.702 -41.035 1.00 83.12 1218 ASN A O 1
ATOM 9835 N N . THR A 1 1219 ? 40.572 5.598 -42.474 1.00 87.75 1219 THR A N 1
ATOM 9836 C CA . THR A 1 1219 ? 40.816 4.628 -43.542 1.00 87.75 1219 THR A CA 1
ATOM 9837 C C . THR A 1 1219 ? 41.940 5.105 -44.449 1.00 87.75 1219 THR A C 1
ATOM 9839 O O . THR A 1 1219 ? 41.835 6.171 -45.058 1.00 87.75 1219 THR A O 1
ATOM 9842 N N . ILE A 1 1220 ? 42.997 4.298 -44.546 1.00 93.81 1220 ILE A N 1
ATOM 9843 C CA . ILE A 1 1220 ? 44.141 4.495 -45.442 1.00 93.81 1220 ILE A CA 1
ATOM 9844 C C . ILE A 1 1220 ? 44.025 3.504 -46.606 1.00 93.81 1220 ILE A C 1
ATOM 9846 O O . ILE A 1 1220 ? 43.646 2.351 -46.400 1.00 93.81 1220 ILE A O 1
ATOM 9850 N N . PHE A 1 1221 ? 44.314 3.950 -47.826 1.00 93.12 1221 PHE A N 1
ATOM 9851 C CA . PHE A 1 1221 ? 44.230 3.138 -49.040 1.00 93.12 1221 PHE A CA 1
ATOM 9852 C C . PHE A 1 1221 ? 45.294 3.561 -50.067 1.00 93.12 1221 PHE A C 1
ATOM 9854 O O . PHE A 1 1221 ? 45.645 4.740 -50.113 1.00 93.12 1221 PHE A O 1
ATOM 9861 N N . PRO A 1 1222 ? 45.815 2.642 -50.898 1.00 92.62 1222 PRO A N 1
ATOM 9862 C CA . PRO A 1 1222 ? 46.777 2.977 -51.948 1.00 92.62 1222 PRO A CA 1
ATOM 9863 C C . PRO A 1 1222 ? 46.113 3.679 -53.145 1.00 92.62 1222 PRO A C 1
ATOM 9865 O O . PRO A 1 1222 ? 44.923 3.488 -53.408 1.00 92.62 1222 PRO A O 1
ATOM 9868 N N . ILE A 1 1223 ? 46.884 4.499 -53.865 1.00 91.00 1223 ILE A N 1
ATOM 9869 C CA . ILE A 1 1223 ? 46.462 5.236 -55.063 1.00 91.00 1223 ILE A CA 1
ATOM 9870 C C . ILE A 1 1223 ? 47.486 5.027 -56.185 1.00 91.00 1223 ILE A C 1
ATOM 9872 O O . ILE A 1 1223 ? 48.651 5.389 -56.049 1.00 91.00 1223 ILE A O 1
ATOM 9876 N N . SER A 1 1224 ? 47.009 4.536 -57.325 1.00 81.81 1224 SER A N 1
ATOM 9877 C CA . SER A 1 1224 ? 47.796 4.285 -58.538 1.00 81.81 1224 SER A CA 1
ATOM 9878 C C . SER A 1 1224 ? 47.617 5.385 -59.599 1.00 81.81 1224 SER A C 1
ATOM 9880 O O . SER A 1 1224 ? 46.631 6.128 -59.581 1.00 81.81 1224 SER A O 1
ATOM 9882 N N . ASP A 1 1225 ? 48.564 5.516 -60.542 1.00 79.31 1225 ASP A N 1
ATOM 9883 C CA . ASP A 1 1225 ? 48.453 6.496 -61.642 1.00 79.31 1225 ASP A CA 1
ATOM 9884 C C . ASP A 1 1225 ? 47.373 6.078 -62.649 1.00 79.31 1225 ASP A C 1
ATOM 9886 O O . ASP A 1 1225 ? 47.361 4.944 -63.124 1.00 79.31 1225 ASP A O 1
ATOM 9890 N N . LYS A 1 1226 ? 46.501 7.017 -63.038 1.00 67.88 1226 LYS A N 1
ATOM 9891 C CA . LYS A 1 1226 ? 45.410 6.834 -64.018 1.00 67.88 1226 LYS A CA 1
ATOM 9892 C C . LYS A 1 1226 ? 44.361 5.788 -63.632 1.00 67.88 1226 LYS A C 1
ATOM 9894 O O . LYS A 1 1226 ? 43.545 5.407 -64.478 1.00 67.88 1226 LYS A O 1
ATOM 9899 N N . GLU A 1 1227 ? 44.338 5.354 -62.376 1.00 71.31 1227 GLU A N 1
ATOM 9900 C CA . GLU A 1 1227 ? 43.305 4.466 -61.859 1.00 71.31 1227 GLU A CA 1
ATOM 9901 C C . GLU A 1 1227 ? 42.147 5.232 -61.215 1.00 71.31 1227 GLU A C 1
ATOM 9903 O O . GLU A 1 1227 ? 42.303 6.268 -60.561 1.00 71.31 1227 GLU A O 1
ATOM 9908 N N . LYS A 1 1228 ? 40.941 4.690 -61.404 1.00 82.88 1228 LYS A N 1
ATOM 9909 C CA . LYS A 1 1228 ? 39.720 5.221 -60.800 1.00 82.88 1228 LYS A CA 1
ATOM 9910 C C . LYS A 1 1228 ? 39.552 4.622 -59.415 1.00 82.88 1228 LYS A C 1
ATOM 9912 O O . LYS A 1 1228 ? 39.133 3.472 -59.290 1.00 82.88 1228 LYS A O 1
ATOM 9917 N N . VAL A 1 1229 ? 39.804 5.417 -58.385 1.00 88.38 1229 VAL A N 1
ATOM 9918 C CA . VAL A 1 1229 ? 39.684 4.960 -57.000 1.00 88.38 1229 VAL A CA 1
ATOM 9919 C C . VAL A 1 1229 ? 38.276 5.246 -56.488 1.00 88.38 1229 VAL A C 1
ATOM 9921 O O . VAL A 1 1229 ? 37.786 6.378 -56.550 1.00 88.38 1229 VAL A O 1
ATOM 9924 N N . LEU A 1 1230 ? 37.615 4.203 -55.983 1.00 90.62 1230 LEU A N 1
ATOM 9925 C CA . LEU A 1 1230 ? 36.350 4.324 -55.268 1.00 90.62 1230 LEU A CA 1
ATOM 9926 C C . LEU A 1 1230 ? 36.646 4.730 -53.822 1.00 90.62 1230 LEU A C 1
ATOM 9928 O O . LEU A 1 1230 ? 37.337 4.007 -53.108 1.00 90.62 1230 LEU A O 1
ATOM 9932 N N . MET A 1 1231 ? 36.126 5.871 -53.380 1.00 91.25 1231 MET A N 1
ATOM 9933 C CA . MET A 1 1231 ? 36.444 6.393 -52.052 1.00 91.25 1231 MET A CA 1
ATOM 9934 C C . MET A 1 1231 ? 35.863 5.477 -50.961 1.00 91.25 1231 MET A C 1
ATOM 9936 O O . MET A 1 1231 ? 34.644 5.270 -50.930 1.00 91.25 1231 MET A O 1
ATOM 9940 N N . PRO A 1 1232 ? 36.698 4.914 -50.067 1.00 85.88 1232 PRO A N 1
ATOM 9941 C CA . PRO A 1 1232 ? 36.257 3.900 -49.109 1.00 85.88 1232 PRO A CA 1
ATOM 9942 C C . PRO A 1 1232 ? 35.407 4.476 -47.968 1.00 85.88 1232 PRO A C 1
ATOM 9944 O O . PRO A 1 1232 ? 34.609 3.754 -47.365 1.00 85.88 1232 PRO A O 1
ATOM 9947 N N . GLU A 1 1233 ? 35.525 5.782 -47.712 1.00 86.25 1233 GLU A N 1
ATOM 9948 C CA . GLU A 1 1233 ? 34.770 6.525 -46.704 1.00 86.25 1233 GLU A CA 1
ATOM 9949 C C . GLU A 1 1233 ? 34.393 7.931 -47.193 1.00 86.25 1233 GLU A C 1
ATOM 9951 O O . GLU A 1 1233 ? 34.940 8.445 -48.167 1.00 86.25 1233 GLU A O 1
ATOM 9956 N N . SER A 1 1234 ? 33.430 8.555 -46.509 1.00 79.88 1234 SER A N 1
ATOM 9957 C CA . SER A 1 1234 ? 33.081 9.962 -46.715 1.00 79.88 1234 SER A CA 1
ATOM 9958 C C . SER A 1 1234 ? 33.943 10.837 -45.810 1.00 79.88 1234 SER A C 1
ATOM 9960 O O . SER A 1 1234 ? 33.952 10.637 -44.597 1.00 79.88 1234 SER A O 1
ATOM 9962 N N . GLY A 1 1235 ? 34.611 11.850 -46.349 1.00 77.56 1235 GLY A N 1
ATOM 9963 C CA . GLY A 1 1235 ? 35.448 12.741 -45.551 1.00 77.56 1235 GLY A CA 1
ATOM 9964 C C . GLY A 1 1235 ? 36.430 13.548 -46.386 1.00 77.56 1235 GLY A C 1
ATOM 9965 O O . GLY A 1 1235 ? 36.254 13.709 -47.591 1.00 77.56 1235 GLY A O 1
ATOM 9966 N N . ARG A 1 1236 ? 37.441 14.112 -45.727 1.00 78.88 1236 ARG A N 1
ATOM 9967 C CA . ARG A 1 1236 ? 38.496 14.898 -46.373 1.00 78.88 1236 ARG A CA 1
ATOM 9968 C C . ARG A 1 1236 ? 39.608 13.966 -46.844 1.00 78.88 1236 ARG A C 1
ATOM 9970 O O . ARG A 1 1236 ? 40.000 13.088 -46.081 1.00 78.88 1236 ARG A O 1
ATOM 9977 N N . LEU A 1 1237 ? 40.057 14.140 -48.084 1.00 88.06 1237 LEU A N 1
ATOM 9978 C CA . LEU A 1 1237 ? 41.120 13.341 -48.681 1.00 88.06 1237 LEU A CA 1
ATOM 9979 C C . LEU A 1 1237 ? 42.486 13.954 -48.350 1.00 88.06 1237 LEU A C 1
ATOM 9981 O O . LEU A 1 1237 ? 42.772 15.088 -48.740 1.00 88.06 1237 LEU A O 1
ATOM 9985 N N . PHE A 1 1238 ? 43.331 13.182 -47.680 1.00 91.06 1238 PHE A N 1
ATOM 9986 C CA . PHE A 1 1238 ? 44.746 13.482 -47.466 1.00 91.06 1238 PHE A CA 1
ATOM 9987 C C . PHE A 1 1238 ? 45.601 12.555 -48.324 1.00 91.06 1238 PHE A C 1
ATOM 9989 O O . PHE A 1 1238 ? 45.194 11.420 -48.568 1.00 91.06 1238 PHE A O 1
ATOM 9996 N N . LEU A 1 1239 ? 46.772 13.025 -48.752 1.00 94.19 1239 LEU A N 1
ATOM 9997 C CA . LEU A 1 1239 ? 47.745 12.241 -49.512 1.00 94.19 1239 LEU A CA 1
ATOM 9998 C C . LEU A 1 1239 ? 49.097 12.200 -48.797 1.00 94.19 1239 LEU A C 1
ATOM 10000 O O . LEU A 1 1239 ? 49.512 13.200 -48.216 1.00 94.19 1239 LEU A O 1
ATOM 10004 N N . VAL A 1 1240 ? 49.791 11.066 -48.853 1.00 94.50 1240 VAL A N 1
ATOM 10005 C CA . VAL A 1 1240 ? 51.168 10.919 -48.348 1.00 94.50 1240 VAL A CA 1
ATOM 10006 C C . VAL A 1 1240 ? 51.920 9.870 -49.164 1.00 94.50 1240 VAL A C 1
ATOM 10008 O O . VAL A 1 1240 ? 51.304 9.072 -49.872 1.00 94.50 1240 VAL A O 1
ATOM 10011 N N . ILE A 1 1241 ? 53.245 9.849 -49.046 1.00 92.19 1241 ILE A N 1
ATOM 10012 C CA . ILE A 1 1241 ? 54.065 8.722 -49.496 1.00 92.19 1241 ILE A CA 1
ATOM 10013 C C . ILE A 1 1241 ? 54.135 7.668 -48.399 1.00 92.19 1241 ILE A C 1
ATOM 10015 O O . ILE A 1 1241 ? 54.406 7.989 -47.240 1.00 92.19 1241 ILE A O 1
ATOM 10019 N N . ASN A 1 1242 ? 53.945 6.407 -48.778 1.00 93.25 1242 ASN A N 1
ATOM 10020 C CA . ASN A 1 1242 ? 54.159 5.281 -47.892 1.00 93.25 1242 ASN A CA 1
ATOM 10021 C C . ASN A 1 1242 ? 55.643 5.138 -47.554 1.00 93.25 1242 ASN A C 1
ATOM 10023 O O . ASN A 1 1242 ? 56.459 4.749 -48.390 1.00 93.25 1242 ASN A O 1
ATOM 10027 N N . ASP A 1 1243 ? 55.967 5.458 -46.315 1.00 92.00 1243 ASP A N 1
ATOM 10028 C CA . ASP A 1 1243 ? 57.307 5.418 -45.758 1.00 92.00 1243 ASP A CA 1
ATOM 10029 C C . ASP A 1 1243 ? 57.195 5.371 -44.227 1.00 92.00 1243 ASP A C 1
ATOM 10031 O O . ASP A 1 1243 ? 56.099 5.492 -43.666 1.00 92.00 1243 ASP A O 1
ATOM 10035 N N . CYS A 1 1244 ? 58.311 5.198 -43.536 1.00 90.50 1244 CYS A N 1
ATOM 10036 C CA . CYS A 1 1244 ? 58.394 5.275 -42.089 1.00 90.50 1244 CYS A CA 1
ATOM 10037 C C . CYS A 1 1244 ? 58.456 6.750 -41.638 1.00 90.50 1244 CYS A C 1
ATOM 10039 O O . CYS A 1 1244 ? 59.420 7.446 -41.972 1.00 90.50 1244 CYS A O 1
ATOM 10041 N N . PRO A 1 1245 ? 57.497 7.246 -40.827 1.00 88.62 1245 PRO A N 1
ATOM 10042 C CA . PRO A 1 1245 ? 57.437 8.660 -40.439 1.00 88.62 1245 PRO A CA 1
ATOM 10043 C C . PRO A 1 1245 ? 58.744 9.257 -39.877 1.00 88.62 1245 PRO A C 1
ATOM 10045 O O . PRO A 1 1245 ? 59.042 10.405 -40.207 1.00 88.62 1245 PRO A O 1
ATOM 10048 N N . PRO A 1 1246 ? 59.563 8.529 -39.081 1.00 84.94 1246 PRO A N 1
ATOM 10049 C CA . PRO A 1 1246 ? 60.839 9.053 -38.589 1.00 84.94 1246 PRO A CA 1
ATOM 10050 C C . PRO A 1 1246 ? 61.914 9.277 -39.662 1.00 84.94 1246 PRO A C 1
ATOM 10052 O O . PRO A 1 1246 ? 62.823 10.064 -39.412 1.00 84.94 1246 PRO A O 1
ATOM 10055 N N . TYR A 1 1247 ? 61.841 8.602 -40.816 1.00 86.62 1247 TYR A N 1
ATOM 10056 C CA . TYR A 1 1247 ? 62.890 8.610 -41.851 1.00 86.62 1247 TYR A CA 1
ATOM 10057 C C . TYR A 1 1247 ? 62.559 9.494 -43.060 1.00 86.62 1247 TYR A C 1
ATOM 10059 O O . TYR A 1 1247 ? 63.465 9.974 -43.725 1.00 86.62 1247 TYR A O 1
ATOM 10067 N N . ARG A 1 1248 ? 61.288 9.870 -43.230 1.00 88.12 1248 ARG A N 1
ATOM 10068 C CA . ARG A 1 1248 ? 60.751 10.692 -44.331 1.00 88.12 1248 ARG A CA 1
ATOM 10069 C C . ARG A 1 1248 ? 61.531 11.961 -44.707 1.00 88.12 1248 ARG A C 1
ATOM 10071 O O . ARG A 1 1248 ? 61.406 12.461 -45.823 1.00 88.12 1248 ARG A O 1
ATOM 10078 N N . TYR A 1 1249 ? 62.310 12.531 -43.788 1.00 86.00 1249 TYR A N 1
ATOM 10079 C CA . TYR A 1 1249 ? 63.118 13.729 -44.047 1.00 86.00 1249 TYR A CA 1
ATOM 10080 C C . TYR A 1 1249 ? 64.188 13.517 -45.136 1.00 86.00 1249 TYR A C 1
ATOM 10082 O O . TYR A 1 1249 ? 64.667 14.500 -45.725 1.00 86.00 1249 TYR A O 1
ATOM 10090 N N . ASP A 1 1250 ? 64.573 12.263 -45.385 1.00 89.81 1250 ASP A N 1
ATOM 10091 C CA . ASP A 1 1250 ? 65.604 11.869 -46.339 1.00 89.81 1250 ASP A CA 1
ATOM 10092 C C . ASP A 1 1250 ? 65.050 11.532 -47.738 1.00 89.81 1250 ASP A C 1
ATOM 10094 O O . ASP A 1 1250 ? 65.824 11.435 -48.687 1.00 89.81 1250 ASP A O 1
ATOM 10098 N N . ASN A 1 1251 ? 63.723 11.496 -47.900 1.00 92.31 1251 ASN A N 1
ATOM 10099 C CA . ASN A 1 1251 ? 63.062 11.263 -49.183 1.00 92.31 1251 ASN A CA 1
ATOM 10100 C C . ASN A 1 1251 ? 63.438 12.306 -50.233 1.00 92.31 1251 ASN A C 1
ATOM 10102 O O . ASN A 1 1251 ? 63.803 13.443 -49.929 1.00 92.31 1251 ASN A O 1
ATOM 10106 N N . ARG A 1 1252 ? 63.295 11.962 -51.510 1.00 91.44 1252 ARG A N 1
ATOM 10107 C CA . ARG A 1 1252 ? 63.602 12.894 -52.601 1.00 91.44 1252 ARG A CA 1
ATOM 10108 C C . ARG A 1 1252 ? 62.560 12.859 -53.707 1.00 91.44 1252 ARG A C 1
ATOM 10110 O O . ARG A 1 1252 ? 61.924 11.839 -53.950 1.00 91.44 1252 ARG A O 1
ATOM 10117 N N . GLY A 1 1253 ? 62.426 13.985 -54.403 1.00 91.69 1253 GLY A N 1
ATOM 10118 C CA . GLY A 1 1253 ? 61.466 14.166 -55.491 1.00 91.69 1253 GLY A CA 1
ATOM 10119 C C . GLY A 1 1253 ? 60.064 14.551 -55.013 1.00 91.69 1253 GLY A C 1
ATOM 10120 O O . GLY A 1 1253 ? 59.876 15.055 -53.908 1.00 91.69 1253 GLY A O 1
ATOM 10121 N N . GLY A 1 1254 ? 59.075 14.355 -55.881 1.00 90.62 1254 GLY A N 1
ATOM 10122 C CA . GLY A 1 1254 ? 57.684 14.724 -55.623 1.00 90.62 1254 GLY A CA 1
ATOM 10123 C C . GLY A 1 1254 ? 56.795 14.522 -56.848 1.00 90.62 1254 GLY A C 1
ATOM 10124 O O . GLY A 1 1254 ? 57.285 14.375 -57.972 1.00 90.62 1254 GLY A O 1
ATOM 10125 N N . LEU A 1 1255 ? 55.479 14.527 -56.641 1.00 89.31 1255 LEU A N 1
ATOM 10126 C CA . LEU A 1 1255 ? 54.484 14.323 -57.696 1.00 89.31 1255 LEU A CA 1
ATOM 10127 C C . LEU A 1 1255 ? 53.601 15.553 -57.879 1.00 89.31 1255 LEU A C 1
ATOM 10129 O O . LEU A 1 1255 ? 53.028 16.075 -56.929 1.00 89.31 1255 LEU A O 1
ATOM 10133 N N . ASN A 1 1256 ? 53.412 15.962 -59.131 1.00 89.50 1256 ASN A N 1
ATOM 10134 C CA . ASN A 1 1256 ? 52.286 16.795 -59.531 1.00 89.50 1256 ASN A CA 1
ATOM 10135 C C . ASN A 1 1256 ? 51.094 15.884 -59.824 1.00 89.50 1256 ASN A C 1
ATOM 10137 O O . ASN A 1 1256 ? 51.113 15.122 -60.786 1.00 89.50 1256 ASN A O 1
ATOM 10141 N N . ILE A 1 1257 ? 50.064 15.970 -59.002 1.00 90.88 1257 ILE A N 1
ATOM 10142 C CA . ILE A 1 1257 ? 48.876 15.126 -59.021 1.00 90.88 1257 ILE A CA 1
ATOM 10143 C C . ILE A 1 1257 ? 47.699 15.977 -59.490 1.00 90.88 1257 ILE A C 1
ATOM 10145 O O . ILE A 1 1257 ? 47.378 17.003 -58.893 1.00 90.88 1257 ILE A O 1
ATOM 10149 N N . MET A 1 1258 ? 47.030 15.568 -60.560 1.00 88.56 1258 MET A N 1
ATOM 10150 C CA . MET A 1 1258 ? 45.767 16.163 -60.981 1.00 88.56 1258 MET A CA 1
ATOM 10151 C C . MET A 1 1258 ? 44.622 15.263 -60.528 1.00 88.56 1258 MET A C 1
ATOM 10153 O O . MET A 1 1258 ? 44.467 14.149 -61.025 1.00 88.56 1258 MET A O 1
ATOM 10157 N N . ILE A 1 1259 ? 43.815 15.759 -59.592 1.00 88.62 1259 ILE A N 1
ATOM 10158 C CA . ILE A 1 1259 ? 42.702 15.013 -59.002 1.00 88.62 1259 ILE A CA 1
ATOM 10159 C C . ILE A 1 1259 ? 41.404 15.464 -59.668 1.00 88.62 1259 ILE A C 1
ATOM 10161 O O . ILE A 1 1259 ? 41.068 16.652 -59.639 1.00 88.62 1259 ILE A O 1
ATOM 10165 N N . ARG A 1 1260 ? 40.659 14.535 -60.270 1.00 85.00 1260 ARG A N 1
ATOM 10166 C CA . ARG A 1 1260 ? 39.376 14.819 -60.931 1.00 85.00 1260 ARG A CA 1
ATOM 10167 C C . ARG A 1 1260 ? 38.239 14.067 -60.254 1.00 85.00 1260 ARG A C 1
ATOM 10169 O O . ARG A 1 1260 ? 38.311 12.850 -60.094 1.00 85.00 1260 ARG A O 1
ATOM 10176 N N . LYS A 1 1261 ? 37.180 14.799 -59.897 1.00 75.25 1261 LYS A N 1
ATOM 10177 C CA . LYS A 1 1261 ? 35.902 14.232 -59.441 1.00 75.25 1261 LYS A CA 1
ATOM 10178 C C . LYS A 1 1261 ? 35.021 13.913 -60.642 1.00 75.25 1261 LYS A C 1
ATOM 10180 O O . LYS A 1 1261 ? 34.697 14.837 -61.396 1.00 75.25 1261 LYS A O 1
ATOM 10185 N N . GLU A 1 1262 ? 34.630 12.651 -60.801 1.00 65.81 1262 GLU A N 1
ATOM 10186 C CA . GLU A 1 1262 ? 33.724 12.217 -61.879 1.00 65.81 1262 GLU A CA 1
ATOM 10187 C C . GLU A 1 1262 ? 32.241 12.372 -61.553 1.00 65.81 1262 GLU A C 1
ATOM 10189 O O . GLU A 1 1262 ? 31.799 12.082 -60.415 1.00 65.81 1262 GLU A O 1
#

Solvent-accessible surface area (backbone atoms only — not comparable to full-atom values): 63568 Å² total; per-residue (Å²): 110,73,70,59,55,52,51,52,52,50,54,52,53,51,52,50,52,51,49,44,52,53,54,52,49,51,55,53,52,47,50,42,60,63,52,54,52,68,40,40,72,35,90,26,50,47,17,28,54,51,31,28,31,48,54,46,59,38,44,47,43,46,71,55,26,48,78,72,76,37,84,53,49,48,39,51,40,23,36,45,26,30,47,42,46,50,76,48,57,46,55,50,44,46,57,11,27,48,55,21,72,77,68,71,43,60,53,41,22,31,39,43,47,33,48,44,43,16,70,68,36,31,33,55,23,30,23,52,6,34,44,40,46,65,49,55,73,39,18,21,54,42,45,20,31,55,43,47,68,43,34,60,38,77,92,53,52,80,46,41,56,23,44,38,8,30,54,37,48,34,23,37,41,20,35,20,48,18,48,43,41,31,49,54,9,49,47,56,41,17,68,77,67,66,45,62,36,66,65,46,2,49,50,48,16,51,22,37,42,17,18,60,69,49,25,51,60,52,51,42,45,53,52,28,43,36,72,72,69,61,54,53,72,48,50,51,46,21,51,52,41,14,46,20,68,32,23,42,49,55,43,35,36,72,70,49,42,73,76,50,33,37,75,48,44,42,73,67,68,68,60,73,38,68,68,47,42,38,48,54,50,42,52,50,48,44,56,44,33,33,57,52,25,47,49,57,62,26,83,70,63,53,46,72,75,39,99,54,52,70,65,53,41,49,51,51,52,22,54,51,47,15,55,47,39,24,35,52,43,35,52,50,48,45,34,40,31,23,31,86,44,59,75,65,62,80,49,64,71,72,59,38,79,51,14,77,61,36,47,70,55,23,64,64,46,64,81,42,39,65,61,52,14,50,52,52,9,52,52,44,23,51,50,44,51,57,31,56,77,38,70,73,48,32,51,51,49,32,53,52,50,16,48,52,28,45,51,50,53,50,42,51,53,49,44,51,52,49,49,31,57,35,69,57,45,87,48,66,69,61,23,55,53,52,66,32,65,68,52,41,50,52,54,42,46,52,55,42,50,52,50,50,47,46,59,72,68,34,66,68,46,51,51,34,53,51,44,63,38,72,48,87,66,74,90,45,67,70,38,51,51,41,35,38,53,48,31,51,18,46,34,28,35,18,55,84,69,39,37,53,25,53,48,34,47,45,62,38,54,50,48,48,50,44,46,40,48,37,67,45,51,23,48,48,40,47,67,47,60,69,68,57,25,51,52,50,35,50,52,49,36,49,49,43,52,48,50,43,71,53,60,46,61,62,53,50,50,49,50,52,56,19,36,48,9,34,78,70,29,88,31,29,70,37,54,51,52,51,27,56,45,61,32,64,72,53,103,53,61,28,68,62,36,48,23,37,43,66,50,41,47,82,80,31,58,45,48,29,22,71,40,50,68,43,28,31,35,71,69,22,35,25,24,23,54,50,58,82,59,41,50,38,20,56,37,42,64,60,46,56,34,56,45,20,26,59,12,93,44,84,91,65,69,54,67,50,70,43,41,31,70,35,69,86,55,42,61,59,54,32,55,62,57,23,33,32,35,36,40,33,59,52,73,65,44,47,49,59,48,67,74,37,88,59,40,45,82,75,51,77,36,89,64,36,33,38,31,34,43,73,83,50,84,57,55,56,60,46,67,55,65,29,51,49,34,30,26,72,51,92,59,46,67,64,48,22,50,58,33,58,72,37,62,92,51,62,67,60,38,40,28,51,46,89,68,55,78,52,67,76,64,44,65,69,34,86,55,74,43,79,68,65,87,76,61,73,82,52,66,81,41,62,47,90,63,80,90,69,50,71,53,77,47,70,54,56,51,37,42,38,36,38,43,78,63,60,68,42,63,30,40,33,51,35,45,52,58,92,35,54,43,56,44,34,32,90,51,70,32,55,24,53,62,43,20,25,31,36,43,30,75,36,50,56,33,41,36,35,62,56,80,43,72,48,35,52,52,10,43,50,44,22,50,52,41,52,51,52,51,49,53,53,48,46,43,71,69,53,81,41,53,79,58,43,57,59,50,48,58,58,52,72,70,49,62,57,66,60,50,51,51,51,49,43,53,53,45,62,70,42,43,59,57,52,49,51,49,53,51,49,52,37,50,49,32,32,50,53,18,68,70,51,50,63,46,60,57,50,33,32,33,53,15,46,26,28,38,53,50,14,55,50,30,45,76,70,71,37,52,76,62,14,50,55,25,27,55,47,14,37,63,41,27,46,71,50,61,80,53,37,92,83,45,75,35,41,48,52,57,54,29,39,52,53,38,17,54,36,26,46,77,70,67,42,48,68,62,15,37,54,39,31,48,46,41,51,71,80,36,67,50,35,68,54,31,15,48,28,27,35,50,42,15,52,51,29,46,50,55,19,51,52,27,41,51,53,11,54,50,30,30,73,71,68,41,50,69,65,10,50,54,27,38,54,50,19,52,52,26,49,51,53,17,50,51,23,20,48,45,4,31,69,77,25,61,82,43,73,36,12,54,50,20,55,51,50,50,55,53,44,55,56,46,53,67,65,48,16,64,61,52,52,74,59,58,86,54,65,73,62,36,59,77,46,50,83,84,79,80,82,64,79,69,48,75,46,81,45,77,48,54,43,55,47,64,81,38,76,68,85,45,74,48,46,55,69,39,46,36,37,36,46,66,48,61,44,23,25,76,42,42,78,94,45,36,90,67,50,56,72,26,46,43,63,18,55,60,86,40,74,51,54,68,76,50,50,90,50,34,87,55,26,79,50,55,95,55,44,55,29,17,28,31,38,32,28,81,91,50,72,45,82,44,51,67,74,40,76,45,62,32,91,45,59,35,53,40,25,38,32,58,26,38,39,78,94,58,31,82,43,25,34,56,32,34,43,31,36,40,30,40,105

Sequence (1262 aa):
MNAMETNKKSKTYQLENITDFVLLTYLLMFLALYFDIRYLFSDTIVTGGDTASWYGVAHHMLTELLPDGRLMGWDMGNFCGYPNFSFYFIPPFLLAALPSYLFGLPLSVTLKLAIMTGIFLLPVTTYFGLRAMRYRFPVPVMGAGASFLIVFNESYTMFGGNALSTFAGEFCYMLAFALLPWFMGSVYRGSDTEKGAVKNGILLGLIGLSHLFVFIPAVLWVICLYFAKGKIRYIWKIAWIGFGVMAFWILPILAYRYPYTSPVYIIWRDFMNLRYTLTGLGAIFLMIGPSVALSCLRKGVLKFYFSKQLKSSHILMVLFTGMFAFTLVYLLSQYLILGKDLWHTGVTVPNLSQSLLGKSLAAQMKNWVIPISLFFSLMMAAAALWFTKKNSRFEKFCKAFGFLCFMTVLTVIIAELYQIISRSAGDEKVKAFFLKTAVMASVCGVFTLTAGWFFFFSKIVKVAVQHLISEPGPRTFGIYAGLIFGCVAIYFGSHFLNIPDIRFLPPVLFVLILMFFADVSGSFLSWCPVNVRISGAAIFCFLCVMAVMLGSAKPGQWYRYNNKGYEATPGYRDFVRINDYLRHSENTDPFGAPRVGYEKCDEYGRYGGDRVFESLPVFSGRQTMEGIHYASSMASKCVAFLQTEYSRDIKTPTSYIFSRMNPATLPAHLKLYNISQLILATTEAKRVISEFPVFKREADFGQLSVYRYLECDGKYVDVPDIRPVLYTSDTWAEDFYEWYKHPEQNDVLLVPEQFVIHEEDRAVFLNKTDQVSDLSSFRKHTLDTEDLSIETHLDHMEIRFTTNKIGIPHLVKVSYFPNWQVRGAHGVYPVSPHLMMVIPRESEVVLTYGKTFWEKVGWGITSFTWIAIFISSVLCLGIARPFAEKLSFLSDRFRFQELFACIEKVLTILRPWLLVLALLTAFLLIIFGALKRNLPVRTYIEGAKNYEIAGRLSRENKRDEAEKYYHKAIREMEKLLYERENHDLLDVILCILTTGISYEQLGQRDKAAEWYETIISEYPYSRYVGEACWKIALIRKYDRNQNLEAGMMKLRAGETHAGNSLLRKAIRQTREAWEYFQAAVEKDLYSPWAKHARRDMKADKKYIKRISHRIVSATREDDILEFFSPTRDVAKGSATPFFLDAKSDWSDTGIRVTKGEKLNFECRGTWAAAPEEVRQTWPDAGPEGHGDHPAEKAFSHLDSQKEMPGIPFGTLLGKIGNTIFPISDKEKVLMPESGRLFLVINDCPPYRYDNRGGLNIMIRKE